Protein AF-A0A9W8MKX0-F1 (afdb_monomer)

Mean predicted aligned error: 16.38 Å

Structure (mmCIF, N/CA/C/O backbone):
data_AF-A0A9W8MKX0-F1
#
_entry.id   AF-A0A9W8MKX0-F1
#
loop_
_atom_site.group_PDB
_atom_site.id
_atom_site.type_symbol
_atom_site.label_atom_id
_atom_site.label_alt_id
_atom_site.label_comp_id
_atom_site.label_asym_id
_atom_site.label_entity_id
_atom_site.label_seq_id
_atom_site.pdbx_PDB_ins_code
_atom_site.Cartn_x
_atom_site.Cartn_y
_atom_site.Cartn_z
_atom_site.occupancy
_atom_site.B_iso_or_equiv
_atom_site.auth_seq_id
_atom_site.auth_comp_id
_atom_site.auth_asym_id
_atom_site.auth_atom_id
_atom_site.pdbx_PDB_model_num
ATOM 1 N N . MET A 1 1 ? -10.232 -8.449 -77.398 1.00 30.05 1 MET A N 1
ATOM 2 C CA . MET A 1 1 ? -10.889 -7.409 -78.221 1.00 30.05 1 MET A CA 1
ATOM 3 C C . MET A 1 1 ? -10.810 -6.115 -77.430 1.00 30.05 1 MET A C 1
ATOM 5 O O . MET A 1 1 ? -11.408 -6.081 -76.369 1.00 30.05 1 MET A O 1
ATOM 9 N N . ALA A 1 2 ? -10.067 -5.070 -77.768 1.00 29.47 2 ALA A N 1
ATOM 10 C CA . ALA A 1 2 ? -9.157 -4.727 -78.863 1.00 29.47 2 ALA A CA 1
ATOM 11 C C . ALA A 1 2 ? -8.077 -3.820 -78.209 1.00 29.47 2 ALA A C 1
ATOM 13 O O . ALA A 1 2 ? -8.402 -3.107 -77.264 1.00 29.47 2 ALA A O 1
ATOM 14 N N . GLU A 1 3 ? -6.776 -4.016 -78.418 1.00 25.78 3 GLU A N 1
ATOM 15 C CA . GLU A 1 3 ? -5.965 -3.643 -79.594 1.00 25.78 3 GLU A CA 1
ATOM 16 C C . GLU A 1 3 ? -5.865 -2.130 -79.876 1.00 25.78 3 GLU A C 1
ATOM 18 O O . GLU A 1 3 ? -6.877 -1.443 -80.005 1.00 25.78 3 GLU A O 1
ATOM 23 N N . ASN A 1 4 ? -4.600 -1.714 -80.043 1.00 28.17 4 ASN A N 1
ATOM 24 C CA . ASN A 1 4 ? -4.025 -0.537 -80.711 1.00 28.17 4 ASN A CA 1
ATOM 25 C C . ASN A 1 4 ? -3.432 0.548 -79.800 1.00 28.17 4 ASN A C 1
ATOM 27 O O . ASN A 1 4 ? -4.140 1.257 -79.093 1.00 28.17 4 ASN A O 1
ATOM 31 N N . ASP A 1 5 ? -2.105 0.649 -79.682 1.00 27.23 5 ASP A N 1
ATOM 32 C CA . ASP A 1 5 ? -1.037 0.871 -80.692 1.00 27.23 5 ASP A CA 1
ATOM 33 C C . ASP A 1 5 ? -0.616 2.340 -80.714 1.00 27.23 5 ASP A C 1
ATOM 35 O O . ASP A 1 5 ? -1.303 3.189 -81.283 1.00 27.23 5 ASP A O 1
ATOM 39 N N . ARG A 1 6 ? 0.559 2.613 -80.135 1.00 27.25 6 ARG A N 1
ATOM 40 C CA . ARG A 1 6 ? 1.451 3.752 -80.417 1.00 27.25 6 ARG A CA 1
ATOM 41 C C . ARG A 1 6 ? 2.868 3.397 -79.927 1.00 27.25 6 ARG A C 1
ATOM 43 O O . ARG A 1 6 ? 2.992 2.724 -78.912 1.00 27.25 6 ARG A O 1
ATOM 50 N N . PRO A 1 7 ? 3.931 3.940 -80.532 1.00 28.28 7 PRO A N 1
ATOM 51 C CA . PRO A 1 7 ? 4.446 3.584 -81.842 1.00 28.28 7 PRO A CA 1
ATOM 52 C C . PRO A 1 7 ? 5.839 2.942 -81.718 1.00 28.28 7 PRO A C 1
ATOM 54 O O . PRO A 1 7 ? 6.628 3.254 -80.830 1.00 28.28 7 PRO A O 1
ATOM 57 N N . THR A 1 8 ? 6.152 2.095 -82.690 1.00 26.14 8 THR A N 1
ATOM 58 C CA . THR A 1 8 ? 7.481 1.573 -83.022 1.00 26.14 8 THR A CA 1
ATOM 59 C C . THR A 1 8 ? 8.560 2.664 -83.034 1.00 26.14 8 THR A C 1
ATOM 61 O O . THR A 1 8 ? 8.691 3.406 -84.010 1.00 26.14 8 THR A O 1
ATOM 64 N N . GLN A 1 9 ? 9.383 2.719 -81.984 1.00 26.66 9 GLN A N 1
ATOM 65 C CA . GLN A 1 9 ? 10.778 3.126 -82.128 1.00 26.66 9 GLN A CA 1
ATOM 66 C C . GLN A 1 9 ? 11.536 1.917 -82.664 1.00 26.66 9 GLN A C 1
ATOM 68 O O . GLN A 1 9 ? 11.677 0.901 -81.988 1.00 26.66 9 GLN A O 1
ATOM 73 N N . ALA A 1 10 ? 11.994 2.029 -83.907 1.00 26.70 10 ALA A N 1
ATOM 74 C CA . ALA A 1 10 ? 13.001 1.148 -84.458 1.00 26.70 10 ALA A CA 1
ATOM 75 C C . ALA A 1 10 ? 14.296 1.327 -83.650 1.00 26.70 10 ALA A C 1
ATOM 77 O O . ALA A 1 10 ? 15.134 2.162 -83.987 1.00 26.70 10 ALA A O 1
ATOM 78 N N . SER A 1 11 ? 14.471 0.557 -82.575 1.00 24.22 11 SER A N 1
ATOM 79 C CA . SER A 1 11 ? 15.813 0.176 -82.167 1.00 24.22 11 SER A CA 1
ATOM 80 C C . SER A 1 11 ? 16.277 -0.824 -83.213 1.00 24.22 11 SER A C 1
ATOM 82 O O . SER A 1 11 ? 15.816 -1.960 -83.294 1.00 24.22 11 SER A O 1
ATOM 84 N N . VAL A 1 12 ? 17.133 -0.347 -84.112 1.00 25.56 12 VAL A N 1
ATOM 85 C CA . VAL A 1 12 ? 17.907 -1.219 -84.980 1.00 25.56 12 VAL A CA 1
ATOM 86 C C . VAL A 1 12 ? 18.641 -2.173 -84.042 1.00 25.56 12 VAL A C 1
ATOM 88 O O . VAL A 1 12 ? 19.595 -1.782 -83.374 1.00 25.56 12 VAL A O 1
ATOM 91 N N . SER A 1 13 ? 18.163 -3.412 -83.949 1.00 27.17 13 SER A N 1
ATOM 92 C CA . SER A 1 13 ? 18.900 -4.522 -83.371 1.00 27.17 13 SER A CA 1
ATOM 93 C C . SER A 1 13 ? 20.065 -4.808 -84.310 1.00 27.17 13 SER A C 1
ATOM 95 O O . SER A 1 13 ? 20.036 -5.739 -85.114 1.00 27.17 13 SER A O 1
ATOM 97 N N . ILE A 1 14 ? 21.085 -3.957 -84.250 1.00 27.52 14 ILE A N 1
ATOM 98 C CA . ILE A 1 14 ? 22.414 -4.342 -84.678 1.00 27.52 14 ILE A CA 1
ATOM 99 C C . ILE A 1 14 ? 22.886 -5.300 -83.588 1.00 27.52 14 ILE A C 1
ATOM 101 O O . ILE A 1 14 ? 23.507 -4.892 -82.613 1.00 27.52 14 ILE A O 1
ATOM 105 N N . SER A 1 15 ? 22.549 -6.585 -83.729 1.00 31.94 15 SER A N 1
ATOM 106 C CA . SER A 1 15 ? 23.285 -7.642 -83.048 1.00 31.94 15 SER A CA 1
ATOM 107 C C . SER A 1 15 ? 24.679 -7.682 -83.673 1.00 31.94 15 SER A C 1
ATOM 109 O O . SER A 1 15 ? 24.989 -8.524 -84.517 1.00 31.94 15 SER A O 1
ATOM 111 N N . LEU A 1 16 ? 25.532 -6.734 -83.296 1.00 33.16 16 LEU A N 1
ATOM 112 C CA . LEU A 1 16 ? 26.968 -6.923 -83.397 1.00 33.16 16 LEU A CA 1
ATOM 113 C C . LEU A 1 16 ? 27.319 -7.921 -82.293 1.00 33.16 16 LEU A C 1
ATOM 115 O O . LEU A 1 16 ? 27.830 -7.551 -81.243 1.00 33.16 16 LEU A O 1
ATOM 119 N N . GLN A 1 17 ? 27.004 -9.201 -82.536 1.00 35.47 17 GLN A N 1
ATOM 120 C CA . GLN A 1 17 ? 27.632 -10.322 -81.845 1.00 35.47 17 GLN A CA 1
ATOM 121 C C . GLN A 1 17 ? 29.109 -10.302 -82.232 1.00 35.47 17 GLN A C 1
ATOM 123 O O . GLN A 1 17 ? 29.578 -11.073 -83.072 1.00 35.47 17 GLN A O 1
ATOM 128 N N . THR A 1 18 ? 29.848 -9.365 -81.653 1.00 39.28 18 THR A N 1
ATOM 129 C CA . THR A 1 18 ? 31.291 -9.284 -81.807 1.00 39.28 18 THR A CA 1
ATOM 130 C C . THR A 1 18 ? 31.847 -10.337 -80.869 1.00 39.28 18 THR A C 1
ATOM 132 O O . THR A 1 18 ? 32.199 -10.080 -79.727 1.00 39.28 18 THR A O 1
ATOM 135 N N . THR A 1 19 ? 31.802 -11.586 -81.326 1.00 38.31 19 THR A N 1
ATOM 136 C CA . THR A 1 19 ? 32.391 -12.691 -80.582 1.00 38.31 19 THR A CA 1
ATOM 137 C C . THR A 1 19 ? 33.895 -12.558 -80.756 1.00 38.31 19 THR A C 1
ATOM 139 O O . THR A 1 19 ? 34.432 -12.890 -81.814 1.00 38.31 19 THR A O 1
ATOM 142 N N . PHE A 1 20 ? 34.566 -11.988 -79.760 1.00 47.84 20 PHE A N 1
ATOM 143 C CA . PHE A 1 20 ? 36.020 -11.982 -79.720 1.00 47.84 20 PHE A CA 1
ATOM 144 C C . PHE A 1 20 ? 36.483 -13.408 -79.444 1.00 47.84 20 PHE A C 1
ATOM 146 O O . PHE A 1 20 ? 36.015 -14.039 -78.497 1.00 47.84 20 PHE A O 1
ATOM 153 N N . TYR A 1 21 ? 37.367 -13.909 -80.302 1.00 50.16 21 TYR A N 1
ATOM 154 C CA . TYR A 1 21 ? 38.047 -15.179 -80.112 1.00 50.16 21 TYR A CA 1
ATOM 155 C C . TYR A 1 21 ? 39.524 -14.871 -79.895 1.00 50.16 21 TYR A C 1
ATOM 157 O O . TYR A 1 21 ? 40.217 -14.476 -80.833 1.00 50.16 21 TYR A O 1
ATOM 165 N N . LEU A 1 22 ? 40.017 -15.042 -78.667 1.00 53.97 22 LEU A N 1
ATOM 166 C CA . LEU A 1 22 ? 41.457 -15.203 -78.473 1.00 53.97 22 LEU A CA 1
ATOM 167 C C . LEU A 1 22 ? 41.821 -16.582 -79.006 1.00 53.97 22 LEU A C 1
ATOM 169 O O . LEU A 1 22 ? 41.230 -17.556 -78.556 1.00 53.97 22 LEU A O 1
ATOM 173 N N . THR A 1 23 ? 42.740 -16.656 -79.969 1.00 50.34 23 THR A N 1
ATOM 174 C CA . THR A 1 23 ? 43.202 -17.932 -80.545 1.00 50.34 23 THR A CA 1
ATOM 175 C C . THR A 1 23 ? 44.666 -18.241 -80.244 1.00 50.34 23 THR A C 1
ATOM 177 O O . THR A 1 23 ? 45.062 -19.384 -80.425 1.00 50.34 23 THR A O 1
ATOM 180 N N . ASP A 1 24 ? 45.438 -17.258 -79.760 1.00 54.00 24 ASP A N 1
ATOM 181 C CA . ASP A 1 24 ? 46.867 -17.381 -79.443 1.00 54.00 24 ASP A CA 1
ATOM 182 C C . ASP A 1 24 ? 47.191 -16.576 -78.164 1.00 54.00 24 ASP A C 1
ATOM 184 O O . ASP A 1 24 ? 47.441 -15.367 -78.231 1.00 54.00 24 ASP A O 1
ATOM 188 N N . ILE A 1 25 ? 47.212 -17.229 -76.996 1.00 56.59 25 ILE A N 1
ATOM 189 C CA . ILE A 1 25 ? 47.794 -16.644 -75.773 1.00 56.59 25 ILE A CA 1
ATOM 190 C C . ILE A 1 25 ? 49.209 -17.178 -75.637 1.00 56.59 25 ILE A C 1
ATOM 192 O O . ILE A 1 25 ? 49.392 -18.361 -75.362 1.00 56.59 25 ILE A O 1
ATOM 196 N N . ALA A 1 26 ? 50.203 -16.308 -75.814 1.00 56.03 26 ALA A N 1
ATOM 197 C CA . ALA A 1 26 ? 51.594 -16.653 -75.556 1.00 56.03 26 ALA A CA 1
ATOM 198 C C . ALA A 1 26 ? 51.962 -16.258 -74.122 1.00 56.03 26 ALA A C 1
ATOM 200 O O . ALA A 1 26 ? 52.037 -15.067 -73.812 1.00 56.03 26 ALA A O 1
ATOM 201 N N . VAL A 1 27 ? 52.215 -17.254 -73.276 1.00 57.28 27 VAL A N 1
ATOM 202 C CA . VAL A 1 27 ? 52.768 -17.085 -71.929 1.00 57.28 27 VAL A CA 1
ATOM 203 C C . VAL A 1 27 ? 54.286 -17.022 -72.037 1.00 57.28 27 VAL A C 1
ATOM 205 O O . VAL A 1 27 ? 54.896 -17.977 -72.514 1.00 57.28 27 VAL A O 1
ATOM 208 N N . LEU A 1 28 ? 54.900 -15.913 -71.620 1.00 55.44 28 LEU A N 1
ATOM 209 C CA . LEU A 1 28 ? 56.353 -15.717 -71.644 1.00 55.44 28 LEU A CA 1
ATOM 210 C C . LEU A 1 28 ? 56.909 -15.509 -70.236 1.00 55.44 28 LEU A C 1
ATOM 212 O O . LEU A 1 28 ? 56.380 -14.685 -69.495 1.00 55.44 28 LEU A O 1
ATOM 216 N N . ARG A 1 29 ? 58.005 -16.198 -69.896 1.00 55.09 29 ARG A N 1
ATOM 217 C CA . ARG A 1 29 ? 58.757 -15.973 -68.647 1.00 55.09 29 ARG A CA 1
ATOM 218 C C . ARG A 1 29 ? 59.648 -14.731 -68.778 1.00 55.09 29 ARG A C 1
ATOM 220 O O . ARG A 1 29 ? 60.381 -14.623 -69.761 1.00 55.09 29 ARG A O 1
ATOM 227 N N . GLU A 1 30 ? 59.586 -13.809 -67.814 1.00 47.69 30 GLU A N 1
ATOM 228 C CA . GLU A 1 30 ? 60.308 -12.519 -67.880 1.00 47.69 30 GLU A CA 1
ATOM 229 C C . GLU A 1 30 ? 61.800 -12.624 -67.483 1.00 47.69 30 GLU A C 1
ATOM 231 O O . GLU A 1 30 ? 62.631 -11.929 -68.065 1.00 47.69 30 GLU A O 1
ATOM 236 N N . ASP A 1 31 ? 62.171 -13.551 -66.589 1.00 50.75 31 ASP A N 1
ATOM 237 C CA . ASP A 1 31 ? 63.552 -13.678 -66.094 1.00 50.75 31 ASP A CA 1
ATOM 238 C C . ASP A 1 31 ? 64.368 -14.739 -66.848 1.00 50.75 31 ASP A C 1
ATOM 240 O O . ASP A 1 31 ? 64.088 -15.939 -66.786 1.00 50.75 31 ASP A O 1
ATOM 244 N N . SER A 1 32 ? 65.426 -14.300 -67.537 1.00 48.31 32 SER A N 1
ATOM 245 C CA . SER A 1 32 ? 66.355 -15.155 -68.291 1.00 48.31 32 SER A CA 1
ATOM 246 C C . SER A 1 32 ? 67.636 -15.546 -67.536 1.00 48.31 32 SER A C 1
ATOM 248 O O . SER A 1 32 ? 68.538 -16.116 -68.151 1.00 48.31 32 SER A O 1
ATOM 250 N N . GLU A 1 33 ? 67.768 -15.229 -66.241 1.00 44.06 33 GLU A N 1
ATOM 251 C CA . GLU A 1 33 ? 69.054 -15.360 -65.529 1.00 44.06 33 GLU A CA 1
ATOM 252 C C . GLU A 1 33 ? 69.213 -16.585 -64.603 1.00 44.06 33 GLU A C 1
ATOM 254 O O . GLU A 1 33 ? 70.350 -16.903 -64.255 1.00 44.06 33 GLU A O 1
ATOM 259 N N . SER A 1 34 ? 68.171 -17.374 -64.295 1.00 43.09 34 SER A N 1
ATOM 260 C CA . SER A 1 34 ? 68.367 -18.693 -63.653 1.00 43.09 34 SER A CA 1
ATOM 261 C C . SER A 1 34 ? 68.371 -19.812 -64.703 1.00 43.09 34 SER A C 1
ATOM 263 O O . SER A 1 34 ? 67.352 -20.240 -65.239 1.00 43.09 34 SER A O 1
ATOM 265 N N . LYS A 1 35 ? 69.567 -20.273 -65.075 1.00 46.81 35 LYS A N 1
ATOM 266 C CA . LYS A 1 35 ? 69.760 -21.177 -66.220 1.00 46.81 35 LYS A CA 1
ATOM 267 C C . LYS A 1 35 ? 69.433 -22.656 -65.972 1.00 46.81 35 LYS A C 1
ATOM 269 O O . LYS A 1 35 ? 69.832 -23.460 -66.805 1.00 46.81 35 LYS A O 1
ATOM 274 N N . ASN A 1 36 ? 68.751 -23.041 -64.888 1.00 47.91 36 ASN A N 1
ATOM 275 C CA . ASN A 1 36 ? 68.583 -24.471 -64.582 1.00 47.91 36 ASN A CA 1
ATOM 276 C C . ASN A 1 36 ? 67.259 -24.942 -63.953 1.00 47.91 36 ASN A C 1
ATOM 278 O O . ASN A 1 36 ? 67.178 -26.125 -63.642 1.00 47.91 36 ASN A O 1
ATOM 282 N N . ASP A 1 37 ? 66.211 -24.117 -63.869 1.00 50.50 37 ASP A N 1
ATOM 283 C CA . ASP A 1 37 ? 64.876 -24.619 -63.501 1.00 50.50 37 ASP A CA 1
ATOM 284 C C . ASP A 1 37 ? 63.967 -24.657 -64.739 1.00 50.50 37 ASP A C 1
ATOM 286 O O . ASP A 1 37 ? 63.481 -23.616 -65.199 1.00 50.50 37 ASP A O 1
ATOM 290 N N . GLN A 1 38 ? 63.754 -25.857 -65.298 1.00 56.41 38 GLN A N 1
ATOM 291 C CA . GLN A 1 38 ? 62.684 -26.114 -66.268 1.00 56.41 38 GLN A CA 1
ATOM 292 C C . GLN A 1 38 ? 61.340 -25.946 -65.548 1.00 56.41 38 GLN A C 1
ATOM 294 O O . GLN A 1 38 ? 60.887 -26.840 -64.839 1.00 56.41 38 GLN A O 1
ATOM 299 N N . LEU A 1 39 ? 60.714 -24.779 -65.700 1.00 57.22 39 LEU A N 1
ATOM 300 C CA . LEU A 1 39 ? 59.329 -24.575 -65.289 1.00 57.22 39 LEU A CA 1
ATOM 301 C C . LEU A 1 39 ? 58.439 -25.333 -66.281 1.00 57.22 39 LEU A C 1
ATOM 303 O O . LEU A 1 39 ? 58.386 -24.951 -67.446 1.00 57.22 39 LEU A O 1
ATOM 307 N N . ASN A 1 40 ? 57.742 -26.382 -65.854 1.00 64.31 40 ASN A N 1
ATOM 308 C CA . ASN A 1 40 ? 56.721 -27.015 -66.687 1.00 64.31 40 ASN A CA 1
ATOM 309 C C . ASN A 1 40 ? 55.357 -26.414 -66.357 1.00 64.31 40 ASN A C 1
ATOM 311 O O . ASN A 1 40 ? 54.886 -26.589 -65.237 1.00 64.31 40 ASN A O 1
ATOM 315 N N . ILE A 1 41 ? 54.750 -25.704 -67.311 1.00 65.88 41 ILE A N 1
ATOM 316 C CA . ILE A 1 41 ? 53.397 -25.150 -67.207 1.00 65.88 41 ILE A CA 1
ATOM 317 C C . ILE A 1 41 ? 52.451 -26.007 -68.062 1.00 65.88 41 ILE A C 1
ATOM 319 O O . ILE A 1 41 ? 52.637 -26.078 -69.279 1.00 65.88 41 ILE A O 1
ATOM 323 N N . ALA A 1 42 ? 51.433 -26.610 -67.445 1.00 67.69 42 ALA A N 1
ATOM 324 C CA . ALA A 1 42 ? 50.454 -27.470 -68.116 1.00 67.69 42 ALA A CA 1
ATOM 325 C C . ALA A 1 42 ? 49.140 -26.762 -68.443 1.00 67.69 42 ALA A C 1
ATOM 327 O O . ALA A 1 42 ? 48.504 -27.076 -69.449 1.00 67.69 42 ALA A O 1
ATOM 328 N N . GLU A 1 43 ? 48.706 -25.823 -67.602 1.00 70.06 43 GLU A N 1
ATOM 329 C CA . GLU A 1 43 ? 47.363 -25.253 -67.709 1.00 70.06 43 GLU A CA 1
ATOM 330 C C . GLU A 1 43 ? 47.371 -23.737 -67.522 1.00 70.06 43 GLU A C 1
ATOM 332 O O . GLU A 1 43 ? 48.029 -23.199 -66.633 1.00 70.06 43 GLU A O 1
ATOM 337 N N . LEU A 1 44 ? 46.608 -23.043 -68.363 1.00 68.94 44 LEU A N 1
ATOM 338 C CA . LEU A 1 44 ? 46.212 -21.653 -68.203 1.00 68.94 44 LEU A CA 1
ATOM 339 C C . LEU A 1 44 ? 44.764 -21.634 -67.725 1.00 68.94 44 LEU A C 1
ATOM 341 O O . LEU A 1 44 ? 43.857 -21.989 -68.467 1.00 68.94 44 LEU A O 1
ATOM 345 N N . VAL A 1 45 ? 44.528 -21.196 -66.503 1.00 66.81 45 VAL A N 1
ATOM 346 C CA . VAL A 1 45 ? 43.189 -20.981 -65.972 1.00 66.81 45 VAL A CA 1
ATOM 347 C C . VAL A 1 45 ? 42.820 -19.517 -66.173 1.00 66.81 45 VAL A C 1
ATOM 349 O O . VAL A 1 45 ? 43.467 -18.630 -65.615 1.00 66.81 45 VAL A O 1
ATOM 352 N N . ILE A 1 46 ? 41.790 -19.258 -66.979 1.00 66.12 46 ILE A N 1
ATOM 353 C CA . ILE A 1 46 ? 41.282 -17.902 -67.217 1.00 66.12 46 ILE A CA 1
ATOM 354 C C . ILE A 1 46 ? 40.026 -17.689 -66.391 1.00 66.12 46 ILE A C 1
ATOM 356 O O . ILE A 1 46 ? 39.060 -18.445 -66.490 1.00 66.12 46 ILE A O 1
ATOM 360 N N . PHE A 1 47 ? 40.030 -16.631 -65.594 1.00 61.41 47 PHE A N 1
ATOM 361 C CA . PHE A 1 47 ? 38.903 -16.269 -64.750 1.00 61.41 47 PHE A CA 1
ATOM 362 C C . PHE A 1 47 ? 38.063 -15.180 -65.423 1.00 61.41 47 PHE A C 1
ATOM 364 O O . PHE A 1 47 ? 38.599 -14.286 -66.075 1.00 61.41 47 PHE A O 1
ATOM 371 N N . GLY A 1 48 ? 36.737 -15.263 -65.261 1.00 57.31 48 GLY A N 1
ATOM 372 C CA . GLY A 1 48 ? 35.786 -14.284 -65.805 1.00 57.31 48 GLY A CA 1
ATOM 373 C C . GLY A 1 48 ? 35.146 -14.649 -67.150 1.00 57.31 48 GLY A C 1
ATOM 374 O O . GLY A 1 48 ? 34.405 -13.840 -67.693 1.00 57.31 48 GLY A O 1
ATOM 375 N N . LEU A 1 49 ? 35.386 -15.853 -67.684 1.00 58.00 49 LEU A N 1
ATOM 376 C CA . LEU A 1 49 ? 34.762 -16.319 -68.935 1.00 58.00 49 LEU A CA 1
ATOM 377 C C . LEU A 1 49 ? 33.323 -16.819 -68.754 1.00 58.00 49 LEU A C 1
ATOM 379 O O . LEU A 1 49 ? 32.509 -16.720 -69.669 1.00 58.00 49 LEU A O 1
ATOM 383 N N . GLU A 1 50 ? 33.002 -17.333 -67.569 1.00 54.34 50 GLU A N 1
ATOM 384 C CA . GLU A 1 50 ? 31.668 -17.799 -67.206 1.00 54.34 50 GLU A CA 1
ATOM 385 C C . GLU A 1 50 ? 31.098 -16.955 -66.060 1.00 54.34 50 GLU A C 1
ATOM 387 O O . GLU A 1 50 ? 31.817 -16.567 -65.134 1.00 54.34 50 GLU A O 1
ATOM 392 N N . GLN A 1 51 ? 29.777 -16.734 -66.064 1.00 48.03 51 GLN A N 1
ATOM 393 C CA . GLN A 1 51 ? 29.073 -16.053 -64.966 1.00 48.03 51 GLN A CA 1
ATOM 394 C C . GLN A 1 51 ? 29.213 -16.784 -63.616 1.00 48.03 51 GLN A C 1
ATOM 396 O O . GLN A 1 51 ? 28.926 -16.184 -62.586 1.00 48.03 51 GLN A O 1
ATOM 401 N N . SER A 1 52 ? 29.695 -18.035 -63.617 1.00 47.59 52 SER A N 1
ATOM 402 C CA . SER A 1 52 ? 29.947 -18.904 -62.459 1.00 47.59 52 SER A CA 1
ATOM 403 C C . SER A 1 52 ? 31.234 -18.569 -61.688 1.00 47.59 52 SER A C 1
ATOM 405 O O . SER A 1 52 ? 31.394 -18.997 -60.551 1.00 47.59 52 SER A O 1
ATOM 407 N N . GLY A 1 53 ? 32.164 -17.770 -62.238 1.00 50.38 53 GLY A N 1
ATOM 408 C CA . GLY A 1 53 ? 33.403 -17.334 -61.554 1.00 50.38 53 GLY A CA 1
ATOM 409 C C . GLY A 1 53 ? 34.432 -18.433 -61.263 1.00 50.38 53 GLY A C 1
ATOM 410 O O . GLY A 1 53 ? 35.501 -18.142 -60.730 1.00 50.38 53 GLY A O 1
ATOM 411 N N . ILE A 1 54 ? 34.152 -19.677 -61.649 1.00 54.62 54 ILE A N 1
ATOM 412 C CA . ILE A 1 54 ? 35.141 -20.750 -61.676 1.00 54.62 54 ILE A CA 1
ATOM 413 C C . ILE A 1 54 ? 36.019 -20.504 -62.904 1.00 54.62 54 ILE A C 1
ATOM 415 O O . ILE A 1 54 ? 35.514 -20.317 -64.010 1.00 54.62 54 ILE A O 1
ATOM 419 N N . GLY A 1 55 ? 37.335 -20.442 -62.709 1.00 60.94 55 GLY A N 1
ATOM 420 C CA . GLY A 1 55 ? 38.264 -20.238 -63.814 1.00 60.94 55 GLY A CA 1
ATOM 421 C C . GLY A 1 55 ? 38.202 -21.402 -64.800 1.00 60.94 55 GLY A C 1
ATOM 422 O O . GLY A 1 55 ? 38.239 -22.562 -64.390 1.00 60.94 55 GLY A O 1
ATOM 423 N N . THR A 1 56 ? 38.112 -21.102 -66.092 1.00 67.44 56 THR A N 1
ATOM 424 C CA . THR A 1 56 ? 38.084 -22.113 -67.150 1.00 67.44 56 THR A CA 1
ATOM 425 C C . THR A 1 56 ? 39.524 -22.532 -67.456 1.00 67.44 56 THR A C 1
ATOM 427 O O . THR A 1 56 ? 40.322 -21.680 -67.864 1.00 67.44 56 THR A O 1
ATOM 430 N N . PRO A 1 57 ? 39.902 -23.804 -67.232 1.00 68.88 57 PRO A N 1
ATOM 431 C CA . PRO A 1 57 ? 41.240 -24.283 -67.533 1.00 68.88 57 PRO A CA 1
ATOM 432 C C . PRO A 1 57 ? 41.393 -24.534 -69.034 1.00 68.88 57 PRO A C 1
ATOM 434 O O . PRO A 1 57 ? 40.532 -25.127 -69.683 1.00 68.88 57 PRO A O 1
ATOM 437 N N . PHE A 1 58 ? 42.529 -24.122 -69.574 1.00 73.12 58 PHE A N 1
ATOM 438 C CA . PHE A 1 58 ? 42.950 -24.385 -70.938 1.00 73.12 58 PHE A CA 1
ATOM 439 C C . PHE A 1 58 ? 44.326 -25.026 -70.908 1.00 73.12 58 PHE A C 1
ATOM 441 O O . PHE A 1 58 ? 45.254 -24.493 -70.303 1.00 73.12 58 PHE A O 1
ATOM 448 N N . SER A 1 59 ? 44.480 -26.164 -71.576 1.00 72.06 59 SER A N 1
ATOM 449 C CA . SER A 1 59 ? 45.781 -26.816 -71.670 1.00 72.06 59 SER A CA 1
ATOM 450 C C . SER A 1 59 ? 46.748 -25.961 -72.486 1.00 72.06 59 SER A C 1
ATOM 452 O O . SER A 1 59 ? 46.418 -25.461 -73.565 1.00 72.06 59 SER A O 1
ATOM 454 N N . LEU A 1 60 ? 47.953 -25.801 -71.958 1.00 71.31 60 LEU A N 1
ATOM 455 C CA . LEU A 1 60 ? 49.044 -25.089 -72.599 1.00 71.31 60 LEU A CA 1
ATOM 456 C C . LEU A 1 60 ? 49.927 -26.074 -73.362 1.00 71.31 60 LEU A C 1
ATOM 458 O O . LEU A 1 60 ? 50.256 -27.151 -72.871 1.00 71.31 60 LEU A O 1
ATOM 462 N N . THR A 1 61 ? 50.357 -25.682 -74.559 1.00 69.44 61 THR A N 1
ATOM 463 C CA . THR A 1 61 ? 51.355 -26.427 -75.333 1.00 69.44 61 THR A CA 1
ATOM 464 C C . THR A 1 61 ? 52.687 -25.670 -75.330 1.00 69.44 61 THR A C 1
ATOM 466 O O . THR A 1 61 ? 52.726 -24.503 -75.733 1.00 69.44 61 THR A O 1
ATOM 469 N N . PRO A 1 62 ? 53.794 -26.270 -74.851 1.00 65.50 62 PRO A N 1
ATOM 470 C CA . PRO A 1 62 ? 55.102 -25.624 -74.878 1.00 65.50 62 PRO A CA 1
ATOM 471 C C . PRO A 1 62 ? 55.591 -25.494 -76.324 1.00 65.50 62 PRO A C 1
ATOM 473 O O . PRO A 1 62 ? 55.707 -26.485 -77.043 1.00 65.50 62 PRO A O 1
ATOM 476 N N . THR A 1 63 ? 55.902 -24.271 -76.754 1.00 68.88 63 THR A N 1
ATOM 477 C CA . THR A 1 63 ? 56.425 -23.989 -78.104 1.00 68.88 63 THR A CA 1
ATOM 478 C C . THR A 1 63 ? 57.912 -23.629 -78.092 1.00 68.88 63 THR A C 1
ATOM 480 O O . THR A 1 63 ? 58.599 -23.818 -79.096 1.00 68.88 63 THR A O 1
ATOM 483 N N . SER A 1 64 ? 58.448 -23.148 -76.963 1.00 65.00 64 SER A N 1
ATOM 484 C CA . SER A 1 64 ? 59.889 -22.981 -76.715 1.00 65.00 64 SER A CA 1
ATOM 485 C C . SER A 1 64 ? 60.187 -22.992 -75.200 1.00 65.00 64 SER A C 1
ATOM 487 O O . SER A 1 64 ? 59.243 -22.916 -74.417 1.00 65.00 64 SER A O 1
ATOM 489 N N . PRO A 1 65 ? 61.460 -23.065 -74.745 1.00 60.69 65 PRO A N 1
ATOM 490 C CA . PRO A 1 65 ? 61.799 -23.216 -73.319 1.00 60.69 65 PRO A CA 1
ATOM 491 C C . PRO A 1 65 ? 61.196 -22.164 -72.375 1.00 60.69 65 PRO A C 1
ATOM 493 O O . PRO A 1 65 ? 61.051 -22.431 -71.190 1.00 60.69 65 PRO A O 1
ATOM 496 N N . ASN A 1 66 ? 60.841 -20.984 -72.897 1.00 59.28 66 ASN A N 1
ATOM 497 C CA . ASN A 1 66 ? 60.261 -19.875 -72.135 1.00 59.28 66 ASN A CA 1
ATOM 498 C C . ASN A 1 66 ? 58.906 -19.416 -72.705 1.00 59.28 66 ASN A C 1
ATOM 500 O O . ASN A 1 66 ? 58.499 -18.283 -72.441 1.00 59.28 66 ASN A O 1
ATOM 504 N N . ARG A 1 67 ? 58.248 -20.235 -73.543 1.00 63.47 67 ARG A N 1
ATOM 505 C CA . ARG A 1 67 ? 56.988 -19.880 -74.206 1.00 63.47 67 ARG A CA 1
ATOM 506 C C . ARG A 1 67 ? 56.011 -21.048 -74.265 1.00 63.47 67 ARG A C 1
ATOM 508 O O . ARG A 1 67 ? 56.323 -22.099 -74.825 1.00 63.47 67 ARG A O 1
ATOM 515 N N . TRP A 1 68 ? 54.792 -20.790 -73.812 1.00 71.69 68 TRP A N 1
ATOM 516 C CA . TRP A 1 68 ? 53.659 -21.706 -73.927 1.00 71.69 68 TRP A CA 1
ATOM 517 C C . TRP A 1 68 ? 52.523 -21.031 -74.683 1.00 71.69 68 TRP A C 1
ATOM 519 O O . TRP A 1 68 ? 52.330 -19.823 -74.547 1.00 71.69 68 TRP A O 1
ATOM 529 N N . GLU A 1 69 ? 51.795 -21.797 -75.493 1.00 65.56 69 GLU A N 1
ATOM 530 C CA . GLU A 1 69 ? 50.647 -21.308 -76.254 1.00 65.56 69 GLU A CA 1
ATOM 531 C C . GLU A 1 69 ? 49.378 -22.096 -75.930 1.00 65.56 69 GLU A C 1
ATOM 533 O O . GLU A 1 69 ? 49.390 -23.330 -75.875 1.00 65.56 69 GLU A O 1
ATOM 538 N N . VAL A 1 70 ? 48.274 -21.371 -75.731 1.00 67.50 70 VAL A N 1
ATOM 539 C CA . VAL A 1 70 ? 46.923 -21.944 -75.730 1.00 67.50 70 VAL A CA 1
ATOM 540 C C . VAL A 1 70 ? 46.376 -21.876 -77.149 1.00 67.50 70 VAL A C 1
ATOM 542 O O . VAL A 1 70 ? 46.147 -20.781 -77.657 1.00 67.50 70 VAL A O 1
ATOM 545 N N . GLN A 1 71 ? 46.116 -23.035 -77.757 1.00 60.94 71 GLN A N 1
ATOM 546 C CA . GLN A 1 71 ? 45.345 -23.142 -78.998 1.00 60.94 71 GLN A CA 1
ATOM 547 C C . GLN A 1 71 ? 43.888 -23.473 -78.669 1.00 60.94 71 GLN A C 1
ATOM 549 O O . GLN A 1 71 ? 43.424 -24.599 -78.836 1.00 60.94 71 GLN A O 1
ATOM 554 N N . ALA A 1 72 ? 43.162 -22.485 -78.161 1.00 59.41 72 ALA A N 1
ATOM 555 C CA . ALA A 1 72 ? 41.731 -22.588 -77.907 1.00 59.41 72 ALA A CA 1
ATOM 556 C C . ALA A 1 72 ? 41.062 -21.299 -78.367 1.00 59.41 72 ALA A C 1
ATOM 558 O O . ALA A 1 72 ? 41.641 -20.232 -78.223 1.00 59.41 72 ALA A O 1
ATOM 559 N N . SER A 1 73 ? 39.858 -21.399 -78.933 1.00 58.75 73 SER A N 1
ATOM 560 C CA . SER A 1 73 ? 39.044 -20.232 -79.284 1.00 58.75 73 SER A CA 1
ATOM 561 C C . SER A 1 73 ? 38.205 -19.838 -78.074 1.00 58.75 73 SER A C 1
ATOM 563 O O . SER A 1 73 ? 37.245 -20.528 -77.736 1.00 58.75 73 SER A O 1
ATOM 565 N N . ILE A 1 74 ? 38.587 -18.751 -77.408 1.00 62.88 74 ILE A N 1
ATOM 566 C CA . ILE A 1 74 ? 37.968 -18.330 -76.145 1.00 62.88 74 ILE A CA 1
ATOM 567 C C . ILE A 1 74 ? 36.932 -17.247 -76.417 1.00 62.88 74 ILE A C 1
ATOM 569 O O . ILE A 1 74 ? 37.285 -16.188 -76.928 1.00 62.88 74 ILE A O 1
ATOM 573 N N . LYS A 1 75 ? 35.668 -17.511 -76.071 1.00 60.88 75 LYS A N 1
ATOM 574 C CA . LYS A 1 75 ? 34.573 -16.543 -76.198 1.00 60.88 75 LYS A CA 1
ATOM 575 C C . LYS A 1 75 ? 34.551 -15.611 -74.987 1.00 60.88 75 LYS A C 1
ATOM 577 O O . LYS A 1 75 ? 34.445 -16.088 -73.861 1.00 60.88 75 LYS A O 1
ATOM 582 N N . LEU A 1 76 ? 34.617 -14.304 -75.226 1.00 58.78 76 LEU A N 1
ATOM 583 C CA . LEU A 1 76 ? 34.579 -13.293 -74.165 1.00 58.78 76 LEU A CA 1
ATOM 584 C C . LEU A 1 76 ? 33.142 -12.841 -73.832 1.00 58.78 76 LEU A C 1
ATOM 586 O O . LEU A 1 76 ? 32.305 -12.795 -74.741 1.00 58.78 76 LEU A O 1
ATOM 590 N N . PRO A 1 77 ? 32.844 -12.496 -72.563 1.00 57.88 77 PRO A N 1
ATOM 591 C CA . PRO A 1 77 ? 31.614 -11.792 -72.187 1.00 57.88 77 PRO A CA 1
ATOM 592 C C . PRO A 1 77 ? 31.551 -10.389 -72.815 1.00 57.88 77 PRO A C 1
ATOM 594 O O . PRO A 1 77 ? 32.588 -9.764 -73.020 1.00 57.88 77 PRO A O 1
ATOM 597 N N . GLU A 1 78 ? 30.344 -9.875 -73.085 1.00 53.16 78 GLU A N 1
ATOM 598 C CA . GLU A 1 78 ? 30.134 -8.602 -73.810 1.00 53.16 78 GLU A CA 1
ATOM 599 C C . GLU A 1 78 ? 30.690 -7.344 -73.101 1.00 53.16 78 GLU A C 1
ATOM 601 O O . GLU A 1 78 ? 30.874 -6.329 -73.765 1.00 53.16 78 GLU A O 1
ATOM 606 N N . GLU A 1 79 ? 31.010 -7.407 -71.802 1.00 55.69 79 GLU A N 1
ATOM 607 C CA . GLU A 1 79 ? 31.489 -6.270 -70.984 1.00 55.69 79 GLU A CA 1
ATOM 608 C C . GLU A 1 79 ? 32.886 -6.496 -70.358 1.00 55.69 79 GLU A C 1
ATOM 610 O O . GLU A 1 79 ? 33.242 -5.861 -69.367 1.00 55.69 79 GLU A O 1
ATOM 615 N N . ALA A 1 80 ? 33.687 -7.436 -70.874 1.00 51.75 80 ALA A N 1
ATOM 616 C CA . ALA A 1 80 ? 35.016 -7.701 -70.316 1.00 51.75 80 ALA A CA 1
ATOM 617 C C . ALA A 1 80 ? 36.064 -6.703 -70.849 1.00 51.75 80 ALA A C 1
ATOM 619 O O . ALA A 1 80 ? 36.455 -6.791 -72.010 1.00 51.75 80 ALA A O 1
ATOM 620 N N . ASP A 1 81 ? 36.551 -5.800 -69.989 1.00 51.00 81 ASP A N 1
ATOM 621 C CA . ASP A 1 81 ? 37.663 -4.875 -70.296 1.00 51.00 81 ASP A CA 1
ATOM 622 C C . ASP A 1 81 ? 39.048 -5.468 -69.958 1.00 51.00 81 ASP A C 1
ATOM 624 O O . ASP A 1 81 ? 40.057 -5.119 -70.570 1.00 51.00 81 ASP A O 1
ATOM 628 N N . GLU A 1 82 ? 39.101 -6.416 -69.019 1.00 57.38 82 GLU A N 1
ATOM 629 C CA . GLU A 1 82 ? 40.324 -7.081 -68.559 1.00 57.38 82 GLU A CA 1
ATOM 630 C C . GLU A 1 82 ? 40.060 -8.573 -68.274 1.00 57.38 82 GLU A C 1
ATOM 632 O O . GLU A 1 82 ? 39.001 -8.941 -67.761 1.00 57.38 82 GLU A O 1
ATOM 637 N N . LEU A 1 83 ? 41.031 -9.447 -68.563 1.00 58.78 83 LEU A N 1
ATOM 638 C CA . LEU A 1 83 ? 40.997 -10.876 -68.218 1.00 58.78 83 LEU A CA 1
ATOM 639 C C . LEU A 1 83 ? 42.169 -11.245 -67.322 1.00 58.78 83 LEU A C 1
ATOM 641 O O . LEU A 1 83 ? 43.326 -11.019 -67.664 1.00 58.78 83 LEU A O 1
ATOM 645 N N . ASN A 1 84 ? 41.889 -11.910 -66.209 1.00 60.16 84 ASN A N 1
ATOM 646 C CA . ASN A 1 84 ? 42.935 -12.392 -65.317 1.00 60.16 84 ASN A CA 1
ATOM 647 C C . ASN A 1 84 ? 43.225 -13.866 -65.595 1.00 60.16 84 ASN A C 1
ATOM 649 O O . ASN A 1 84 ? 42.317 -14.700 -65.628 1.00 60.16 84 ASN A O 1
ATOM 653 N N . VAL A 1 85 ? 44.503 -14.185 -65.784 1.00 66.19 85 VAL A N 1
ATOM 654 C CA . VAL A 1 85 ? 44.965 -15.536 -66.097 1.00 66.19 85 VAL A CA 1
ATOM 655 C C . VAL A 1 85 ? 45.944 -16.030 -65.045 1.00 66.19 85 VAL A C 1
ATOM 657 O O . VAL A 1 85 ? 46.829 -15.299 -64.602 1.00 66.19 85 VAL A O 1
ATOM 660 N N . VAL A 1 86 ? 45.793 -17.292 -64.660 1.00 65.19 86 VAL A N 1
ATOM 661 C CA . VAL A 1 86 ? 46.694 -18.004 -63.755 1.00 65.19 86 VAL A CA 1
ATOM 662 C C . VAL A 1 86 ? 47.255 -19.203 -64.499 1.00 65.19 86 VAL A C 1
ATOM 664 O O . VAL A 1 86 ? 46.540 -19.908 -65.196 1.00 65.19 86 VAL A O 1
ATOM 667 N N . THR A 1 87 ? 48.546 -19.440 -64.359 1.00 66.25 87 THR A N 1
ATOM 668 C CA . THR A 1 87 ? 49.247 -20.570 -64.963 1.00 66.25 87 THR A CA 1
ATOM 669 C C . THR A 1 87 ? 49.584 -21.601 -63.899 1.00 66.25 87 THR A C 1
ATOM 671 O O . THR A 1 87 ? 50.032 -21.243 -62.808 1.00 66.25 87 THR A O 1
ATOM 674 N N . LYS A 1 88 ? 49.363 -22.878 -64.209 1.00 63.53 88 LYS A N 1
ATOM 675 C CA . LYS A 1 88 ? 49.606 -24.029 -63.334 1.00 63.53 88 LYS A CA 1
ATOM 676 C C . LYS A 1 88 ? 50.626 -24.978 -63.940 1.00 63.53 88 LYS A C 1
ATOM 678 O O . LYS A 1 88 ? 50.701 -25.122 -65.159 1.00 63.53 88 LYS A O 1
ATOM 683 N N . SER A 1 89 ? 51.386 -25.635 -63.076 1.00 66.06 89 SER A N 1
ATOM 684 C CA . SER A 1 89 ? 52.338 -26.675 -63.427 1.00 66.06 89 SER A CA 1
ATOM 685 C C . SER A 1 89 ? 51.660 -27.972 -63.824 1.00 66.06 89 SER A C 1
ATOM 687 O O . SER A 1 89 ? 50.467 -28.152 -63.584 1.00 66.06 89 SER A O 1
ATOM 689 N N . ASP A 1 90 ? 52.441 -28.897 -64.377 1.00 66.25 90 ASP A N 1
ATOM 690 C CA . ASP A 1 90 ? 52.015 -30.278 -64.645 1.00 66.25 90 ASP A CA 1
ATOM 691 C C . ASP A 1 90 ? 51.508 -30.999 -63.381 1.00 66.25 90 ASP A C 1
ATOM 693 O O . ASP A 1 90 ? 50.672 -31.895 -63.464 1.00 66.25 90 ASP A O 1
ATOM 697 N N . GLU A 1 91 ? 51.981 -30.590 -62.201 1.00 58.53 91 GLU A N 1
ATOM 698 C CA . GLU A 1 91 ? 51.541 -31.102 -60.895 1.00 58.53 91 GLU A CA 1
ATOM 699 C C . GLU A 1 91 ? 50.334 -30.325 -60.330 1.00 58.53 91 GLU A C 1
ATOM 701 O O . GLU A 1 91 ? 49.889 -30.571 -59.210 1.00 58.53 91 GLU A O 1
ATOM 706 N N . GLY A 1 92 ? 49.797 -29.368 -61.093 1.00 56.16 92 GLY A N 1
ATOM 707 C CA . GLY A 1 92 ? 48.670 -28.516 -60.715 1.00 56.16 92 GLY A CA 1
ATOM 708 C C . GLY A 1 92 ? 49.035 -27.324 -59.823 1.00 56.16 92 GLY A C 1
ATOM 709 O O . GLY A 1 92 ? 48.140 -26.581 -59.412 1.00 56.16 92 GLY A O 1
ATOM 710 N N . ALA A 1 93 ? 50.321 -27.110 -59.525 1.00 54.75 93 ALA A N 1
ATOM 711 C CA . ALA A 1 93 ? 50.787 -26.010 -58.682 1.00 54.75 93 ALA A CA 1
ATOM 712 C C . ALA A 1 93 ? 50.841 -24.695 -59.472 1.00 54.75 93 ALA A C 1
ATOM 714 O O . ALA A 1 93 ? 51.395 -24.638 -60.561 1.00 54.75 93 ALA A O 1
ATOM 715 N N . GLU A 1 94 ? 50.274 -23.618 -58.943 1.00 60.28 94 GLU A N 1
ATOM 716 C CA . GLU A 1 94 ? 50.233 -22.324 -59.635 1.00 60.28 94 GLU A CA 1
ATOM 717 C C . GLU A 1 94 ? 51.626 -21.688 -59.696 1.00 60.28 94 GLU A C 1
ATOM 719 O O . GLU A 1 94 ? 52.251 -21.469 -58.659 1.00 60.28 94 GLU A O 1
ATOM 724 N N . ILE A 1 95 ? 52.112 -21.388 -60.905 1.00 58.81 95 ILE A N 1
ATOM 725 C CA . ILE A 1 95 ? 53.485 -20.901 -61.131 1.00 58.81 95 ILE A CA 1
ATOM 726 C C . ILE A 1 95 ? 53.557 -19.449 -61.606 1.00 58.81 95 ILE A C 1
ATOM 728 O O . ILE A 1 95 ? 54.641 -18.875 -61.681 1.00 58.81 95 ILE A O 1
ATOM 732 N N . GLY A 1 96 ? 52.419 -18.821 -61.896 1.00 58.72 96 GLY A N 1
ATOM 733 C CA . GLY A 1 96 ? 52.385 -17.385 -62.146 1.00 58.72 96 GLY A CA 1
ATOM 734 C C . GLY A 1 96 ? 51.055 -16.895 -62.697 1.00 58.72 96 GLY A C 1
ATOM 735 O O . GLY A 1 96 ? 50.177 -17.686 -63.034 1.00 58.72 96 GLY A O 1
ATOM 736 N N . SER A 1 97 ? 50.882 -15.580 -62.768 1.00 60.97 97 SER A N 1
ATOM 737 C CA . SER A 1 97 ? 49.609 -14.951 -63.140 1.00 60.97 97 SER A CA 1
ATOM 738 C C . SER A 1 97 ? 49.826 -13.636 -63.880 1.00 60.97 97 SER A C 1
ATOM 740 O O . SER A 1 97 ? 50.803 -12.940 -63.604 1.00 60.97 97 SER A O 1
ATOM 742 N N . ALA A 1 98 ? 48.895 -13.262 -64.755 1.00 56.94 98 ALA A N 1
ATOM 743 C CA . ALA A 1 98 ? 48.913 -11.994 -65.479 1.00 56.94 98 ALA A CA 1
ATOM 744 C C . ALA A 1 98 ? 47.496 -11.413 -65.620 1.00 56.94 98 ALA A C 1
ATOM 746 O O . ALA A 1 98 ? 46.526 -12.164 -65.716 1.00 56.94 98 ALA A O 1
ATOM 747 N N . CYS A 1 99 ? 47.388 -10.082 -65.662 1.00 53.97 99 CYS A N 1
ATOM 748 C CA . CYS A 1 99 ? 46.180 -9.394 -66.121 1.00 53.97 99 CYS A CA 1
ATOM 749 C C . CYS A 1 99 ? 46.363 -9.028 -67.598 1.00 53.97 99 CYS A C 1
ATOM 751 O O . CYS A 1 99 ? 47.396 -8.480 -67.988 1.00 53.97 99 CYS A O 1
ATOM 753 N N . LEU A 1 100 ? 45.383 -9.381 -68.417 1.00 59.25 100 LEU A N 1
ATOM 754 C CA . LEU A 1 100 ? 45.314 -9.089 -69.838 1.00 59.25 100 LEU A CA 1
ATOM 755 C C . LEU A 1 100 ? 44.325 -7.945 -70.038 1.00 59.25 100 LEU A C 1
ATOM 757 O O . LEU A 1 100 ? 43.118 -8.158 -69.984 1.00 59.25 100 LEU A O 1
ATOM 761 N N . ASP A 1 101 ? 44.844 -6.747 -70.286 1.00 52.88 101 ASP A N 1
ATOM 762 C CA . ASP A 1 101 ? 44.038 -5.600 -70.701 1.00 52.88 101 ASP A CA 1
ATOM 763 C C . ASP A 1 101 ? 43.643 -5.769 -72.173 1.00 52.88 101 ASP A C 1
ATOM 765 O O . ASP A 1 101 ? 44.501 -5.805 -73.066 1.00 52.88 101 ASP A O 1
ATOM 769 N N . LEU A 1 102 ? 42.340 -5.890 -72.422 1.00 57.88 102 LEU A N 1
ATOM 770 C CA . LEU A 1 102 ? 41.795 -6.133 -73.753 1.00 57.88 102 LEU A CA 1
ATOM 771 C C . LEU A 1 102 ? 41.792 -4.864 -74.626 1.00 57.88 102 LEU A C 1
ATOM 773 O O . LEU A 1 102 ? 41.647 -4.971 -75.846 1.00 57.88 102 LEU A O 1
ATOM 777 N N . ASN A 1 103 ? 42.030 -3.684 -74.038 1.00 48.28 103 ASN A N 1
ATOM 778 C CA . ASN A 1 103 ? 41.965 -2.379 -74.700 1.00 48.28 103 ASN A CA 1
ATOM 779 C C . ASN A 1 103 ? 43.339 -1.807 -75.119 1.00 48.28 103 ASN A C 1
ATOM 781 O O . ASN A 1 103 ? 43.404 -0.826 -75.864 1.00 48.28 103 ASN A O 1
ATOM 785 N N . SER A 1 104 ? 44.460 -2.423 -74.726 1.00 42.12 104 SER A N 1
ATOM 786 C CA . SER A 1 104 ? 45.825 -1.894 -74.942 1.00 42.12 104 SER A CA 1
ATOM 787 C C . SER A 1 104 ? 46.481 -2.246 -76.299 1.00 42.12 104 SER A C 1
ATOM 789 O O . SER A 1 104 ? 47.699 -2.403 -76.415 1.00 42.12 104 SER A O 1
ATOM 791 N N . GLY A 1 105 ? 45.696 -2.322 -77.377 1.00 40.59 105 GLY A N 1
ATOM 792 C CA . GLY A 1 105 ? 46.201 -2.444 -78.751 1.00 40.59 105 GLY A CA 1
ATOM 793 C C . GLY A 1 105 ? 46.575 -1.086 -79.355 1.00 40.59 105 GLY A C 1
ATOM 794 O O . GLY A 1 105 ? 45.745 -0.419 -79.967 1.00 40.59 105 GLY A O 1
ATOM 795 N N . GLY A 1 106 ? 47.830 -0.659 -79.208 1.00 28.44 106 GLY A N 1
ATOM 796 C CA . GLY A 1 106 ? 48.323 0.590 -79.794 1.00 28.44 106 GLY A CA 1
ATOM 797 C C . GLY A 1 106 ? 48.283 0.618 -81.332 1.00 28.44 106 GLY A C 1
ATOM 798 O O . GLY A 1 106 ? 49.114 -0.005 -81.983 1.00 28.44 106 GLY A O 1
ATOM 799 N N . GLY A 1 107 ? 47.379 1.431 -81.890 1.00 28.12 107 GLY A N 1
ATOM 800 C CA . GLY A 1 107 ? 47.568 2.177 -83.144 1.00 28.12 107 GLY A CA 1
ATOM 801 C C . GLY A 1 107 ? 47.290 1.461 -84.473 1.00 28.12 107 GLY A C 1
ATOM 802 O O . GLY A 1 107 ? 48.217 1.076 -85.177 1.00 28.12 107 GLY A O 1
ATOM 803 N N . GLY A 1 108 ? 46.023 1.424 -84.899 1.00 24.80 108 GLY A N 1
ATOM 804 C CA . GLY A 1 108 ? 45.641 1.133 -86.287 1.00 24.80 108 GLY A CA 1
ATOM 805 C C . GLY A 1 108 ? 44.133 0.944 -86.448 1.00 24.80 108 GLY A C 1
ATOM 806 O O . GLY A 1 108 ? 43.560 0.050 -85.847 1.00 24.80 108 GLY A O 1
ATOM 807 N N . SER A 1 109 ? 43.498 1.810 -87.238 1.00 27.20 109 SER A N 1
ATOM 808 C CA . SER A 1 109 ? 42.057 1.881 -87.529 1.00 27.20 109 SER A CA 1
ATOM 809 C C . SER A 1 109 ? 41.322 0.535 -87.604 1.00 27.20 109 SER A C 1
ATOM 811 O O . SER A 1 109 ? 41.668 -0.317 -88.422 1.00 27.20 109 SER A O 1
ATOM 813 N N . ALA A 1 110 ? 40.230 0.415 -86.844 1.00 26.69 110 ALA A N 1
ATOM 814 C CA . ALA A 1 110 ? 39.243 -0.644 -87.001 1.00 26.69 110 ALA A CA 1
ATOM 815 C C . ALA A 1 110 ? 38.606 -0.576 -88.402 1.00 26.69 110 ALA A C 1
ATOM 817 O O . ALA A 1 110 ? 37.868 0.359 -88.716 1.00 26.69 110 ALA A O 1
ATOM 818 N N . GLN A 1 111 ? 38.879 -1.576 -89.242 1.00 28.20 111 GLN A N 1
ATOM 819 C CA . GLN A 1 111 ? 38.005 -1.931 -90.356 1.00 28.20 111 GLN A CA 1
ATOM 820 C C . GLN A 1 111 ? 37.285 -3.236 -90.030 1.00 28.20 111 GLN A C 1
ATOM 822 O O . GLN A 1 111 ? 37.890 -4.239 -89.662 1.00 28.20 111 GLN A O 1
ATOM 827 N N . SER A 1 112 ? 35.967 -3.178 -90.192 1.00 32.84 112 SER A N 1
ATOM 828 C CA . SER A 1 112 ? 35.030 -4.291 -90.194 1.00 32.84 112 SER A CA 1
ATOM 829 C C . SER A 1 112 ? 35.491 -5.410 -91.131 1.00 32.84 112 SER A C 1
ATOM 831 O O . SER A 1 112 ? 35.560 -5.219 -92.345 1.00 32.84 112 SER A O 1
ATOM 833 N N . GLY A 1 113 ? 35.755 -6.586 -90.578 1.00 27.02 113 GLY A N 1
ATOM 834 C CA . GLY A 1 113 ? 36.089 -7.785 -91.336 1.00 27.02 113 GLY A CA 1
ATOM 835 C C . GLY A 1 113 ? 36.334 -8.942 -90.381 1.00 27.02 113 GLY A C 1
ATOM 836 O O . GLY A 1 113 ? 36.984 -8.773 -89.356 1.00 27.02 113 GLY A O 1
ATOM 837 N N . SER A 1 114 ? 35.750 -10.096 -90.685 1.00 33.53 114 SER A N 1
ATOM 838 C CA . SER A 1 114 ? 35.804 -11.323 -89.891 1.00 33.53 114 SER A CA 1
ATOM 839 C C . SER A 1 114 ? 37.198 -11.649 -89.341 1.00 33.53 114 SER A C 1
ATOM 841 O O . SER A 1 114 ? 38.161 -11.694 -90.104 1.00 33.53 114 SER A O 1
ATOM 843 N N . GLY A 1 115 ? 37.264 -11.994 -88.053 1.00 38.97 115 GLY A N 1
ATOM 844 C CA . GLY A 1 115 ? 38.429 -12.642 -87.451 1.00 38.97 115 GLY A CA 1
ATOM 845 C C . GLY A 1 115 ? 39.560 -11.682 -87.093 1.00 38.97 115 GLY A C 1
ATOM 846 O O . GLY A 1 115 ? 40.641 -11.752 -87.670 1.00 38.97 115 GLY A O 1
ATOM 847 N N . CYS A 1 116 ? 39.340 -10.815 -86.103 1.00 36.62 116 CYS A N 1
ATOM 848 C CA . CYS A 1 116 ? 40.438 -10.087 -85.476 1.00 36.62 116 CYS A CA 1
ATOM 849 C C . CYS A 1 116 ? 41.179 -11.045 -84.527 1.00 36.62 116 CYS A C 1
ATOM 851 O O . CYS A 1 116 ? 40.796 -11.210 -83.372 1.00 36.62 116 CYS A O 1
ATOM 853 N N . VAL A 1 117 ? 42.204 -11.731 -85.040 1.00 40.78 117 VAL A N 1
ATOM 854 C CA . VAL A 1 117 ? 43.140 -12.512 -84.221 1.00 40.78 117 VAL A CA 1
ATOM 855 C C . VAL A 1 117 ? 44.114 -11.535 -83.573 1.00 40.78 117 VAL A C 1
ATOM 857 O O . VAL A 1 117 ? 45.129 -11.159 -84.162 1.00 40.78 117 VAL A O 1
ATOM 860 N N . THR A 1 118 ? 43.804 -11.094 -82.359 1.00 42.16 118 THR A N 1
ATOM 861 C CA . THR A 1 118 ? 44.753 -10.325 -81.552 1.00 42.16 118 THR A CA 1
ATOM 862 C C . THR A 1 118 ? 45.656 -11.314 -80.822 1.00 42.16 118 THR A C 1
ATOM 864 O O . THR A 1 118 ? 45.226 -11.980 -79.883 1.00 42.16 118 THR A O 1
ATOM 867 N N . ARG A 1 119 ? 46.919 -11.435 -81.250 1.00 42.88 119 ARG A N 1
ATOM 868 C CA . ARG A 1 119 ? 47.949 -12.124 -80.457 1.00 42.88 119 ARG A CA 1
ATOM 869 C C . ARG A 1 119 ? 48.199 -11.314 -79.193 1.00 42.88 119 ARG A C 1
ATOM 871 O O . ARG A 1 119 ? 48.830 -10.261 -79.261 1.00 42.88 119 ARG A O 1
ATOM 878 N N . MET A 1 120 ? 47.716 -11.804 -78.059 1.00 46.03 120 MET A N 1
ATOM 879 C CA . MET A 1 120 ? 47.952 -11.179 -76.762 1.00 46.03 120 MET A CA 1
ATOM 880 C C . MET A 1 120 ? 49.111 -11.873 -76.057 1.00 46.03 120 MET A C 1
ATOM 882 O O . MET A 1 120 ? 49.225 -13.100 -76.016 1.00 46.03 120 MET A O 1
ATOM 886 N N . ARG A 1 121 ? 50.024 -11.055 -75.541 1.00 45.06 121 ARG A N 1
ATOM 887 C CA . ARG A 1 121 ? 51.238 -11.506 -74.872 1.00 45.06 121 ARG A CA 1
ATOM 888 C C . ARG A 1 121 ? 50.999 -11.434 -73.367 1.00 45.06 121 ARG A C 1
ATOM 890 O O . ARG A 1 121 ? 50.946 -10.339 -72.820 1.00 45.06 121 ARG A O 1
ATOM 897 N N . ALA A 1 122 ? 50.880 -12.586 -72.714 1.00 43.19 122 ALA A N 1
ATOM 898 C CA . ALA A 1 122 ? 50.846 -12.675 -71.260 1.00 43.19 122 ALA A CA 1
ATOM 899 C C . ALA A 1 122 ? 52.287 -12.830 -70.761 1.00 43.19 122 ALA A C 1
ATOM 901 O O . ALA A 1 122 ? 52.945 -13.831 -71.048 1.00 43.19 122 ALA A O 1
ATOM 902 N N . ILE A 1 123 ? 52.810 -11.835 -70.051 1.00 46.69 123 ILE A N 1
ATOM 903 C CA . ILE A 1 123 ? 54.122 -11.955 -69.407 1.00 46.69 123 ILE A CA 1
ATOM 904 C C . ILE A 1 123 ? 53.882 -12.517 -68.010 1.00 46.69 123 ILE A C 1
ATOM 906 O O . ILE A 1 123 ? 53.224 -11.885 -67.187 1.00 46.69 123 ILE A O 1
ATOM 910 N N . VAL A 1 124 ? 54.379 -13.725 -67.765 1.00 46.47 124 VAL A N 1
ATOM 911 C CA . VAL A 1 124 ? 54.274 -14.405 -66.478 1.00 46.47 124 VAL A CA 1
ATOM 912 C C . VAL A 1 124 ? 55.588 -14.218 -65.732 1.00 46.47 124 VAL A C 1
ATOM 914 O O . VAL A 1 124 ? 56.635 -14.749 -66.111 1.00 46.47 124 VAL A O 1
ATOM 917 N N . ARG A 1 125 ? 55.521 -13.441 -64.651 1.00 47.28 125 ARG A N 1
ATOM 918 C CA . ARG A 1 125 ? 56.544 -13.449 -63.603 1.00 47.28 125 ARG A CA 1
ATOM 919 C C . ARG A 1 125 ? 56.361 -14.740 -62.814 1.00 47.28 125 ARG A C 1
ATOM 921 O O . ARG A 1 125 ? 55.233 -15.069 -62.456 1.00 47.28 125 ARG A O 1
ATOM 928 N N . GLY A 1 126 ? 57.441 -15.488 -62.600 1.00 45.41 126 GLY A N 1
ATOM 929 C CA . GLY A 1 126 ? 57.433 -16.829 -61.997 1.00 45.41 126 GLY A CA 1
ATOM 930 C C . GLY A 1 126 ? 57.102 -16.873 -60.500 1.00 45.41 126 GLY A C 1
ATOM 931 O O . GLY A 1 126 ? 57.610 -17.738 -59.797 1.00 45.41 126 GLY A O 1
ATOM 932 N N . GLU A 1 127 ? 56.294 -15.941 -60.003 1.00 51.25 127 GLU A N 1
ATOM 933 C CA . GLU A 1 127 ? 55.864 -15.867 -58.612 1.00 51.25 127 GLU A CA 1
ATOM 934 C C . GLU A 1 127 ? 54.344 -15.674 -58.606 1.00 51.25 127 GLU A C 1
ATOM 936 O O . GLU A 1 127 ? 53.819 -14.747 -59.230 1.00 51.25 127 GLU A O 1
ATOM 941 N N . ALA A 1 128 ? 53.614 -16.582 -57.952 1.00 56.97 128 ALA A N 1
ATOM 942 C CA . ALA A 1 128 ? 52.168 -16.475 -57.789 1.00 56.97 128 ALA A CA 1
ATOM 943 C C . ALA A 1 128 ? 51.832 -15.110 -57.164 1.00 56.97 128 ALA A C 1
ATOM 945 O O . ALA A 1 128 ? 52.256 -14.836 -56.045 1.00 56.97 128 ALA A O 1
ATOM 946 N N . ASN A 1 129 ? 51.112 -14.242 -57.888 1.00 64.56 129 ASN A N 1
ATOM 947 C CA . ASN A 1 129 ? 50.859 -12.873 -57.443 1.00 64.56 129 ASN A CA 1
ATOM 948 C C . ASN A 1 129 ? 49.647 -12.844 -56.497 1.00 64.56 129 ASN A C 1
ATOM 950 O O . ASN A 1 129 ? 48.510 -12.998 -56.960 1.00 64.56 129 ASN A O 1
ATOM 954 N N . PRO A 1 130 ? 49.837 -12.580 -55.195 1.00 66.88 130 PRO A N 1
ATOM 955 C CA . PRO A 1 130 ? 48.732 -12.577 -54.242 1.00 66.88 130 PRO A CA 1
ATOM 956 C C . PRO A 1 130 ? 47.664 -11.511 -54.543 1.00 66.88 130 PRO A C 1
ATOM 958 O O . PRO A 1 130 ? 46.491 -11.696 -54.221 1.00 66.88 130 PRO A O 1
ATOM 961 N N . GLY A 1 131 ? 48.040 -10.414 -55.216 1.00 65.56 131 GLY A N 1
ATOM 962 C CA . GLY A 1 131 ? 47.131 -9.335 -55.619 1.00 65.56 131 GLY A CA 1
ATOM 963 C C . GLY A 1 131 ? 46.023 -9.773 -56.577 1.00 65.56 131 GLY A C 1
ATOM 964 O O . GLY A 1 131 ? 44.897 -9.280 -56.480 1.00 65.56 131 GLY A O 1
ATOM 965 N N . VAL A 1 132 ? 46.307 -10.735 -57.460 1.00 66.19 132 VAL A N 1
ATOM 966 C CA . VAL A 1 132 ? 45.323 -11.258 -58.422 1.00 66.19 132 VAL A CA 1
ATOM 967 C C . VAL A 1 132 ? 44.274 -12.103 -57.699 1.00 66.19 132 VAL A C 1
ATOM 969 O O . VAL A 1 132 ? 43.076 -11.874 -57.866 1.00 66.19 132 VAL A O 1
ATOM 972 N N . PHE A 1 133 ? 44.708 -13.012 -56.820 1.00 69.12 133 PHE A N 1
ATOM 973 C CA . PHE A 1 133 ? 43.811 -13.841 -56.008 1.00 69.12 133 PHE A CA 1
ATOM 974 C C . PHE A 1 133 ? 42.913 -13.005 -55.091 1.00 69.12 133 PHE A C 1
ATOM 976 O O . PHE A 1 133 ? 41.709 -13.250 -55.018 1.00 69.12 133 PHE A O 1
ATOM 983 N N . GLY A 1 134 ? 43.465 -11.968 -54.453 1.00 71.00 134 GLY A N 1
ATOM 984 C CA . GLY A 1 134 ? 42.675 -11.045 -53.639 1.00 71.00 134 GLY A CA 1
ATOM 985 C C . GLY A 1 134 ? 41.626 -10.274 -54.448 1.00 71.00 134 GLY A C 1
ATOM 986 O O . GLY A 1 134 ? 40.492 -10.115 -53.999 1.00 71.00 134 GLY A O 1
ATOM 987 N N . THR A 1 135 ? 41.964 -9.839 -55.666 1.00 71.56 135 THR A N 1
ATOM 988 C CA . THR A 1 135 ? 41.030 -9.113 -56.546 1.00 71.56 135 THR A CA 1
ATOM 989 C C . THR A 1 135 ? 39.889 -10.011 -57.030 1.00 71.56 135 THR A C 1
ATOM 991 O O . THR A 1 135 ? 38.724 -9.615 -56.947 1.00 71.56 135 THR A O 1
ATOM 994 N N . LEU A 1 136 ? 40.203 -11.238 -57.464 1.00 65.69 136 LEU A N 1
ATOM 995 C CA . LEU A 1 136 ? 39.212 -12.240 -57.877 1.00 65.69 136 LEU A CA 1
ATOM 996 C C . LEU A 1 136 ? 38.305 -12.655 -56.714 1.00 65.69 136 LEU A C 1
ATOM 998 O O . LEU A 1 136 ? 37.084 -12.724 -56.861 1.00 65.69 136 LEU A O 1
ATOM 1002 N N . GLY A 1 137 ? 38.890 -12.860 -55.535 1.00 73.06 137 GLY A N 1
ATOM 1003 C CA . GLY A 1 137 ? 38.145 -13.142 -54.315 1.00 73.06 137 GLY A CA 1
ATOM 1004 C C . GLY A 1 137 ? 37.149 -12.033 -53.964 1.00 73.06 137 GLY A C 1
ATOM 1005 O O . GLY A 1 137 ? 35.983 -12.310 -53.685 1.00 73.06 137 GLY A O 1
ATOM 1006 N N . ASN A 1 138 ? 37.561 -10.768 -54.079 1.00 77.00 138 ASN A N 1
ATOM 1007 C CA . ASN A 1 138 ? 36.685 -9.613 -53.859 1.00 77.00 138 ASN A CA 1
ATOM 1008 C C . ASN A 1 138 ? 35.584 -9.468 -54.923 1.00 77.00 138 ASN A C 1
ATOM 1010 O O . ASN A 1 138 ? 34.499 -8.966 -54.625 1.00 77.00 138 ASN A O 1
ATOM 1014 N N . GLN A 1 139 ? 35.829 -9.882 -56.169 1.00 75.56 139 GLN A N 1
ATOM 1015 C CA . GLN A 1 139 ? 34.783 -9.944 -57.196 1.00 75.56 139 GLN A CA 1
ATOM 1016 C C . GLN A 1 139 ? 33.747 -11.027 -56.872 1.00 75.56 139 GLN A C 1
ATOM 1018 O O . GLN A 1 139 ? 32.552 -10.743 -56.921 1.00 75.56 139 GLN A O 1
ATOM 1023 N N . CYS A 1 140 ? 34.187 -12.219 -56.455 1.00 73.25 140 CYS A N 1
ATOM 1024 C CA . CYS A 1 140 ? 33.290 -13.294 -56.021 1.00 73.25 140 CYS A CA 1
ATOM 1025 C C . CYS A 1 140 ? 32.468 -12.882 -54.790 1.00 73.25 140 CYS A C 1
ATOM 1027 O O . CYS A 1 140 ? 31.263 -13.115 -54.749 1.00 73.25 140 CYS A O 1
ATOM 1029 N N . LEU A 1 141 ? 33.085 -12.189 -53.824 1.00 78.00 141 LEU A N 1
ATOM 1030 C CA . LEU A 1 141 ? 32.388 -11.649 -52.653 1.00 78.00 141 LEU A CA 1
ATOM 1031 C C . LEU A 1 141 ? 31.317 -10.618 -53.045 1.00 78.00 141 LEU A C 1
ATOM 1033 O O . LEU A 1 141 ? 30.200 -10.672 -52.537 1.00 78.00 141 LEU A O 1
ATOM 1037 N N . ARG A 1 142 ? 31.625 -9.701 -53.972 1.00 78.75 142 ARG A N 1
ATOM 1038 C CA . ARG A 1 142 ? 30.643 -8.730 -54.489 1.00 78.75 142 ARG A CA 1
ATOM 1039 C C . ARG A 1 142 ? 29.509 -9.407 -55.254 1.00 78.75 142 ARG A C 1
ATOM 1041 O O . ARG A 1 142 ? 28.356 -9.020 -55.085 1.00 78.75 142 ARG A O 1
ATOM 1048 N N . ARG A 1 143 ? 29.811 -10.439 -56.048 1.00 76.44 143 ARG A N 1
ATOM 1049 C CA . ARG A 1 143 ? 28.780 -11.227 -56.733 1.00 76.44 143 ARG A CA 1
ATOM 1050 C C . ARG A 1 143 ? 27.874 -11.918 -55.721 1.00 76.44 143 ARG A C 1
ATOM 1052 O O . ARG A 1 143 ? 26.667 -11.717 -55.799 1.00 76.44 143 ARG A O 1
ATOM 1059 N N . PHE A 1 144 ? 28.437 -12.568 -54.701 1.00 80.12 144 PHE A N 1
ATOM 1060 C CA . PHE A 1 144 ? 27.668 -13.149 -53.600 1.00 80.12 144 PHE A CA 1
ATOM 1061 C C . PHE A 1 144 ? 26.743 -12.134 -52.920 1.00 80.12 144 PHE A C 1
ATOM 1063 O O . PHE A 1 144 ? 25.583 -12.438 -52.671 1.00 80.12 144 PHE A O 1
ATOM 1070 N N . GLN A 1 145 ? 27.214 -10.914 -52.656 1.00 79.00 145 GLN A N 1
ATOM 1071 C CA . GLN A 1 145 ? 26.378 -9.864 -52.059 1.00 79.00 145 GLN A CA 1
ATOM 1072 C C . GLN A 1 145 ? 25.154 -9.506 -52.921 1.00 79.00 145 GLN A C 1
ATOM 1074 O O . GLN A 1 145 ? 24.154 -9.037 -52.383 1.00 79.00 145 GLN A O 1
ATOM 1079 N N . SER A 1 146 ? 25.214 -9.742 -54.236 1.00 76.75 146 SER A N 1
ATOM 1080 C CA . SER A 1 146 ? 24.098 -9.524 -55.165 1.00 76.75 146 SER A CA 1
ATOM 1081 C C . SER A 1 146 ? 23.245 -10.770 -55.437 1.00 76.75 146 SER A C 1
ATOM 1083 O O . SER A 1 146 ? 22.041 -10.641 -55.642 1.00 76.75 146 SER A O 1
ATOM 1085 N N . THR A 1 147 ? 23.841 -11.967 -55.436 1.00 79.38 147 THR A N 1
ATOM 1086 C CA . THR A 1 147 ? 23.189 -13.226 -55.845 1.00 79.38 147 THR A CA 1
ATOM 1087 C C . THR A 1 147 ? 22.771 -14.111 -54.671 1.00 79.38 147 THR A C 1
ATOM 1089 O O . THR A 1 147 ? 21.895 -14.957 -54.835 1.00 79.38 147 THR A O 1
ATOM 1092 N N . ALA A 1 148 ? 23.396 -13.935 -53.503 1.00 78.00 148 ALA A N 1
ATOM 1093 C CA . ALA A 1 148 ? 23.341 -14.825 -52.341 1.00 78.00 148 ALA A CA 1
ATOM 1094 C C . ALA A 1 148 ? 23.714 -16.296 -52.641 1.00 78.00 148 ALA A C 1
ATOM 1096 O O . ALA A 1 148 ? 23.370 -17.193 -51.867 1.00 78.00 148 ALA A O 1
ATOM 1097 N N . ASP A 1 149 ? 24.439 -16.563 -53.736 1.00 77.75 149 ASP A N 1
ATOM 1098 C CA . ASP A 1 149 ? 24.849 -17.920 -54.110 1.00 77.75 149 ASP A CA 1
ATOM 1099 C C . ASP A 1 149 ? 26.007 -18.429 -53.235 1.00 77.75 149 ASP A C 1
ATOM 1101 O O . ASP A 1 149 ? 27.120 -17.899 -53.238 1.00 77.75 149 ASP A O 1
ATOM 1105 N N . LEU A 1 150 ? 25.771 -19.510 -52.492 1.00 79.00 150 LEU A N 1
ATOM 1106 C CA . LEU A 1 150 ? 26.767 -20.081 -51.589 1.00 79.00 150 LEU A CA 1
ATOM 1107 C C . LEU A 1 150 ? 28.028 -20.592 -52.313 1.00 79.00 150 LEU A C 1
ATOM 1109 O O . LEU A 1 150 ? 29.079 -20.701 -51.673 1.00 79.00 150 LEU A O 1
ATOM 1113 N N . THR A 1 151 ? 27.977 -20.869 -53.622 1.00 74.38 151 THR A N 1
ATOM 1114 C CA . THR A 1 151 ? 29.190 -21.215 -54.384 1.00 74.38 151 THR A CA 1
ATOM 1115 C C . THR A 1 151 ? 30.116 -20.016 -54.565 1.00 74.38 151 THR A C 1
ATOM 1117 O O . THR A 1 151 ? 31.338 -20.174 -54.533 1.00 74.38 151 THR A O 1
ATOM 1120 N N . ASP A 1 152 ? 29.557 -18.809 -54.660 1.00 72.69 152 ASP A N 1
ATOM 1121 C CA . ASP A 1 152 ? 30.311 -17.567 -54.849 1.00 72.69 152 ASP A CA 1
ATOM 1122 C C . ASP A 1 152 ? 31.085 -17.189 -53.590 1.00 72.69 152 ASP A C 1
ATOM 1124 O O . ASP A 1 152 ? 32.260 -16.828 -53.665 1.00 72.69 152 ASP A O 1
ATOM 1128 N N . ILE A 1 153 ? 30.463 -17.334 -52.415 1.00 83.69 153 ILE A N 1
ATOM 1129 C CA . ILE A 1 153 ? 31.139 -17.056 -51.144 1.00 83.69 153 ILE A CA 1
ATOM 1130 C C . ILE A 1 153 ? 32.182 -18.124 -50.803 1.00 83.69 153 ILE A C 1
ATOM 1132 O O . ILE A 1 153 ? 33.232 -17.802 -50.250 1.00 83.69 153 ILE A O 1
ATOM 1136 N N . ALA A 1 154 ? 31.944 -19.390 -51.169 1.00 78.25 154 ALA A N 1
ATOM 1137 C CA . ALA A 1 154 ? 32.939 -20.450 -51.026 1.00 78.25 154 ALA A CA 1
ATOM 1138 C C . ALA A 1 154 ? 34.159 -20.201 -51.930 1.00 78.25 154 ALA A C 1
ATOM 1140 O O . ALA A 1 154 ? 35.296 -20.340 -51.477 1.00 78.25 154 ALA A O 1
ATOM 1141 N N . CYS A 1 155 ? 33.923 -19.770 -53.174 1.00 74.88 155 CYS A N 1
ATOM 1142 C CA . CYS A 1 155 ? 34.971 -19.363 -54.106 1.00 74.88 155 CYS A CA 1
ATOM 1143 C C . CYS A 1 155 ? 35.749 -18.141 -53.586 1.00 74.88 155 CYS A C 1
ATOM 1145 O O . CYS A 1 155 ? 36.979 -18.160 -53.562 1.00 74.88 155 CYS A O 1
ATOM 1147 N N . ALA A 1 156 ? 35.046 -17.120 -53.080 1.00 79.44 156 ALA A N 1
ATOM 1148 C CA . ALA A 1 156 ? 35.657 -15.933 -52.486 1.00 79.44 156 ALA A CA 1
ATOM 1149 C C . ALA A 1 156 ? 36.583 -16.286 -51.313 1.00 79.44 156 ALA A C 1
ATOM 1151 O O . ALA A 1 156 ? 37.733 -15.855 -51.291 1.00 79.44 156 ALA A O 1
ATOM 1152 N N . ILE A 1 157 ? 36.114 -17.111 -50.370 1.00 85.62 157 ILE A N 1
ATOM 1153 C CA . ILE A 1 157 ? 36.914 -17.551 -49.217 1.00 85.62 157 ILE A CA 1
ATOM 1154 C C . ILE A 1 157 ? 38.172 -18.293 -49.687 1.00 85.62 157 ILE A C 1
ATOM 1156 O O . ILE A 1 157 ? 39.265 -17.959 -49.238 1.00 85.62 157 ILE A O 1
ATOM 1160 N N . ALA A 1 158 ? 38.045 -19.239 -50.625 1.00 78.00 158 ALA A N 1
ATOM 1161 C CA . ALA A 1 158 ? 39.180 -20.018 -51.124 1.00 78.00 158 ALA A CA 1
ATOM 1162 C C . ALA A 1 158 ? 40.244 -19.144 -51.816 1.00 78.00 158 ALA A C 1
ATOM 1164 O O . ALA A 1 158 ? 41.437 -19.286 -51.546 1.00 78.00 158 ALA A O 1
ATOM 1165 N N . LEU A 1 159 ? 39.822 -18.210 -52.676 1.00 77.00 159 LEU A N 1
ATOM 1166 C CA . LEU A 1 159 ? 40.725 -17.311 -53.401 1.00 77.00 159 LEU A CA 1
ATOM 1167 C C . LEU A 1 159 ? 41.421 -16.313 -52.466 1.00 77.00 159 LEU A C 1
ATOM 1169 O O . LEU A 1 159 ? 42.629 -16.108 -52.574 1.00 77.00 159 LEU A O 1
ATOM 1173 N N . ILE A 1 160 ? 40.697 -15.721 -51.511 1.00 83.56 160 ILE A N 1
ATOM 1174 C CA . ILE A 1 160 ? 41.295 -14.774 -50.560 1.00 83.56 160 ILE A CA 1
ATOM 1175 C C . ILE A 1 160 ? 42.231 -15.508 -49.591 1.00 83.56 160 ILE A C 1
ATOM 1177 O O . ILE A 1 160 ? 43.313 -15.007 -49.293 1.00 83.56 160 ILE A O 1
ATOM 1181 N N . GLN A 1 161 ? 41.876 -16.715 -49.144 1.00 85.81 161 GLN A N 1
ATOM 1182 C CA . GLN A 1 161 ? 42.751 -17.535 -48.306 1.00 85.81 161 GLN A CA 1
ATOM 1183 C C . GLN A 1 161 ? 44.061 -17.874 -49.031 1.00 85.81 161 GLN A C 1
ATOM 1185 O O . GLN A 1 161 ? 45.135 -17.736 -48.446 1.00 85.81 161 GLN A O 1
ATOM 1190 N N . LYS A 1 162 ? 43.997 -18.187 -50.333 1.00 78.81 162 LYS A N 1
ATOM 1191 C CA . LYS A 1 162 ? 45.192 -18.385 -51.162 1.00 78.81 162 LYS A CA 1
ATOM 1192 C C . LYS A 1 162 ? 46.054 -17.121 -51.263 1.00 78.81 162 LYS A C 1
ATOM 1194 O O . LYS A 1 162 ? 47.277 -17.206 -51.183 1.00 78.81 162 LYS A O 1
ATOM 1199 N N . ALA A 1 163 ? 45.434 -15.945 -51.378 1.00 80.12 163 ALA A N 1
ATOM 1200 C CA . ALA A 1 163 ? 46.143 -14.663 -51.354 1.00 80.12 163 ALA A CA 1
ATOM 1201 C C . ALA A 1 163 ? 46.866 -14.416 -50.015 1.00 80.12 163 ALA A C 1
ATOM 1203 O O . ALA A 1 163 ? 48.001 -13.938 -50.005 1.00 80.12 163 ALA A O 1
ATOM 1204 N N . VAL A 1 164 ? 46.238 -14.770 -48.887 1.00 85.88 164 VAL A N 1
ATOM 1205 C CA . VAL A 1 164 ? 46.846 -14.677 -47.548 1.00 85.88 164 VAL A CA 1
ATOM 1206 C C . VAL A 1 164 ? 48.048 -15.620 -47.425 1.00 85.88 164 VAL A C 1
ATOM 1208 O O . VAL A 1 164 ? 49.103 -15.183 -46.976 1.00 85.88 164 VAL A O 1
ATOM 1211 N N . GLU A 1 165 ? 47.928 -16.877 -47.865 1.00 84.06 165 GLU A N 1
ATOM 1212 C CA . GLU A 1 165 ? 49.010 -17.879 -47.803 1.00 84.06 165 GLU A CA 1
ATOM 1213 C C . GLU A 1 165 ? 50.264 -17.466 -48.587 1.00 84.06 165 GLU A C 1
ATOM 1215 O O . GLU A 1 165 ? 51.386 -17.726 -48.154 1.00 84.06 165 GLU A O 1
ATOM 1220 N N . LEU A 1 166 ? 50.078 -16.819 -49.741 1.00 79.38 166 LEU A N 1
ATOM 1221 C CA . LEU A 1 166 ? 51.165 -16.401 -50.630 1.00 79.38 166 LEU A CA 1
ATOM 1222 C C . LEU A 1 166 ? 51.794 -15.053 -50.238 1.00 79.38 166 LEU A C 1
ATOM 1224 O O . LEU A 1 166 ? 52.811 -14.659 -50.808 1.00 79.38 166 LEU A O 1
ATOM 1228 N N . THR A 1 167 ? 51.207 -14.328 -49.282 1.00 81.75 167 THR A N 1
ATOM 1229 C CA . THR A 1 167 ? 51.671 -12.996 -48.880 1.00 81.75 167 THR A CA 1
ATOM 1230 C C . THR A 1 167 ? 52.434 -13.066 -47.550 1.00 81.75 167 THR A C 1
ATOM 1232 O O . THR A 1 167 ? 51.866 -13.476 -46.540 1.00 81.75 167 THR A O 1
ATOM 1235 N N . PRO A 1 168 ? 53.699 -12.611 -47.473 1.00 81.56 168 PRO A N 1
ATOM 1236 C CA . PRO A 1 168 ? 54.433 -12.574 -46.209 1.00 81.56 168 PRO A CA 1
ATOM 1237 C C . PRO A 1 168 ? 53.759 -11.664 -45.160 1.00 81.56 168 PRO A C 1
ATOM 1239 O O . PRO A 1 168 ? 53.347 -10.558 -45.512 1.00 81.56 168 PRO A O 1
ATOM 1242 N N . PRO A 1 169 ? 53.755 -12.014 -43.855 1.00 79.25 169 PRO A N 1
ATOM 1243 C CA . PRO A 1 169 ? 53.055 -11.239 -42.818 1.00 79.25 169 PRO A CA 1
ATOM 1244 C C . PRO A 1 169 ? 53.487 -9.772 -42.648 1.00 79.25 169 PRO A C 1
ATOM 1246 O O . PRO A 1 169 ? 52.752 -8.962 -42.094 1.00 79.25 169 PRO A O 1
ATOM 1249 N N . ARG A 1 170 ? 54.698 -9.417 -43.100 1.00 77.44 170 ARG A N 1
ATOM 1250 C CA . ARG A 1 170 ? 55.230 -8.040 -43.058 1.00 77.44 170 ARG A CA 1
ATOM 1251 C C . ARG A 1 170 ? 54.875 -7.212 -44.296 1.00 77.44 170 ARG A C 1
ATOM 1253 O O . ARG A 1 170 ? 55.255 -6.046 -44.370 1.00 77.44 170 ARG A O 1
ATOM 1260 N N . HIS A 1 171 ? 54.221 -7.813 -45.287 1.00 81.25 171 HIS A N 1
ATOM 1261 C CA . HIS A 1 171 ? 53.864 -7.140 -46.525 1.00 81.25 171 HIS A CA 1
ATOM 1262 C C . HIS A 1 171 ? 52.705 -6.150 -46.287 1.00 81.25 171 HIS A C 1
ATOM 1264 O O . HIS A 1 171 ? 51.738 -6.517 -45.620 1.00 81.25 171 HIS A O 1
ATOM 1270 N N . PRO A 1 172 ? 52.732 -4.929 -46.858 1.00 77.56 172 PRO A N 1
ATOM 1271 C CA . PRO A 1 172 ? 51.720 -3.899 -46.592 1.00 77.56 172 PRO A CA 1
ATOM 1272 C C . PRO A 1 172 ? 50.266 -4.304 -46.882 1.00 77.56 172 PRO A C 1
ATOM 1274 O O . PRO A 1 172 ? 49.368 -3.840 -46.195 1.00 77.56 172 PRO A O 1
ATOM 1277 N N . VAL A 1 173 ? 50.044 -5.181 -47.869 1.00 80.19 173 VAL A N 1
ATOM 1278 C CA . VAL A 1 173 ? 48.703 -5.644 -48.300 1.00 80.19 173 VAL A CA 1
ATOM 1279 C C . VAL A 1 173 ? 48.228 -6.883 -47.518 1.00 80.19 173 VAL A C 1
ATOM 1281 O O . VAL A 1 173 ? 47.063 -7.263 -47.591 1.00 80.19 173 VAL A O 1
ATOM 1284 N N . PHE A 1 174 ? 49.102 -7.520 -46.729 1.00 84.81 174 PHE A N 1
ATOM 1285 C CA . PHE A 1 174 ? 48.751 -8.710 -45.940 1.00 84.81 174 PHE A CA 1
ATOM 1286 C C . PHE A 1 174 ? 47.525 -8.497 -45.026 1.00 84.81 174 PHE A C 1
ATOM 1288 O O . PHE A 1 174 ? 46.620 -9.336 -45.042 1.00 84.81 174 PHE A O 1
ATOM 1295 N N . PRO A 1 175 ? 47.410 -7.370 -44.290 1.00 85.94 175 PRO A N 1
ATOM 1296 C CA . PRO A 1 175 ? 46.230 -7.113 -43.469 1.00 85.94 175 PRO A CA 1
ATOM 1297 C C . PRO A 1 175 ? 44.943 -6.902 -44.278 1.00 85.94 175 PRO A C 1
ATOM 1299 O O . PRO A 1 175 ? 43.858 -7.203 -43.780 1.00 85.94 175 PRO A O 1
ATOM 1302 N N . ASP A 1 176 ? 45.040 -6.416 -45.517 1.00 84.38 176 ASP A N 1
ATOM 1303 C CA . ASP A 1 176 ? 43.877 -6.169 -46.375 1.00 84.38 176 ASP A CA 1
ATOM 1304 C C . ASP A 1 176 ? 43.248 -7.487 -46.834 1.00 84.38 176 ASP A C 1
ATOM 1306 O O . ASP A 1 176 ? 42.028 -7.648 -46.782 1.00 84.38 176 ASP A O 1
ATOM 1310 N N . PHE A 1 177 ? 44.071 -8.473 -47.211 1.00 87.19 177 PHE A N 1
ATOM 1311 C CA . PHE A 1 177 ? 43.574 -9.810 -47.549 1.00 87.19 177 PHE A CA 1
ATOM 1312 C C . PHE A 1 177 ? 42.935 -10.501 -46.346 1.00 87.19 177 PHE A C 1
ATOM 1314 O O . PHE A 1 177 ? 41.857 -11.072 -46.481 1.00 87.19 177 PHE A O 1
ATOM 1321 N N . LEU A 1 178 ? 43.535 -10.388 -45.159 1.00 89.56 178 LEU A N 1
ATOM 1322 C CA . LEU A 1 178 ? 42.942 -10.914 -43.929 1.00 89.56 178 LEU A CA 1
ATOM 1323 C C . LEU A 1 178 ? 41.611 -10.227 -43.574 1.00 89.56 178 LEU A C 1
ATOM 1325 O O . LEU A 1 178 ? 40.669 -10.892 -43.144 1.00 89.56 178 LEU A O 1
ATOM 1329 N N . THR A 1 179 ? 41.502 -8.915 -43.807 1.00 89.56 179 THR A N 1
ATOM 1330 C CA . THR A 1 179 ? 40.255 -8.156 -43.605 1.00 89.56 179 THR A CA 1
ATOM 1331 C C . THR A 1 179 ? 39.148 -8.639 -44.540 1.00 89.56 179 THR A C 1
ATOM 1333 O O . THR A 1 179 ? 38.023 -8.881 -44.096 1.00 89.56 179 THR A O 1
ATOM 1336 N N . ASN A 1 180 ? 39.472 -8.843 -45.819 1.00 88.88 180 ASN A N 1
ATOM 1337 C CA . ASN A 1 180 ? 38.529 -9.351 -46.816 1.00 88.88 180 ASN A CA 1
ATOM 1338 C C . ASN A 1 180 ? 38.138 -10.811 -46.540 1.00 88.88 180 ASN A C 1
ATOM 1340 O O . ASN A 1 180 ? 36.975 -11.177 -46.708 1.00 88.88 180 ASN A O 1
ATOM 1344 N N . LEU A 1 181 ? 39.078 -11.632 -46.058 1.00 91.31 181 LEU A N 1
ATOM 1345 C CA . LEU A 1 181 ? 38.817 -13.018 -45.668 1.00 91.31 181 LEU A CA 1
ATOM 1346 C C . LEU A 1 181 ? 37.826 -13.076 -44.502 1.00 91.31 181 LEU A C 1
ATOM 1348 O O . LEU A 1 181 ? 36.840 -13.811 -44.557 1.00 91.31 181 LEU A O 1
ATOM 1352 N N . GLY A 1 182 ? 38.050 -12.251 -43.477 1.00 91.88 182 GLY A N 1
ATOM 1353 C CA . GLY A 1 182 ? 37.134 -12.114 -42.350 1.00 91.88 182 GLY A CA 1
ATOM 1354 C C . GLY A 1 182 ? 35.738 -11.653 -42.765 1.00 91.88 182 GLY A C 1
ATOM 1355 O O . GLY A 1 182 ? 34.743 -12.232 -42.333 1.00 91.88 182 GLY A O 1
ATOM 1356 N N . ALA A 1 183 ? 35.652 -10.666 -43.662 1.00 90.12 183 ALA A N 1
ATOM 1357 C CA . ALA A 1 183 ? 34.381 -10.200 -44.213 1.00 90.12 183 ALA A CA 1
ATOM 1358 C C . ALA A 1 183 ? 33.638 -11.298 -45.000 1.00 90.12 183 ALA A C 1
ATOM 1360 O O . ALA A 1 183 ? 32.412 -11.405 -44.906 1.00 90.12 183 ALA A O 1
ATOM 1361 N N . ALA A 1 184 ? 34.361 -12.138 -45.748 1.00 89.44 184 ALA A N 1
ATOM 1362 C CA . ALA A 1 184 ? 33.781 -13.250 -46.497 1.00 89.44 184 ALA A CA 1
ATOM 1363 C C . ALA A 1 184 ? 33.223 -14.343 -45.567 1.00 89.44 184 ALA A C 1
ATOM 1365 O O . ALA A 1 184 ? 32.086 -14.785 -45.749 1.00 89.44 184 ALA A O 1
ATOM 1366 N N . PHE A 1 185 ? 33.966 -14.721 -44.521 1.00 93.12 185 PHE A N 1
ATOM 1367 C CA . PHE A 1 185 ? 33.471 -15.644 -43.496 1.00 93.12 185 PHE A CA 1
ATOM 1368 C C . PHE A 1 185 ? 32.244 -15.093 -42.760 1.00 93.12 185 PHE A C 1
ATOM 1370 O O . PHE A 1 185 ? 31.250 -15.803 -42.617 1.00 93.12 185 PHE A O 1
ATOM 1377 N N . LEU A 1 186 ? 32.258 -13.816 -42.366 1.00 91.00 186 LEU A N 1
ATOM 1378 C CA . LEU A 1 186 ? 31.112 -13.172 -41.718 1.00 91.00 186 LEU A CA 1
ATOM 1379 C C . LEU A 1 186 ? 29.878 -13.123 -42.642 1.00 91.00 186 LEU A C 1
ATOM 1381 O O . LEU A 1 186 ? 28.752 -13.380 -42.213 1.00 91.00 186 LEU A O 1
ATOM 1385 N N . SER A 1 187 ? 30.079 -12.869 -43.937 1.00 88.06 187 SER A N 1
ATOM 1386 C CA . SER A 1 187 ? 29.003 -12.872 -44.938 1.00 88.06 187 SER A CA 1
ATOM 1387 C C . SER A 1 187 ? 28.391 -14.268 -45.124 1.00 88.06 187 SER A C 1
ATOM 1389 O O . SER A 1 187 ? 27.165 -14.400 -45.207 1.00 88.06 187 SER A O 1
ATOM 1391 N N . ARG A 1 188 ? 29.220 -15.324 -45.124 1.00 89.88 188 ARG A N 1
ATOM 1392 C CA . ARG A 1 188 ? 28.746 -16.718 -45.138 1.00 89.88 188 ARG A CA 1
ATOM 1393 C C . ARG A 1 188 ? 28.018 -17.080 -43.847 1.00 89.88 188 ARG A C 1
ATOM 1395 O O . ARG A 1 188 ? 26.976 -17.736 -43.902 1.00 89.88 188 ARG A O 1
ATOM 1402 N N . PHE A 1 189 ? 28.509 -16.611 -42.701 1.00 90.38 189 PHE A N 1
ATOM 1403 C CA . PHE A 1 189 ? 27.854 -16.799 -41.412 1.00 90.38 189 PHE A CA 1
ATOM 1404 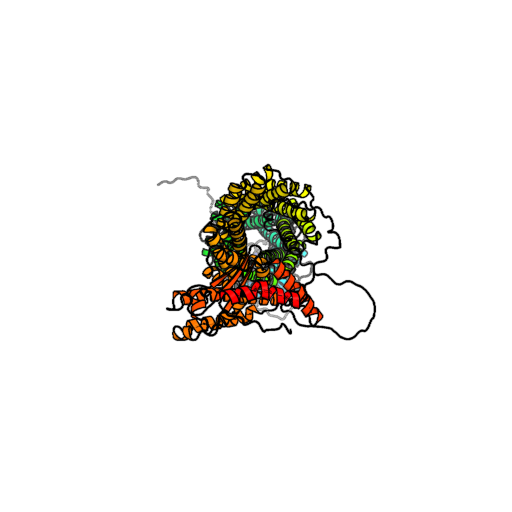C C . PHE A 1 189 ? 26.433 -16.229 -41.399 1.00 90.38 189 PHE A C 1
ATOM 1406 O O . PHE A 1 189 ? 25.509 -16.912 -40.960 1.00 90.38 189 PHE A O 1
ATOM 1413 N N . HIS A 1 190 ? 26.224 -15.010 -41.904 1.00 85.88 190 HIS A N 1
ATOM 1414 C CA . HIS A 1 190 ? 24.892 -14.399 -41.911 1.00 85.88 190 HIS A CA 1
ATOM 1415 C C . HIS A 1 190 ? 23.837 -15.243 -42.651 1.00 85.88 190 HIS A C 1
ATOM 1417 O O . HIS A 1 190 ? 22.660 -15.169 -42.302 1.00 85.88 190 HIS A O 1
ATOM 1423 N N . HIS A 1 191 ? 24.260 -16.091 -43.595 1.00 84.06 191 HIS A N 1
ATOM 1424 C CA . HIS A 1 191 ? 23.388 -16.991 -44.353 1.00 84.06 191 HIS A CA 1
ATOM 1425 C C . HIS A 1 191 ? 23.296 -18.400 -43.754 1.00 84.06 191 HIS A C 1
ATOM 1427 O O . HIS A 1 191 ? 22.224 -18.996 -43.741 1.00 84.06 191 HIS A O 1
ATOM 1433 N N . THR A 1 192 ? 24.406 -18.948 -43.257 1.00 86.62 192 THR A N 1
ATOM 1434 C CA . THR A 1 192 ? 24.476 -20.346 -42.793 1.00 86.62 192 THR A CA 1
ATOM 1435 C C . THR A 1 192 ? 24.273 -20.510 -41.287 1.00 86.62 192 THR A C 1
ATOM 1437 O O . THR A 1 192 ? 23.994 -21.614 -40.828 1.00 86.62 192 THR A O 1
ATOM 1440 N N . ARG A 1 193 ? 24.446 -19.430 -40.511 1.00 86.44 193 ARG A N 1
ATOM 1441 C CA . ARG A 1 193 ? 24.510 -19.408 -39.037 1.00 86.44 193 ARG A CA 1
ATOM 1442 C C . ARG A 1 193 ? 25.534 -20.387 -38.440 1.00 86.44 193 ARG A C 1
ATOM 1444 O O . ARG A 1 193 ? 25.429 -20.759 -37.274 1.00 86.44 193 ARG A O 1
ATOM 1451 N N . ASN A 1 194 ? 26.549 -20.786 -39.210 1.00 87.31 194 ASN A N 1
ATOM 1452 C CA . ASN A 1 194 ? 27.588 -21.707 -38.757 1.00 87.31 194 ASN A CA 1
ATOM 1453 C C . ASN A 1 194 ? 28.606 -20.998 -37.847 1.00 87.31 194 ASN A C 1
ATOM 1455 O O . ASN A 1 194 ? 29.336 -20.115 -38.288 1.00 87.31 194 ASN A O 1
ATOM 1459 N N . ILE A 1 195 ? 28.705 -21.429 -36.588 1.00 88.44 195 ILE A N 1
ATOM 1460 C CA . ILE A 1 195 ? 29.611 -20.833 -35.595 1.00 88.44 195 ILE A CA 1
ATOM 1461 C C . ILE A 1 195 ? 31.090 -20.883 -36.004 1.00 88.44 195 ILE A C 1
ATOM 1463 O O . ILE A 1 195 ? 31.848 -19.972 -35.675 1.00 88.44 195 ILE A O 1
ATOM 1467 N N . SER A 1 196 ? 31.505 -21.914 -36.751 1.00 89.56 196 SER A N 1
ATOM 1468 C CA . SER A 1 196 ? 32.894 -22.029 -37.205 1.00 89.56 196 SER A CA 1
ATOM 1469 C C . SER A 1 196 ? 33.283 -20.875 -38.125 1.00 89.56 196 SER A C 1
ATOM 1471 O O . SER A 1 196 ? 34.407 -20.395 -38.035 1.00 89.56 196 SER A O 1
ATOM 1473 N N . ASP A 1 197 ? 32.360 -20.361 -38.941 1.00 90.56 197 ASP A N 1
ATOM 1474 C CA . ASP A 1 197 ? 32.623 -19.219 -39.820 1.00 90.56 197 ASP A CA 1
ATOM 1475 C C . ASP A 1 197 ? 32.931 -17.956 -39.014 1.00 90.56 197 ASP A C 1
ATOM 1477 O O . ASP A 1 197 ? 33.855 -17.222 -39.350 1.00 90.56 197 ASP A O 1
ATOM 1481 N N . VAL A 1 198 ? 32.227 -17.736 -37.902 1.00 91.62 198 VAL A N 1
ATOM 1482 C CA . VAL A 1 198 ? 32.496 -16.592 -37.021 1.00 91.62 198 VAL A CA 1
ATOM 1483 C C . VAL A 1 198 ? 33.858 -16.722 -36.348 1.00 91.62 198 VAL A C 1
ATOM 1485 O O . VAL A 1 198 ? 34.593 -15.742 -36.275 1.00 91.62 198 VAL A O 1
ATOM 1488 N N . SER A 1 199 ? 34.233 -17.922 -35.900 1.00 92.56 199 SER A N 1
ATOM 1489 C CA . SER A 1 199 ? 35.561 -18.157 -35.321 1.00 92.56 199 SER A CA 1
ATOM 1490 C C . SER A 1 199 ? 36.681 -17.902 -36.336 1.00 92.56 199 SER A C 1
ATOM 1492 O O . SER A 1 199 ? 37.608 -17.158 -36.028 1.00 92.56 199 SER A O 1
ATOM 1494 N N . HIS A 1 200 ? 36.559 -18.414 -37.568 1.00 93.06 200 HIS A N 1
ATOM 1495 C CA . HIS A 1 200 ? 37.532 -18.137 -38.633 1.00 93.06 200 HIS A CA 1
ATOM 1496 C C . HIS A 1 200 ? 37.569 -16.648 -39.016 1.00 93.06 200 HIS A C 1
ATOM 1498 O O . HIS A 1 200 ? 38.643 -16.114 -39.298 1.00 93.06 200 HIS A O 1
ATOM 1504 N N . ALA A 1 201 ? 36.422 -15.956 -38.991 1.00 94.06 201 ALA A N 1
ATOM 1505 C CA . ALA A 1 201 ? 36.369 -14.512 -39.198 1.00 94.06 201 ALA A CA 1
ATOM 1506 C C . ALA A 1 201 ? 37.148 -13.760 -38.108 1.00 94.06 201 ALA A C 1
ATOM 1508 O O . ALA A 1 201 ? 37.990 -12.924 -38.433 1.00 94.06 201 ALA A O 1
ATOM 1509 N N . ILE A 1 202 ? 36.916 -14.086 -36.831 1.00 94.25 202 ILE A N 1
ATOM 1510 C CA . ILE A 1 202 ? 37.616 -13.483 -35.686 1.00 94.25 202 ILE A CA 1
ATOM 1511 C C . ILE A 1 202 ? 39.126 -13.709 -35.798 1.00 94.25 202 ILE A C 1
ATOM 1513 O O . ILE A 1 202 ? 39.886 -12.752 -35.660 1.00 94.25 202 ILE A O 1
ATOM 1517 N N . ASP A 1 203 ? 39.565 -14.930 -36.108 1.00 93.88 203 ASP A N 1
ATOM 1518 C CA . ASP A 1 203 ? 40.989 -15.261 -36.223 1.00 93.88 203 ASP A CA 1
ATOM 1519 C C . ASP A 1 203 ? 41.673 -14.470 -37.347 1.00 93.88 203 ASP A C 1
ATOM 1521 O O . ASP A 1 203 ? 42.751 -13.899 -37.143 1.00 93.88 203 ASP A O 1
ATOM 1525 N N . ALA A 1 204 ? 41.043 -14.390 -38.524 1.00 91.50 204 ALA A N 1
ATOM 1526 C CA . ALA A 1 204 ? 41.564 -13.621 -39.653 1.00 91.50 204 ALA A CA 1
ATOM 1527 C C . ALA A 1 204 ? 41.619 -12.116 -39.334 1.00 91.50 204 ALA A C 1
ATOM 1529 O O . ALA A 1 204 ? 42.632 -11.457 -39.573 1.00 91.50 204 ALA A O 1
ATOM 1530 N N . LEU A 1 205 ? 40.562 -11.568 -38.732 1.00 92.75 205 LEU A N 1
ATOM 1531 C CA . LEU A 1 205 ? 40.453 -10.140 -38.421 1.00 92.75 205 LEU A CA 1
ATOM 1532 C C . LEU A 1 205 ? 41.378 -9.719 -37.276 1.00 92.75 205 LEU A C 1
ATOM 1534 O O . LEU A 1 205 ? 41.976 -8.645 -37.334 1.00 92.75 205 LEU A O 1
ATOM 1538 N N . GLN A 1 206 ? 41.578 -10.566 -36.267 1.00 92.69 206 GLN A N 1
ATOM 1539 C CA . GLN A 1 206 ? 42.543 -10.304 -35.202 1.00 92.69 206 GLN A CA 1
ATOM 1540 C C . GLN A 1 206 ? 43.977 -10.292 -35.750 1.00 92.69 206 GLN A C 1
ATOM 1542 O O . GLN A 1 206 ? 44.772 -9.423 -35.380 1.00 92.69 206 GLN A O 1
ATOM 1547 N N . GLN A 1 207 ? 44.304 -11.201 -36.677 1.00 90.19 207 GLN A N 1
ATOM 1548 C CA . GLN A 1 207 ? 45.587 -11.184 -37.387 1.00 90.19 207 GLN A CA 1
ATOM 1549 C C . GLN A 1 207 ? 45.745 -9.931 -38.258 1.00 90.19 207 GLN A C 1
ATOM 1551 O O . GLN A 1 207 ? 46.827 -9.335 -38.259 1.00 90.19 207 GLN A O 1
ATOM 1556 N N . ALA A 1 208 ? 44.681 -9.480 -38.933 1.00 88.56 208 ALA A N 1
ATOM 1557 C CA . ALA A 1 208 ? 44.689 -8.238 -39.708 1.00 88.56 208 ALA A CA 1
ATOM 1558 C C . ALA A 1 208 ? 44.997 -7.025 -38.817 1.00 88.56 208 ALA A C 1
ATOM 1560 O O . ALA A 1 208 ? 45.875 -6.215 -39.121 1.00 88.56 208 ALA A O 1
ATOM 1561 N N . VAL A 1 209 ? 44.312 -6.924 -37.676 1.00 88.56 209 VAL A N 1
ATOM 1562 C CA . VAL A 1 209 ? 44.475 -5.839 -36.701 1.00 88.56 209 VAL A CA 1
ATOM 1563 C C . VAL A 1 209 ? 45.874 -5.828 -36.076 1.00 88.56 209 VAL A C 1
ATOM 1565 O O . VAL A 1 209 ? 46.435 -4.752 -35.870 1.00 88.56 209 VAL A O 1
ATOM 1568 N N . ASN A 1 210 ? 46.447 -6.999 -35.787 1.00 86.75 210 ASN A N 1
ATOM 1569 C CA . ASN A 1 210 ? 47.785 -7.123 -35.200 1.00 86.75 210 ASN A CA 1
ATOM 1570 C C . ASN A 1 210 ? 48.906 -6.825 -36.210 1.00 86.75 210 ASN A C 1
ATOM 1572 O O . ASN A 1 210 ? 49.967 -6.342 -35.821 1.00 86.75 210 ASN A O 1
ATOM 1576 N N . SER A 1 211 ? 48.668 -7.100 -37.496 1.00 82.88 211 SER A N 1
ATOM 1577 C CA . SER A 1 211 ? 49.652 -6.919 -38.574 1.00 82.88 211 SER A CA 1
ATOM 1578 C C . SER A 1 211 ? 49.578 -5.534 -39.235 1.00 82.88 211 SER A C 1
ATOM 1580 O O . SER A 1 211 ? 50.415 -5.205 -40.073 1.00 82.88 211 SER A O 1
ATOM 1582 N N . SER A 1 212 ? 48.589 -4.707 -38.873 1.00 79.56 212 SER A N 1
ATOM 1583 C CA . SER A 1 212 ? 48.378 -3.380 -39.463 1.00 79.56 212 SER A CA 1
ATOM 1584 C C . SER A 1 212 ? 49.146 -2.279 -38.716 1.00 79.56 212 SER A C 1
ATOM 1586 O O . SER A 1 212 ? 48.913 -2.087 -37.519 1.00 79.56 212 SER A O 1
ATOM 1588 N N . PRO A 1 213 ? 49.991 -1.477 -39.391 1.00 68.81 213 PRO A N 1
ATOM 1589 C CA . PRO A 1 213 ? 50.508 -0.235 -38.818 1.00 68.81 213 PRO A CA 1
ATOM 1590 C C . PRO A 1 213 ? 49.374 0.787 -38.611 1.00 68.81 213 PRO A C 1
ATOM 1592 O O . PRO A 1 213 ? 48.370 0.769 -39.322 1.00 68.81 213 PRO A O 1
ATOM 1595 N N . SER A 1 214 ? 49.530 1.711 -37.656 1.00 60.31 214 SER A N 1
ATOM 1596 C CA . SER A 1 214 ? 48.504 2.709 -37.285 1.00 60.31 214 SER A CA 1
ATOM 1597 C C . SER A 1 214 ? 48.078 3.651 -38.421 1.00 60.31 214 SER A C 1
ATOM 1599 O O . SER A 1 214 ? 47.047 4.305 -38.306 1.00 60.31 214 SER A O 1
ATOM 1601 N N . SER A 1 215 ? 48.846 3.710 -39.511 1.00 57.31 215 SER A N 1
ATOM 1602 C CA . SER A 1 215 ? 48.564 4.480 -40.726 1.00 57.31 215 SER A CA 1
ATOM 1603 C C . SER A 1 215 ? 47.848 3.682 -41.828 1.00 57.31 215 SER A C 1
ATOM 1605 O O . SER A 1 215 ? 47.692 4.207 -42.928 1.00 57.31 215 SER A O 1
ATOM 1607 N N . ASN A 1 216 ? 47.472 2.417 -41.594 1.00 66.56 216 ASN A N 1
ATOM 1608 C CA . ASN A 1 216 ? 46.767 1.607 -42.591 1.00 66.56 216 ASN A CA 1
ATOM 1609 C C . ASN A 1 216 ? 45.314 2.095 -42.759 1.00 66.56 216 ASN A C 1
ATOM 1611 O O . ASN A 1 216 ? 44.549 2.110 -41.793 1.00 66.56 216 ASN A O 1
ATOM 1615 N N . SER A 1 217 ? 44.922 2.441 -43.990 1.00 64.75 217 SER A N 1
ATOM 1616 C CA . SER A 1 217 ? 43.579 2.929 -44.328 1.00 64.75 217 SER A CA 1
ATOM 1617 C C . SER A 1 217 ? 42.466 1.909 -44.061 1.00 64.75 217 SER A C 1
ATOM 1619 O O . SER A 1 217 ? 41.337 2.314 -43.806 1.00 64.75 217 SER A O 1
ATOM 1621 N N . ASN A 1 218 ? 42.772 0.606 -44.056 1.00 72.62 218 ASN A N 1
ATOM 1622 C CA . ASN A 1 218 ? 41.778 -0.462 -43.874 1.00 72.62 218 ASN A CA 1
ATOM 1623 C C . ASN A 1 218 ? 41.682 -1.005 -42.439 1.00 72.62 218 ASN A C 1
ATOM 1625 O O . ASN A 1 218 ? 40.841 -1.862 -42.158 1.00 72.62 218 ASN A O 1
ATOM 1629 N N . LEU A 1 219 ? 42.496 -0.496 -41.504 1.00 82.62 219 LEU A N 1
ATOM 1630 C CA . LEU A 1 219 ? 42.439 -0.911 -40.096 1.00 82.62 219 LEU A CA 1
ATOM 1631 C C . LEU A 1 219 ? 41.060 -0.636 -39.473 1.00 82.62 219 LEU A C 1
ATOM 1633 O O . LEU A 1 219 ? 40.606 -1.396 -38.620 1.00 82.62 219 LEU A O 1
ATOM 1637 N N . HIS A 1 220 ? 40.386 0.428 -39.914 1.00 82.19 220 HIS A N 1
ATOM 1638 C CA . HIS A 1 220 ? 39.019 0.736 -39.506 1.00 82.19 220 HIS A CA 1
ATOM 1639 C C . HIS A 1 220 ? 38.056 -0.403 -39.863 1.00 82.19 220 HIS A C 1
ATOM 1641 O O . HIS A 1 220 ? 37.470 -0.993 -38.959 1.00 82.19 220 HIS A O 1
ATOM 1647 N N . SER A 1 221 ? 37.989 -0.795 -41.138 1.00 83.31 221 SER A N 1
ATOM 1648 C CA . SER A 1 221 ? 37.122 -1.877 -41.621 1.00 83.31 221 SER A CA 1
ATOM 1649 C C . SER A 1 221 ? 37.429 -3.227 -40.960 1.00 83.31 221 SER A C 1
ATOM 1651 O O . SER A 1 221 ? 36.517 -3.997 -40.657 1.00 83.31 221 SER A O 1
ATOM 1653 N N . ALA A 1 222 ? 38.707 -3.511 -40.678 1.00 86.44 222 ALA A N 1
ATOM 1654 C CA . ALA A 1 222 ? 39.111 -4.707 -39.939 1.00 86.44 222 ALA A CA 1
ATOM 1655 C C . ALA A 1 222 ? 38.539 -4.724 -38.512 1.00 86.44 222 ALA A C 1
ATOM 1657 O O . ALA A 1 222 ? 38.010 -5.740 -38.066 1.00 86.44 222 ALA A O 1
ATOM 1658 N N . LEU A 1 223 ? 38.612 -3.595 -37.802 1.00 88.81 223 LEU A N 1
ATOM 1659 C CA . LEU A 1 223 ? 38.076 -3.458 -36.446 1.00 88.81 223 LEU A CA 1
ATOM 1660 C C . LEU A 1 223 ? 36.542 -3.478 -36.415 1.00 88.81 223 LEU A C 1
ATOM 1662 O O . LEU A 1 223 ? 35.972 -4.053 -35.490 1.00 88.81 223 LEU A O 1
ATOM 1666 N N . GLU A 1 224 ? 35.870 -2.895 -37.412 1.00 88.12 224 GLU A N 1
ATOM 1667 C CA . GLU A 1 224 ? 34.408 -2.968 -37.533 1.00 88.12 224 GLU A CA 1
ATOM 1668 C C . GLU A 1 224 ? 33.934 -4.414 -37.709 1.00 88.12 224 GLU A C 1
ATOM 1670 O O . GLU A 1 224 ? 33.115 -4.906 -36.931 1.00 88.12 224 GLU A O 1
ATOM 1675 N N . ASN A 1 225 ? 34.498 -5.126 -38.689 1.00 89.56 225 ASN A N 1
ATOM 1676 C CA . ASN A 1 225 ? 34.161 -6.524 -38.953 1.00 89.56 225 ASN A CA 1
ATOM 1677 C C . ASN A 1 225 ? 34.507 -7.425 -37.763 1.00 89.56 225 ASN A C 1
ATOM 1679 O O . ASN A 1 225 ? 33.781 -8.383 -37.484 1.00 89.56 225 ASN A O 1
ATOM 1683 N N . LEU A 1 226 ? 35.583 -7.113 -37.032 1.00 92.12 226 LEU A N 1
ATOM 1684 C CA . LEU A 1 226 ? 35.956 -7.837 -35.818 1.00 92.12 226 LEU A CA 1
ATOM 1685 C C . LEU A 1 226 ? 34.893 -7.647 -34.730 1.00 92.12 226 LEU A C 1
ATOM 1687 O O . LEU A 1 226 ? 34.451 -8.623 -34.126 1.00 92.12 226 LEU A O 1
ATOM 1691 N N . GLY A 1 227 ? 34.427 -6.410 -34.535 1.00 89.62 227 GLY A N 1
ATOM 1692 C CA . GLY A 1 227 ? 33.326 -6.104 -33.625 1.00 89.62 227 GLY A CA 1
ATOM 1693 C C . GLY A 1 227 ? 32.031 -6.835 -33.993 1.00 89.62 227 GLY A C 1
ATOM 1694 O O . GLY A 1 227 ? 31.377 -7.404 -33.117 1.00 89.62 227 GLY A O 1
ATOM 1695 N N . PHE A 1 228 ? 31.679 -6.886 -35.284 1.00 89.31 228 PHE A N 1
ATOM 1696 C CA . PHE A 1 228 ? 30.513 -7.642 -35.755 1.00 89.31 228 PHE A CA 1
ATOM 1697 C C . PHE A 1 228 ? 30.658 -9.147 -35.533 1.00 89.31 228 PHE A C 1
ATOM 1699 O O . PHE A 1 228 ? 29.692 -9.793 -35.133 1.00 89.31 228 PHE A O 1
ATOM 1706 N N . SER A 1 229 ? 31.855 -9.694 -35.741 1.00 91.44 229 SER A N 1
ATOM 1707 C CA . SER A 1 229 ? 32.116 -11.123 -35.562 1.00 91.44 229 SER A CA 1
ATOM 1708 C C . SER A 1 229 ? 32.027 -11.528 -34.088 1.00 91.44 229 SER A C 1
ATOM 1710 O O . SER A 1 229 ? 31.352 -12.501 -33.763 1.00 91.44 229 SER A O 1
ATOM 1712 N N . PHE A 1 230 ? 32.606 -10.746 -33.171 1.00 91.62 230 PHE A N 1
ATOM 1713 C CA . PHE A 1 230 ? 32.455 -10.995 -31.734 1.00 91.62 230 PHE A CA 1
ATOM 1714 C C . PHE A 1 230 ? 30.993 -10.917 -31.280 1.00 91.62 230 PHE A C 1
ATOM 1716 O O . PHE A 1 230 ? 30.511 -11.821 -30.603 1.00 91.62 230 PHE A O 1
ATOM 1723 N N . ARG A 1 231 ? 30.241 -9.899 -31.720 1.00 87.75 231 ARG A N 1
ATOM 1724 C CA . ARG A 1 231 ? 28.801 -9.807 -31.428 1.00 87.75 231 ARG A CA 1
ATOM 1725 C C . ARG A 1 231 ? 28.028 -11.019 -31.956 1.00 87.75 231 ARG A C 1
ATOM 1727 O O . ARG A 1 231 ? 27.203 -11.575 -31.243 1.00 87.75 231 ARG A O 1
ATOM 1734 N N . ALA A 1 232 ? 28.290 -11.424 -33.196 1.00 88.12 232 ALA A N 1
ATOM 1735 C CA . ALA A 1 232 ? 27.649 -12.580 -33.813 1.00 88.12 232 ALA A CA 1
ATOM 1736 C C . ALA A 1 232 ? 27.934 -13.883 -33.051 1.00 88.12 232 ALA A C 1
ATOM 1738 O O . ALA A 1 232 ? 27.048 -14.731 -32.933 1.00 88.12 232 ALA A O 1
ATOM 1739 N N . ARG A 1 233 ? 29.154 -14.042 -32.518 1.00 89.69 233 ARG A N 1
ATOM 1740 C CA . ARG A 1 233 ? 29.507 -15.190 -31.678 1.00 89.69 233 ARG A CA 1
ATOM 1741 C C . ARG A 1 233 ? 28.779 -15.133 -30.342 1.00 89.69 233 ARG A C 1
ATOM 1743 O O . ARG A 1 233 ? 28.157 -16.126 -29.984 1.00 89.69 233 ARG A O 1
ATOM 1750 N N . PHE A 1 234 ? 28.760 -13.972 -29.688 1.00 86.44 234 PHE A N 1
ATOM 1751 C CA . PHE A 1 234 ? 27.992 -13.754 -28.463 1.00 86.44 234 PHE A CA 1
ATOM 1752 C C . PHE A 1 234 ? 26.507 -14.113 -28.637 1.00 86.44 234 PHE A C 1
ATOM 1754 O O . PHE A 1 234 ? 25.957 -14.833 -27.811 1.00 86.44 234 PHE A O 1
ATOM 1761 N N . GLU A 1 235 ? 25.866 -13.686 -29.731 1.00 83.62 235 GLU A N 1
ATOM 1762 C CA . GLU A 1 235 ? 24.455 -14.000 -30.016 1.00 83.62 235 GLU A CA 1
ATOM 1763 C C . GLU A 1 235 ? 24.181 -15.517 -30.115 1.00 83.62 235 GLU A C 1
ATOM 1765 O O . GLU A 1 235 ? 23.052 -15.949 -29.888 1.00 83.62 235 GLU A O 1
ATOM 1770 N N . LEU A 1 236 ? 25.194 -16.333 -30.435 1.00 84.12 236 LEU A N 1
ATOM 1771 C CA . LEU A 1 236 ? 25.082 -17.793 -30.502 1.00 84.12 236 LEU A CA 1
ATOM 1772 C C . LEU A 1 236 ? 25.518 -18.516 -29.224 1.00 84.12 236 LEU A C 1
ATOM 1774 O O . LEU A 1 236 ? 24.952 -19.557 -28.898 1.00 84.12 236 LEU A O 1
ATOM 1778 N N . THR A 1 237 ? 26.558 -18.027 -28.549 1.00 85.44 237 THR A N 1
ATOM 1779 C CA . THR A 1 237 ? 27.204 -18.728 -27.427 1.00 85.44 237 THR A CA 1
ATOM 1780 C C . THR A 1 237 ? 26.781 -18.204 -26.063 1.00 85.44 237 THR A C 1
ATOM 1782 O O . THR A 1 237 ? 26.874 -18.938 -25.082 1.00 85.44 237 THR A O 1
ATOM 1785 N N . GLY A 1 238 ? 26.359 -16.941 -25.984 1.00 80.00 238 GLY A N 1
ATOM 1786 C CA . GLY A 1 238 ? 26.194 -16.215 -24.729 1.00 80.00 238 GLY A CA 1
ATOM 1787 C C . GLY A 1 238 ? 27.514 -15.901 -24.009 1.00 80.00 238 GLY A C 1
ATOM 1788 O O . GLY A 1 238 ? 27.477 -15.522 -22.843 1.00 80.00 238 GLY A O 1
ATOM 1789 N N . ASP A 1 239 ? 28.679 -16.060 -24.653 1.00 81.88 239 ASP A N 1
ATOM 1790 C CA . ASP A 1 239 ? 29.980 -15.812 -24.016 1.00 81.88 239 ASP A CA 1
ATOM 1791 C C . ASP A 1 239 ? 30.221 -14.310 -23.803 1.00 81.88 239 ASP A C 1
ATOM 1793 O O . ASP A 1 239 ? 30.491 -13.549 -24.731 1.00 81.88 239 ASP A O 1
ATOM 1797 N N . HIS A 1 240 ? 30.153 -13.876 -22.548 1.00 77.62 240 HIS A N 1
ATOM 1798 C CA . HIS A 1 240 ? 30.286 -12.472 -22.164 1.00 77.62 240 HIS A CA 1
ATOM 1799 C C . HIS A 1 240 ? 31.654 -11.852 -22.497 1.00 77.62 240 HIS A C 1
ATOM 1801 O O . HIS A 1 240 ? 31.753 -10.628 -22.622 1.00 77.62 240 HIS A O 1
ATOM 1807 N N . SER A 1 241 ? 32.707 -12.660 -22.681 1.00 84.50 241 SER A N 1
ATOM 1808 C CA . SER A 1 241 ? 34.017 -12.147 -23.105 1.00 84.50 241 SER A CA 1
ATOM 1809 C C . SER A 1 241 ? 33.974 -11.542 -24.515 1.00 84.50 241 SER A C 1
ATOM 1811 O O . SER A 1 241 ? 34.684 -10.570 -24.796 1.00 84.50 241 SER A O 1
ATOM 1813 N N . ASP A 1 242 ? 33.067 -12.032 -25.364 1.00 87.19 242 ASP A N 1
ATOM 1814 C CA . ASP A 1 242 ? 32.887 -11.551 -26.730 1.00 87.19 242 ASP A CA 1
ATOM 1815 C C . ASP A 1 242 ? 32.253 -10.159 -26.780 1.00 87.19 242 ASP A C 1
ATOM 1817 O O . ASP A 1 242 ? 32.629 -9.348 -27.625 1.00 87.19 242 ASP A O 1
ATOM 1821 N N . ILE A 1 243 ? 31.353 -9.809 -25.854 1.00 83.62 243 ILE A N 1
ATOM 1822 C CA . ILE A 1 243 ? 30.788 -8.451 -25.817 1.00 83.62 243 ILE A CA 1
ATOM 1823 C C . ILE A 1 243 ? 31.873 -7.426 -25.479 1.00 83.62 243 ILE A C 1
ATOM 1825 O O . ILE A 1 243 ? 31.985 -6.396 -26.150 1.00 83.62 243 ILE A O 1
ATOM 1829 N N . ALA A 1 244 ? 32.704 -7.708 -24.472 1.00 84.25 244 ALA A N 1
ATOM 1830 C CA . ALA A 1 244 ? 33.801 -6.821 -24.096 1.00 84.25 244 ALA A CA 1
ATOM 1831 C C . ALA A 1 244 ? 34.792 -6.637 -25.260 1.00 84.25 244 ALA A C 1
ATOM 1833 O O . ALA A 1 244 ? 35.226 -5.514 -25.542 1.00 84.25 244 ALA A O 1
ATOM 1834 N N . ALA A 1 245 ? 35.096 -7.721 -25.983 1.00 89.12 245 ALA A N 1
ATOM 1835 C CA . ALA A 1 245 ? 35.933 -7.686 -27.177 1.00 89.12 245 ALA A CA 1
ATOM 1836 C C . ALA A 1 245 ? 35.283 -6.895 -28.329 1.00 89.12 245 ALA A C 1
ATOM 1838 O O . ALA A 1 245 ? 35.955 -6.081 -28.969 1.00 89.12 245 ALA A O 1
ATOM 1839 N N . ALA A 1 246 ? 33.972 -7.050 -28.549 1.00 89.56 246 ALA A N 1
ATOM 1840 C CA . ALA A 1 246 ? 33.219 -6.291 -29.546 1.00 89.56 246 ALA A CA 1
ATOM 1841 C C . ALA A 1 246 ? 33.223 -4.785 -29.241 1.00 89.56 246 ALA A C 1
ATOM 1843 O O . ALA A 1 246 ? 33.516 -3.970 -30.119 1.00 89.56 246 ALA A O 1
ATOM 1844 N N . VAL A 1 247 ? 32.962 -4.404 -27.985 1.00 87.62 247 VAL A N 1
ATOM 1845 C CA . VAL A 1 247 ? 33.018 -3.009 -27.525 1.00 87.62 247 VAL A CA 1
ATOM 1846 C C . VAL A 1 247 ? 34.420 -2.431 -27.725 1.00 87.62 247 VAL A C 1
ATOM 1848 O O . VAL A 1 247 ? 34.555 -1.322 -28.245 1.00 87.62 247 VAL A O 1
ATOM 1851 N N . ALA A 1 248 ? 35.474 -3.170 -27.368 1.00 88.88 248 ALA A N 1
ATOM 1852 C CA . ALA A 1 248 ? 36.855 -2.730 -27.564 1.00 88.88 248 ALA A CA 1
ATOM 1853 C C . ALA A 1 248 ? 37.189 -2.511 -29.051 1.00 88.88 248 ALA A C 1
ATOM 1855 O O . ALA A 1 248 ? 37.776 -1.481 -29.403 1.00 88.88 248 ALA A O 1
ATOM 1856 N N . ALA A 1 249 ? 36.773 -3.435 -29.923 1.00 89.25 249 ALA A N 1
ATOM 1857 C CA . ALA A 1 249 ? 36.974 -3.339 -31.365 1.00 89.25 249 ALA A CA 1
ATOM 1858 C C . ALA A 1 249 ? 36.257 -2.113 -31.957 1.00 89.25 249 ALA A C 1
ATOM 1860 O O . ALA A 1 249 ? 36.897 -1.285 -32.608 1.00 89.25 249 ALA A O 1
ATOM 1861 N N . PHE A 1 250 ? 34.972 -1.917 -31.643 1.00 88.50 250 PHE A N 1
ATOM 1862 C CA . PHE A 1 250 ? 34.195 -0.776 -32.134 1.00 88.50 250 PHE A CA 1
ATOM 1863 C C . PHE A 1 250 ? 34.680 0.573 -31.590 1.00 88.50 250 PHE A C 1
ATOM 1865 O O . PHE A 1 250 ? 34.773 1.540 -32.346 1.00 88.50 250 PHE A O 1
ATOM 1872 N N . ARG A 1 251 ? 35.061 0.663 -30.307 1.00 88.25 251 ARG A N 1
ATOM 1873 C CA . ARG A 1 251 ? 35.658 1.892 -29.750 1.00 88.25 251 ARG A CA 1
ATOM 1874 C C . ARG A 1 251 ? 36.953 2.258 -30.465 1.00 88.25 251 ARG A C 1
ATOM 1876 O O . ARG A 1 251 ? 37.171 3.432 -30.763 1.00 88.25 251 ARG A O 1
ATOM 1883 N N . ARG A 1 252 ? 37.804 1.265 -30.745 1.00 87.75 252 ARG A N 1
ATOM 1884 C CA . ARG A 1 252 ? 39.058 1.479 -31.473 1.00 87.75 252 ARG A CA 1
ATOM 1885 C C . ARG A 1 252 ? 38.790 1.876 -32.925 1.00 87.75 252 ARG A C 1
ATOM 1887 O O . ARG A 1 252 ? 39.448 2.796 -33.396 1.00 87.75 252 ARG A O 1
ATOM 1894 N N . ALA A 1 253 ? 37.807 1.260 -33.589 1.00 85.88 253 ALA A N 1
ATOM 1895 C CA . ALA A 1 253 ? 37.384 1.623 -34.944 1.00 85.88 253 ALA A CA 1
ATOM 1896 C C . ALA A 1 253 ? 36.936 3.091 -35.020 1.00 85.88 253 ALA A C 1
ATOM 1898 O O . ALA A 1 253 ? 37.412 3.832 -35.879 1.00 85.88 253 ALA A O 1
ATOM 1899 N N . ILE A 1 254 ? 36.094 3.539 -34.082 1.00 83.19 254 ILE A N 1
ATOM 1900 C CA . ILE A 1 254 ? 35.648 4.939 -33.983 1.00 83.19 254 ILE A CA 1
ATOM 1901 C C . ILE A 1 254 ? 36.831 5.876 -33.713 1.00 83.19 254 ILE A C 1
ATOM 1903 O O . ILE A 1 254 ? 36.944 6.915 -34.353 1.00 83.19 254 ILE A O 1
ATOM 1907 N N . GLY A 1 255 ? 37.731 5.508 -32.796 1.00 82.25 255 GLY A N 1
ATOM 1908 C CA . GLY A 1 255 ? 38.856 6.356 -32.389 1.00 82.25 255 GLY A CA 1
ATOM 1909 C C . GLY A 1 255 ? 39.880 6.645 -33.492 1.00 82.25 255 GLY A C 1
ATOM 1910 O O . GLY A 1 255 ? 40.529 7.686 -33.445 1.00 82.25 255 GLY A O 1
ATOM 1911 N N . ILE A 1 256 ? 40.020 5.755 -34.480 1.00 82.50 256 ILE A N 1
ATOM 1912 C CA . ILE A 1 256 ? 40.923 5.951 -35.628 1.00 82.50 256 ILE A CA 1
ATOM 1913 C C . ILE A 1 256 ? 40.233 6.578 -36.848 1.00 82.50 256 ILE A C 1
ATOM 1915 O O . ILE A 1 256 ? 40.907 6.906 -37.822 1.00 82.50 256 ILE A O 1
ATOM 1919 N N . THR A 1 257 ? 38.908 6.749 -36.811 1.00 77.50 257 THR A N 1
ATOM 1920 C CA . THR A 1 257 ? 38.144 7.342 -37.918 1.00 77.50 257 THR A CA 1
ATOM 1921 C C . THR A 1 257 ? 38.157 8.865 -37.799 1.00 77.50 257 THR A C 1
ATOM 1923 O O . THR A 1 257 ? 37.770 9.391 -36.752 1.00 77.50 257 THR A O 1
ATOM 1926 N N . PRO A 1 258 ? 38.560 9.616 -38.841 1.00 72.88 258 PRO A N 1
ATOM 1927 C CA . PRO A 1 258 ? 38.475 11.072 -38.819 1.00 72.88 258 PRO A CA 1
ATOM 1928 C C . PRO A 1 258 ? 37.023 11.550 -38.612 1.00 72.88 258 PRO A C 1
ATOM 1930 O O . PRO A 1 258 ? 36.112 10.954 -39.189 1.00 72.88 258 PRO A O 1
ATOM 1933 N N . PRO A 1 259 ? 36.774 12.657 -37.881 1.00 65.81 259 PRO A N 1
ATOM 1934 C CA . PRO A 1 259 ? 35.417 13.103 -37.535 1.00 65.81 259 PRO A CA 1
ATOM 1935 C C . PRO A 1 259 ? 34.463 13.298 -38.725 1.00 65.81 259 PRO A C 1
ATOM 1937 O O . PRO A 1 259 ? 33.272 13.049 -38.591 1.00 65.81 259 PRO A O 1
ATOM 1940 N N . GLY A 1 260 ? 34.974 13.706 -39.894 1.00 64.56 260 GLY A N 1
ATOM 1941 C CA . GLY A 1 260 ? 34.173 13.892 -41.114 1.00 64.56 260 GLY A CA 1
ATOM 1942 C C . GLY A 1 260 ? 33.784 12.598 -41.843 1.00 64.56 260 GLY A C 1
ATOM 1943 O O . GLY A 1 260 ? 32.964 12.645 -42.751 1.00 64.56 260 GLY A O 1
ATOM 1944 N N . HIS A 1 261 ? 34.355 11.456 -41.451 1.00 67.31 261 HIS A N 1
ATOM 1945 C CA . HIS A 1 261 ? 34.065 10.128 -42.006 1.00 67.31 261 HIS A CA 1
ATOM 1946 C C . HIS A 1 261 ? 33.389 9.203 -40.985 1.00 67.31 261 HIS A C 1
ATOM 1948 O O . HIS A 1 261 ? 33.241 8.008 -41.234 1.00 67.31 261 HIS A O 1
ATOM 1954 N N . LEU A 1 262 ? 33.000 9.730 -39.820 1.00 69.19 262 LEU A N 1
ATOM 1955 C CA . LEU A 1 262 ? 32.395 8.930 -38.767 1.00 69.19 262 LEU A CA 1
ATOM 1956 C C . LEU A 1 262 ? 30.980 8.501 -39.171 1.00 69.19 262 LEU A C 1
ATOM 1958 O O . LEU A 1 262 ? 30.094 9.332 -39.350 1.00 69.19 262 LEU A O 1
ATOM 1962 N N . ASN A 1 263 ? 30.768 7.192 -39.281 1.00 71.88 263 ASN A N 1
ATOM 1963 C CA . ASN A 1 263 ? 29.490 6.617 -39.676 1.00 71.88 263 ASN A CA 1
ATOM 1964 C C . ASN A 1 263 ? 28.510 6.551 -38.477 1.00 71.88 263 ASN A C 1
ATOM 1966 O O . ASN A 1 263 ? 28.811 5.869 -37.484 1.00 71.88 263 ASN A O 1
ATOM 1970 N N . PRO A 1 264 ? 27.322 7.190 -38.542 1.00 79.81 264 PRO A N 1
ATOM 1971 C CA . PRO A 1 264 ? 26.302 7.079 -37.497 1.00 79.81 264 PRO A CA 1
ATOM 1972 C C . PRO A 1 264 ? 25.854 5.636 -37.226 1.00 79.81 264 PRO A C 1
ATOM 1974 O O . PRO A 1 264 ? 25.562 5.285 -36.080 1.00 79.81 264 PRO A O 1
ATOM 1977 N N . PHE A 1 265 ? 25.885 4.768 -38.243 1.00 79.12 265 PHE A N 1
ATOM 1978 C CA . PHE A 1 265 ? 25.556 3.347 -38.119 1.00 79.12 265 PHE A CA 1
ATOM 1979 C C . PHE A 1 265 ? 26.473 2.622 -37.126 1.00 79.12 265 PHE A C 1
ATOM 1981 O O . PHE A 1 265 ? 25.997 1.859 -36.284 1.00 79.12 265 PHE A O 1
ATOM 1988 N N . LEU A 1 266 ? 27.781 2.891 -37.165 1.00 79.00 266 LEU A N 1
ATOM 1989 C CA . LEU A 1 266 ? 28.738 2.275 -36.245 1.00 79.00 266 LEU A CA 1
ATOM 1990 C C . LEU A 1 266 ? 28.466 2.701 -34.796 1.00 79.00 266 LEU A C 1
ATOM 1992 O O . LEU A 1 266 ? 28.478 1.884 -33.874 1.00 79.00 266 LEU A O 1
ATOM 1996 N N . SER A 1 267 ? 28.144 3.982 -34.611 1.00 84.19 267 SER A N 1
ATOM 1997 C CA . SER A 1 267 ? 27.787 4.543 -33.307 1.00 84.19 267 SER A CA 1
ATOM 1998 C C . SER A 1 267 ? 26.469 3.958 -32.776 1.00 84.19 267 SER A C 1
ATOM 2000 O O . SER A 1 267 ? 26.399 3.608 -31.598 1.00 84.19 267 SER A O 1
ATOM 2002 N N . LYS A 1 268 ? 25.457 3.740 -33.634 1.00 85.56 268 LYS A N 1
ATOM 2003 C CA . LYS A 1 268 ? 24.223 3.000 -33.289 1.00 85.56 268 LYS A CA 1
ATOM 2004 C C . LYS A 1 268 ? 24.540 1.610 -32.748 1.00 85.56 268 LYS A C 1
ATOM 2006 O O . LYS A 1 268 ? 24.051 1.217 -31.691 1.00 85.56 268 LYS A O 1
ATOM 2011 N N . LYS A 1 269 ? 25.371 0.855 -33.475 1.00 85.62 269 LYS A N 1
ATOM 2012 C CA . LYS A 1 269 ? 25.722 -0.528 -33.126 1.00 85.62 269 LYS A CA 1
ATOM 2013 C C . LYS A 1 269 ? 26.486 -0.608 -31.809 1.00 85.62 269 LYS A C 1
ATOM 2015 O O . LYS A 1 269 ? 26.146 -1.453 -30.984 1.00 85.62 269 LYS A O 1
ATOM 2020 N N . LEU A 1 270 ? 27.446 0.292 -31.586 1.00 88.38 270 LEU A N 1
ATOM 2021 C CA . LEU A 1 270 ? 28.153 0.395 -30.310 1.00 88.38 270 LEU A CA 1
ATOM 2022 C C . LEU A 1 270 ? 27.209 0.802 -29.167 1.00 88.38 270 LEU A C 1
ATOM 2024 O O . LEU A 1 270 ? 27.283 0.233 -28.083 1.00 88.38 270 LEU A O 1
ATOM 2028 N N . GLY A 1 271 ? 26.290 1.739 -29.410 1.00 88.31 271 GLY A N 1
ATOM 2029 C CA . GLY A 1 271 ? 25.262 2.131 -28.445 1.00 88.31 271 GLY A CA 1
ATOM 2030 C C . GLY A 1 271 ? 24.381 0.961 -28.002 1.00 88.31 271 GLY A C 1
ATOM 2031 O O . GLY A 1 271 ? 24.199 0.752 -26.805 1.00 88.31 271 GLY A O 1
ATOM 2032 N N . ARG A 1 272 ? 23.901 0.150 -28.956 1.00 87.38 272 ARG A N 1
ATOM 2033 C CA . ARG A 1 272 ? 23.143 -1.078 -28.659 1.00 87.38 272 ARG A CA 1
ATOM 2034 C C . ARG A 1 272 ? 23.974 -2.111 -27.903 1.00 87.38 272 ARG A C 1
ATOM 2036 O O . ARG A 1 272 ? 23.461 -2.705 -26.972 1.00 87.38 272 ARG A O 1
ATOM 2043 N N . LEU A 1 273 ? 25.253 -2.279 -28.240 1.00 87.19 273 LEU A N 1
ATOM 2044 C CA . LEU A 1 273 ? 26.129 -3.191 -27.496 1.00 87.19 273 LEU A CA 1
ATOM 2045 C C . LEU A 1 273 ? 26.312 -2.772 -26.039 1.00 87.19 273 LEU A C 1
ATOM 2047 O O . LEU A 1 273 ? 26.283 -3.624 -25.165 1.00 87.19 273 LEU A O 1
ATOM 2051 N N . TYR A 1 274 ? 26.450 -1.474 -25.760 1.00 89.75 274 TYR A N 1
ATOM 2052 C CA . TYR A 1 274 ? 26.465 -0.998 -24.378 1.00 89.75 274 TYR A CA 1
ATOM 2053 C C . TYR A 1 274 ? 25.132 -1.238 -23.655 1.00 89.75 274 TYR A C 1
ATOM 2055 O O . TYR A 1 274 ? 25.137 -1.512 -22.460 1.00 89.75 274 TYR A O 1
ATOM 2063 N N . MET A 1 275 ? 23.995 -1.162 -24.353 1.00 87.12 275 MET A N 1
ATOM 2064 C CA . MET A 1 275 ? 22.704 -1.569 -23.786 1.00 87.12 275 MET A CA 1
ATOM 2065 C C . MET A 1 275 ? 22.669 -3.080 -23.499 1.00 87.12 275 MET A C 1
ATOM 2067 O O . MET A 1 275 ? 22.207 -3.476 -22.433 1.00 87.12 275 MET A O 1
ATOM 2071 N N . ASP A 1 276 ? 23.193 -3.913 -24.399 1.00 83.75 276 ASP A N 1
ATOM 2072 C CA . ASP A 1 276 ? 23.286 -5.365 -24.203 1.00 83.75 276 ASP A CA 1
ATOM 2073 C C . ASP A 1 276 ? 24.200 -5.702 -23.003 1.00 83.75 276 ASP A C 1
ATOM 2075 O O . ASP A 1 276 ? 23.835 -6.538 -22.176 1.00 83.75 276 ASP A O 1
ATOM 2079 N N . CYS A 1 277 ? 25.336 -4.998 -22.840 1.00 84.69 277 CYS A N 1
ATOM 2080 C CA . CYS A 1 277 ? 26.163 -5.066 -21.626 1.00 84.69 277 CYS A CA 1
ATOM 2081 C C . CYS A 1 277 ? 25.337 -4.711 -20.391 1.00 84.69 277 CYS A C 1
ATOM 2083 O O . CYS A 1 277 ? 25.291 -5.474 -19.430 1.00 84.69 277 CYS A O 1
ATOM 2085 N N . PHE A 1 278 ? 24.655 -3.564 -20.435 1.00 86.12 278 PHE A N 1
ATOM 2086 C CA . PHE A 1 278 ? 23.874 -3.054 -19.318 1.00 86.12 278 PHE A CA 1
ATOM 2087 C C . PHE A 1 278 ? 22.784 -4.038 -18.877 1.00 86.12 278 PHE A C 1
ATOM 2089 O O . PHE A 1 278 ? 22.580 -4.224 -17.683 1.00 86.12 278 PHE A O 1
ATOM 2096 N N . GLN A 1 279 ? 22.106 -4.714 -19.806 1.00 82.00 279 GLN A N 1
ATOM 2097 C CA . GLN A 1 279 ? 21.095 -5.719 -19.458 1.00 82.00 279 GLN A CA 1
ATOM 2098 C C . GLN A 1 279 ? 21.668 -6.898 -18.655 1.00 82.00 279 GLN A C 1
ATOM 2100 O O . GLN A 1 279 ? 20.926 -7.556 -17.930 1.00 82.00 279 GLN A O 1
ATOM 2105 N N . GLN A 1 280 ? 22.973 -7.153 -18.762 1.00 75.31 280 GLN A N 1
ATOM 2106 C CA . GLN A 1 280 ? 23.664 -8.235 -18.059 1.00 75.31 280 GLN A CA 1
ATOM 2107 C C . GLN A 1 280 ? 24.310 -7.759 -16.759 1.00 75.31 280 GLN A C 1
ATOM 2109 O O . GLN A 1 280 ? 24.227 -8.438 -15.738 1.00 75.31 280 GLN A O 1
ATOM 2114 N N . THR A 1 281 ? 24.977 -6.606 -16.801 1.00 79.19 281 THR A N 1
ATOM 2115 C CA . THR A 1 281 ? 25.778 -6.074 -15.691 1.00 79.19 281 THR A CA 1
ATOM 2116 C C . THR A 1 281 ? 24.959 -5.199 -14.749 1.00 79.19 281 THR A C 1
ATOM 2118 O O . THR A 1 281 ? 25.316 -5.051 -13.582 1.00 79.19 281 THR A O 1
ATOM 2121 N N . ASN A 1 282 ? 23.874 -4.605 -15.255 1.00 78.06 282 ASN A N 1
ATOM 2122 C CA . ASN A 1 282 ? 23.148 -3.495 -14.644 1.00 78.06 282 ASN A CA 1
ATOM 2123 C C . ASN A 1 282 ? 24.078 -2.325 -14.244 1.00 78.06 282 ASN A C 1
ATOM 2125 O O . ASN A 1 282 ? 23.786 -1.590 -13.300 1.00 78.06 282 ASN A O 1
ATOM 2129 N N . ASP A 1 283 ? 25.210 -2.154 -14.946 1.00 84.06 283 ASP A N 1
ATOM 2130 C CA . ASP A 1 283 ? 26.213 -1.128 -14.649 1.00 84.06 283 ASP A CA 1
ATOM 2131 C C . ASP A 1 283 ? 25.818 0.235 -15.238 1.00 84.06 283 ASP A C 1
ATOM 2133 O O . ASP A 1 283 ? 25.554 0.403 -16.434 1.00 84.06 283 ASP A O 1
ATOM 2137 N N . LEU A 1 284 ? 25.840 1.256 -14.387 1.00 87.88 284 LEU A N 1
ATOM 2138 C CA . LEU A 1 284 ? 25.594 2.636 -14.769 1.00 87.88 284 LEU A CA 1
ATOM 2139 C C . LEU A 1 284 ? 26.578 3.145 -15.841 1.00 87.88 284 LEU A C 1
ATOM 2141 O O . LEU A 1 284 ? 26.211 3.988 -16.670 1.00 87.88 284 LEU A O 1
ATOM 2145 N N . ALA A 1 285 ? 27.823 2.663 -15.842 1.00 89.25 285 ALA A N 1
ATOM 2146 C CA . ALA A 1 285 ? 28.817 3.057 -16.835 1.00 89.25 285 ALA A CA 1
ATOM 2147 C C . ALA A 1 285 ? 28.402 2.625 -18.250 1.00 89.25 285 ALA A C 1
ATOM 2149 O O . ALA A 1 285 ? 28.522 3.414 -19.193 1.00 89.25 285 ALA A O 1
ATOM 2150 N N . ASP A 1 286 ? 27.854 1.418 -18.393 1.00 89.62 286 ASP A N 1
ATOM 2151 C CA . ASP A 1 286 ? 27.410 0.868 -19.673 1.00 89.62 286 ASP A CA 1
ATOM 2152 C C . ASP A 1 286 ? 26.258 1.693 -20.251 1.00 89.62 286 ASP A C 1
ATOM 2154 O O . ASP A 1 286 ? 26.365 2.213 -21.365 1.00 89.62 286 ASP A O 1
ATOM 2158 N N . ILE A 1 287 ? 25.203 1.946 -19.470 1.00 92.38 287 ILE A N 1
ATOM 2159 C CA . ILE A 1 287 ? 24.070 2.745 -19.957 1.00 92.38 287 ILE A CA 1
ATOM 2160 C C . ILE A 1 287 ? 24.463 4.205 -20.238 1.00 92.38 287 ILE A C 1
ATOM 2162 O O . ILE A 1 287 ? 23.975 4.821 -21.189 1.00 92.38 287 ILE A O 1
ATOM 2166 N N . THR A 1 288 ? 25.405 4.766 -19.474 1.00 93.50 288 THR A N 1
ATOM 2167 C CA . THR A 1 288 ? 25.936 6.118 -19.715 1.00 93.50 288 THR A CA 1
ATOM 2168 C C . THR A 1 288 ? 26.724 6.188 -21.023 1.00 93.50 288 THR A C 1
ATOM 2170 O O . THR A 1 288 ? 26.569 7.144 -21.795 1.00 93.50 288 THR A O 1
ATOM 2173 N N . ASN A 1 289 ? 27.529 5.164 -21.313 1.00 91.75 289 ASN A N 1
ATOM 2174 C CA . ASN A 1 289 ? 28.243 5.043 -22.579 1.00 91.75 289 ASN A CA 1
ATOM 2175 C C . ASN A 1 289 ? 27.276 4.833 -23.755 1.00 91.75 289 ASN A C 1
ATOM 2177 O O . ASN A 1 289 ? 27.476 5.447 -24.809 1.00 91.75 289 ASN A O 1
ATOM 2181 N N . ALA A 1 290 ? 26.202 4.054 -23.571 1.00 93.38 290 ALA A N 1
ATOM 2182 C CA . ALA A 1 290 ? 25.142 3.877 -24.564 1.00 93.38 290 ALA A CA 1
ATOM 2183 C C . ALA A 1 290 ? 24.491 5.219 -24.927 1.00 93.38 290 ALA A C 1
ATOM 2185 O O . ALA A 1 290 ? 24.509 5.619 -26.092 1.00 93.38 290 ALA A O 1
ATOM 2186 N N . VAL A 1 291 ? 24.014 5.971 -23.924 1.00 94.44 291 VAL A N 1
ATOM 2187 C CA . VAL A 1 291 ? 23.398 7.296 -24.117 1.00 94.44 291 VAL A CA 1
ATOM 2188 C C . VAL A 1 291 ? 24.359 8.259 -24.815 1.00 94.44 291 VAL A C 1
ATOM 2190 O O . VAL A 1 291 ? 23.963 8.962 -25.744 1.00 94.44 291 VAL A O 1
ATOM 2193 N N . THR A 1 292 ? 25.625 8.296 -24.393 1.00 92.88 292 THR A N 1
ATOM 2194 C CA . THR A 1 292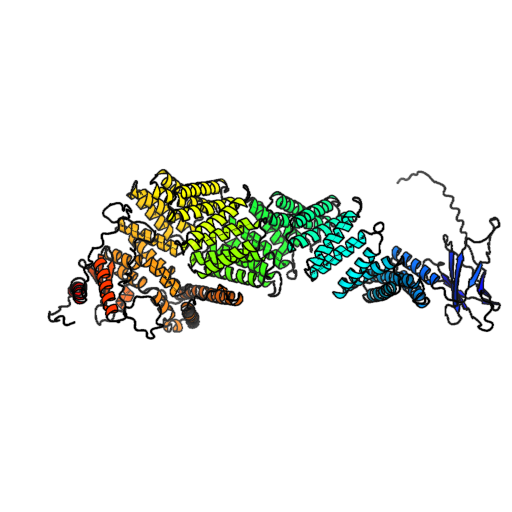 ? 26.629 9.203 -24.974 1.00 92.88 292 THR A CA 1
ATOM 2195 C C . THR A 1 292 ? 26.907 8.871 -26.440 1.00 92.88 292 THR A C 1
ATOM 2197 O O . THR A 1 292 ? 27.032 9.772 -27.269 1.00 92.88 292 THR A O 1
ATOM 2200 N N . THR A 1 293 ? 26.993 7.582 -26.771 1.00 91.38 293 THR A N 1
ATOM 2201 C CA . THR A 1 293 ? 27.282 7.114 -28.133 1.00 91.38 293 THR A CA 1
ATOM 2202 C C . THR A 1 293 ? 26.082 7.321 -29.059 1.00 91.38 293 THR A C 1
ATOM 2204 O O . THR A 1 293 ? 26.245 7.845 -30.159 1.00 91.38 293 THR A O 1
ATOM 2207 N N . LEU A 1 294 ? 24.870 6.992 -28.602 1.00 92.06 294 LEU A N 1
ATOM 2208 C CA . LEU A 1 294 ? 23.640 7.176 -29.378 1.00 92.06 294 LEU A CA 1
ATOM 2209 C C . LEU A 1 294 ? 23.312 8.650 -29.604 1.00 92.06 294 LEU A C 1
ATOM 2211 O O . LEU A 1 294 ? 22.882 9.011 -30.693 1.00 92.06 294 LEU A O 1
ATOM 2215 N N . ARG A 1 295 ? 23.575 9.524 -28.625 1.00 93.25 295 ARG A N 1
ATOM 2216 C CA . ARG A 1 295 ? 23.387 10.970 -28.800 1.00 93.25 295 ARG A CA 1
ATOM 2217 C C . ARG A 1 295 ? 24.281 11.527 -29.905 1.00 93.25 295 ARG A C 1
ATOM 2219 O O . ARG A 1 295 ? 23.784 12.200 -30.795 1.00 93.25 295 ARG A O 1
ATOM 2226 N N . LYS A 1 296 ? 25.564 11.147 -29.915 1.00 88.69 296 LYS A N 1
ATOM 2227 C CA . LYS A 1 296 ? 26.481 11.499 -31.011 1.00 88.69 296 LYS A CA 1
ATOM 2228 C C . LYS A 1 296 ? 25.997 10.963 -32.359 1.00 88.69 296 LYS A C 1
ATOM 2230 O O . LYS A 1 296 ? 26.101 11.666 -33.354 1.00 88.69 296 LYS A O 1
ATOM 2235 N N . ALA A 1 297 ? 25.468 9.738 -32.399 1.00 89.31 297 ALA A N 1
ATOM 2236 C CA . ALA A 1 297 ? 24.915 9.168 -33.625 1.00 89.31 297 ALA A CA 1
ATOM 2237 C C . ALA A 1 297 ? 23.721 9.986 -34.144 1.00 89.31 297 ALA A C 1
ATOM 2239 O O . ALA A 1 297 ? 23.671 10.302 -35.329 1.00 89.31 297 ALA A O 1
ATOM 2240 N N . VAL A 1 298 ? 22.801 10.379 -33.256 1.00 91.38 298 VAL A N 1
ATOM 2241 C CA . VAL A 1 298 ? 21.660 11.248 -33.585 1.00 91.38 298 VAL A CA 1
ATOM 2242 C C . VAL A 1 298 ? 22.133 12.605 -34.113 1.00 91.38 298 VAL A C 1
ATOM 2244 O O . VAL A 1 298 ? 21.614 13.059 -35.127 1.00 91.38 298 VAL A O 1
ATOM 2247 N N . ASP A 1 299 ? 23.137 13.220 -33.483 1.00 88.12 299 ASP A N 1
ATOM 2248 C CA . ASP A 1 299 ? 23.659 14.536 -33.884 1.00 88.12 299 ASP A CA 1
ATOM 2249 C C . ASP A 1 299 ? 24.348 14.520 -35.265 1.00 88.12 299 ASP A C 1
ATOM 2251 O O . ASP A 1 299 ? 24.387 15.540 -35.951 1.00 88.12 299 ASP A O 1
ATOM 2255 N N . LEU A 1 300 ? 24.890 13.369 -35.678 1.00 85.44 300 LEU A N 1
ATOM 2256 C CA . LEU A 1 300 ? 25.566 13.176 -36.970 1.00 85.44 300 LEU A CA 1
ATOM 2257 C C . LEU A 1 300 ? 24.625 12.725 -38.097 1.00 85.44 300 LEU A C 1
ATOM 2259 O O . LEU A 1 300 ? 25.033 12.704 -39.257 1.00 85.44 300 LEU A O 1
ATOM 2263 N N . THR A 1 301 ? 23.392 12.336 -37.771 1.00 87.06 301 THR A N 1
ATOM 2264 C CA . THR A 1 301 ? 22.430 11.793 -38.737 1.00 87.06 301 THR A CA 1
ATOM 2265 C C . THR A 1 301 ? 21.532 12.905 -39.276 1.00 87.06 301 THR A C 1
ATOM 2267 O O . THR A 1 301 ? 21.003 13.717 -38.516 1.00 87.06 301 THR A O 1
ATOM 2270 N N . SER A 1 302 ? 21.336 12.946 -40.597 1.00 85.25 302 SER A N 1
ATOM 2271 C CA . SER A 1 302 ? 20.440 13.924 -41.228 1.00 85.25 302 SER A CA 1
ATOM 2272 C C . SER A 1 302 ? 18.982 13.722 -40.775 1.00 85.25 302 SER A C 1
ATOM 2274 O O . SER A 1 302 ? 18.560 12.577 -40.614 1.00 85.25 302 SER A O 1
ATOM 2276 N N . PRO A 1 303 ? 18.171 14.788 -40.618 1.00 82.88 303 PRO A N 1
ATOM 2277 C CA . PRO A 1 303 ? 16.739 14.676 -40.325 1.00 82.88 303 PRO A CA 1
ATOM 2278 C C . PRO A 1 303 ? 15.938 13.807 -41.305 1.00 82.88 303 PRO A C 1
ATOM 2280 O O . PRO A 1 303 ? 14.955 13.200 -40.891 1.00 82.88 303 PRO A O 1
ATOM 2283 N N . ASP A 1 304 ? 16.366 13.749 -42.569 1.00 82.44 304 ASP A N 1
ATOM 2284 C CA . ASP A 1 304 ? 15.708 12.986 -43.641 1.00 82.44 304 ASP A CA 1
ATOM 2285 C C . ASP A 1 304 ? 16.223 11.538 -43.753 1.00 82.44 304 ASP A C 1
ATOM 2287 O O . ASP A 1 304 ? 15.815 10.790 -44.643 1.00 82.44 304 ASP A O 1
ATOM 2291 N N . ASP A 1 305 ? 17.155 11.136 -42.884 1.00 84.94 305 ASP A N 1
ATOM 2292 C CA . ASP A 1 305 ? 17.690 9.780 -42.880 1.00 84.94 305 ASP A CA 1
ATOM 2293 C C . ASP A 1 305 ? 16.651 8.787 -42.338 1.00 84.94 305 ASP A C 1
ATOM 2295 O O . ASP A 1 305 ? 16.086 8.966 -41.255 1.00 84.94 305 ASP A O 1
ATOM 2299 N N . LYS A 1 306 ? 16.438 7.697 -43.077 1.00 85.00 306 LYS A N 1
ATOM 2300 C CA . LYS A 1 306 ? 15.514 6.615 -42.714 1.00 85.00 306 LYS A CA 1
ATOM 2301 C C . LYS A 1 306 ? 15.881 5.912 -41.401 1.00 85.00 306 LYS A C 1
ATOM 2303 O O . LYS A 1 306 ? 15.005 5.319 -40.782 1.00 85.00 306 LYS A O 1
ATOM 2308 N N . ASP A 1 307 ? 17.144 5.974 -40.975 1.00 84.19 307 ASP A N 1
ATOM 2309 C CA . ASP A 1 307 ? 17.625 5.315 -39.756 1.00 84.19 307 ASP A CA 1
ATOM 2310 C C . ASP A 1 307 ? 17.480 6.204 -38.503 1.00 84.19 307 ASP A C 1
ATOM 2312 O O . ASP A 1 307 ? 17.647 5.723 -37.374 1.00 84.19 307 ASP A O 1
ATOM 2316 N N . LEU A 1 308 ? 17.157 7.496 -38.668 1.00 89.62 308 LEU A N 1
ATOM 2317 C CA . LEU A 1 308 ? 17.009 8.442 -37.559 1.00 89.62 308 LEU A CA 1
ATOM 2318 C C . LEU A 1 308 ? 15.909 8.046 -36.553 1.00 89.62 308 LEU A C 1
ATOM 2320 O O . LEU A 1 308 ? 16.166 8.155 -35.349 1.00 89.62 308 LEU A O 1
ATOM 2324 N N . PRO A 1 309 ? 14.711 7.575 -36.964 1.00 92.50 309 PRO A N 1
ATOM 2325 C CA . PRO A 1 309 ? 13.699 7.124 -36.016 1.00 92.50 309 PRO A CA 1
ATOM 2326 C C . PRO A 1 309 ? 14.230 6.032 -35.083 1.00 92.50 309 PRO A C 1
ATOM 2328 O O . PRO A 1 309 ? 14.029 6.111 -33.874 1.00 92.50 309 PRO A O 1
ATOM 2331 N N . ASP A 1 310 ? 14.921 5.012 -35.602 1.00 89.88 310 ASP A N 1
ATOM 2332 C CA . ASP A 1 310 ? 15.506 3.934 -34.787 1.00 89.88 310 ASP A CA 1
ATOM 2333 C C . ASP A 1 310 ? 16.511 4.451 -33.762 1.00 89.88 310 ASP A C 1
ATOM 2335 O O . ASP A 1 310 ? 16.503 4.025 -32.611 1.00 89.88 310 ASP A O 1
ATOM 2339 N N . LEU A 1 311 ? 17.394 5.359 -34.187 1.00 90.88 311 LEU A N 1
ATOM 2340 C CA . LEU A 1 311 ? 18.399 5.964 -33.317 1.00 90.88 311 LEU A CA 1
ATOM 2341 C C . LEU A 1 311 ? 17.755 6.714 -32.149 1.00 90.88 311 LEU A C 1
ATOM 2343 O O . LEU A 1 311 ? 18.233 6.640 -31.017 1.00 90.88 311 LEU A O 1
ATOM 2347 N N . LEU A 1 312 ? 16.672 7.436 -32.432 1.00 94.62 312 LEU A N 1
ATOM 2348 C CA . LEU A 1 312 ? 15.903 8.165 -31.431 1.00 94.62 312 LEU A CA 1
ATOM 2349 C C . LEU A 1 312 ? 15.150 7.225 -30.478 1.00 94.62 312 LEU A C 1
ATOM 2351 O O . LEU A 1 312 ? 15.079 7.525 -29.286 1.00 94.62 312 LEU A O 1
ATOM 2355 N N . ASP A 1 313 ? 14.631 6.097 -30.974 1.00 94.19 313 ASP A N 1
ATOM 2356 C CA . ASP A 1 313 ? 13.993 5.071 -30.140 1.00 94.19 313 ASP A CA 1
ATOM 2357 C C . ASP A 1 313 ? 15.006 4.402 -29.199 1.00 94.19 313 ASP A C 1
ATOM 2359 O O . ASP A 1 313 ? 14.819 4.431 -27.979 1.00 94.19 313 ASP A O 1
ATOM 2363 N N . ASP A 1 314 ? 16.144 3.944 -29.734 1.00 93.06 314 ASP A N 1
ATOM 2364 C CA . ASP A 1 314 ? 17.243 3.370 -28.948 1.00 93.06 314 ASP A CA 1
ATOM 2365 C C . ASP A 1 314 ? 17.730 4.363 -27.878 1.00 93.06 314 ASP A C 1
ATOM 2367 O O . ASP A 1 314 ? 17.909 4.001 -26.710 1.00 93.06 314 ASP A O 1
ATOM 2371 N N . LEU A 1 315 ? 17.918 5.638 -28.249 1.00 95.88 315 LEU A N 1
ATOM 2372 C CA . LEU A 1 315 ? 18.337 6.692 -27.323 1.00 95.88 315 LEU A CA 1
ATOM 2373 C C . LEU A 1 315 ? 17.298 6.906 -26.217 1.00 95.88 315 LEU A C 1
ATOM 2375 O O . LEU A 1 315 ? 17.667 7.028 -25.047 1.00 95.88 315 LEU A O 1
ATOM 2379 N N . GLY A 1 316 ? 16.011 6.939 -26.568 1.00 96.06 316 GLY A N 1
ATOM 2380 C CA . GLY A 1 316 ? 14.920 7.099 -25.614 1.00 96.06 316 GLY A CA 1
ATOM 2381 C C . GLY A 1 316 ? 14.843 5.959 -24.601 1.00 96.06 316 GLY A C 1
ATOM 2382 O O . GLY A 1 316 ? 14.722 6.208 -23.400 1.00 96.06 316 GLY A O 1
ATOM 2383 N N . VAL A 1 317 ? 14.993 4.714 -25.058 1.00 94.31 317 VAL A N 1
ATOM 2384 C CA . VAL A 1 317 ? 15.050 3.538 -24.178 1.00 94.31 317 VAL A CA 1
ATOM 2385 C C . VAL A 1 317 ? 16.269 3.610 -23.252 1.00 94.31 317 VAL A C 1
ATOM 2387 O O . VAL A 1 317 ? 16.117 3.427 -22.041 1.00 94.31 317 VAL A O 1
ATOM 2390 N N . CYS A 1 318 ? 17.453 3.953 -23.773 1.00 94.69 318 CYS A N 1
ATOM 2391 C CA . CYS A 1 318 ? 18.667 4.120 -22.963 1.00 94.69 318 CYS A CA 1
ATOM 2392 C C . CYS A 1 318 ? 18.507 5.182 -21.871 1.00 94.69 318 CYS A C 1
ATOM 2394 O O . CYS A 1 318 ? 18.850 4.945 -20.712 1.00 94.69 318 CYS A O 1
ATOM 2396 N N . LEU A 1 319 ? 17.946 6.338 -22.228 1.00 96.19 319 LEU A N 1
ATOM 2397 C CA . LEU A 1 319 ? 17.694 7.429 -21.293 1.00 96.19 319 LEU A CA 1
ATOM 2398 C C . LEU A 1 319 ? 16.703 7.030 -20.199 1.00 96.19 319 LEU A C 1
ATOM 2400 O O . LEU A 1 319 ? 16.933 7.333 -19.033 1.00 96.19 319 LEU A O 1
ATOM 2404 N N . ARG A 1 320 ? 15.644 6.284 -20.539 1.00 94.69 320 ARG A N 1
ATOM 2405 C CA . ARG A 1 320 ? 14.705 5.746 -19.545 1.00 94.69 320 ARG A CA 1
ATOM 2406 C C . ARG A 1 320 ? 15.396 4.809 -18.552 1.00 94.69 320 ARG A C 1
ATOM 2408 O O . ARG A 1 320 ? 15.109 4.877 -17.361 1.00 94.69 320 ARG A O 1
ATOM 2415 N N . HIS A 1 321 ? 16.279 3.925 -19.017 1.00 91.75 321 HIS A N 1
ATOM 2416 C CA . HIS A 1 321 ? 17.020 3.022 -18.128 1.00 91.75 321 HIS A CA 1
ATOM 2417 C C . HIS A 1 321 ? 18.000 3.777 -17.228 1.00 91.75 321 HIS A C 1
ATOM 2419 O O . HIS A 1 321 ? 18.036 3.517 -16.028 1.00 91.75 321 HIS A O 1
ATOM 2425 N N . ARG A 1 322 ? 18.730 4.758 -17.770 1.00 92.69 322 ARG A N 1
ATOM 2426 C CA . ARG A 1 322 ? 19.629 5.597 -16.969 1.00 92.69 322 ARG A CA 1
ATOM 2427 C C . ARG A 1 322 ? 18.872 6.419 -15.923 1.00 92.69 322 ARG A C 1
ATOM 2429 O O . ARG A 1 322 ? 19.292 6.453 -14.769 1.00 92.69 322 ARG A O 1
ATOM 2436 N N . PHE A 1 323 ? 17.710 6.968 -16.289 1.00 91.81 323 PHE A N 1
ATOM 2437 C CA . PHE A 1 323 ? 16.802 7.636 -15.356 1.00 91.81 323 PHE A CA 1
ATOM 2438 C C . PHE A 1 323 ? 16.413 6.730 -14.182 1.00 91.81 323 PHE A C 1
ATOM 2440 O O . PHE A 1 323 ? 16.471 7.172 -13.041 1.00 91.81 323 PHE A O 1
ATOM 2447 N N . LYS A 1 324 ? 16.082 5.455 -14.426 1.00 86.75 324 LYS A N 1
ATOM 2448 C CA . LYS A 1 324 ? 15.733 4.517 -13.345 1.00 86.75 324 LYS A CA 1
ATOM 2449 C C . LYS A 1 324 ? 16.867 4.282 -12.347 1.00 86.75 324 LYS A C 1
ATOM 2451 O O . LYS A 1 324 ? 16.580 4.020 -11.190 1.00 86.75 324 LYS A O 1
ATOM 2456 N N . LEU A 1 325 ? 18.128 4.365 -12.774 1.00 83.94 325 LEU A N 1
ATOM 2457 C CA . LEU A 1 325 ? 19.284 4.163 -11.891 1.00 83.94 325 LEU A CA 1
ATOM 2458 C C . LEU A 1 325 ? 19.714 5.441 -11.166 1.00 83.94 325 LEU A C 1
ATOM 2460 O O . LEU A 1 325 ? 20.108 5.376 -10.008 1.00 83.94 325 LEU A O 1
ATOM 2464 N N . GLN A 1 326 ? 19.700 6.589 -11.853 1.00 85.88 326 GLN A N 1
ATOM 2465 C CA . GLN A 1 326 ? 20.253 7.845 -11.323 1.00 85.88 326 GLN A CA 1
ATOM 2466 C C . GLN A 1 326 ? 19.198 8.819 -10.794 1.00 85.88 326 GLN A C 1
ATOM 2468 O O . GLN A 1 326 ? 19.531 9.707 -10.016 1.00 85.88 326 GLN A O 1
ATOM 2473 N N . GLY A 1 327 ? 17.950 8.708 -11.251 1.00 82.50 327 GLY A N 1
ATOM 2474 C CA . GLY A 1 327 ? 16.882 9.653 -10.933 1.00 82.50 327 GLY A CA 1
ATOM 2475 C C . GLY A 1 327 ? 17.022 11.034 -11.587 1.00 82.50 327 GLY A C 1
ATOM 2476 O O . GLY A 1 327 ? 16.312 11.952 -11.185 1.00 82.50 327 GLY A O 1
ATOM 2477 N N . ASP A 1 328 ? 17.907 11.216 -12.580 1.00 88.06 328 ASP A N 1
ATOM 2478 C CA . ASP A 1 328 ? 18.075 12.503 -13.276 1.00 88.06 328 ASP A CA 1
ATOM 2479 C C . ASP A 1 328 ? 16.859 12.806 -14.164 1.00 88.06 328 ASP A C 1
ATOM 2481 O O . ASP A 1 328 ? 16.684 12.244 -15.246 1.00 88.06 328 ASP A O 1
ATOM 2485 N N . PHE A 1 329 ? 16.014 13.738 -13.727 1.00 89.69 329 PHE A N 1
ATOM 2486 C CA . PHE A 1 329 ? 14.791 14.111 -14.438 1.00 89.69 329 PHE A CA 1
ATOM 2487 C C . PHE A 1 329 ? 15.027 14.630 -15.872 1.00 89.69 329 PHE A C 1
ATOM 2489 O O . PHE A 1 329 ? 14.140 14.545 -16.734 1.00 89.69 329 PHE A O 1
ATOM 2496 N N . SER A 1 330 ? 16.225 15.144 -16.172 1.00 92.75 330 SER A N 1
ATOM 2497 C CA . SER A 1 330 ? 16.570 15.552 -17.533 1.00 92.75 330 SER A CA 1
ATOM 2498 C C . SER A 1 330 ? 16.605 14.357 -18.492 1.00 92.75 330 SER A C 1
ATOM 2500 O O . SER A 1 330 ? 16.242 14.502 -19.662 1.00 92.75 330 SER A O 1
ATOM 2502 N N . ASP A 1 331 ? 16.934 13.157 -18.005 1.00 94.38 331 ASP A N 1
ATOM 2503 C CA . ASP A 1 331 ? 16.968 11.947 -18.820 1.00 94.38 331 ASP A CA 1
ATOM 2504 C C . ASP A 1 331 ? 15.586 11.523 -19.280 1.00 94.38 331 ASP A C 1
ATOM 2506 O O . ASP A 1 331 ? 15.395 11.299 -20.475 1.00 94.38 331 ASP A O 1
ATOM 2510 N N . ILE A 1 332 ? 14.600 11.472 -18.382 1.00 95.00 332 ILE A N 1
ATOM 2511 C CA . ILE A 1 332 ? 13.245 11.079 -18.780 1.00 95.00 332 ILE A CA 1
ATOM 2512 C C . ILE A 1 332 ? 12.599 12.131 -19.692 1.00 95.00 332 ILE A C 1
ATOM 2514 O O . ILE A 1 332 ? 11.892 11.791 -20.641 1.00 95.00 332 ILE A O 1
ATOM 2518 N N . THR A 1 333 ? 12.910 13.414 -19.485 1.00 95.50 333 THR A N 1
ATOM 2519 C CA . THR A 1 333 ? 12.451 14.505 -20.360 1.00 95.50 333 THR A CA 1
ATOM 2520 C C . THR A 1 333 ? 13.056 14.396 -21.762 1.00 95.50 333 THR A C 1
ATOM 2522 O O . THR A 1 333 ? 12.344 14.503 -22.768 1.00 95.50 333 THR A O 1
ATOM 2525 N N . ASN A 1 334 ? 14.358 14.117 -21.844 1.00 96.19 334 ASN A N 1
ATOM 2526 C CA . ASN A 1 334 ? 15.047 13.868 -23.106 1.00 96.19 334 ASN A CA 1
ATOM 2527 C C . ASN A 1 334 ? 14.557 12.576 -23.778 1.00 96.19 334 ASN A C 1
ATOM 2529 O O . ASN A 1 334 ? 14.427 12.551 -25.000 1.00 96.19 334 ASN A O 1
ATOM 2533 N N . ALA A 1 335 ? 14.231 11.533 -23.006 1.00 97.12 335 ALA A N 1
ATOM 2534 C CA . ALA A 1 335 ? 13.689 10.277 -23.518 1.00 97.12 335 ALA A CA 1
ATOM 2535 C C . ALA A 1 335 ? 12.336 10.488 -24.204 1.00 97.12 335 ALA A C 1
ATOM 2537 O O . ALA A 1 335 ? 12.150 10.055 -25.339 1.00 97.12 335 ALA A O 1
ATOM 2538 N N . VAL A 1 336 ? 11.413 11.203 -23.545 1.00 97.12 336 VAL A N 1
ATOM 2539 C CA . VAL A 1 336 ? 10.107 11.556 -24.127 1.00 97.12 336 VAL A CA 1
ATOM 2540 C C . VAL A 1 336 ? 10.294 12.386 -25.397 1.00 97.12 336 VAL A C 1
ATOM 2542 O O . VAL A 1 336 ? 9.645 12.113 -26.401 1.00 97.12 336 VAL A O 1
ATOM 2545 N N . THR A 1 337 ? 11.215 13.354 -25.393 1.00 97.00 337 THR A N 1
ATOM 2546 C CA . THR A 1 337 ? 11.491 14.195 -26.571 1.00 97.00 337 THR A CA 1
ATOM 2547 C C . THR A 1 337 ? 12.024 13.374 -27.749 1.00 97.00 337 THR A C 1
ATOM 2549 O O . THR A 1 337 ? 11.554 13.534 -28.877 1.00 97.00 337 THR A O 1
ATOM 2552 N N . ALA A 1 338 ? 12.978 12.473 -27.496 1.00 96.44 338 ALA A N 1
ATOM 2553 C CA . ALA A 1 338 ? 13.547 11.601 -28.519 1.00 96.44 338 ALA A CA 1
ATOM 2554 C C . ALA A 1 338 ? 12.487 10.654 -29.105 1.00 96.44 338 ALA A C 1
ATOM 2556 O O . ALA A 1 338 ? 12.318 10.607 -30.321 1.00 96.44 338 ALA A O 1
ATOM 2557 N N . LEU A 1 339 ? 11.709 9.979 -28.254 1.00 96.50 339 LEU A N 1
ATOM 2558 C CA . LEU A 1 339 ? 10.672 9.035 -28.683 1.00 96.50 339 LEU A CA 1
ATOM 2559 C C . LEU A 1 339 ? 9.505 9.721 -29.391 1.00 96.50 339 LEU A C 1
ATOM 2561 O O . LEU A 1 339 ? 9.004 9.203 -30.385 1.00 96.50 339 LEU A O 1
ATOM 2565 N N . GLN A 1 340 ? 9.104 10.914 -28.947 1.00 96.88 340 GLN A N 1
ATOM 2566 C CA . GLN A 1 340 ? 8.088 11.697 -29.647 1.00 96.88 340 GLN A CA 1
ATOM 2567 C C . GLN A 1 340 ? 8.559 12.071 -31.057 1.00 96.88 340 GLN A C 1
ATOM 2569 O O . GLN A 1 340 ? 7.786 11.981 -32.010 1.00 96.88 340 GLN A O 1
ATOM 2574 N N . LYS A 1 341 ? 9.834 12.456 -31.208 1.00 95.44 341 LYS A N 1
ATOM 2575 C CA . LYS A 1 341 ? 10.427 12.723 -32.522 1.00 95.44 341 LYS A CA 1
ATOM 2576 C C . LYS A 1 341 ? 10.500 11.449 -33.371 1.00 95.44 341 LYS A C 1
ATOM 2578 O O . LYS A 1 341 ? 10.165 11.516 -34.547 1.00 95.44 341 LYS A O 1
ATOM 2583 N N . ALA A 1 342 ? 10.861 10.303 -32.787 1.00 95.12 342 ALA A N 1
ATOM 2584 C CA . ALA A 1 342 ? 10.867 9.014 -33.481 1.00 95.12 342 ALA A CA 1
ATOM 2585 C C . ALA A 1 342 ? 9.476 8.656 -34.029 1.00 95.12 342 ALA A C 1
ATOM 2587 O O . ALA A 1 342 ? 9.342 8.361 -35.213 1.00 95.12 342 ALA A O 1
ATOM 2588 N N . VAL A 1 343 ? 8.435 8.752 -33.194 1.00 95.44 343 VAL A N 1
ATOM 2589 C CA . VAL A 1 343 ? 7.040 8.492 -33.584 1.00 95.44 343 VAL A CA 1
ATOM 2590 C C . VAL A 1 343 ? 6.593 9.430 -34.706 1.00 95.44 343 VAL A C 1
ATOM 2592 O O . VAL A 1 343 ? 6.019 8.968 -35.684 1.00 95.44 343 VAL A O 1
ATOM 2595 N N . ASN A 1 344 ? 6.902 10.728 -34.617 1.00 93.81 344 ASN A N 1
ATOM 2596 C CA . ASN A 1 344 ? 6.496 11.709 -35.630 1.00 93.81 344 ASN A CA 1
ATOM 2597 C C . ASN A 1 344 ? 7.168 11.499 -36.999 1.00 93.81 344 ASN A C 1
ATOM 2599 O O . ASN A 1 344 ? 6.614 11.916 -38.012 1.00 93.81 344 ASN A O 1
ATOM 2603 N N . LEU A 1 345 ? 8.364 10.903 -37.025 1.00 92.31 345 LEU A N 1
ATOM 2604 C CA . LEU A 1 345 ? 9.108 10.596 -38.252 1.00 92.31 345 LEU A CA 1
ATOM 2605 C C . LEU A 1 345 ? 8.751 9.222 -38.846 1.00 92.31 345 LEU A C 1
ATOM 2607 O O . LEU A 1 345 ? 9.173 8.913 -39.957 1.00 92.31 345 LEU A O 1
ATOM 2611 N N . THR A 1 346 ? 8.001 8.393 -38.119 1.00 91.38 346 THR A N 1
ATOM 2612 C CA . THR A 1 346 ? 7.645 7.034 -38.539 1.00 91.38 346 THR A CA 1
ATOM 2613 C C . THR A 1 346 ? 6.322 7.046 -39.311 1.00 91.38 346 THR A C 1
ATOM 2615 O O . THR A 1 346 ? 5.360 7.693 -38.897 1.00 91.38 346 THR A O 1
ATOM 2618 N N . SER A 1 347 ? 6.252 6.326 -40.434 1.00 88.06 347 SER A N 1
ATOM 2619 C CA . SER A 1 347 ? 5.015 6.202 -41.219 1.00 88.06 347 SER A CA 1
ATOM 2620 C C . SER A 1 347 ? 3.924 5.444 -40.438 1.00 88.06 347 SER A C 1
ATOM 2622 O O . SER A 1 347 ? 4.254 4.492 -39.733 1.00 88.06 347 SER A O 1
ATOM 2624 N N . PRO A 1 348 ? 2.625 5.778 -40.589 1.00 85.12 348 PRO A N 1
ATOM 2625 C CA . PRO A 1 348 ? 1.523 5.018 -39.985 1.00 85.12 348 PRO A CA 1
ATOM 2626 C C . PRO A 1 348 ? 1.491 3.526 -40.351 1.00 85.12 348 PRO A C 1
ATOM 2628 O O . PRO A 1 348 ? 1.024 2.720 -39.553 1.00 85.12 348 PRO A O 1
ATOM 2631 N N . ASP A 1 349 ? 1.994 3.170 -41.537 1.00 84.50 349 ASP A N 1
ATOM 2632 C CA . ASP A 1 349 ? 2.036 1.789 -42.042 1.00 84.50 349 ASP A CA 1
ATOM 2633 C C . ASP A 1 349 ? 3.318 1.032 -41.635 1.00 84.50 349 ASP A C 1
ATOM 2635 O O . ASP A 1 349 ? 3.526 -0.118 -42.031 1.00 84.50 349 ASP A O 1
ATOM 2639 N N . ASP A 1 350 ? 4.211 1.678 -40.881 1.00 85.69 350 ASP A N 1
ATOM 2640 C CA . ASP A 1 350 ? 5.457 1.076 -40.417 1.00 85.69 350 ASP A CA 1
ATOM 2641 C C . ASP A 1 350 ? 5.188 0.027 -39.325 1.00 85.69 350 ASP A C 1
ATOM 2643 O O . ASP A 1 350 ? 4.441 0.260 -38.371 1.00 85.69 350 ASP A O 1
ATOM 2647 N N . ARG A 1 351 ? 5.833 -1.138 -39.443 1.00 86.44 351 ARG A N 1
ATOM 2648 C CA . ARG A 1 351 ? 5.671 -2.258 -38.505 1.00 86.44 351 ARG A CA 1
ATOM 2649 C C . ARG A 1 351 ? 6.219 -1.955 -37.113 1.00 86.44 351 ARG A C 1
ATOM 2651 O O . ARG A 1 351 ? 5.741 -2.561 -36.157 1.00 86.44 351 ARG A O 1
ATOM 2658 N N . ASP A 1 352 ? 7.170 -1.030 -37.000 1.00 86.56 352 ASP A N 1
ATOM 2659 C CA . ASP A 1 352 ? 7.819 -0.688 -35.731 1.00 86.56 352 ASP A CA 1
ATOM 2660 C C . ASP A 1 352 ? 7.077 0.429 -34.975 1.00 86.56 352 ASP A C 1
ATOM 2662 O O . ASP A 1 352 ? 7.357 0.689 -33.800 1.00 86.56 352 ASP A O 1
ATOM 2666 N N . LEU A 1 353 ? 6.098 1.091 -35.609 1.00 91.00 353 LEU A N 1
ATOM 2667 C CA . LEU A 1 353 ? 5.329 2.172 -34.987 1.00 91.00 353 LEU A CA 1
ATOM 2668 C C . LEU A 1 353 ? 4.663 1.759 -33.655 1.00 91.00 353 LEU A C 1
ATOM 2670 O O . LEU A 1 353 ? 4.788 2.518 -32.687 1.00 91.00 353 LEU A O 1
ATOM 2674 N N . PRO A 1 354 ? 4.012 0.582 -33.524 1.00 92.12 354 PRO A N 1
ATOM 2675 C CA . PRO A 1 354 ? 3.428 0.151 -32.253 1.00 92.12 354 PRO A CA 1
ATOM 2676 C C . PRO A 1 354 ? 4.445 0.024 -31.108 1.00 92.12 354 PRO A C 1
ATOM 2678 O O . PRO A 1 354 ? 4.123 0.340 -29.961 1.00 92.12 354 PRO A O 1
ATOM 2681 N N . ASP A 1 355 ? 5.678 -0.402 -31.393 1.00 90.19 355 ASP A N 1
ATOM 2682 C CA . ASP A 1 355 ? 6.720 -0.550 -30.369 1.00 90.19 355 ASP A CA 1
ATOM 2683 C C . ASP A 1 355 ? 7.285 0.805 -29.931 1.00 90.19 355 ASP A C 1
ATOM 2685 O O . ASP A 1 355 ? 7.428 1.045 -28.728 1.00 90.19 355 ASP A O 1
ATOM 2689 N N . ARG A 1 356 ? 7.475 1.740 -30.871 1.00 93.06 356 ARG A N 1
ATOM 2690 C CA . ARG A 1 356 ? 7.858 3.132 -30.566 1.00 93.06 356 ARG A CA 1
ATOM 2691 C C . ARG A 1 356 ? 6.805 3.837 -29.714 1.00 93.06 356 ARG A C 1
ATOM 2693 O O . ARG A 1 356 ? 7.137 4.506 -28.735 1.00 93.06 356 ARG A O 1
ATOM 2700 N N . LEU A 1 357 ? 5.523 3.658 -30.049 1.00 95.19 357 LEU A N 1
ATOM 2701 C CA . LEU A 1 357 ? 4.401 4.178 -29.260 1.00 95.19 357 LEU A CA 1
ATOM 2702 C C . LEU A 1 357 ? 4.392 3.574 -27.848 1.00 95.19 357 LEU A C 1
ATOM 2704 O O . LEU A 1 357 ? 4.219 4.295 -26.865 1.00 95.19 357 LEU A O 1
ATOM 2708 N N . ASN A 1 358 ? 4.646 2.269 -27.717 1.00 94.31 358 ASN A N 1
ATOM 2709 C CA . ASN A 1 358 ? 4.759 1.620 -26.414 1.00 94.31 358 ASN A CA 1
ATOM 2710 C C . ASN A 1 358 ? 5.945 2.150 -25.587 1.00 94.31 358 ASN A C 1
ATOM 2712 O O . ASN A 1 358 ? 5.804 2.386 -24.384 1.00 94.31 358 ASN A O 1
ATOM 2716 N N . ASN A 1 359 ? 7.098 2.387 -26.218 1.00 94.75 359 ASN A N 1
ATOM 2717 C CA . ASN A 1 359 ? 8.263 2.977 -25.563 1.00 94.75 359 ASN A CA 1
ATOM 2718 C C . ASN A 1 359 ? 7.983 4.408 -25.087 1.00 94.75 359 ASN A C 1
ATOM 2720 O O . ASN A 1 359 ? 8.272 4.725 -23.928 1.00 94.75 359 ASN A O 1
ATOM 2724 N N . LEU A 1 360 ? 7.365 5.239 -25.936 1.00 97.25 360 LEU A N 1
ATOM 2725 C CA . LEU A 1 360 ? 6.933 6.597 -25.593 1.00 97.25 360 LEU A CA 1
ATOM 2726 C C . LEU A 1 360 ? 5.952 6.590 -24.414 1.00 97.25 360 LEU A C 1
ATOM 2728 O O . LEU A 1 360 ? 6.167 7.306 -23.436 1.00 97.25 360 LEU A O 1
ATOM 2732 N N . GLY A 1 361 ? 4.923 5.740 -24.472 1.00 96.38 361 GLY A N 1
ATOM 2733 C CA . GLY A 1 361 ? 3.953 5.566 -23.392 1.00 96.38 361 GLY A CA 1
ATOM 2734 C C . GLY A 1 361 ? 4.611 5.179 -22.067 1.00 96.38 361 GLY A C 1
ATOM 2735 O O . GLY A 1 361 ? 4.322 5.781 -21.037 1.00 96.38 361 GLY A O 1
ATOM 2736 N N . GLY A 1 362 ? 5.567 4.244 -22.092 1.00 94.81 362 GLY A N 1
ATOM 2737 C CA . GLY A 1 362 ? 6.341 3.867 -20.906 1.00 94.81 362 GLY A CA 1
ATOM 2738 C C . GLY A 1 362 ? 7.187 5.012 -20.332 1.00 94.81 362 GLY A C 1
ATOM 2739 O O . GLY A 1 362 ? 7.281 5.153 -19.115 1.00 94.81 362 GLY A O 1
ATOM 2740 N N . CYS A 1 363 ? 7.786 5.859 -21.176 1.00 95.88 363 CYS A N 1
ATOM 2741 C CA . CYS A 1 363 ? 8.517 7.044 -20.711 1.00 95.88 363 CYS A CA 1
ATOM 2742 C C . CYS A 1 363 ? 7.592 8.096 -20.085 1.00 95.88 363 CYS A C 1
ATOM 2744 O O . CYS A 1 363 ? 7.948 8.688 -19.067 1.00 95.88 363 CYS A O 1
ATOM 2746 N N . LEU A 1 364 ? 6.402 8.302 -20.657 1.00 97.00 364 LEU A N 1
ATOM 2747 C CA . LEU A 1 364 ? 5.391 9.208 -20.109 1.00 97.00 364 LEU A CA 1
ATOM 2748 C C . LEU A 1 364 ? 4.865 8.725 -18.748 1.00 97.00 364 LEU A C 1
ATOM 2750 O O . LEU A 1 364 ? 4.706 9.543 -17.847 1.00 97.00 364 LEU A O 1
ATOM 2754 N N . ILE A 1 365 ? 4.676 7.410 -18.563 1.00 95.12 365 ILE A N 1
ATOM 2755 C CA . ILE A 1 365 ? 4.325 6.822 -17.257 1.00 95.12 365 ILE A CA 1
ATOM 2756 C C . ILE A 1 365 ? 5.402 7.146 -16.215 1.00 95.12 365 ILE A C 1
ATOM 2758 O O . ILE A 1 365 ? 5.078 7.691 -15.167 1.00 95.12 365 ILE A O 1
ATOM 2762 N N . HIS A 1 366 ? 6.682 6.894 -16.504 1.00 92.19 366 HIS A N 1
ATOM 2763 C CA . HIS A 1 366 ? 7.757 7.174 -15.541 1.00 92.19 366 HIS A CA 1
ATOM 2764 C C . HIS A 1 366 ? 7.941 8.669 -15.249 1.00 92.19 366 HIS A C 1
ATOM 2766 O O . HIS A 1 366 ? 8.244 9.048 -14.117 1.00 92.19 366 HIS A O 1
ATOM 2772 N N . ARG A 1 367 ? 7.731 9.540 -16.245 1.00 94.44 367 ARG A N 1
ATOM 2773 C CA . ARG A 1 367 ? 7.748 10.992 -16.022 1.00 94.44 367 ARG A CA 1
ATOM 2774 C C . ARG A 1 367 ? 6.600 11.423 -15.105 1.00 94.44 367 ARG A C 1
ATOM 2776 O O . ARG A 1 367 ? 6.826 12.192 -14.168 1.00 94.44 367 ARG A O 1
ATOM 2783 N N . PHE A 1 368 ? 5.411 10.854 -15.312 1.00 92.44 368 PHE A N 1
ATOM 2784 C CA . PHE A 1 368 ? 4.264 11.031 -14.427 1.00 92.44 368 PHE A CA 1
ATOM 2785 C C . PHE A 1 368 ? 4.523 10.489 -13.013 1.00 92.44 368 PHE A C 1
ATOM 2787 O O . PHE A 1 368 ? 4.199 11.170 -12.051 1.00 92.44 368 PHE A O 1
ATOM 2794 N N . GLU A 1 369 ? 5.135 9.317 -12.847 1.00 88.50 369 GLU A N 1
ATOM 2795 C CA . GLU A 1 369 ? 5.466 8.767 -11.520 1.00 88.50 369 GLU A CA 1
ATOM 2796 C C . GLU A 1 369 ? 6.412 9.693 -10.732 1.00 88.50 369 GLU A C 1
ATOM 2798 O O . GLU A 1 369 ? 6.278 9.834 -9.515 1.00 88.50 369 GLU A O 1
ATOM 2803 N N . TYR A 1 370 ? 7.333 10.376 -11.421 1.00 89.00 370 TYR A N 1
ATOM 2804 C CA . TYR A 1 370 ? 8.293 11.277 -10.783 1.00 89.00 370 TYR A CA 1
ATOM 2805 C C . TYR A 1 370 ? 7.734 12.674 -10.474 1.00 89.00 370 TYR A C 1
ATOM 2807 O O . TYR A 1 370 ? 7.997 13.187 -9.386 1.00 89.00 370 TYR A O 1
ATOM 2815 N N . LYS A 1 371 ? 6.986 13.310 -11.395 1.00 89.31 371 LYS A N 1
ATOM 2816 C CA . LYS A 1 371 ? 6.447 14.682 -11.210 1.00 89.31 371 LYS A CA 1
ATOM 2817 C C . LYS A 1 371 ? 4.953 14.761 -10.905 1.00 89.31 371 LYS A C 1
ATOM 2819 O O . LYS A 1 371 ? 4.522 15.700 -10.245 1.00 89.31 371 LYS A O 1
ATOM 2824 N N . GLY A 1 372 ? 4.166 13.774 -11.315 1.00 84.81 372 GLY A N 1
ATOM 2825 C CA . GLY A 1 372 ? 2.720 13.735 -11.093 1.00 84.81 372 GLY A CA 1
ATOM 2826 C C . GLY A 1 372 ? 1.903 14.580 -12.076 1.00 84.81 372 GLY A C 1
ATOM 2827 O O . GLY A 1 372 ? 0.790 14.982 -11.733 1.00 84.81 372 GLY A O 1
ATOM 2828 N N . ASP A 1 373 ? 2.409 14.857 -13.278 1.00 87.75 373 ASP A N 1
ATOM 2829 C CA . ASP A 1 373 ? 1.743 15.734 -14.248 1.00 87.75 373 ASP A CA 1
ATOM 2830 C C . ASP A 1 373 ? 0.605 15.022 -15.005 1.00 87.75 373 ASP A C 1
ATOM 2832 O O . ASP A 1 373 ? 0.828 14.126 -15.817 1.00 87.75 373 ASP A O 1
ATOM 2836 N N . LEU A 1 374 ? -0.649 15.438 -14.783 1.00 89.31 374 LEU A N 1
ATOM 2837 C CA . LEU A 1 374 ? -1.829 14.822 -15.417 1.00 89.31 374 LEU A CA 1
ATOM 2838 C C . LEU A 1 374 ? -1.781 14.769 -16.967 1.00 89.31 374 LEU A C 1
ATOM 2840 O O . LEU A 1 374 ? -2.249 13.774 -17.532 1.00 89.31 374 LEU A O 1
ATOM 2844 N N . PRO A 1 375 ? -1.234 15.773 -17.687 1.00 93.06 375 PRO A N 1
ATOM 2845 C CA . PRO A 1 375 ? -1.081 15.689 -19.141 1.00 93.06 375 PRO A CA 1
ATOM 2846 C C . PRO A 1 375 ? -0.211 14.516 -19.609 1.00 93.06 375 PRO A C 1
ATOM 2848 O O . PRO A 1 375 ? -0.485 13.952 -20.670 1.00 93.06 375 PRO A O 1
ATOM 2851 N N . ASP A 1 376 ? 0.789 14.112 -18.821 1.00 94.12 376 ASP A N 1
ATOM 2852 C CA . ASP A 1 376 ? 1.686 13.012 -19.181 1.00 94.12 376 ASP A CA 1
ATOM 2853 C C . ASP A 1 376 ? 0.952 11.683 -19.188 1.00 94.12 376 ASP A C 1
ATOM 2855 O O . ASP A 1 376 ? 1.038 10.935 -20.160 1.00 94.12 376 ASP A O 1
ATOM 2859 N N . ILE A 1 377 ? 0.174 11.405 -18.141 1.00 94.62 377 ILE A N 1
ATOM 2860 C CA . ILE A 1 377 ? -0.531 10.129 -18.035 1.00 94.62 377 ILE A CA 1
ATOM 2861 C C . ILE A 1 377 ? -1.701 10.027 -19.022 1.00 94.62 377 ILE A C 1
ATOM 2863 O O . ILE A 1 377 ? -1.974 8.945 -19.540 1.00 94.62 377 ILE A O 1
ATOM 2867 N N . ARG A 1 378 ? -2.342 11.157 -19.367 1.00 95.88 378 ARG A N 1
ATOM 2868 C CA . ARG A 1 378 ? -3.330 11.203 -20.457 1.00 95.88 378 ARG A CA 1
ATOM 2869 C C . ARG A 1 378 ? -2.673 10.897 -21.803 1.00 95.88 378 ARG A C 1
ATOM 2871 O O . ARG A 1 378 ? -3.149 10.030 -22.529 1.00 95.88 378 ARG A O 1
ATOM 2878 N N . SER A 1 379 ? -1.547 11.551 -22.089 1.00 96.38 379 SER A N 1
ATOM 2879 C CA . SER A 1 379 ? -0.778 11.310 -23.314 1.00 96.38 379 SER A CA 1
ATOM 2880 C C . SER A 1 379 ? -0.270 9.867 -23.382 1.00 96.38 379 SER A C 1
ATOM 2882 O O . SER A 1 379 ? -0.277 9.267 -24.456 1.00 96.38 379 SER A O 1
ATOM 2884 N N . ALA A 1 380 ? 0.123 9.278 -22.246 1.00 97.25 380 ALA A N 1
ATOM 2885 C CA . ALA A 1 380 ? 0.527 7.879 -22.162 1.00 97.25 380 ALA A CA 1
ATOM 2886 C C . ALA A 1 380 ? -0.619 6.946 -22.565 1.00 97.25 380 ALA A C 1
ATOM 2888 O O . ALA A 1 380 ? -0.425 6.109 -23.443 1.00 97.25 380 ALA A O 1
ATOM 2889 N N . ALA A 1 381 ? -1.810 7.121 -21.982 1.00 96.75 381 ALA A N 1
ATOM 2890 C CA . ALA A 1 381 ? -2.977 6.295 -22.289 1.00 96.75 381 ALA A CA 1
ATOM 2891 C C . ALA A 1 381 ? -3.393 6.401 -23.763 1.00 96.75 381 ALA A C 1
ATOM 2893 O O . ALA A 1 381 ? -3.609 5.380 -24.410 1.00 96.75 381 ALA A O 1
ATOM 2894 N N . GLU A 1 382 ? -3.427 7.612 -24.327 1.00 96.56 382 GLU A N 1
ATOM 2895 C CA . GLU A 1 382 ? -3.735 7.825 -25.749 1.00 96.56 382 GLU A CA 1
ATOM 2896 C C . GLU A 1 382 ? -2.695 7.170 -26.672 1.00 96.56 382 GLU A C 1
ATOM 2898 O O . GLU A 1 382 ? -3.044 6.546 -27.675 1.00 96.56 382 GLU A O 1
ATOM 2903 N N . THR A 1 383 ? -1.410 7.289 -26.332 1.00 96.56 383 THR A N 1
ATOM 2904 C CA . THR A 1 383 ? -0.303 6.705 -27.106 1.00 96.56 383 THR A CA 1
ATOM 2905 C C . THR A 1 383 ? -0.328 5.176 -27.042 1.00 96.56 383 THR A C 1
ATOM 2907 O O . THR A 1 383 ? -0.163 4.507 -28.061 1.00 96.56 383 THR A O 1
ATOM 2910 N N . LEU A 1 384 ? -0.579 4.610 -25.860 1.00 96.31 384 LEU A N 1
ATOM 2911 C CA . LEU A 1 384 ? -0.633 3.165 -25.635 1.00 96.31 384 LEU A CA 1
ATOM 2912 C C . LEU A 1 384 ? -1.887 2.532 -26.236 1.00 96.31 384 LEU A C 1
ATOM 2914 O O . LEU A 1 384 ? -1.803 1.425 -26.761 1.00 96.31 384 LEU A O 1
ATOM 2918 N N . GLN A 1 385 ? -3.020 3.239 -26.234 1.00 96.06 385 GLN A N 1
ATOM 2919 C CA . GLN A 1 385 ? -4.223 2.788 -26.930 1.00 96.06 385 GLN A CA 1
ATOM 2920 C C . GLN A 1 385 ? -3.957 2.670 -28.435 1.00 96.06 385 GLN A C 1
ATOM 2922 O O . GLN A 1 385 ? -4.195 1.613 -29.010 1.00 96.06 385 GLN A O 1
ATOM 2927 N N . LYS A 1 386 ? -3.339 3.690 -29.051 1.00 94.50 386 LYS A N 1
ATOM 2928 C CA . LYS A 1 386 ? -2.918 3.625 -30.463 1.00 94.50 386 LYS A CA 1
ATOM 2929 C C . LYS A 1 386 ? -1.964 2.456 -30.730 1.00 94.50 386 LYS A C 1
ATOM 2931 O O . LYS A 1 386 ? -2.092 1.793 -31.752 1.00 94.50 386 LYS A O 1
ATOM 2936 N N . ALA A 1 387 ? -1.031 2.176 -29.816 1.00 93.00 387 ALA A N 1
ATOM 2937 C CA . ALA A 1 387 ? -0.110 1.043 -29.940 1.00 93.00 387 ALA A CA 1
ATOM 2938 C C . ALA A 1 387 ? -0.821 -0.324 -29.910 1.00 93.00 387 ALA A C 1
ATOM 2940 O O . ALA A 1 387 ? -0.364 -1.272 -30.548 1.00 93.00 387 ALA A O 1
ATOM 2941 N N . VAL A 1 388 ? -1.911 -0.440 -29.145 1.00 92.75 388 VAL A N 1
ATOM 2942 C CA . VAL A 1 388 ? -2.747 -1.649 -29.078 1.00 92.75 388 VAL A CA 1
ATOM 2943 C C . VAL A 1 388 ? -3.622 -1.776 -30.326 1.00 92.75 388 VAL A C 1
ATOM 2945 O O . VAL A 1 388 ? -3.741 -2.873 -30.864 1.00 92.75 388 VAL A O 1
ATOM 2948 N N . ASP A 1 389 ? -4.192 -0.672 -30.810 1.00 91.06 389 ASP A N 1
ATOM 2949 C CA . ASP A 1 389 ? -5.074 -0.662 -31.985 1.00 91.06 389 ASP A CA 1
ATOM 2950 C C . ASP A 1 389 ? -4.324 -0.981 -33.290 1.00 91.06 389 ASP A C 1
ATOM 2952 O O . ASP A 1 389 ? -4.896 -1.570 -34.207 1.00 91.06 389 ASP A O 1
ATOM 2956 N N . LEU A 1 390 ? -3.039 -0.614 -33.366 1.00 88.94 390 LEU A N 1
ATOM 2957 C CA . LEU A 1 390 ? -2.152 -0.867 -34.508 1.00 88.94 390 LEU A CA 1
ATOM 2958 C C . LEU A 1 390 ? -1.414 -2.216 -34.437 1.00 88.94 390 LEU A C 1
ATOM 2960 O O . LEU A 1 390 ? -0.572 -2.493 -35.292 1.00 88.94 390 LEU A O 1
ATOM 2964 N N . ASP A 1 391 ? -1.671 -3.052 -33.426 1.00 81.38 391 ASP A N 1
ATOM 2965 C CA . ASP A 1 391 ? -0.954 -4.320 -33.279 1.00 81.38 391 ASP A CA 1
ATOM 2966 C C . ASP A 1 391 ? -1.256 -5.284 -34.450 1.00 81.38 391 ASP A C 1
ATOM 2968 O O . ASP A 1 391 ? -2.428 -5.568 -34.726 1.00 81.38 391 ASP A O 1
ATOM 2972 N N . PRO A 1 392 ? -0.236 -5.819 -35.154 1.00 71.12 392 PRO A N 1
ATOM 2973 C CA . PRO A 1 392 ? -0.467 -6.704 -36.287 1.00 71.12 392 PRO A CA 1
ATOM 2974 C C . PRO A 1 392 ? -1.195 -7.994 -35.871 1.00 71.12 392 PRO A C 1
ATOM 2976 O O . PRO A 1 392 ? -0.780 -8.652 -34.908 1.00 71.12 392 PRO A O 1
ATOM 2979 N N . PRO A 1 393 ? -2.227 -8.442 -36.613 1.00 61.44 393 PRO A N 1
ATOM 2980 C CA . PRO A 1 393 ? -2.900 -9.703 -36.323 1.00 61.44 393 PRO A CA 1
ATOM 2981 C C . PRO A 1 393 ? -1.901 -10.870 -36.401 1.00 61.44 393 PRO A C 1
ATOM 2983 O O . PRO A 1 393 ? -1.360 -11.170 -37.463 1.00 61.44 393 PRO A O 1
ATOM 2986 N N . GLY A 1 394 ? -1.646 -11.517 -35.257 1.00 58.16 394 GLY A N 1
ATOM 2987 C CA . GLY A 1 394 ? -0.663 -12.600 -35.108 1.00 58.16 394 GLY A CA 1
ATOM 2988 C C . GLY A 1 394 ? 0.586 -12.247 -34.284 1.00 58.16 394 GLY A C 1
ATOM 2989 O O . GLY A 1 394 ? 1.339 -13.156 -33.940 1.00 58.16 394 GLY A O 1
ATOM 2990 N N . SER A 1 395 ? 0.785 -10.980 -33.890 1.00 62.03 395 SER A N 1
ATOM 2991 C CA . SER A 1 395 ? 1.886 -10.529 -33.015 1.00 62.03 395 SER A CA 1
ATOM 2992 C C . SER A 1 395 ? 1.634 -10.845 -31.526 1.00 62.03 395 SER A C 1
ATOM 2994 O O . SER A 1 395 ? 1.668 -9.983 -30.648 1.00 62.03 395 SER A O 1
ATOM 2996 N N . ALA A 1 396 ? 1.369 -12.118 -31.210 1.00 61.06 396 ALA A N 1
ATOM 2997 C CA . ALA A 1 396 ? 0.952 -12.545 -29.870 1.00 61.06 396 ALA A CA 1
ATOM 2998 C C . ALA A 1 396 ? 1.990 -12.269 -28.759 1.00 61.06 396 ALA A C 1
ATOM 3000 O O . ALA A 1 396 ? 1.623 -12.208 -27.588 1.00 61.06 396 ALA A O 1
ATOM 3001 N N . ALA A 1 397 ? 3.270 -12.088 -29.103 1.00 71.19 397 ALA A N 1
ATOM 3002 C CA . ALA A 1 397 ? 4.352 -11.955 -28.127 1.00 71.19 397 ALA A CA 1
ATOM 3003 C C . ALA A 1 397 ? 4.462 -10.554 -27.486 1.00 71.19 397 ALA A C 1
ATOM 3005 O O . ALA A 1 397 ? 4.875 -10.440 -26.331 1.00 71.19 397 ALA A O 1
ATOM 3006 N N . SER A 1 398 ? 4.107 -9.478 -28.202 1.00 79.69 398 SER A N 1
ATOM 3007 C CA . SER A 1 398 ? 4.270 -8.094 -27.717 1.00 79.69 398 SER A CA 1
ATOM 3008 C C . SER A 1 398 ? 2.978 -7.489 -27.158 1.00 79.69 398 SER A C 1
ATOM 3010 O O . SER A 1 398 ? 3.038 -6.650 -26.251 1.00 79.69 398 SER A O 1
ATOM 3012 N N . LEU A 1 399 ? 1.812 -7.963 -27.615 1.00 88.06 399 LEU A N 1
ATOM 3013 C CA . LEU A 1 399 ? 0.498 -7.482 -27.184 1.00 88.06 399 LEU A CA 1
ATOM 3014 C C . LEU A 1 399 ? 0.288 -7.488 -25.655 1.00 88.06 399 LEU A C 1
ATOM 3016 O O . LEU A 1 399 ? -0.190 -6.474 -25.138 1.00 88.06 399 LEU A O 1
ATOM 3020 N N . PRO A 1 400 ? 0.676 -8.534 -24.886 1.00 91.19 400 PRO A N 1
ATOM 3021 C CA . PRO A 1 400 ? 0.519 -8.518 -23.429 1.00 91.19 400 PRO A CA 1
ATOM 3022 C C . PRO A 1 400 ? 1.260 -7.356 -22.756 1.00 91.19 400 PRO A C 1
ATOM 3024 O O . PRO A 1 400 ? 0.740 -6.746 -21.825 1.00 91.19 400 PRO A O 1
ATOM 3027 N N . SER A 1 401 ? 2.453 -7.001 -23.251 1.00 89.06 401 SER A N 1
ATOM 3028 C CA . SER A 1 401 ? 3.249 -5.898 -22.692 1.00 89.06 401 SER A CA 1
ATOM 3029 C C . SER A 1 401 ? 2.601 -4.534 -22.969 1.00 89.06 401 SER A C 1
ATOM 3031 O O . SER A 1 401 ? 2.571 -3.679 -22.084 1.00 89.06 401 SER A O 1
ATOM 3033 N N . ARG A 1 402 ? 2.028 -4.345 -24.166 1.00 91.69 402 ARG A N 1
ATOM 3034 C CA . ARG A 1 402 ? 1.327 -3.104 -24.540 1.00 91.69 402 ARG A CA 1
ATOM 3035 C C . ARG A 1 402 ? 0.025 -2.932 -23.754 1.00 91.69 402 ARG A C 1
ATOM 3037 O O . ARG A 1 402 ? -0.211 -1.864 -23.197 1.00 91.69 402 ARG A O 1
ATOM 3044 N N . LEU A 1 403 ? -0.768 -4.001 -23.627 1.00 94.62 403 LEU A N 1
ATOM 3045 C CA . LEU A 1 403 ? -1.986 -4.022 -22.803 1.00 94.62 403 LEU A CA 1
ATOM 3046 C C . LEU A 1 403 ? -1.689 -3.733 -21.326 1.00 94.62 403 LEU A C 1
ATOM 3048 O O . LEU A 1 403 ? -2.434 -3.001 -20.678 1.00 94.62 403 LEU A O 1
ATOM 3052 N N . ASN A 1 404 ? -0.586 -4.272 -20.803 1.00 94.75 404 ASN A N 1
ATOM 3053 C CA . ASN A 1 404 ? -0.145 -4.000 -19.440 1.00 94.75 404 ASN A CA 1
ATOM 3054 C C . ASN A 1 404 ? 0.195 -2.522 -19.226 1.00 94.75 404 ASN A C 1
ATOM 3056 O O . ASN A 1 404 ? -0.266 -1.914 -18.267 1.00 94.75 404 ASN A O 1
ATOM 3060 N N . ASN A 1 405 ? 0.976 -1.921 -20.125 1.00 95.31 405 ASN A N 1
ATOM 3061 C CA . ASN A 1 405 ? 1.312 -0.502 -20.014 1.00 95.31 405 ASN A CA 1
ATOM 3062 C C . ASN A 1 405 ? 0.065 0.381 -20.152 1.00 95.31 405 ASN A C 1
ATOM 3064 O O . ASN A 1 405 ? -0.096 1.336 -19.389 1.00 95.31 405 ASN A O 1
ATOM 3068 N N . LEU A 1 406 ? -0.844 0.040 -21.075 1.00 97.38 406 LEU A N 1
ATOM 3069 C CA . LEU A 1 406 ? -2.128 0.723 -21.215 1.00 97.38 406 LEU A CA 1
ATOM 3070 C C . LEU A 1 406 ? -2.915 0.673 -19.901 1.00 97.38 406 LEU A C 1
ATOM 3072 O O . LEU A 1 406 ? -3.328 1.716 -19.398 1.00 97.38 406 LEU A O 1
ATOM 3076 N N . GLY A 1 407 ? -3.070 -0.500 -19.290 1.00 97.31 407 GLY A N 1
ATOM 3077 C CA . GLY A 1 407 ? -3.810 -0.602 -18.035 1.00 97.31 407 GLY A CA 1
ATOM 3078 C C . GLY A 1 407 ? -3.132 0.098 -16.850 1.00 97.31 407 GLY A C 1
ATOM 3079 O O . GLY A 1 407 ? -3.843 0.672 -16.026 1.00 97.31 407 GLY A O 1
ATOM 3080 N N . ILE A 1 408 ? -1.792 0.178 -16.794 1.00 96.38 408 ILE A N 1
ATOM 3081 C CA . ILE A 1 408 ? -1.084 1.033 -15.820 1.00 96.38 408 ILE A CA 1
ATOM 3082 C C . ILE A 1 408 ? -1.500 2.496 -16.011 1.00 96.38 408 ILE A C 1
ATOM 3084 O O . ILE A 1 408 ? -1.896 3.147 -15.044 1.00 96.38 408 ILE A O 1
ATOM 3088 N N . SER A 1 409 ? -1.471 3.000 -17.250 1.00 97.00 409 SER A N 1
ATOM 3089 C CA . SER A 1 409 ? -1.840 4.393 -17.533 1.00 97.00 409 SER A CA 1
ATOM 3090 C C . SER A 1 409 ? -3.306 4.702 -17.209 1.00 97.00 409 SER A C 1
ATOM 3092 O O . SER A 1 409 ? -3.601 5.737 -16.610 1.00 97.00 409 SER A O 1
ATOM 3094 N N . LEU A 1 410 ? -4.221 3.774 -17.508 1.00 97.62 410 LEU A N 1
ATOM 3095 C CA . LEU A 1 410 ? -5.644 3.889 -17.184 1.00 97.62 410 LEU A CA 1
ATOM 3096 C C . LEU A 1 410 ? -5.887 3.840 -15.667 1.00 97.62 410 LEU A C 1
ATOM 3098 O O . LEU A 1 410 ? -6.658 4.643 -15.143 1.00 97.62 410 LEU A O 1
ATOM 3102 N N . ARG A 1 411 ? -5.194 2.960 -14.930 1.00 96.25 411 ARG A N 1
ATOM 3103 C CA . ARG A 1 411 ? -5.260 2.929 -13.460 1.00 96.25 411 ARG A CA 1
ATOM 3104 C C . ARG A 1 411 ? -4.798 4.258 -12.866 1.00 96.25 411 ARG A C 1
ATOM 3106 O O . ARG A 1 411 ? -5.502 4.815 -12.030 1.00 96.25 411 ARG A O 1
ATOM 3113 N N . SER A 1 412 ? -3.664 4.792 -13.316 1.00 92.44 412 SER A N 1
ATOM 3114 C CA . SER A 1 412 ? -3.152 6.078 -12.834 1.00 92.44 412 SER A CA 1
ATOM 3115 C C . SER A 1 412 ? -4.059 7.256 -13.210 1.00 92.44 412 SER A C 1
ATOM 3117 O O . SER A 1 412 ? -4.248 8.167 -12.403 1.00 92.44 412 SER A O 1
ATOM 3119 N N . LEU A 1 413 ? -4.700 7.228 -14.385 1.00 92.88 413 LEU A N 1
ATOM 3120 C CA . LEU A 1 413 ? -5.751 8.188 -14.738 1.00 92.88 413 LEU A CA 1
ATOM 3121 C C . LEU A 1 413 ? -6.941 8.102 -13.786 1.00 92.88 413 LEU A C 1
ATOM 3123 O O . LEU A 1 413 ? -7.414 9.136 -13.321 1.00 92.88 413 LEU A O 1
ATOM 3127 N N . TYR A 1 414 ? -7.409 6.900 -13.457 1.00 91.81 414 TYR A N 1
ATOM 3128 C CA . TYR A 1 414 ? -8.453 6.714 -12.454 1.00 91.81 414 TYR A CA 1
ATOM 3129 C C . TYR A 1 414 ? -8.026 7.234 -11.076 1.00 91.81 414 TYR A C 1
ATOM 3131 O O . TYR A 1 414 ? -8.788 7.952 -10.436 1.00 91.81 414 TYR A O 1
ATOM 3139 N N . GLU A 1 415 ? -6.805 6.943 -10.626 1.00 87.38 415 GLU A N 1
ATOM 3140 C CA . GLU A 1 415 ? -6.294 7.429 -9.338 1.00 87.38 415 GLU A CA 1
ATOM 3141 C C . GLU A 1 415 ? -6.285 8.964 -9.279 1.00 87.38 415 GLU A C 1
ATOM 3143 O O . GLU A 1 415 ? -6.604 9.543 -8.238 1.00 87.38 415 GLU A O 1
ATOM 3148 N N . ARG A 1 416 ? -5.998 9.629 -10.409 1.00 84.38 416 ARG A N 1
ATOM 3149 C CA . ARG A 1 416 ? -5.984 11.095 -10.521 1.00 84.38 416 ARG A CA 1
ATOM 3150 C C . ARG A 1 416 ? -7.343 11.744 -10.748 1.00 84.38 416 ARG A C 1
ATOM 3152 O O . ARG A 1 416 ? -7.557 12.842 -10.250 1.00 84.38 416 ARG A O 1
ATOM 3159 N N . THR A 1 417 ? -8.232 11.114 -11.508 1.00 85.38 417 THR A N 1
ATOM 3160 C CA . THR A 1 417 ? -9.505 11.718 -11.948 1.00 85.38 417 THR A CA 1
ATOM 3161 C C . THR A 1 417 ? -10.717 11.201 -11.178 1.00 85.38 417 THR A C 1
ATOM 3163 O O . THR A 1 417 ? -11.736 11.882 -11.108 1.00 85.38 417 THR A O 1
ATOM 3166 N N . GLY A 1 418 ? -10.624 10.006 -10.594 1.00 80.88 418 GLY A N 1
ATOM 3167 C CA . GLY A 1 418 ? -11.742 9.290 -9.985 1.00 80.88 418 GLY A CA 1
ATOM 3168 C C . GLY A 1 418 ? -12.747 8.710 -10.986 1.00 80.88 418 GLY A C 1
ATOM 3169 O O . GLY A 1 418 ? -13.780 8.205 -10.554 1.00 80.88 418 GLY A O 1
ATOM 3170 N N . ASP A 1 419 ? -12.481 8.774 -12.295 1.00 87.12 419 ASP A N 1
ATOM 3171 C CA . ASP A 1 419 ? -13.399 8.261 -13.314 1.00 87.12 419 ASP A CA 1
ATOM 3172 C C . ASP A 1 419 ? -13.347 6.725 -13.387 1.00 87.12 419 ASP A C 1
ATOM 3174 O O . ASP A 1 419 ? -12.362 6.115 -13.818 1.00 87.12 419 ASP A O 1
ATOM 3178 N N . PHE A 1 420 ? -14.442 6.100 -12.952 1.00 88.44 420 PHE A N 1
ATOM 3179 C CA . PHE A 1 420 ? -14.609 4.651 -12.870 1.00 88.44 420 PHE A CA 1
ATOM 3180 C C . PHE A 1 420 ? -14.513 3.923 -14.218 1.00 88.44 420 PHE A C 1
ATOM 3182 O O . PHE A 1 420 ? -14.213 2.722 -14.237 1.00 88.44 420 PHE A O 1
ATOM 3189 N N . ALA A 1 421 ? -14.732 4.609 -15.344 1.00 92.62 421 ALA A N 1
ATOM 3190 C CA . ALA A 1 421 ? -14.574 4.001 -16.662 1.00 92.62 421 ALA A CA 1
ATOM 3191 C C . ALA A 1 421 ? -13.121 3.552 -16.893 1.00 92.62 421 ALA A C 1
ATOM 3193 O O . ALA A 1 421 ? -12.880 2.457 -17.413 1.00 92.62 421 ALA A O 1
ATOM 3194 N N . TYR A 1 422 ? -12.148 4.344 -16.427 1.00 95.19 422 TYR A N 1
ATOM 3195 C CA . TYR A 1 422 ? -10.735 4.017 -16.588 1.00 95.19 422 TYR A CA 1
ATOM 3196 C C . TYR A 1 422 ? -10.324 2.782 -15.788 1.00 95.19 422 TYR A C 1
ATOM 3198 O O . TYR A 1 422 ? -9.643 1.925 -16.342 1.00 95.19 422 TYR A O 1
ATOM 3206 N N . ILE A 1 423 ? -10.751 2.630 -14.526 1.00 95.38 423 ILE A N 1
ATOM 3207 C CA . ILE A 1 423 ? -10.353 1.453 -13.729 1.00 95.38 423 ILE A CA 1
ATOM 3208 C C . ILE A 1 423 ? -11.009 0.165 -14.219 1.00 95.38 423 ILE A C 1
ATOM 3210 O O . ILE A 1 423 ? -10.387 -0.894 -14.185 1.00 95.38 423 ILE A O 1
ATOM 3214 N N . THR A 1 424 ? -12.245 0.255 -14.713 1.00 95.38 424 THR A N 1
ATOM 3215 C CA . THR A 1 424 ? -12.943 -0.891 -15.309 1.00 95.38 424 THR A CA 1
ATOM 3216 C C . THR A 1 424 ? -12.189 -1.367 -16.546 1.00 95.38 424 THR A C 1
ATOM 3218 O O . THR A 1 424 ? -11.784 -2.526 -16.609 1.00 95.38 424 THR A O 1
ATOM 3221 N N . THR A 1 425 ? -11.865 -0.438 -17.450 1.00 96.81 425 THR A N 1
ATOM 3222 C CA . THR A 1 425 ? -11.069 -0.730 -18.650 1.00 96.81 425 THR A CA 1
ATOM 3223 C C . THR A 1 425 ? -9.661 -1.224 -18.291 1.00 96.81 425 THR A C 1
ATOM 3225 O O . THR A 1 425 ? -9.168 -2.165 -18.902 1.00 96.81 425 THR A O 1
ATOM 3228 N N . ALA A 1 426 ? -9.014 -0.646 -17.270 1.00 97.69 426 ALA A N 1
ATOM 3229 C CA . ALA A 1 426 ? -7.689 -1.064 -16.801 1.00 97.69 426 ALA A CA 1
ATOM 3230 C C . ALA A 1 426 ? -7.668 -2.530 -16.340 1.00 97.69 426 ALA A C 1
ATOM 3232 O O . ALA A 1 426 ? -6.730 -3.262 -16.655 1.00 97.69 426 ALA A O 1
ATOM 3233 N N . ILE A 1 427 ? -8.697 -2.962 -15.602 1.00 97.44 427 ILE A N 1
ATOM 3234 C CA . ILE A 1 427 ? -8.844 -4.356 -15.166 1.00 97.44 427 ILE A CA 1
ATOM 3235 C C . ILE A 1 427 ? -9.062 -5.261 -16.382 1.00 97.44 427 ILE A C 1
ATOM 3237 O O . ILE A 1 427 ? -8.353 -6.253 -16.511 1.00 97.44 427 ILE A O 1
ATOM 3241 N N . GLU A 1 428 ? -9.948 -4.892 -17.311 1.00 97.00 428 GLU A N 1
ATOM 3242 C CA . GLU A 1 428 ? -10.213 -5.677 -18.527 1.00 97.00 428 GLU A CA 1
ATOM 3243 C C . GLU A 1 428 ? -8.952 -5.883 -19.384 1.00 97.00 428 GLU A C 1
ATOM 3245 O O . GLU A 1 428 ? -8.663 -7.004 -19.818 1.00 97.00 428 GLU A O 1
ATOM 3250 N N . VAL A 1 429 ? -8.158 -4.829 -19.612 1.00 96.81 429 VAL A N 1
ATOM 3251 C CA . VAL A 1 429 ? -6.921 -4.945 -20.404 1.00 96.81 429 VAL A CA 1
ATOM 3252 C C . VAL A 1 429 ? -5.824 -5.712 -19.661 1.00 96.81 429 VAL A C 1
ATOM 3254 O O . VAL A 1 429 ? -5.095 -6.472 -20.299 1.00 96.81 429 VAL A O 1
ATOM 3257 N N . HIS A 1 430 ? -5.727 -5.595 -18.330 1.00 96.94 430 HIS A N 1
ATOM 3258 C CA . HIS A 1 430 ? -4.800 -6.400 -17.523 1.00 96.94 430 HIS A CA 1
ATOM 3259 C C . HIS A 1 430 ? -5.193 -7.884 -17.506 1.00 96.94 430 HIS A C 1
ATOM 3261 O O . HIS A 1 430 ? -4.333 -8.743 -17.692 1.00 96.94 430 HIS A O 1
ATOM 3267 N N . GLU A 1 431 ? -6.479 -8.205 -17.343 1.00 96.31 431 GLU A N 1
ATOM 3268 C CA . GLU A 1 431 ? -6.982 -9.581 -17.429 1.00 96.31 431 GLU A CA 1
ATOM 3269 C C . GLU A 1 431 ? -6.706 -10.178 -18.815 1.00 96.31 431 GLU A C 1
ATOM 3271 O O . GLU A 1 431 ? -6.239 -11.315 -18.925 1.00 96.31 431 GLU A O 1
ATOM 3276 N N . LYS A 1 432 ? -6.918 -9.395 -19.883 1.00 94.62 432 LYS A N 1
ATOM 3277 C CA . LYS A 1 432 ? -6.576 -9.799 -21.251 1.00 94.62 432 LYS A CA 1
ATOM 3278 C C . LYS A 1 432 ? -5.072 -10.043 -21.413 1.00 94.62 432 LYS A C 1
ATOM 3280 O O . LYS A 1 432 ? -4.702 -11.043 -22.023 1.00 94.62 432 LYS A O 1
ATOM 3285 N N . ALA A 1 433 ? -4.215 -9.186 -20.854 1.00 93.56 433 ALA A N 1
ATOM 3286 C CA . ALA A 1 433 ? -2.763 -9.364 -20.890 1.00 93.56 433 ALA A CA 1
ATOM 3287 C C . ALA A 1 433 ? -2.331 -10.666 -20.196 1.00 93.56 433 ALA A C 1
ATOM 3289 O O . ALA A 1 433 ? -1.600 -11.459 -20.787 1.00 93.56 433 ALA A O 1
ATOM 3290 N N . VAL A 1 434 ? -2.838 -10.925 -18.985 1.00 93.62 434 VAL A N 1
ATOM 3291 C CA . VAL A 1 434 ? -2.559 -12.156 -18.223 1.00 93.62 434 VAL A CA 1
ATOM 3292 C C . VAL A 1 434 ? -3.042 -13.398 -18.976 1.00 93.62 434 VAL A C 1
ATOM 3294 O O . VAL A 1 434 ? -2.333 -14.396 -19.020 1.00 93.62 434 VAL A O 1
ATOM 3297 N N . LYS A 1 435 ? -4.223 -13.346 -19.604 1.00 92.19 435 LYS A N 1
ATOM 3298 C CA . LYS A 1 435 ? -4.787 -14.479 -20.357 1.00 92.19 435 LYS A CA 1
ATOM 3299 C C . LYS A 1 435 ? -3.991 -14.825 -21.621 1.00 92.19 435 LYS A C 1
ATOM 3301 O O . LYS A 1 435 ? -4.008 -15.977 -22.046 1.00 92.19 435 LYS A O 1
ATOM 3306 N N . LEU A 1 436 ? -3.357 -13.834 -22.246 1.00 89.88 436 LEU A N 1
ATOM 3307 C CA . LEU A 1 436 ? -2.560 -14.016 -23.462 1.00 89.88 436 LEU A CA 1
ATOM 3308 C C . LEU A 1 436 ? -1.127 -14.489 -23.174 1.00 89.88 436 LEU A C 1
ATOM 3310 O O . LEU A 1 436 ? -0.508 -15.082 -24.056 1.00 89.88 436 LEU A O 1
ATOM 3314 N N . ALA A 1 437 ? -0.606 -14.248 -21.969 1.00 87.69 437 ALA A N 1
ATOM 3315 C CA . ALA A 1 437 ? 0.725 -14.690 -21.574 1.00 87.69 437 ALA A CA 1
ATOM 3316 C C . ALA A 1 437 ? 0.732 -16.190 -21.200 1.00 87.69 437 ALA A C 1
ATOM 3318 O O . ALA A 1 437 ? -0.080 -16.621 -20.375 1.00 87.69 437 ALA A O 1
ATOM 3319 N N . PRO A 1 438 ? 1.629 -17.017 -21.771 1.00 84.00 438 PRO A N 1
ATOM 3320 C CA . PRO A 1 438 ? 1.757 -18.413 -21.368 1.00 84.00 438 PRO A CA 1
ATOM 3321 C C . PRO A 1 438 ? 2.317 -18.536 -19.934 1.00 84.00 438 PRO A C 1
ATOM 3323 O O . PRO A 1 438 ? 3.067 -17.667 -19.495 1.00 84.00 438 PRO A O 1
ATOM 3326 N N . PRO A 1 439 ? 2.044 -19.636 -19.201 1.00 78.00 439 PRO A N 1
ATOM 3327 C CA . PRO A 1 439 ? 2.549 -19.834 -17.833 1.00 78.00 439 PRO A CA 1
ATOM 3328 C C . PRO A 1 439 ? 4.078 -19.810 -17.689 1.00 78.00 439 PRO A C 1
ATOM 3330 O O . PRO A 1 439 ? 4.587 -19.596 -16.595 1.00 78.00 439 PRO A O 1
ATOM 3333 N N . THR A 1 440 ? 4.807 -20.056 -18.781 1.00 78.62 440 THR A N 1
ATOM 3334 C CA . THR A 1 440 ? 6.276 -20.025 -18.838 1.00 78.62 440 THR A CA 1
ATOM 3335 C C . THR A 1 440 ? 6.840 -18.638 -19.164 1.00 78.62 440 THR A C 1
ATOM 3337 O O . THR A 1 440 ? 8.050 -18.507 -19.309 1.00 78.62 440 THR A O 1
ATOM 3340 N N . ASP A 1 441 ? 5.994 -17.619 -19.341 1.00 79.81 441 ASP A N 1
ATOM 3341 C CA . ASP A 1 441 ? 6.425 -16.253 -19.644 1.00 79.81 441 ASP A CA 1
ATOM 3342 C C . ASP A 1 441 ? 7.041 -15.583 -18.404 1.00 79.81 441 ASP A C 1
ATOM 3344 O O . ASP A 1 441 ? 6.379 -15.400 -17.380 1.00 79.81 441 ASP A O 1
ATOM 3348 N N . GLU A 1 442 ? 8.297 -15.145 -18.512 1.00 82.75 442 GLU A N 1
ATOM 3349 C CA . GLU A 1 442 ? 9.032 -14.420 -17.463 1.00 82.75 442 GLU A CA 1
ATOM 3350 C C . GLU A 1 442 ? 8.378 -13.083 -17.057 1.00 82.75 442 GLU A C 1
ATOM 3352 O O . GLU A 1 442 ? 8.701 -12.487 -16.019 1.00 82.75 442 GLU A O 1
ATOM 3357 N N . LYS A 1 443 ? 7.460 -12.566 -17.883 1.00 84.31 443 LYS A N 1
ATOM 3358 C CA . LYS A 1 443 ? 6.695 -11.345 -17.610 1.00 84.31 443 LYS A CA 1
ATOM 3359 C C . LYS A 1 443 ? 5.404 -11.612 -16.842 1.00 84.31 443 LYS A C 1
ATOM 3361 O O . LYS A 1 443 ? 4.853 -10.665 -16.282 1.00 84.31 443 LYS A O 1
ATOM 3366 N N . LEU A 1 444 ? 4.927 -12.857 -16.770 1.00 88.12 444 LEU A N 1
ATOM 3367 C CA . LEU A 1 444 ? 3.650 -13.190 -16.133 1.00 88.12 444 LEU A CA 1
ATOM 3368 C C . LEU A 1 444 ? 3.534 -12.675 -14.680 1.00 88.12 444 LEU A C 1
ATOM 3370 O O . LEU A 1 444 ? 2.487 -12.105 -14.358 1.00 88.12 444 LEU A O 1
ATOM 3374 N N . PRO A 1 445 ? 4.570 -12.758 -13.815 1.00 90.06 445 PRO A N 1
ATOM 3375 C CA . PRO A 1 445 ? 4.502 -12.172 -12.476 1.00 90.06 445 PRO A CA 1
ATOM 3376 C C . PRO A 1 445 ? 4.241 -10.656 -12.466 1.00 90.06 445 PRO A C 1
ATOM 3378 O O . PRO A 1 445 ? 3.467 -10.183 -11.637 1.00 90.06 445 PRO A O 1
ATOM 3381 N N . ASP A 1 446 ? 4.816 -9.889 -13.402 1.00 88.00 446 ASP A N 1
ATOM 3382 C CA . ASP A 1 446 ? 4.562 -8.442 -13.507 1.00 88.00 446 ASP A CA 1
ATOM 3383 C C . ASP A 1 446 ? 3.123 -8.149 -13.944 1.00 88.00 446 ASP A C 1
ATOM 3385 O O . ASP A 1 446 ? 2.494 -7.233 -13.410 1.00 88.00 446 ASP A O 1
ATOM 3389 N N . LEU A 1 447 ? 2.594 -8.934 -14.889 1.00 92.44 447 LEU A N 1
ATOM 3390 C CA . LEU A 1 447 ? 1.213 -8.799 -15.361 1.00 92.44 447 LEU A CA 1
ATOM 3391 C C . LEU A 1 447 ? 0.219 -9.057 -14.221 1.00 92.44 447 LEU A C 1
ATOM 3393 O O . LEU A 1 447 ? -0.697 -8.263 -13.999 1.00 92.44 447 LEU A O 1
ATOM 3397 N N . LEU A 1 448 ? 0.435 -10.133 -13.455 1.00 93.25 448 LEU A N 1
ATOM 3398 C CA . LEU A 1 448 ? -0.368 -10.459 -12.275 1.00 93.25 448 LEU A CA 1
ATOM 3399 C C . LEU A 1 448 ? -0.258 -9.353 -11.218 1.00 93.25 448 LEU A C 1
ATOM 3401 O O . LEU A 1 448 ? -1.273 -8.870 -10.722 1.00 93.25 448 LEU A O 1
ATOM 3405 N N . ASN A 1 449 ? 0.953 -8.884 -10.918 1.00 92.00 449 ASN A N 1
ATOM 3406 C CA . ASN A 1 449 ? 1.163 -7.801 -9.960 1.00 92.00 449 ASN A CA 1
ATOM 3407 C C . ASN A 1 449 ? 0.368 -6.539 -10.336 1.00 92.00 449 ASN A C 1
ATOM 3409 O O . ASN A 1 449 ? -0.331 -5.960 -9.505 1.00 92.00 449 ASN A O 1
ATOM 3413 N N . ASN A 1 450 ? 0.428 -6.132 -11.605 1.00 94.56 450 ASN A N 1
ATOM 3414 C CA . ASN A 1 450 ? -0.280 -4.951 -12.086 1.00 94.56 450 ASN A CA 1
ATOM 3415 C C . ASN A 1 450 ? -1.802 -5.139 -12.091 1.00 94.56 450 ASN A C 1
ATOM 3417 O O . ASN A 1 450 ? -2.526 -4.183 -11.801 1.00 94.56 450 ASN A O 1
ATOM 3421 N N . LEU A 1 451 ? -2.304 -6.344 -12.377 1.00 96.38 451 LEU A N 1
ATOM 3422 C CA . LEU A 1 451 ? -3.720 -6.686 -12.221 1.00 96.38 451 LEU A CA 1
ATOM 3423 C C . LEU A 1 451 ? -4.167 -6.569 -10.754 1.00 96.38 451 LEU A C 1
ATOM 3425 O O . LEU A 1 451 ? -5.189 -5.941 -10.477 1.00 96.38 451 LEU A O 1
ATOM 3429 N N . GLY A 1 452 ? -3.367 -7.086 -9.816 1.00 95.50 452 GLY A N 1
ATOM 3430 C CA . GLY A 1 452 ? -3.599 -6.939 -8.377 1.00 95.50 452 GLY A CA 1
ATOM 3431 C C . GLY A 1 452 ? -3.696 -5.473 -7.946 1.00 95.50 452 GLY A C 1
ATOM 3432 O O . GLY A 1 452 ? -4.644 -5.095 -7.259 1.00 95.50 452 GLY A O 1
ATOM 3433 N N . CYS A 1 453 ? -2.791 -4.614 -8.430 1.00 94.25 453 CYS A N 1
ATOM 3434 C CA . CYS A 1 453 ? -2.858 -3.168 -8.188 1.00 94.25 453 CYS A CA 1
ATOM 3435 C C . CYS A 1 453 ? -4.157 -2.528 -8.701 1.00 94.25 453 CYS A C 1
ATOM 3437 O O . CYS A 1 453 ? -4.690 -1.635 -8.048 1.00 94.25 453 CYS A O 1
ATOM 3439 N N . SER A 1 454 ? -4.667 -2.947 -9.864 1.00 96.12 454 SER A N 1
ATOM 3440 C CA . SER A 1 454 ? -5.915 -2.403 -10.416 1.00 96.12 454 SER A CA 1
ATOM 3441 C C . SER A 1 454 ? -7.130 -2.800 -9.569 1.00 96.12 454 SER A C 1
ATOM 3443 O O . SER A 1 454 ? -7.959 -1.944 -9.257 1.00 96.12 454 SER A O 1
ATOM 3445 N N . PHE A 1 455 ? -7.207 -4.054 -9.104 1.00 96.06 455 PHE A N 1
ATOM 3446 C CA . PHE A 1 455 ? -8.235 -4.459 -8.136 1.00 96.06 455 PHE A CA 1
ATOM 3447 C C . PHE A 1 455 ? -8.117 -3.685 -6.821 1.00 96.06 455 PHE A C 1
ATOM 3449 O O . PHE A 1 455 ? -9.119 -3.190 -6.308 1.00 96.06 455 PHE A O 1
ATOM 3456 N N . LEU A 1 456 ? -6.896 -3.498 -6.311 1.00 93.38 456 LEU A N 1
ATOM 3457 C CA . LEU A 1 456 ? -6.648 -2.726 -5.095 1.00 93.38 456 LEU A CA 1
ATOM 3458 C C . LEU A 1 456 ? -7.083 -1.258 -5.237 1.00 93.38 456 LEU A C 1
ATOM 3460 O O . LEU A 1 456 ? -7.696 -0.699 -4.329 1.00 93.38 456 LEU A O 1
ATOM 3464 N N . ALA A 1 457 ? -6.797 -0.624 -6.377 1.00 90.94 457 ALA A N 1
ATOM 3465 C CA . ALA A 1 457 ? -7.209 0.750 -6.656 1.00 90.94 457 ALA A CA 1
ATOM 3466 C C . ALA A 1 457 ? -8.743 0.882 -6.735 1.00 90.94 457 ALA A C 1
ATOM 3468 O O . ALA A 1 457 ? -9.312 1.855 -6.227 1.00 90.94 457 ALA A O 1
ATOM 3469 N N . ARG A 1 458 ? -9.439 -0.107 -7.314 1.00 91.25 458 ARG A N 1
ATOM 3470 C CA . ARG A 1 458 ? -10.909 -0.137 -7.316 1.00 91.25 458 ARG A CA 1
ATOM 3471 C C . ARG A 1 458 ? -11.478 -0.365 -5.915 1.00 91.25 458 ARG A C 1
ATOM 3473 O O . ARG A 1 458 ? -12.382 0.367 -5.509 1.00 91.25 458 ARG A O 1
ATOM 3480 N N . PHE A 1 459 ? -10.896 -1.285 -5.145 1.00 89.19 459 PHE A N 1
ATOM 3481 C CA . PHE A 1 459 ? -11.258 -1.523 -3.747 1.00 89.19 459 PHE A CA 1
ATOM 3482 C C . PHE A 1 459 ? -11.144 -0.248 -2.905 1.00 89.19 459 PHE A C 1
ATOM 3484 O O . PHE A 1 459 ? -12.088 0.109 -2.211 1.00 89.19 459 PHE A O 1
ATOM 3491 N N . LYS A 1 460 ? -10.047 0.510 -3.037 1.00 83.62 460 LYS A N 1
ATOM 3492 C CA . LYS A 1 460 ? -9.831 1.769 -2.298 1.00 83.62 460 LYS A CA 1
ATOM 3493 C C . LYS A 1 460 ? -10.947 2.807 -2.467 1.00 83.62 460 LYS A C 1
ATOM 3495 O O . LYS A 1 460 ? -11.139 3.627 -1.574 1.00 83.62 460 LYS A O 1
ATOM 3500 N N . ARG A 1 461 ? -11.669 2.817 -3.596 1.00 78.88 461 ARG A N 1
ATOM 3501 C CA . ARG A 1 461 ? -12.817 3.726 -3.794 1.00 78.88 461 ARG A CA 1
ATOM 3502 C C . ARG A 1 461 ? -14.171 3.088 -3.505 1.00 78.88 461 ARG A C 1
ATOM 3504 O O . ARG A 1 461 ? -15.087 3.827 -3.168 1.00 78.88 461 ARG A O 1
ATOM 3511 N N . THR A 1 462 ? -14.320 1.776 -3.673 1.00 81.12 462 THR A N 1
ATOM 3512 C CA . THR A 1 462 ? -15.624 1.090 -3.572 1.00 81.12 462 THR A CA 1
ATOM 3513 C C . THR A 1 462 ? -15.855 0.398 -2.231 1.00 81.12 462 THR A C 1
ATOM 3515 O O . THR A 1 462 ? -16.995 0.303 -1.790 1.00 81.12 462 THR A O 1
ATOM 3518 N N . GLY A 1 463 ? -14.792 -0.091 -1.588 1.00 76.19 463 GLY A N 1
ATOM 3519 C CA . GLY A 1 463 ? -14.863 -0.968 -0.421 1.00 76.19 463 GLY A CA 1
ATOM 3520 C C . GLY A 1 463 ? -15.343 -2.394 -0.724 1.00 76.19 463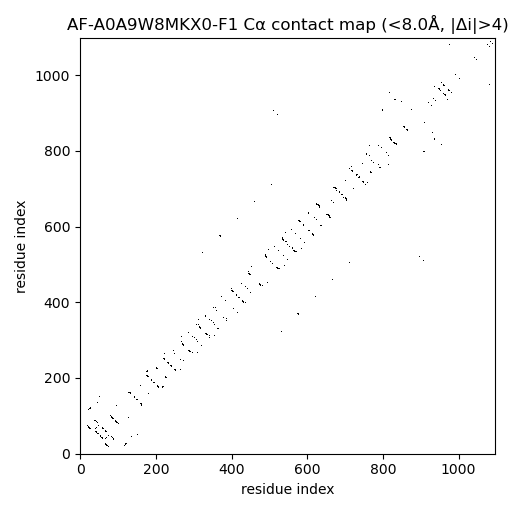 GLY A C 1
ATOM 3521 O O . GLY A 1 463 ? -15.661 -3.120 0.212 1.00 76.19 463 GLY A O 1
ATOM 3522 N N . ASP A 1 464 ? -15.417 -2.818 -1.993 1.00 82.88 464 ASP A N 1
ATOM 3523 C CA . ASP A 1 464 ? -15.929 -4.149 -2.350 1.00 82.88 464 ASP A CA 1
ATOM 3524 C C . ASP A 1 464 ? -14.958 -5.277 -1.947 1.00 82.88 464 ASP A C 1
ATOM 3526 O O . ASP A 1 464 ? -13.898 -5.470 -2.548 1.00 82.88 464 ASP A O 1
ATOM 3530 N N . LEU A 1 465 ? -15.345 -6.081 -0.952 1.00 85.69 465 LEU A N 1
ATOM 3531 C CA . LEU A 1 465 ? -14.546 -7.205 -0.457 1.00 85.69 465 LEU A CA 1
ATOM 3532 C C . LEU A 1 465 ? -14.237 -8.274 -1.525 1.00 85.69 465 LEU A C 1
ATOM 3534 O O . LEU A 1 465 ? -13.261 -9.019 -1.383 1.00 85.69 465 LEU A O 1
ATOM 3538 N N . SER A 1 466 ? -15.016 -8.355 -2.608 1.00 90.50 466 SER A N 1
ATOM 3539 C CA . SER A 1 466 ? -14.692 -9.215 -3.752 1.00 90.50 466 SER A CA 1
ATOM 3540 C C . SER A 1 466 ? -13.411 -8.749 -4.454 1.00 90.50 466 SER A C 1
ATOM 3542 O O . SER A 1 466 ? -12.567 -9.574 -4.810 1.00 90.50 466 SER A O 1
ATOM 3544 N N . ASP A 1 467 ? -13.216 -7.438 -4.614 1.00 92.69 467 ASP A N 1
ATOM 3545 C CA . ASP A 1 467 ? -12.036 -6.886 -5.286 1.00 92.69 467 ASP A CA 1
ATOM 3546 C C . ASP A 1 467 ? -10.761 -7.121 -4.486 1.00 92.69 467 ASP A C 1
ATOM 3548 O O . ASP A 1 467 ? -9.758 -7.558 -5.051 1.00 92.69 467 ASP A O 1
ATOM 3552 N N . ILE A 1 468 ? -10.792 -6.903 -3.167 1.00 93.00 468 ILE A N 1
ATOM 3553 C CA . ILE A 1 468 ? -9.609 -7.160 -2.337 1.00 93.00 468 ILE A CA 1
ATOM 3554 C C . ILE A 1 468 ? -9.279 -8.654 -2.271 1.00 93.00 468 ILE A C 1
ATOM 3556 O O . ILE A 1 468 ? -8.108 -9.029 -2.270 1.00 93.00 468 ILE A O 1
ATOM 3560 N N . SER A 1 469 ? -10.295 -9.521 -2.305 1.00 93.81 469 SER A N 1
ATOM 3561 C CA . SER A 1 469 ? -10.094 -10.972 -2.374 1.00 93.81 469 SER A CA 1
ATOM 3562 C C . SER A 1 469 ? -9.423 -11.383 -3.689 1.00 93.81 469 SER A C 1
ATOM 3564 O O . SER A 1 469 ? -8.461 -12.149 -3.664 1.00 93.81 469 SER A O 1
ATOM 3566 N N . LYS A 1 470 ? -9.850 -10.812 -4.825 1.00 95.56 470 LYS A N 1
ATOM 3567 C CA . LYS A 1 470 ? -9.194 -11.016 -6.128 1.00 95.56 470 LYS A CA 1
ATOM 3568 C C . LYS A 1 470 ? -7.772 -10.455 -6.159 1.00 95.56 470 LYS A C 1
ATOM 3570 O O . LYS A 1 470 ? -6.883 -11.105 -6.703 1.00 95.56 470 LYS A O 1
ATOM 3575 N N . ALA A 1 471 ? -7.533 -9.286 -5.561 1.00 95.75 471 ALA A N 1
ATOM 3576 C CA . ALA A 1 471 ? -6.193 -8.709 -5.456 1.00 95.75 471 ALA A CA 1
ATOM 3577 C C . ALA A 1 471 ? -5.236 -9.646 -4.696 1.00 95.75 471 ALA A C 1
ATOM 3579 O O . ALA A 1 471 ? -4.135 -9.911 -5.177 1.00 95.75 471 ALA A O 1
ATOM 3580 N N . ILE A 1 472 ? -5.684 -10.207 -3.564 1.00 94.69 472 ILE A N 1
ATOM 3581 C CA . ILE A 1 472 ? -4.919 -11.186 -2.776 1.00 94.69 472 ILE A CA 1
ATOM 3582 C C . ILE A 1 472 ? -4.677 -12.468 -3.582 1.00 94.69 472 ILE A C 1
ATOM 3584 O O . ILE A 1 472 ? -3.543 -12.939 -3.621 1.00 94.69 472 ILE A O 1
ATOM 3588 N N . GLU A 1 473 ? -5.692 -13.012 -4.262 1.00 94.69 473 GLU A N 1
ATOM 3589 C CA . GLU A 1 473 ? -5.555 -14.228 -5.080 1.00 94.69 473 GLU A CA 1
ATOM 3590 C C . GLU A 1 473 ? -4.519 -14.048 -6.202 1.00 94.69 473 GLU A C 1
ATOM 3592 O O . GLU A 1 473 ? -3.641 -14.890 -6.404 1.00 94.69 473 GLU A O 1
ATOM 3597 N N . VAL A 1 474 ? -4.598 -12.934 -6.932 1.00 94.38 474 VAL A N 1
ATOM 3598 C CA . VAL A 1 474 ? -3.686 -12.629 -8.039 1.00 94.38 474 VAL A CA 1
ATOM 3599 C C . VAL A 1 474 ? -2.265 -12.366 -7.528 1.00 94.38 474 VAL A C 1
ATOM 3601 O O . VAL A 1 474 ? -1.306 -12.883 -8.106 1.00 94.38 474 VAL A O 1
ATOM 3604 N N . ALA A 1 475 ? -2.110 -11.626 -6.427 1.00 91.75 475 ALA A N 1
ATOM 3605 C CA . ALA A 1 475 ? -0.808 -11.385 -5.806 1.00 91.75 475 ALA A CA 1
ATOM 3606 C C . ALA A 1 475 ? -0.181 -12.682 -5.266 1.00 91.75 475 ALA A C 1
ATOM 3608 O O . ALA A 1 475 ? 1.013 -12.916 -5.451 1.00 91.75 475 ALA A O 1
ATOM 3609 N N . GLN A 1 476 ? -0.986 -13.571 -4.678 1.00 92.50 476 GLN A N 1
ATOM 3610 C CA . GLN A 1 476 ? -0.534 -14.886 -4.228 1.00 92.50 476 GLN A CA 1
ATOM 3611 C C . GLN A 1 476 ? -0.025 -15.734 -5.398 1.00 92.50 476 GLN A C 1
ATOM 3613 O O . GLN A 1 476 ? 1.045 -16.333 -5.294 1.00 92.50 476 GLN A O 1
ATOM 3618 N N . LYS A 1 477 ? -0.744 -15.749 -6.530 1.00 91.50 477 LYS A N 1
ATOM 3619 C CA . LYS A 1 477 ? -0.278 -16.416 -7.756 1.00 91.50 477 LYS A CA 1
ATOM 3620 C C . LYS A 1 477 ? 1.051 -15.828 -8.233 1.00 91.50 477 LYS A C 1
ATOM 3622 O O . LYS A 1 477 ? 1.968 -16.590 -8.522 1.00 91.50 477 LYS A O 1
ATOM 3627 N N . ALA A 1 478 ? 1.195 -14.500 -8.259 1.00 90.88 478 ALA A N 1
ATOM 3628 C CA . ALA A 1 478 ? 2.447 -13.849 -8.656 1.00 90.88 478 ALA A CA 1
ATOM 3629 C C . ALA A 1 478 ? 3.633 -14.296 -7.781 1.00 90.88 478 ALA A C 1
ATOM 3631 O O . ALA A 1 478 ? 4.691 -14.641 -8.307 1.00 90.88 478 ALA A O 1
ATOM 3632 N N . VAL A 1 479 ? 3.440 -14.370 -6.459 1.00 90.44 479 VAL A N 1
ATOM 3633 C CA . VAL A 1 479 ? 4.456 -14.877 -5.520 1.00 90.44 479 VAL A CA 1
ATOM 3634 C C . VAL A 1 479 ? 4.772 -16.357 -5.774 1.00 90.44 479 VAL A C 1
ATOM 3636 O O . VAL A 1 479 ? 5.939 -16.727 -5.759 1.00 90.44 479 VAL A O 1
ATOM 3639 N N . GLN A 1 480 ? 3.774 -17.201 -6.054 1.00 88.81 480 GLN A N 1
ATOM 3640 C CA . GLN A 1 480 ? 3.975 -18.634 -6.326 1.00 88.81 480 GLN A CA 1
ATOM 3641 C C . GLN A 1 480 ? 4.745 -18.912 -7.625 1.00 88.81 480 GLN A C 1
ATOM 3643 O O . GLN A 1 480 ? 5.541 -19.848 -7.669 1.00 88.81 480 GLN A O 1
ATOM 3648 N N . PHE A 1 481 ? 4.534 -18.106 -8.669 1.00 84.88 481 PHE A N 1
ATOM 3649 C CA . PHE A 1 481 ? 5.263 -18.224 -9.939 1.00 84.88 481 PHE A CA 1
ATOM 3650 C C . PHE A 1 481 ? 6.684 -17.645 -9.887 1.00 84.88 481 PHE A C 1
ATOM 3652 O O . PHE A 1 481 ? 7.445 -17.796 -10.840 1.00 84.88 481 PHE A O 1
ATOM 3659 N N . THR A 1 482 ? 7.062 -16.998 -8.784 1.00 85.06 482 THR A N 1
ATOM 3660 C CA . THR A 1 482 ? 8.346 -16.313 -8.643 1.00 85.06 482 THR A CA 1
ATOM 3661 C C . THR A 1 482 ? 9.254 -17.091 -7.689 1.00 85.06 482 THR A C 1
ATOM 3663 O O . THR A 1 482 ? 8.925 -17.284 -6.520 1.00 85.06 482 THR A O 1
ATOM 3666 N N . THR A 1 483 ? 10.419 -17.550 -8.159 1.00 82.50 483 THR A N 1
ATOM 3667 C CA . THR A 1 483 ? 11.366 -18.282 -7.299 1.00 82.50 483 THR A CA 1
ATOM 3668 C C . THR A 1 483 ? 11.957 -17.373 -6.206 1.00 82.50 483 THR A C 1
ATOM 3670 O O . THR A 1 483 ? 12.056 -16.160 -6.403 1.00 82.50 483 THR A O 1
ATOM 3673 N N . PRO A 1 484 ? 12.406 -17.921 -5.056 1.00 79.00 484 PRO A N 1
ATOM 3674 C CA . PRO A 1 484 ? 12.986 -17.130 -3.964 1.00 79.00 484 PRO A CA 1
ATOM 3675 C C . PRO A 1 484 ? 14.174 -16.237 -4.353 1.00 79.00 484 PRO A C 1
ATOM 3677 O O . PRO A 1 484 ? 14.382 -15.202 -3.729 1.00 79.00 484 PRO A O 1
ATOM 3680 N N . SER A 1 485 ? 14.946 -16.628 -5.371 1.00 77.00 485 SER A N 1
ATOM 3681 C CA . SER A 1 485 ? 16.099 -15.880 -5.887 1.00 77.00 485 SER A CA 1
ATOM 3682 C C . SER A 1 485 ? 15.748 -14.893 -7.004 1.00 77.00 485 SER A C 1
ATOM 3684 O O . SER A 1 485 ? 16.630 -14.198 -7.506 1.00 77.00 485 SER A O 1
ATOM 3686 N N . HIS A 1 486 ? 14.485 -14.825 -7.430 1.00 79.19 486 HIS A N 1
ATOM 3687 C CA . HIS A 1 486 ? 14.094 -13.983 -8.550 1.00 79.19 486 HIS A CA 1
ATOM 3688 C C . HIS A 1 486 ? 14.078 -12.497 -8.138 1.00 79.19 486 HIS A C 1
ATOM 3690 O O . HIS A 1 486 ? 13.400 -12.135 -7.172 1.00 79.19 486 HIS A O 1
ATOM 3696 N N . PRO A 1 487 ? 14.684 -11.587 -8.928 1.00 78.81 487 PRO A N 1
ATOM 3697 C CA . PRO A 1 487 ? 14.751 -10.154 -8.607 1.00 78.81 487 PRO A CA 1
ATOM 3698 C C . PRO A 1 487 ? 13.393 -9.433 -8.496 1.00 78.81 487 PRO A C 1
ATOM 3700 O O . PRO A 1 487 ? 13.327 -8.321 -7.984 1.00 78.81 487 PRO A O 1
ATOM 3703 N N . LYS A 1 488 ? 12.290 -10.040 -8.961 1.00 82.00 488 LYS A N 1
ATOM 3704 C CA . LYS A 1 488 ? 10.940 -9.449 -8.951 1.00 82.00 488 LYS A CA 1
ATOM 3705 C C . LYS A 1 488 ? 10.107 -9.874 -7.741 1.00 82.00 488 LYS A C 1
ATOM 3707 O O . LYS A 1 488 ? 9.020 -9.334 -7.530 1.00 82.00 488 LYS A O 1
ATOM 3712 N N . LEU A 1 489 ? 10.605 -10.812 -6.930 1.00 88.00 489 LEU A N 1
ATOM 3713 C CA . LEU A 1 489 ? 9.904 -11.284 -5.738 1.00 88.00 489 LEU A CA 1
ATOM 3714 C C . LEU A 1 489 ? 9.546 -10.150 -4.758 1.00 88.00 489 LEU A C 1
ATOM 3716 O O . LEU A 1 489 ? 8.399 -10.129 -4.308 1.00 88.00 489 LEU A O 1
ATOM 3720 N N . PRO A 1 490 ? 10.432 -9.171 -4.466 1.00 91.12 490 PRO A N 1
ATOM 3721 C CA . PRO A 1 490 ? 10.095 -8.072 -3.558 1.00 91.12 490 PRO A CA 1
ATOM 3722 C C . PRO A 1 490 ? 8.870 -7.263 -4.004 1.00 91.12 490 PRO A C 1
ATOM 3724 O O . PRO A 1 490 ? 8.030 -6.912 -3.182 1.00 91.12 490 PRO A O 1
ATOM 3727 N N . LYS A 1 491 ? 8.730 -7.025 -5.314 1.00 87.75 491 LYS A N 1
ATOM 3728 C CA . LYS A 1 491 ? 7.592 -6.300 -5.896 1.00 87.75 491 LYS A CA 1
ATOM 3729 C C . LYS A 1 491 ? 6.281 -7.078 -5.737 1.00 87.75 491 LYS A C 1
ATOM 3731 O O . LYS A 1 491 ? 5.274 -6.502 -5.341 1.00 87.75 491 LYS A O 1
ATOM 3736 N N . CYS A 1 492 ? 6.308 -8.393 -5.967 1.00 89.12 492 CYS A N 1
ATOM 3737 C CA . CYS A 1 492 ? 5.131 -9.250 -5.781 1.00 89.12 492 CYS A CA 1
ATOM 3738 C C . CYS A 1 492 ? 4.692 -9.304 -4.305 1.00 89.12 492 CYS A C 1
ATOM 3740 O O . CYS A 1 492 ? 3.500 -9.246 -4.002 1.00 89.12 492 CYS A O 1
ATOM 3742 N N . LEU A 1 493 ? 5.657 -9.376 -3.381 1.00 92.50 493 LEU A N 1
ATOM 3743 C CA . LEU A 1 493 ? 5.407 -9.358 -1.935 1.00 92.50 493 LEU A CA 1
ATOM 3744 C C . LEU A 1 493 ? 4.803 -8.031 -1.460 1.00 92.50 493 LEU A C 1
ATOM 3746 O O . LEU A 1 493 ? 4.000 -8.023 -0.531 1.00 92.50 493 LEU A O 1
ATOM 3750 N N . GLU A 1 494 ? 5.152 -6.916 -2.100 1.00 92.31 494 GLU A N 1
ATOM 3751 C CA . GLU A 1 494 ? 4.605 -5.605 -1.762 1.00 92.31 494 GLU A CA 1
ATOM 3752 C C . GLU A 1 494 ? 3.098 -5.526 -2.023 1.00 92.31 494 GLU A C 1
ATOM 3754 O O . GLU A 1 494 ? 2.344 -5.113 -1.144 1.00 92.31 494 GLU A O 1
ATOM 3759 N N . ILE A 1 495 ? 2.636 -5.956 -3.200 1.00 90.38 495 ILE A N 1
ATOM 3760 C CA . ILE A 1 495 ? 1.201 -5.951 -3.518 1.00 90.38 495 ILE A CA 1
ATOM 3761 C C . ILE A 1 495 ? 0.441 -6.958 -2.670 1.00 90.38 495 ILE A C 1
ATOM 3763 O O . ILE A 1 495 ? -0.679 -6.673 -2.238 1.00 90.38 495 ILE A O 1
ATOM 3767 N N . PHE A 1 496 ? 1.062 -8.095 -2.367 1.00 93.88 496 PHE A N 1
ATOM 3768 C CA . PHE A 1 496 ? 0.499 -9.062 -1.436 1.00 93.88 496 PHE A CA 1
ATOM 3769 C C . PHE A 1 496 ? 0.294 -8.441 -0.047 1.00 93.88 496 PHE A C 1
ATOM 3771 O O . PHE A 1 496 ? -0.814 -8.489 0.489 1.00 93.88 496 PHE A O 1
ATOM 3778 N N . GLY A 1 497 ? 1.315 -7.763 0.487 1.00 94.88 497 GLY A N 1
ATOM 3779 C CA . GLY A 1 497 ? 1.230 -7.086 1.779 1.00 94.88 497 GLY A CA 1
ATOM 3780 C C . GLY A 1 497 ? 0.228 -5.929 1.793 1.00 94.88 497 GLY A C 1
ATOM 3781 O O . GLY A 1 497 ? -0.634 -5.868 2.669 1.00 94.88 497 GLY A O 1
ATOM 3782 N N . ASN A 1 498 ? 0.246 -5.080 0.762 1.00 93.50 498 ASN A N 1
ATOM 3783 C CA . ASN A 1 498 ? -0.681 -3.956 0.626 1.00 93.50 498 ASN A CA 1
ATOM 3784 C C . ASN A 1 498 ? -2.141 -4.420 0.542 1.00 93.50 498 ASN A C 1
ATOM 3786 O O . ASN A 1 498 ? -3.024 -3.765 1.094 1.00 93.50 498 ASN A O 1
ATOM 3790 N N . SER A 1 499 ? -2.404 -5.547 -0.124 1.00 94.00 499 SER A N 1
ATOM 3791 C CA . SER A 1 499 ? -3.756 -6.099 -0.236 1.00 94.00 499 SER A CA 1
ATOM 3792 C C . SER A 1 499 ? -4.267 -6.615 1.112 1.00 94.00 499 SER A C 1
ATOM 3794 O O . SER A 1 499 ? -5.399 -6.317 1.491 1.00 94.00 499 SER A O 1
ATOM 3796 N N . TYR A 1 500 ? -3.427 -7.307 1.890 1.00 94.50 500 TYR A N 1
ATOM 3797 C CA . TYR A 1 500 ? -3.789 -7.690 3.256 1.00 94.50 500 TYR A CA 1
ATOM 3798 C C . TYR A 1 500 ? -3.988 -6.485 4.170 1.00 94.50 500 TYR A C 1
ATOM 3800 O O . TYR A 1 500 ? -4.986 -6.441 4.879 1.00 94.50 500 TYR A O 1
ATOM 3808 N N . ARG A 1 501 ? -3.106 -5.478 4.123 1.00 94.06 501 ARG A N 1
ATOM 3809 C CA . ARG A 1 501 ? -3.262 -4.254 4.922 1.00 94.06 501 ARG A CA 1
ATOM 3810 C C . ARG A 1 501 ? -4.594 -3.568 4.630 1.00 94.06 501 ARG A C 1
ATOM 3812 O O . ARG A 1 501 ? -5.307 -3.180 5.540 1.00 94.06 501 ARG A O 1
ATOM 3819 N N . GLN A 1 502 ? -4.964 -3.448 3.360 1.00 90.19 502 GLN A N 1
ATOM 3820 C CA . GLN A 1 502 ? -6.218 -2.804 2.973 1.00 90.19 502 GLN A CA 1
ATOM 3821 C C . GLN A 1 502 ? -7.450 -3.629 3.369 1.00 90.19 502 GLN A C 1
ATOM 3823 O O . GLN A 1 502 ? -8.467 -3.055 3.754 1.00 90.19 502 GLN A O 1
ATOM 3828 N N . ARG A 1 503 ? -7.364 -4.966 3.344 1.00 89.19 503 ARG A N 1
ATOM 3829 C CA . ARG A 1 503 ? -8.417 -5.819 3.909 1.00 89.19 503 ARG A CA 1
ATOM 3830 C C . ARG A 1 503 ? -8.486 -5.695 5.430 1.00 89.19 503 ARG A C 1
ATOM 3832 O O . ARG A 1 503 ? -9.589 -5.637 5.968 1.00 89.19 503 ARG A O 1
ATOM 3839 N N . PHE A 1 504 ? -7.347 -5.585 6.112 1.00 86.88 504 PHE A N 1
ATOM 3840 C CA . PHE A 1 504 ? -7.281 -5.302 7.543 1.00 86.88 504 PHE A CA 1
ATOM 3841 C C . PHE A 1 504 ? -7.954 -3.970 7.880 1.00 86.88 504 PHE A C 1
ATOM 3843 O O . PHE A 1 504 ? -8.840 -3.963 8.725 1.00 86.88 504 PHE A O 1
ATOM 3850 N N . ASP A 1 505 ? -7.634 -2.887 7.167 1.00 81.38 505 ASP A N 1
ATOM 3851 C CA . ASP A 1 505 ? -8.244 -1.566 7.382 1.00 81.38 505 ASP A CA 1
ATOM 3852 C C . ASP A 1 505 ? -9.790 -1.629 7.302 1.00 81.38 505 ASP A C 1
ATOM 3854 O O . ASP A 1 505 ? -10.491 -0.849 7.946 1.00 81.38 505 ASP A O 1
ATOM 3858 N N . HIS A 1 506 ? -10.344 -2.581 6.537 1.00 76.00 506 HIS A N 1
ATOM 3859 C CA . HIS A 1 506 ? -11.789 -2.783 6.394 1.00 76.00 506 HIS A CA 1
ATOM 3860 C C . HIS A 1 506 ? -12.396 -3.837 7.340 1.00 76.00 506 HIS A C 1
ATOM 3862 O O . HIS A 1 506 ? -13.590 -3.789 7.625 1.00 76.00 506 HIS A O 1
ATOM 3868 N N . THR A 1 507 ? -11.622 -4.811 7.817 1.00 76.12 507 THR A N 1
ATOM 3869 C CA . THR A 1 507 ? -12.144 -5.963 8.584 1.00 76.12 507 THR A CA 1
ATOM 3870 C C . THR A 1 507 ? -11.693 -5.990 10.043 1.00 76.12 507 THR A C 1
ATOM 3872 O O . THR A 1 507 ? -12.368 -6.598 10.871 1.00 76.12 507 THR A O 1
ATOM 3875 N N . GLY A 1 508 ? -10.574 -5.342 10.371 1.00 73.62 508 GLY A N 1
ATOM 3876 C CA . GLY A 1 508 ? -9.898 -5.430 11.666 1.00 73.62 508 GLY A CA 1
ATOM 3877 C C . GLY A 1 508 ? -9.235 -6.786 11.938 1.00 73.62 508 GLY A C 1
ATOM 3878 O O . GLY A 1 508 ? -8.874 -7.066 13.080 1.00 73.62 508 GLY A O 1
ATOM 3879 N N . ASP A 1 509 ? -9.092 -7.655 10.931 1.00 77.44 509 ASP A N 1
ATOM 3880 C CA . ASP A 1 509 ? -8.558 -9.005 11.116 1.00 77.44 509 ASP A CA 1
ATOM 3881 C C . ASP A 1 509 ? -7.041 -9.005 11.390 1.00 77.44 509 ASP A C 1
ATOM 3883 O O . ASP A 1 509 ? -6.224 -8.841 10.483 1.00 77.44 509 ASP A O 1
ATOM 3887 N N . LEU A 1 510 ? -6.644 -9.270 12.637 1.00 78.19 510 LEU A N 1
ATOM 3888 C CA . LEU A 1 510 ? -5.235 -9.317 13.054 1.00 78.19 510 LEU A CA 1
ATOM 3889 C C . LEU A 1 510 ? -4.354 -10.263 12.210 1.00 78.19 510 LEU A C 1
ATOM 3891 O O . LEU A 1 510 ? -3.147 -10.028 12.069 1.00 78.19 510 LEU A O 1
ATOM 3895 N N . ALA A 1 511 ? -4.929 -11.321 11.625 1.00 82.94 511 ALA A N 1
ATOM 3896 C CA . ALA A 1 511 ? -4.184 -12.223 10.750 1.00 82.94 511 ALA A CA 1
ATOM 3897 C C . ALA A 1 511 ? -3.720 -11.511 9.470 1.00 82.94 511 ALA A C 1
ATOM 3899 O O . ALA A 1 511 ? -2.600 -11.746 9.011 1.00 82.94 511 ALA A O 1
ATOM 3900 N N . ASP A 1 512 ? -4.548 -10.613 8.931 1.00 89.69 512 ASP A N 1
ATOM 3901 C CA . ASP A 1 512 ? -4.246 -9.854 7.722 1.00 89.69 512 ASP A CA 1
ATOM 3902 C C . ASP A 1 512 ? -3.110 -8.866 7.965 1.00 89.69 512 ASP A C 1
ATOM 3904 O O . ASP A 1 512 ? -2.139 -8.861 7.208 1.00 89.69 512 ASP A O 1
ATOM 3908 N N . ILE A 1 513 ? -3.150 -8.085 9.051 1.00 89.06 513 ILE A N 1
ATOM 3909 C CA . ILE A 1 513 ? -2.068 -7.124 9.306 1.00 89.06 513 ILE A CA 1
ATOM 3910 C C . ILE A 1 513 ? -0.737 -7.816 9.591 1.00 89.06 513 ILE A C 1
ATOM 3912 O O . ILE A 1 513 ? 0.324 -7.348 9.178 1.00 89.06 513 ILE A O 1
ATOM 3916 N N . THR A 1 514 ? -0.780 -8.993 10.213 1.00 87.06 514 THR A N 1
ATOM 3917 C CA . THR A 1 514 ? 0.435 -9.770 10.454 1.00 87.06 514 THR A CA 1
ATOM 3918 C C . THR A 1 514 ? 1.017 -10.314 9.147 1.00 87.06 514 THR A C 1
ATOM 3920 O O . THR A 1 514 ? 2.228 -10.199 8.941 1.00 87.06 514 THR A O 1
ATOM 3923 N N . ASN A 1 515 ? 0.169 -10.806 8.233 1.00 89.62 515 ASN A N 1
ATOM 3924 C CA . ASN A 1 515 ? 0.571 -11.201 6.878 1.00 89.62 515 ASN A CA 1
ATOM 3925 C C . ASN A 1 515 ? 1.135 -10.029 6.063 1.00 89.62 515 ASN A C 1
ATOM 3927 O O . ASN A 1 515 ? 2.115 -10.199 5.330 1.00 89.62 515 ASN A O 1
ATOM 3931 N N . ALA A 1 516 ? 0.540 -8.842 6.200 1.00 94.00 516 ALA A N 1
ATOM 3932 C CA . ALA A 1 516 ? 1.012 -7.632 5.543 1.00 94.00 516 ALA A CA 1
ATOM 3933 C C . ALA A 1 516 ? 2.436 -7.278 5.982 1.00 94.00 516 ALA A C 1
ATOM 3935 O O . ALA A 1 516 ? 3.335 -7.174 5.146 1.00 94.00 516 ALA A O 1
ATOM 3936 N N . ILE A 1 517 ? 2.664 -7.183 7.294 1.00 90.88 517 ILE A N 1
ATOM 3937 C CA . ILE A 1 517 ? 3.977 -6.865 7.868 1.00 90.88 517 ILE A CA 1
ATOM 3938 C C . ILE A 1 517 ? 5.016 -7.923 7.476 1.00 90.88 517 ILE A C 1
ATOM 3940 O O . ILE A 1 517 ? 6.096 -7.548 7.029 1.00 90.88 517 ILE A O 1
ATOM 3944 N N . ALA A 1 518 ? 4.701 -9.222 7.560 1.00 89.06 518 ALA A N 1
ATOM 3945 C CA . ALA A 1 518 ? 5.635 -10.287 7.173 1.00 89.06 518 ALA A CA 1
ATOM 3946 C C . ALA A 1 518 ? 6.047 -10.181 5.691 1.00 89.06 518 ALA A C 1
ATOM 3948 O O . ALA A 1 518 ? 7.228 -10.286 5.348 1.00 89.06 518 ALA A O 1
ATOM 3949 N N . SER A 1 519 ? 5.081 -9.906 4.808 1.00 91.81 519 SER A N 1
ATOM 3950 C CA . SER A 1 519 ? 5.332 -9.724 3.374 1.00 91.81 519 SER A CA 1
ATOM 3951 C C . SER A 1 519 ? 6.197 -8.490 3.103 1.00 91.81 519 SER A C 1
ATOM 3953 O O . SER A 1 519 ? 7.160 -8.570 2.337 1.00 91.81 519 SER A O 1
ATOM 3955 N N . HIS A 1 520 ? 5.914 -7.366 3.769 1.00 93.31 520 HIS A N 1
ATOM 3956 C CA . HIS A 1 520 ? 6.696 -6.138 3.631 1.00 93.31 520 HIS A CA 1
ATOM 3957 C C . HIS A 1 520 ? 8.108 -6.264 4.216 1.00 93.31 520 HIS A C 1
ATOM 3959 O O . HIS A 1 520 ? 9.060 -5.834 3.571 1.00 93.31 520 HIS A O 1
ATOM 3965 N N . GLN A 1 521 ? 8.279 -6.907 5.374 1.00 91.06 521 GLN A N 1
ATOM 3966 C CA . GLN A 1 521 ? 9.599 -7.190 5.951 1.00 91.06 521 GLN A CA 1
ATOM 3967 C C . GLN A 1 521 ? 10.442 -8.052 5.012 1.00 91.06 521 GLN A C 1
ATOM 3969 O O . GLN A 1 521 ? 11.604 -7.737 4.763 1.00 91.06 521 GLN A O 1
ATOM 3974 N N . LYS A 1 522 ? 9.851 -9.101 4.425 1.00 90.00 522 LYS A N 1
ATOM 3975 C CA . LYS A 1 522 ? 10.534 -9.942 3.437 1.00 90.00 522 LYS A CA 1
ATOM 3976 C C . LYS A 1 522 ? 10.899 -9.158 2.175 1.00 90.00 522 LYS A C 1
ATOM 3978 O O . LYS A 1 522 ? 12.006 -9.316 1.672 1.00 90.00 522 LYS A O 1
ATOM 3983 N N . ALA A 1 523 ? 10.011 -8.290 1.685 1.00 92.12 523 ALA A N 1
ATOM 3984 C CA . ALA A 1 523 ? 10.311 -7.418 0.552 1.00 92.12 523 ALA A CA 1
ATOM 3985 C C . ALA A 1 523 ? 11.493 -6.486 0.862 1.00 92.12 523 ALA A C 1
ATOM 3987 O O . ALA A 1 523 ? 12.448 -6.451 0.091 1.00 92.12 523 ALA A O 1
ATOM 3988 N N . VAL A 1 524 ? 11.478 -5.795 2.008 1.00 91.81 524 VAL A N 1
ATOM 3989 C CA . VAL A 1 524 ? 12.574 -4.913 2.448 1.00 91.81 524 VAL A CA 1
ATOM 3990 C C . VAL A 1 524 ? 13.878 -5.699 2.619 1.00 91.81 524 VAL A C 1
ATOM 3992 O O . VAL A 1 524 ? 14.905 -5.275 2.104 1.00 91.81 524 VAL A O 1
ATOM 3995 N N . GLY A 1 525 ? 13.846 -6.871 3.262 1.00 88.38 525 GLY A N 1
ATOM 3996 C CA . GLY A 1 525 ? 15.033 -7.705 3.488 1.00 88.38 525 GLY A CA 1
ATOM 3997 C C . GLY A 1 525 ? 15.689 -8.241 2.209 1.00 88.38 525 GLY A C 1
ATOM 3998 O O . GLY A 1 525 ? 16.889 -8.496 2.200 1.00 88.38 525 GLY A O 1
ATOM 3999 N N . LEU A 1 526 ? 14.924 -8.379 1.123 1.00 89.12 526 LEU A N 1
ATOM 4000 C CA . LEU A 1 526 ? 15.422 -8.770 -0.200 1.00 89.12 526 LEU A CA 1
ATOM 4001 C C . LEU A 1 526 ? 15.879 -7.574 -1.059 1.00 89.12 526 LEU A C 1
ATOM 4003 O O . LEU A 1 526 ? 16.313 -7.771 -2.192 1.00 89.12 526 LEU A O 1
ATOM 4007 N N . THR A 1 527 ? 15.765 -6.342 -0.555 1.00 88.25 527 THR A N 1
ATOM 4008 C CA . THR A 1 527 ? 16.049 -5.111 -1.306 1.00 88.25 527 THR A CA 1
ATOM 4009 C C . THR A 1 527 ? 17.392 -4.500 -0.881 1.00 88.25 527 THR A C 1
ATOM 4011 O O . THR A 1 527 ? 17.549 -4.153 0.290 1.00 88.25 527 THR A O 1
ATOM 4014 N N . PRO A 1 528 ? 18.365 -4.314 -1.793 1.00 86.50 528 PRO A N 1
ATOM 4015 C CA . PRO A 1 528 ? 19.642 -3.671 -1.470 1.00 86.50 528 PRO A CA 1
ATOM 4016 C C . PRO A 1 528 ? 19.509 -2.197 -1.036 1.00 86.50 528 PRO A C 1
ATOM 4018 O O . PRO A 1 528 ? 18.622 -1.484 -1.498 1.00 86.50 528 PRO A O 1
ATOM 4021 N N . LEU A 1 529 ? 20.458 -1.704 -0.224 1.00 78.75 529 LEU A N 1
ATOM 4022 C CA . LEU A 1 529 ? 20.462 -0.357 0.395 1.00 78.75 529 LEU A CA 1
ATOM 4023 C C . LEU A 1 529 ? 20.513 0.840 -0.597 1.00 78.75 529 LEU A C 1
ATOM 4025 O O . LEU A 1 529 ? 20.451 1.986 -0.171 1.00 78.75 529 LEU A O 1
ATOM 4029 N N . GLY A 1 530 ? 20.624 0.612 -1.905 1.00 76.31 530 GLY A N 1
ATOM 4030 C CA . GLY A 1 530 ? 20.631 1.662 -2.939 1.00 76.31 530 GLY A CA 1
ATOM 4031 C C . GLY A 1 530 ? 19.539 1.502 -3.997 1.00 76.31 530 GLY A C 1
ATOM 4032 O O . GLY A 1 530 ? 19.570 2.201 -5.004 1.00 76.31 530 GLY A O 1
ATOM 4033 N N . ASP A 1 531 ? 18.615 0.558 -3.807 1.00 82.81 531 ASP A N 1
ATOM 4034 C CA . ASP A 1 531 ? 17.518 0.322 -4.744 1.00 82.81 531 ASP A CA 1
ATOM 4035 C C . ASP A 1 531 ? 16.505 1.492 -4.687 1.00 82.81 531 ASP A C 1
ATOM 4037 O O . ASP A 1 531 ? 16.020 1.809 -3.593 1.00 82.81 531 ASP A O 1
ATOM 4041 N N . PRO A 1 532 ? 16.152 2.121 -5.827 1.00 83.06 532 PRO A N 1
ATOM 4042 C CA . PRO A 1 532 ? 15.166 3.206 -5.889 1.00 83.06 532 PRO A CA 1
ATOM 4043 C C . PRO A 1 532 ? 13.784 2.855 -5.318 1.00 83.06 532 PRO A C 1
ATOM 4045 O O . PRO A 1 532 ? 13.045 3.754 -4.922 1.00 83.06 532 PRO A O 1
ATOM 4048 N N . GLU A 1 533 ? 13.426 1.570 -5.253 1.00 86.19 533 GLU A N 1
ATOM 4049 C CA . GLU A 1 533 ? 12.140 1.087 -4.732 1.00 86.19 533 GLU A CA 1
ATOM 4050 C C . GLU A 1 533 ? 12.159 0.851 -3.209 1.00 86.19 533 GLU A C 1
ATOM 4052 O O . GLU A 1 533 ? 11.106 0.683 -2.583 1.00 86.19 533 GLU A O 1
ATOM 4057 N N . LEU A 1 534 ? 13.340 0.847 -2.572 1.00 90.31 534 LEU A N 1
ATOM 4058 C CA . LEU A 1 534 ? 13.477 0.642 -1.125 1.00 90.31 534 LEU A CA 1
ATOM 4059 C C . LEU A 1 534 ? 12.662 1.646 -0.283 1.00 90.31 534 LEU A C 1
ATOM 4061 O O . LEU A 1 534 ? 11.996 1.201 0.657 1.00 90.31 534 LEU A O 1
ATOM 4065 N N . PRO A 1 535 ? 12.637 2.962 -0.587 1.00 92.19 535 PRO A N 1
ATOM 4066 C CA . PRO A 1 535 ? 11.850 3.927 0.183 1.00 92.19 535 PRO A CA 1
ATOM 4067 C C . PRO A 1 535 ? 10.350 3.613 0.187 1.00 92.19 535 PRO A C 1
ATOM 4069 O O . PRO A 1 535 ? 9.704 3.676 1.234 1.00 92.19 535 PRO A O 1
ATOM 4072 N N . GLY A 1 536 ? 9.795 3.217 -0.965 1.00 90.75 536 GLY A N 1
ATOM 4073 C CA . GLY A 1 536 ? 8.390 2.815 -1.078 1.00 90.75 536 GLY A CA 1
ATOM 4074 C C . GLY A 1 536 ? 8.080 1.582 -0.227 1.00 90.75 536 GLY A C 1
ATOM 4075 O O . GLY A 1 536 ? 7.109 1.574 0.534 1.00 90.75 536 GLY A O 1
ATOM 4076 N N . ARG A 1 537 ? 8.961 0.573 -0.265 1.00 92.94 537 ARG A N 1
ATOM 4077 C CA . ARG A 1 537 ? 8.835 -0.658 0.540 1.00 92.94 537 ARG A CA 1
ATOM 4078 C C . ARG A 1 537 ? 8.910 -0.383 2.042 1.00 92.94 537 ARG A C 1
ATOM 4080 O O . ARG A 1 537 ? 8.100 -0.924 2.795 1.00 92.94 537 ARG A O 1
ATOM 4087 N N . LEU A 1 538 ? 9.828 0.485 2.472 1.00 93.81 538 LEU A N 1
ATOM 4088 C CA . LEU A 1 538 ? 9.937 0.930 3.864 1.00 93.81 538 LEU A CA 1
ATOM 4089 C C . LEU A 1 538 ? 8.684 1.682 4.314 1.00 93.81 538 LEU A C 1
ATOM 4091 O O . LEU A 1 538 ? 8.167 1.415 5.396 1.00 93.81 538 LEU A O 1
ATOM 4095 N N . SER A 1 539 ? 8.144 2.570 3.475 1.00 94.88 539 SER A N 1
ATOM 4096 C CA . SER A 1 539 ? 6.897 3.262 3.798 1.00 94.88 539 SER A CA 1
ATOM 4097 C C . SER A 1 539 ? 5.727 2.291 3.953 1.00 94.88 539 SER A C 1
ATOM 4099 O O . SER A 1 539 ? 4.957 2.429 4.897 1.00 94.88 539 SER A O 1
ATOM 4101 N N . ASN A 1 540 ? 5.586 1.294 3.078 1.00 94.88 540 ASN A N 1
ATOM 4102 C CA . ASN A 1 540 ? 4.503 0.310 3.193 1.00 94.88 540 ASN A CA 1
ATOM 4103 C C . ASN A 1 540 ? 4.631 -0.549 4.465 1.00 94.88 540 ASN A C 1
ATOM 4105 O O . ASN A 1 540 ? 3.627 -0.837 5.128 1.00 94.88 540 ASN A O 1
ATOM 4109 N N . LEU A 1 541 ? 5.865 -0.909 4.842 1.00 94.88 541 LEU A N 1
ATOM 4110 C CA . LEU A 1 541 ? 6.145 -1.563 6.120 1.00 94.88 541 LEU A CA 1
ATOM 4111 C C . LEU A 1 541 ? 5.733 -0.671 7.298 1.00 94.88 541 LEU A C 1
ATOM 4113 O O . LEU A 1 541 ? 4.980 -1.124 8.158 1.00 94.88 541 LEU A O 1
ATOM 4117 N N . GLY A 1 542 ? 6.162 0.595 7.302 1.00 94.62 542 GLY A N 1
ATOM 4118 C CA . GLY A 1 542 ? 5.832 1.556 8.355 1.00 94.62 542 GLY A CA 1
ATOM 4119 C C . GLY A 1 542 ? 4.327 1.762 8.518 1.00 94.62 542 GLY A C 1
ATOM 4120 O O . GLY A 1 542 ? 3.816 1.700 9.632 1.00 94.62 542 GLY A O 1
ATOM 4121 N N . THR A 1 543 ? 3.579 1.877 7.416 1.00 94.50 543 THR A N 1
ATOM 4122 C CA . THR A 1 543 ? 2.114 2.008 7.472 1.00 94.50 543 THR A CA 1
ATOM 4123 C C . THR A 1 543 ? 1.441 0.749 8.024 1.00 94.50 543 THR A C 1
ATOM 4125 O O . THR A 1 543 ? 0.443 0.851 8.731 1.00 94.50 543 THR A O 1
ATOM 4128 N N . SER A 1 544 ? 1.970 -0.441 7.729 1.00 93.88 544 SER A N 1
ATOM 4129 C CA . SER A 1 544 ? 1.420 -1.695 8.265 1.00 93.88 544 SER A CA 1
ATOM 4130 C C . SER A 1 544 ? 1.704 -1.858 9.761 1.00 93.88 544 SER A C 1
ATOM 4132 O O . SER A 1 544 ? 0.832 -2.295 10.508 1.00 93.88 544 SER A O 1
ATOM 4134 N N . LEU A 1 545 ? 2.900 -1.470 10.209 1.00 91.19 545 LEU A N 1
ATOM 4135 C CA . LEU A 1 545 ? 3.264 -1.442 11.627 1.00 91.19 545 LEU A CA 1
ATOM 4136 C C . LEU A 1 545 ? 2.407 -0.433 12.399 1.00 91.19 545 LEU A C 1
ATOM 4138 O O . LEU A 1 545 ? 1.842 -0.782 13.429 1.00 91.19 545 LEU A O 1
ATOM 4142 N N . LEU A 1 546 ? 2.215 0.770 11.849 1.00 91.31 546 LEU A N 1
ATOM 4143 C CA . LEU A 1 546 ? 1.337 1.793 12.415 1.00 91.31 546 LEU A CA 1
ATOM 4144 C C . LEU A 1 546 ? -0.107 1.292 12.575 1.00 91.31 546 LEU A C 1
ATOM 4146 O O . LEU A 1 546 ? -0.725 1.509 13.613 1.00 91.31 546 LEU A O 1
ATOM 4150 N N . ALA A 1 547 ? -0.639 0.604 11.563 1.00 88.62 547 ALA A N 1
ATOM 4151 C CA . ALA A 1 547 ? -1.995 0.063 11.601 1.00 88.62 547 ALA A CA 1
ATOM 4152 C C . ALA A 1 547 ? -2.147 -1.064 12.639 1.00 88.62 547 ALA A C 1
ATOM 4154 O O . ALA A 1 547 ? -3.187 -1.160 13.290 1.00 88.62 547 ALA A O 1
ATOM 4155 N N . ARG A 1 548 ? -1.113 -1.899 12.840 1.00 85.62 548 ARG A N 1
ATOM 4156 C CA . ARG A 1 548 ? -1.116 -2.885 13.931 1.00 85.62 548 ARG A CA 1
ATOM 4157 C C . ARG A 1 548 ? -1.051 -2.197 15.290 1.00 85.62 548 ARG A C 1
ATOM 4159 O O . ARG A 1 548 ? -1.888 -2.503 16.131 1.00 85.62 548 ARG A O 1
ATOM 4166 N N . PHE A 1 549 ? -0.144 -1.236 15.459 1.00 84.69 549 PHE A N 1
ATOM 4167 C CA . PHE A 1 549 ? -0.012 -0.441 16.678 1.00 84.69 549 PHE A CA 1
ATOM 4168 C C . PHE A 1 549 ? -1.337 0.193 17.106 1.00 84.69 549 PHE A C 1
ATOM 4170 O O . PHE A 1 549 ? -1.747 0.007 18.240 1.00 84.69 549 PHE A O 1
ATOM 4177 N N . GLN A 1 550 ? -2.061 0.843 16.190 1.00 80.06 550 GLN A N 1
ATOM 4178 C CA . GLN A 1 550 ? -3.368 1.452 16.483 1.00 80.06 550 GLN A CA 1
ATOM 4179 C C . GLN A 1 550 ? -4.412 0.465 17.028 1.00 80.06 550 GLN A C 1
ATOM 4181 O O . GLN A 1 550 ? -5.399 0.883 17.630 1.00 80.06 550 GLN A O 1
ATOM 4186 N N . LEU A 1 551 ? -4.236 -0.835 16.775 1.00 73.50 551 LEU A N 1
ATOM 4187 C CA . LEU A 1 551 ? -5.109 -1.876 17.295 1.00 73.50 551 LEU A CA 1
ATOM 4188 C C . LEU A 1 551 ? -4.531 -2.582 18.517 1.00 73.50 551 LEU A C 1
ATOM 4190 O O . LEU A 1 551 ? -5.334 -3.124 19.271 1.00 73.50 551 LEU A O 1
ATOM 4194 N N . THR A 1 552 ? -3.206 -2.666 18.681 1.00 71.88 552 THR A N 1
ATOM 4195 C CA . THR A 1 552 ? -2.529 -3.477 19.711 1.00 71.88 552 THR A CA 1
ATOM 4196 C C . THR A 1 552 ? -1.912 -2.672 20.856 1.00 71.88 552 THR A C 1
ATOM 4198 O O . THR A 1 552 ? -1.760 -3.238 21.934 1.00 71.88 552 THR A O 1
ATOM 4201 N N . ASP A 1 553 ? -1.604 -1.393 20.629 1.00 70.25 553 ASP A N 1
ATOM 4202 C CA . ASP A 1 553 ? -0.828 -0.483 21.489 1.00 70.25 553 ASP A CA 1
ATOM 4203 C C . ASP A 1 553 ? 0.615 -0.955 21.766 1.00 70.25 553 ASP A C 1
ATOM 4205 O O . ASP A 1 553 ? 1.262 -0.557 22.733 1.00 70.25 553 ASP A O 1
ATOM 4209 N N . GLU A 1 554 ? 1.159 -1.799 20.883 1.00 74.44 554 GLU A N 1
ATOM 4210 C CA . GLU A 1 554 ? 2.519 -2.336 21.012 1.00 74.44 554 GLU A CA 1
ATOM 4211 C C . GLU A 1 554 ? 3.571 -1.280 20.640 1.00 74.44 554 GLU A C 1
ATOM 4213 O O . GLU A 1 554 ? 3.827 -1.023 19.463 1.00 74.44 554 GLU A O 1
ATOM 4218 N N . VAL A 1 555 ? 4.220 -0.683 21.642 1.00 77.25 555 VAL A N 1
ATOM 4219 C CA . VAL A 1 555 ? 5.154 0.449 21.469 1.00 77.25 555 VAL A CA 1
ATOM 4220 C C . VAL A 1 555 ? 6.282 0.160 20.465 1.00 77.25 555 VAL A C 1
ATOM 4222 O O . VAL A 1 555 ? 6.665 1.038 19.694 1.00 77.25 555 VAL A O 1
ATOM 4225 N N . SER A 1 556 ? 6.770 -1.081 20.384 1.00 77.44 556 SER A N 1
ATOM 4226 C CA . SER A 1 556 ? 7.813 -1.436 19.412 1.00 77.44 556 SER A CA 1
ATOM 4227 C C . SER A 1 556 ? 7.381 -1.242 17.954 1.00 77.44 556 SER A C 1
ATOM 4229 O O . SER A 1 556 ? 8.214 -0.955 17.097 1.00 77.44 556 SER A O 1
ATOM 4231 N N . ASP A 1 557 ? 6.088 -1.398 17.651 1.00 85.00 557 ASP A N 1
ATOM 4232 C CA . ASP A 1 557 ? 5.579 -1.226 16.290 1.00 85.00 557 ASP A CA 1
ATOM 4233 C C . ASP A 1 557 ? 5.619 0.233 15.851 1.00 85.00 557 ASP A C 1
ATOM 4235 O O . ASP A 1 557 ? 5.953 0.513 14.699 1.00 85.00 557 ASP A O 1
ATOM 4239 N N . ILE A 1 558 ? 5.306 1.168 16.751 1.00 87.56 558 ILE A N 1
ATOM 4240 C CA . ILE A 1 558 ? 5.344 2.589 16.410 1.00 87.56 558 ILE A CA 1
ATOM 4241 C C . ILE A 1 558 ? 6.784 3.100 16.284 1.00 87.56 558 ILE A C 1
ATOM 4243 O O . ILE A 1 558 ? 7.065 3.903 15.392 1.00 87.56 558 ILE A O 1
ATOM 4247 N N . GLU A 1 559 ? 7.714 2.587 17.094 1.00 87.75 559 GLU A N 1
ATOM 4248 C CA . GLU A 1 559 ? 9.149 2.868 16.958 1.00 87.75 559 GLU A CA 1
ATOM 4249 C C . GLU A 1 559 ? 9.692 2.366 15.610 1.00 87.75 559 GLU A C 1
ATOM 4251 O O . GLU A 1 559 ? 10.307 3.133 14.860 1.00 87.75 559 GLU A O 1
ATOM 4256 N N . ASP A 1 560 ? 9.404 1.108 15.250 1.00 87.38 560 ASP A N 1
ATOM 4257 C CA . ASP A 1 560 ? 9.812 0.535 13.963 1.00 87.38 560 ASP A CA 1
ATOM 4258 C C . ASP A 1 560 ? 9.126 1.256 12.780 1.00 87.38 560 ASP A C 1
ATOM 4260 O O . ASP A 1 560 ? 9.751 1.466 11.734 1.00 87.38 560 ASP A O 1
ATOM 4264 N N . ALA A 1 561 ? 7.868 1.694 12.929 1.00 92.88 561 ALA A N 1
ATOM 4265 C CA . ALA A 1 561 ? 7.162 2.475 11.913 1.00 92.88 561 ALA A CA 1
ATOM 4266 C C . ALA A 1 561 ? 7.808 3.848 11.682 1.00 92.88 561 ALA A C 1
ATOM 4268 O O . ALA A 1 561 ? 8.022 4.247 10.532 1.00 92.88 561 ALA A O 1
ATOM 4269 N N . LEU A 1 562 ? 8.154 4.560 12.759 1.00 92.00 562 LEU A N 1
ATOM 4270 C CA . LEU A 1 562 ? 8.861 5.839 12.692 1.00 92.00 562 LEU A CA 1
ATOM 4271 C C . LEU A 1 562 ? 10.234 5.685 12.039 1.00 92.00 562 LEU A C 1
ATOM 4273 O O . LEU A 1 562 ? 10.579 6.481 11.161 1.00 92.00 562 LEU A O 1
ATOM 4277 N N . ALA A 1 563 ? 10.993 4.652 12.411 1.00 91.19 563 ALA A N 1
ATOM 4278 C CA . ALA A 1 563 ? 12.289 4.362 11.807 1.00 91.19 563 ALA A CA 1
ATOM 4279 C C . ALA A 1 563 ? 12.160 4.099 10.296 1.00 91.19 563 ALA A C 1
ATOM 4281 O O . ALA A 1 563 ? 12.903 4.675 9.496 1.00 91.19 563 ALA A O 1
ATOM 4282 N N . ALA A 1 564 ? 11.177 3.290 9.886 1.00 92.38 564 ALA A N 1
ATOM 4283 C CA . ALA A 1 564 ? 10.933 2.976 8.482 1.00 92.38 564 ALA A CA 1
ATOM 4284 C C . ALA A 1 564 ? 10.512 4.213 7.665 1.00 92.38 564 ALA A C 1
ATOM 4286 O O . ALA A 1 564 ? 11.062 4.457 6.589 1.00 92.38 564 ALA A O 1
ATOM 4287 N N . HIS A 1 565 ? 9.583 5.029 8.176 1.00 95.25 565 HIS A N 1
ATOM 4288 C CA . HIS A 1 565 ? 9.137 6.249 7.496 1.00 95.25 565 HIS A CA 1
ATOM 4289 C C . HIS A 1 565 ? 10.228 7.317 7.415 1.00 95.25 565 HIS A C 1
ATOM 4291 O O . HIS A 1 565 ? 10.409 7.915 6.353 1.00 95.25 565 HIS A O 1
ATOM 4297 N N . THR A 1 566 ? 10.990 7.520 8.492 1.00 94.69 566 THR A N 1
ATOM 4298 C CA . THR A 1 566 ? 12.132 8.447 8.497 1.00 94.69 566 THR A CA 1
ATOM 4299 C C . THR A 1 566 ? 13.146 8.027 7.442 1.00 94.69 566 THR A C 1
ATOM 4301 O O . THR A 1 566 ? 13.549 8.838 6.607 1.00 94.69 566 THR A O 1
ATOM 4304 N N . LYS A 1 567 ? 13.481 6.730 7.392 1.00 93.81 567 LYS A N 1
ATOM 4305 C CA . LYS A 1 567 ? 14.438 6.225 6.412 1.00 93.81 567 LYS A CA 1
ATOM 4306 C C . LYS A 1 567 ? 13.944 6.355 4.971 1.00 93.81 567 LYS A C 1
ATOM 4308 O O . LYS A 1 567 ? 14.732 6.669 4.083 1.00 93.81 567 LYS A O 1
ATOM 4313 N N . ALA A 1 568 ? 12.649 6.154 4.732 1.00 94.69 568 ALA A N 1
ATOM 4314 C CA . ALA A 1 568 ? 12.051 6.355 3.416 1.00 94.69 568 ALA A CA 1
ATOM 4315 C C . ALA A 1 568 ? 12.156 7.818 2.943 1.00 94.69 568 ALA A C 1
ATOM 4317 O O . ALA A 1 568 ? 12.499 8.063 1.785 1.00 94.69 568 ALA A O 1
ATOM 4318 N N . VAL A 1 569 ? 11.906 8.789 3.830 1.00 95.38 569 VAL A N 1
ATOM 4319 C CA . VAL A 1 569 ? 12.052 10.223 3.518 1.00 95.38 569 VAL A CA 1
ATOM 4320 C C . VAL A 1 569 ? 13.511 10.571 3.204 1.00 95.38 569 VAL A C 1
ATOM 4322 O O . VAL A 1 569 ? 13.764 11.225 2.195 1.00 95.38 569 VAL A O 1
ATOM 4325 N N . GLU A 1 570 ? 14.466 10.094 4.011 1.00 93.19 570 GLU A N 1
ATOM 4326 C CA . GLU A 1 570 ? 15.908 10.334 3.810 1.00 93.19 570 GLU A CA 1
ATOM 4327 C C . GLU A 1 570 ? 16.436 9.814 2.467 1.00 93.19 570 GLU A C 1
ATOM 4329 O O . GLU A 1 570 ? 17.299 10.439 1.855 1.00 93.19 570 GLU A O 1
ATOM 4334 N N . LEU A 1 571 ? 15.953 8.647 2.030 1.00 91.00 571 LEU A N 1
ATOM 4335 C CA . LEU A 1 571 ? 16.418 7.987 0.809 1.00 91.00 571 LEU A CA 1
ATOM 4336 C C . LEU A 1 571 ? 15.744 8.520 -0.466 1.00 91.00 571 LEU A C 1
ATOM 4338 O O . LEU A 1 571 ? 16.201 8.219 -1.567 1.00 91.00 571 LEU A O 1
ATOM 4342 N N . THR A 1 572 ? 14.664 9.294 -0.343 1.00 90.88 572 THR A N 1
ATOM 4343 C CA . THR A 1 572 ? 13.925 9.822 -1.496 1.00 90.88 572 THR A CA 1
ATOM 4344 C C . THR A 1 572 ? 14.447 11.217 -1.874 1.00 90.88 572 THR A C 1
ATOM 4346 O O . THR A 1 572 ? 14.646 12.052 -0.992 1.00 90.88 572 THR A O 1
ATOM 4349 N N . PRO A 1 573 ? 14.635 11.548 -3.168 1.00 89.31 573 PRO A N 1
ATOM 4350 C CA . PRO A 1 573 ? 15.016 12.900 -3.585 1.00 89.31 573 PRO A CA 1
ATOM 4351 C C . PRO A 1 573 ? 13.979 13.970 -3.178 1.00 89.31 573 PRO A C 1
ATOM 4353 O O . PRO A 1 573 ? 12.778 13.685 -3.227 1.00 89.31 573 PRO A O 1
ATOM 4356 N N . PRO A 1 574 ? 14.380 15.203 -2.801 1.00 87.88 574 PRO A N 1
ATOM 4357 C CA . PRO A 1 574 ? 13.455 16.232 -2.301 1.00 87.88 574 PRO A CA 1
ATOM 4358 C C . PRO A 1 574 ? 12.379 16.708 -3.289 1.00 87.88 574 PRO A C 1
ATOM 4360 O O . PRO A 1 574 ? 11.358 17.244 -2.860 1.00 87.88 574 PRO A O 1
ATOM 4363 N N . ASP A 1 575 ? 12.604 16.560 -4.595 1.00 85.56 575 ASP A N 1
ATOM 4364 C CA . ASP A 1 575 ? 11.716 17.022 -5.667 1.00 85.56 575 ASP A CA 1
ATOM 4365 C C . ASP A 1 575 ? 10.899 15.894 -6.327 1.00 85.56 575 ASP A C 1
ATOM 4367 O O . ASP A 1 575 ? 10.209 16.132 -7.327 1.00 85.56 575 ASP A O 1
ATOM 4371 N N . HIS A 1 576 ? 10.969 14.680 -5.770 1.00 87.44 576 HIS A N 1
ATOM 4372 C CA . HIS A 1 576 ? 10.184 13.533 -6.210 1.00 87.44 576 HIS A CA 1
ATOM 4373 C C . HIS A 1 576 ? 8.742 13.631 -5.694 1.00 87.44 576 HIS A C 1
ATOM 4375 O O . HIS A 1 576 ? 8.499 13.874 -4.511 1.00 87.44 576 HIS A O 1
ATOM 4381 N N . ALA A 1 577 ? 7.768 13.317 -6.552 1.00 86.12 577 ALA A N 1
ATOM 4382 C CA . ALA A 1 577 ? 6.344 13.316 -6.216 1.00 86.12 577 ALA A CA 1
ATOM 4383 C C . ALA A 1 577 ? 5.947 12.450 -5.004 1.00 86.12 577 ALA A C 1
ATOM 4385 O O . ALA A 1 577 ? 4.903 12.713 -4.413 1.00 86.12 577 ALA A O 1
ATOM 4386 N N . ASN A 1 578 ? 6.740 11.447 -4.602 1.00 88.75 578 ASN A N 1
ATOM 4387 C CA . ASN A 1 578 ? 6.424 10.580 -3.463 1.00 88.75 578 ASN A CA 1
ATOM 4388 C C . ASN A 1 578 ? 6.703 11.244 -2.110 1.00 88.75 578 ASN A C 1
ATOM 4390 O O . ASN A 1 578 ? 6.108 10.834 -1.114 1.00 88.75 578 ASN A O 1
ATOM 4394 N N . GLN A 1 579 ? 7.514 12.308 -2.066 1.00 92.19 579 GLN A N 1
ATOM 4395 C CA . GLN A 1 579 ? 7.823 13.033 -0.828 1.00 92.19 579 GLN A CA 1
ATOM 4396 C C . GLN A 1 579 ? 6.563 13.463 -0.066 1.00 92.19 579 GLN A C 1
ATOM 4398 O O . GLN A 1 579 ? 6.501 13.345 1.155 1.00 92.19 579 GLN A O 1
ATOM 4403 N N . ARG A 1 580 ? 5.509 13.884 -0.776 1.00 92.94 580 ARG A N 1
ATOM 4404 C CA . ARG A 1 580 ? 4.230 14.275 -0.160 1.00 92.94 580 ARG A CA 1
ATOM 4405 C C . ARG A 1 580 ? 3.558 13.134 0.621 1.00 92.94 580 ARG A C 1
ATOM 4407 O O . ARG A 1 580 ? 3.064 13.352 1.723 1.00 92.94 580 ARG A O 1
ATOM 4414 N N . VAL A 1 581 ? 3.576 11.910 0.085 1.00 92.12 581 VAL A N 1
ATOM 4415 C CA . VAL A 1 581 ? 2.972 10.731 0.731 1.00 92.12 581 VAL A CA 1
ATOM 4416 C C . VAL A 1 581 ? 3.845 10.264 1.894 1.00 92.12 581 VAL A C 1
ATOM 4418 O O . VAL A 1 581 ? 3.327 9.976 2.970 1.00 92.12 581 VAL A O 1
ATOM 4421 N N . LEU A 1 582 ? 5.168 10.253 1.713 1.00 94.50 582 LEU A N 1
ATOM 4422 C CA . LEU A 1 582 ? 6.112 9.857 2.760 1.00 94.50 582 LEU A CA 1
ATOM 4423 C C . LEU A 1 582 ? 6.032 10.784 3.978 1.00 94.50 582 LEU A C 1
ATOM 4425 O O . LEU A 1 582 ? 5.935 10.306 5.107 1.00 94.50 582 LEU A O 1
ATOM 4429 N N . HIS A 1 583 ? 5.979 12.100 3.759 1.00 96.38 583 HIS A N 1
ATOM 4430 C CA . HIS A 1 583 ? 5.796 13.075 4.831 1.00 96.38 583 HIS A CA 1
ATOM 4431 C C . HIS A 1 583 ? 4.433 12.956 5.526 1.00 96.38 583 HIS A C 1
ATOM 4433 O O . HIS A 1 583 ? 4.360 13.111 6.743 1.00 96.38 583 HIS A O 1
ATOM 4439 N N . HIS A 1 584 ? 3.359 12.647 4.792 1.00 96.38 584 HIS A N 1
ATOM 4440 C CA . HIS A 1 584 ? 2.053 12.377 5.396 1.00 96.38 584 HIS A CA 1
ATOM 4441 C C . HIS A 1 584 ? 2.095 11.152 6.317 1.00 96.38 584 HIS A C 1
ATOM 4443 O O . HIS A 1 584 ? 1.610 11.215 7.445 1.00 96.38 584 HIS A O 1
ATOM 4449 N N . ASN A 1 585 ? 2.706 10.058 5.861 1.00 95.69 585 ASN A N 1
ATOM 4450 C CA . ASN A 1 585 ? 2.818 8.836 6.652 1.00 95.69 585 ASN A CA 1
ATOM 4451 C C . ASN A 1 585 ? 3.710 9.039 7.886 1.00 95.69 585 ASN A C 1
ATOM 4453 O O . ASN A 1 585 ? 3.357 8.604 8.979 1.00 95.69 585 ASN A O 1
ATOM 4457 N N . LEU A 1 586 ? 4.818 9.772 7.737 1.00 96.25 586 LEU A N 1
ATOM 4458 C CA . LEU A 1 586 ? 5.676 10.156 8.857 1.00 96.25 586 LEU A CA 1
ATOM 4459 C C . LEU A 1 586 ? 4.918 11.018 9.880 1.00 96.25 586 LEU A C 1
ATOM 4461 O O . LEU A 1 586 ? 5.035 10.793 11.081 1.00 96.25 586 LEU A O 1
ATOM 4465 N N . ALA A 1 587 ? 4.096 11.965 9.417 1.00 96.56 587 ALA A N 1
ATOM 4466 C CA . ALA A 1 587 ? 3.251 12.772 10.293 1.00 96.56 587 ALA A CA 1
ATOM 4467 C C . ALA A 1 587 ? 2.219 11.929 11.055 1.00 96.56 587 ALA A C 1
ATOM 4469 O O . ALA A 1 587 ? 2.001 12.155 12.244 1.00 96.56 587 ALA A O 1
ATOM 4470 N N . ALA A 1 588 ? 1.603 10.949 10.389 1.00 93.75 588 ALA A N 1
ATOM 4471 C CA . ALA A 1 588 ? 0.669 10.026 11.025 1.00 93.75 588 ALA A CA 1
ATOM 4472 C C . ALA A 1 588 ? 1.356 9.188 12.116 1.00 93.75 588 ALA A C 1
ATOM 4474 O O . ALA A 1 588 ? 0.802 9.045 13.205 1.00 93.75 588 ALA A O 1
ATOM 4475 N N . ALA A 1 589 ? 2.573 8.700 11.857 1.00 93.44 589 ALA A N 1
ATOM 4476 C CA . ALA A 1 589 ? 3.360 7.957 12.835 1.00 93.44 589 ALA A CA 1
ATOM 4477 C C . ALA A 1 589 ? 3.761 8.826 14.041 1.00 93.44 589 ALA A C 1
ATOM 4479 O O . ALA A 1 589 ? 3.529 8.425 15.177 1.00 93.44 589 ALA A O 1
ATOM 4480 N N . TYR A 1 590 ? 4.265 10.048 13.826 1.00 94.38 590 TYR A N 1
ATOM 4481 C CA . TYR A 1 590 ? 4.565 10.965 14.935 1.00 94.38 590 TYR A CA 1
ATOM 4482 C C . TYR A 1 590 ? 3.323 11.325 15.754 1.00 94.38 590 TYR A C 1
ATOM 4484 O O . TYR A 1 590 ? 3.395 11.383 16.980 1.00 94.38 590 TYR A O 1
ATOM 4492 N N . GLY A 1 591 ? 2.182 11.531 15.091 1.00 91.00 591 GLY A N 1
ATOM 4493 C CA . GLY A 1 591 ? 0.906 11.743 15.765 1.00 91.00 591 GLY A CA 1
ATOM 4494 C C . GLY A 1 591 ? 0.545 10.561 16.662 1.00 91.00 591 GLY A C 1
ATOM 4495 O O . GLY A 1 591 ? 0.321 10.744 17.851 1.00 91.00 591 GLY A O 1
ATOM 4496 N N . CYS A 1 592 ? 0.541 9.337 16.137 1.00 88.06 592 CYS A N 1
ATOM 4497 C CA . CYS A 1 592 ? 0.193 8.161 16.940 1.00 88.06 592 CYS A CA 1
ATOM 4498 C C . CYS A 1 592 ? 1.196 7.922 18.083 1.00 88.06 592 CYS A C 1
ATOM 4500 O O . CYS A 1 592 ? 0.789 7.582 19.185 1.00 88.06 592 CYS A O 1
ATOM 4502 N N . TYR A 1 593 ? 2.490 8.187 17.877 1.00 88.56 593 TYR A N 1
ATOM 4503 C CA . TYR A 1 593 ? 3.483 8.104 18.954 1.00 88.56 593 TYR A CA 1
ATOM 4504 C C . TYR A 1 593 ? 3.207 9.115 20.079 1.00 88.56 593 TYR A C 1
ATOM 4506 O O . TYR A 1 593 ? 3.307 8.782 21.258 1.00 88.56 593 TYR A O 1
ATOM 4514 N N . PHE A 1 594 ? 2.785 10.333 19.725 1.00 88.00 594 PHE A N 1
ATOM 4515 C CA . PHE A 1 594 ? 2.359 11.342 20.695 1.00 88.00 594 PHE A CA 1
ATOM 4516 C C . PHE A 1 594 ? 1.129 10.906 21.513 1.00 88.00 594 PHE A C 1
ATOM 4518 O O . PHE A 1 594 ? 1.016 11.322 22.657 1.00 88.00 594 PHE A O 1
ATOM 4525 N N . ASP A 1 595 ? 0.237 10.042 20.993 1.00 82.12 595 ASP A N 1
ATOM 4526 C CA . ASP A 1 595 ? -0.890 9.523 21.801 1.00 82.12 595 ASP A CA 1
ATOM 4527 C C . ASP A 1 595 ? -0.394 8.678 22.979 1.00 82.12 595 ASP A C 1
ATOM 4529 O O . ASP A 1 595 ? -0.987 8.714 24.053 1.00 82.12 595 ASP A O 1
ATOM 4533 N N . CYS A 1 596 ? 0.709 7.946 22.800 1.00 78.38 596 CYS A N 1
ATOM 4534 C CA . CYS A 1 596 ? 1.297 7.131 23.862 1.00 78.38 596 CYS A CA 1
ATOM 4535 C C . CYS A 1 596 ? 2.246 7.906 24.779 1.00 78.38 596 CYS A C 1
ATOM 4537 O O . CYS A 1 596 ? 2.487 7.472 25.903 1.00 78.38 596 CYS A O 1
ATOM 4539 N N . GLN A 1 597 ? 2.803 9.026 24.312 1.00 79.38 597 GLN A N 1
ATOM 4540 C CA . GLN A 1 597 ? 3.703 9.887 25.086 1.00 79.38 597 GLN A CA 1
ATOM 4541 C C . GLN A 1 597 ? 3.288 11.365 24.973 1.00 79.38 597 GLN A C 1
ATOM 4543 O O . GLN A 1 597 ? 4.009 12.160 24.356 1.00 79.38 597 GLN A O 1
ATOM 4548 N N . PRO A 1 598 ? 2.142 11.751 25.568 1.00 76.25 598 PRO A N 1
ATOM 4549 C CA . PRO A 1 598 ? 1.592 13.103 25.439 1.00 76.25 598 PRO A CA 1
ATOM 4550 C C . PRO A 1 598 ? 2.478 14.184 26.080 1.00 76.25 598 PRO A C 1
ATOM 4552 O O . PRO A 1 598 ? 2.450 15.337 25.659 1.00 76.25 598 PRO A O 1
ATOM 4555 N N . ASP A 1 599 ? 3.345 13.815 27.028 1.00 77.81 599 ASP A N 1
ATOM 4556 C CA . ASP A 1 599 ? 4.225 14.761 27.728 1.00 77.81 599 ASP A CA 1
ATOM 4557 C C . ASP A 1 599 ? 5.324 15.363 26.831 1.00 77.81 599 ASP A C 1
ATOM 4559 O O . ASP A 1 599 ? 5.961 16.357 27.189 1.00 77.81 599 ASP A O 1
ATOM 4563 N N . ASN A 1 600 ? 5.570 14.785 25.648 1.00 83.94 600 ASN A N 1
ATOM 4564 C CA . ASN A 1 600 ? 6.610 15.247 24.735 1.00 83.94 600 ASN A CA 1
ATOM 4565 C C . ASN A 1 600 ? 6.031 15.952 23.498 1.00 83.94 600 ASN A C 1
ATOM 4567 O O . ASN A 1 600 ? 5.868 15.365 22.424 1.00 83.94 600 ASN A O 1
ATOM 4571 N N . LEU A 1 601 ? 5.823 17.266 23.627 1.00 87.12 601 LEU A N 1
ATOM 4572 C CA . LEU A 1 601 ? 5.313 18.134 22.557 1.00 87.12 601 LEU A CA 1
ATOM 4573 C C . LEU A 1 601 ? 6.174 18.147 21.278 1.00 87.12 601 LEU A C 1
ATOM 4575 O O . LEU A 1 601 ? 5.680 18.515 20.211 1.00 87.12 601 LEU A O 1
ATOM 4579 N N . SER A 1 602 ? 7.438 17.709 21.330 1.00 90.12 602 SER A N 1
ATOM 4580 C CA . SER A 1 602 ? 8.274 17.654 20.124 1.00 90.12 602 SER A CA 1
ATOM 4581 C C . SER A 1 602 ? 7.724 16.687 19.069 1.00 90.12 602 SER A C 1
ATOM 4583 O O . SER A 1 602 ? 7.870 16.941 17.874 1.00 90.12 602 SER A O 1
ATOM 4585 N N . PHE A 1 603 ? 7.036 15.611 19.474 1.00 90.81 603 PHE A N 1
ATOM 4586 C CA . PHE A 1 603 ? 6.449 14.661 18.528 1.00 90.81 603 PHE A CA 1
ATOM 4587 C C . PHE A 1 603 ? 5.286 15.271 17.750 1.00 90.81 603 PHE A C 1
ATOM 4589 O O . PHE A 1 603 ? 5.245 15.142 16.525 1.00 90.81 603 PHE A O 1
ATOM 4596 N N . ILE A 1 604 ? 4.377 15.990 18.417 1.00 92.94 604 ILE A N 1
ATOM 4597 C CA . ILE A 1 604 ? 3.270 16.656 17.722 1.00 92.94 604 ILE A CA 1
ATOM 4598 C C . ILE A 1 604 ? 3.769 17.816 16.846 1.00 92.94 604 ILE A C 1
ATOM 4600 O O . ILE A 1 604 ? 3.261 18.011 15.740 1.00 92.94 604 ILE A O 1
ATOM 4604 N N . ASP A 1 605 ? 4.820 18.524 17.269 1.00 93.88 605 ASP A N 1
ATOM 4605 C CA . ASP A 1 605 ? 5.473 19.558 16.458 1.00 93.88 605 ASP A CA 1
ATOM 4606 C C . ASP A 1 605 ? 6.116 18.964 15.193 1.00 93.88 605 ASP A C 1
ATOM 4608 O O . ASP A 1 605 ? 5.919 19.483 14.087 1.00 93.88 605 ASP A O 1
ATOM 4612 N N . ASN A 1 606 ? 6.813 17.830 15.322 1.00 95.12 606 ASN A N 1
ATOM 4613 C CA . ASN A 1 606 ? 7.377 17.091 14.191 1.00 95.12 606 ASN A CA 1
ATOM 4614 C C . ASN A 1 606 ? 6.281 16.562 13.252 1.00 95.12 606 ASN A C 1
ATOM 4616 O O . ASN A 1 606 ? 6.421 16.668 12.031 1.00 95.12 606 ASN A O 1
ATOM 4620 N N . ALA A 1 607 ? 5.162 16.070 13.795 1.00 95.69 607 ALA A N 1
ATOM 4621 C CA . ALA A 1 607 ? 4.010 15.642 13.006 1.00 95.69 607 ALA A CA 1
ATOM 4622 C C . ALA A 1 607 ? 3.426 16.799 12.179 1.00 95.69 607 ALA A C 1
ATOM 4624 O O . ALA A 1 607 ? 3.199 16.660 10.974 1.00 95.69 607 ALA A O 1
ATOM 4625 N N . ILE A 1 608 ? 3.221 17.964 12.804 1.00 96.19 608 ILE A N 1
ATOM 4626 C CA . ILE A 1 608 ? 2.698 19.162 12.136 1.00 96.19 608 ILE A CA 1
ATOM 4627 C C . ILE A 1 608 ? 3.683 19.676 11.078 1.00 96.19 608 ILE A C 1
ATOM 4629 O O . ILE A 1 608 ? 3.262 20.085 9.995 1.00 96.19 608 ILE A O 1
ATOM 4633 N N . SER A 1 609 ? 4.987 19.647 11.354 1.00 96.75 609 SER A N 1
ATOM 4634 C CA . SER A 1 609 ? 6.020 20.022 10.382 1.00 96.75 609 SER A CA 1
ATOM 4635 C C . SER A 1 609 ? 5.987 19.109 9.149 1.00 96.75 609 SER A C 1
ATOM 4637 O O . SER A 1 609 ? 5.894 19.587 8.015 1.00 96.75 609 SER A O 1
ATOM 4639 N N . ALA A 1 610 ? 5.952 17.790 9.363 1.00 96.75 610 ALA A N 1
ATOM 4640 C CA . ALA A 1 610 ? 5.891 16.809 8.287 1.00 96.75 610 ALA A CA 1
ATOM 4641 C C . ALA A 1 610 ? 4.602 16.943 7.453 1.00 96.75 610 ALA A C 1
ATOM 4643 O O . ALA A 1 610 ? 4.669 17.006 6.225 1.00 96.75 610 ALA A O 1
ATOM 4644 N N . ILE A 1 611 ? 3.425 17.078 8.074 1.00 97.31 611 ILE A N 1
ATOM 4645 C CA . ILE A 1 611 ? 2.177 17.210 7.306 1.00 97.31 611 ILE A CA 1
ATOM 4646 C C . ILE A 1 611 ? 2.087 18.550 6.561 1.00 97.31 611 ILE A C 1
ATOM 4648 O O . ILE A 1 611 ? 1.563 18.589 5.449 1.00 97.31 611 ILE A O 1
ATOM 4652 N N . LYS A 1 612 ? 2.631 19.645 7.118 1.00 96.56 612 LYS A N 1
ATOM 4653 C CA . LYS A 1 612 ? 2.742 20.925 6.399 1.00 96.56 612 LYS A CA 1
ATOM 4654 C C . LYS A 1 612 ? 3.597 20.762 5.153 1.00 96.56 612 LYS A C 1
ATOM 4656 O O . LYS A 1 612 ? 3.185 21.199 4.081 1.00 96.56 612 LYS A O 1
ATOM 4661 N N . ARG A 1 613 ? 4.719 20.047 5.265 1.00 96.06 613 ARG A N 1
ATOM 4662 C CA . ARG A 1 613 ? 5.566 19.742 4.114 1.00 96.06 613 ARG A CA 1
ATOM 4663 C C . ARG A 1 613 ? 4.826 18.927 3.050 1.00 96.06 613 ARG A C 1
ATOM 4665 O O . ARG A 1 613 ? 4.942 19.231 1.867 1.00 96.06 613 ARG A O 1
ATOM 4672 N N . ALA A 1 614 ? 4.015 17.948 3.455 1.00 96.06 614 ALA A N 1
ATOM 4673 C CA . ALA A 1 614 ? 3.157 17.203 2.531 1.00 96.06 614 ALA A CA 1
ATOM 4674 C C . ALA A 1 614 ? 2.144 18.110 1.807 1.00 96.06 614 ALA A C 1
ATOM 4676 O O . ALA A 1 614 ? 1.970 17.984 0.596 1.00 96.06 614 ALA A O 1
ATOM 4677 N N . VAL A 1 615 ? 1.511 19.052 2.518 1.00 96.25 615 VAL A N 1
ATOM 4678 C CA . VAL A 1 615 ? 0.583 20.035 1.929 1.00 96.25 615 VAL A CA 1
ATOM 4679 C C . VAL A 1 615 ? 1.299 20.963 0.941 1.00 96.25 615 VAL A C 1
ATOM 4681 O O . VAL A 1 615 ? 0.788 21.170 -0.153 1.00 96.25 615 VAL A O 1
ATOM 4684 N N . GLU A 1 616 ? 2.482 21.481 1.282 1.00 94.50 616 GLU A N 1
ATOM 4685 C CA . GLU A 1 616 ? 3.284 22.358 0.409 1.00 94.50 616 GLU A CA 1
ATOM 4686 C C . GLU A 1 616 ? 3.712 21.681 -0.897 1.00 94.50 616 GLU A C 1
ATOM 4688 O O . GLU A 1 616 ? 3.736 22.314 -1.949 1.00 94.50 616 GLU A O 1
ATOM 4693 N N . LEU A 1 617 ? 4.064 20.395 -0.826 1.00 91.75 617 LEU A N 1
ATOM 4694 C CA . LEU A 1 617 ? 4.508 19.603 -1.973 1.00 91.75 617 LEU A CA 1
ATOM 4695 C C . LEU A 1 617 ? 3.354 19.109 -2.856 1.00 91.75 617 LEU A C 1
ATOM 4697 O O . LEU A 1 617 ? 3.601 18.553 -3.926 1.00 91.75 617 LEU A O 1
ATOM 4701 N N . THR A 1 618 ? 2.105 19.263 -2.415 1.00 91.56 618 THR A N 1
ATOM 4702 C CA . THR A 1 618 ? 0.939 18.718 -3.112 1.00 91.56 618 THR A CA 1
ATOM 4703 C C . THR A 1 618 ? 0.256 19.797 -3.959 1.00 91.56 618 THR A C 1
ATOM 4705 O O . THR A 1 618 ? -0.218 20.791 -3.405 1.00 91.56 618 THR A O 1
ATOM 4708 N N . PRO A 1 619 ? 0.136 19.608 -5.289 1.00 88.44 619 PRO A N 1
ATOM 4709 C CA . PRO A 1 619 ? -0.601 20.528 -6.154 1.00 88.44 619 PRO A CA 1
ATOM 4710 C C . PRO A 1 619 ? -2.059 20.730 -5.715 1.00 88.44 619 PRO A C 1
ATOM 4712 O O . PRO A 1 619 ? -2.694 19.821 -5.179 1.00 88.44 619 PRO A O 1
ATOM 4715 N N . SER A 1 620 ? -2.616 21.917 -5.978 1.00 85.81 620 SER A N 1
ATOM 4716 C CA . SER A 1 620 ? -3.974 22.294 -5.547 1.00 85.81 620 SER A CA 1
ATOM 4717 C C . SER A 1 620 ? -5.089 21.415 -6.117 1.00 85.81 620 SER A C 1
ATOM 4719 O O . SER A 1 620 ? -6.152 21.306 -5.514 1.00 85.81 620 SER A O 1
ATOM 4721 N N . ASP A 1 621 ? -4.855 20.820 -7.283 1.00 81.38 621 ASP A N 1
ATOM 4722 C CA . ASP A 1 621 ? -5.772 19.937 -8.004 1.00 81.38 621 ASP A CA 1
ATOM 4723 C C . ASP A 1 621 ? -5.527 18.445 -7.707 1.00 81.38 621 ASP A C 1
ATOM 4725 O O . ASP A 1 621 ? -6.201 17.577 -8.263 1.00 81.38 621 ASP A O 1
ATOM 4729 N N . HIS A 1 622 ? -4.561 18.119 -6.842 1.00 85.31 622 HIS A N 1
ATOM 4730 C CA . HIS A 1 622 ? -4.192 16.741 -6.551 1.00 85.31 622 HIS A CA 1
ATOM 4731 C C . HIS A 1 622 ? -5.218 16.057 -5.619 1.00 85.31 622 HIS A C 1
ATOM 4733 O O . HIS A 1 622 ? -5.565 16.621 -4.577 1.00 85.31 622 HIS A O 1
ATOM 4739 N N . PRO A 1 623 ? -5.644 14.807 -5.902 1.00 83.31 623 PRO A N 1
ATOM 4740 C CA . PRO A 1 623 ? -6.671 14.101 -5.119 1.00 83.31 623 PRO A CA 1
ATOM 4741 C C . PRO A 1 623 ? -6.292 13.822 -3.655 1.00 83.31 623 PRO A C 1
ATOM 4743 O O . PRO A 1 623 ? -7.175 13.647 -2.820 1.00 83.31 623 PRO A O 1
ATOM 4746 N N . ASP A 1 624 ? -4.998 13.793 -3.332 1.00 86.25 624 ASP A N 1
ATOM 4747 C CA . ASP A 1 624 ? -4.513 13.548 -1.962 1.00 86.25 624 ASP A CA 1
ATOM 4748 C C . ASP A 1 624 ? -4.501 14.805 -1.073 1.00 86.25 624 ASP A C 1
ATOM 4750 O O . ASP A 1 624 ? -4.454 14.683 0.154 1.00 86.25 624 ASP A O 1
ATOM 4754 N N . LEU A 1 625 ? -4.599 16.014 -1.650 1.00 92.75 625 LEU A N 1
ATOM 4755 C CA . LEU A 1 625 ? -4.564 17.269 -0.885 1.00 92.75 625 LEU A CA 1
ATOM 4756 C C . LEU A 1 625 ? -5.636 17.340 0.223 1.00 92.75 625 LEU A C 1
ATOM 4758 O O . LEU A 1 625 ? -5.284 17.712 1.346 1.00 92.75 625 LEU A O 1
ATOM 4762 N N . PRO A 1 626 ? -6.909 16.949 -0.011 1.00 94.19 626 PRO A N 1
ATOM 4763 C CA . PRO A 1 626 ? -7.907 16.847 1.054 1.00 94.19 626 PRO A CA 1
ATOM 4764 C C . PRO A 1 626 ? -7.460 15.985 2.239 1.00 94.19 626 PRO A C 1
ATOM 4766 O O . PRO A 1 626 ? -7.661 16.364 3.392 1.00 94.19 626 PRO A O 1
ATOM 4769 N N . SER A 1 627 ? -6.804 14.853 1.975 1.00 93.00 627 SER A N 1
ATOM 4770 C CA . SER A 1 627 ? -6.330 13.949 3.028 1.00 93.00 627 SER A CA 1
ATOM 4771 C C . SER A 1 627 ? -5.211 14.581 3.850 1.00 93.00 627 SER A C 1
ATOM 4773 O O . SER A 1 627 ? -5.234 14.496 5.079 1.00 93.00 627 SER A O 1
ATOM 4775 N N . HIS A 1 628 ? -4.283 15.294 3.206 1.00 95.25 628 HIS A N 1
ATOM 4776 C CA . HIS A 1 628 ? -3.225 16.019 3.910 1.00 95.25 628 HIS A CA 1
ATOM 4777 C C . HIS A 1 628 ? -3.777 17.168 4.771 1.00 95.25 628 HIS A C 1
ATOM 4779 O O . HIS A 1 628 ? -3.389 17.305 5.929 1.00 95.25 628 HIS A O 1
ATOM 4785 N N . LEU A 1 629 ? -4.736 17.943 4.253 1.00 96.62 629 LEU A N 1
ATOM 4786 C CA . LEU A 1 629 ? -5.396 19.025 4.997 1.00 96.62 629 LEU A CA 1
ATOM 4787 C C . LEU A 1 629 ? -6.222 18.505 6.184 1.00 96.62 629 LEU A C 1
ATOM 4789 O O . LEU A 1 629 ? -6.181 19.073 7.274 1.00 96.62 629 LEU A O 1
ATOM 4793 N N . SER A 1 630 ? -6.943 17.400 5.994 1.00 96.12 630 SER A N 1
ATOM 4794 C CA . SER A 1 630 ? -7.718 16.758 7.058 1.00 96.12 630 SER A CA 1
ATOM 4795 C C . SER A 1 630 ? -6.819 16.244 8.185 1.00 96.12 630 SER A C 1
ATOM 4797 O O . SER A 1 630 ? -7.156 16.417 9.358 1.00 96.12 630 SER A O 1
ATOM 4799 N N . ALA A 1 631 ? -5.676 15.641 7.840 1.00 95.38 631 ALA A N 1
ATOM 4800 C CA . ALA A 1 631 ? -4.679 15.190 8.809 1.00 95.38 631 ALA A CA 1
ATOM 4801 C C . ALA A 1 631 ? -4.010 16.367 9.534 1.00 95.38 631 ALA A C 1
ATOM 4803 O O . ALA A 1 631 ? -3.849 16.318 10.750 1.00 95.38 631 ALA A O 1
ATOM 4804 N N . LEU A 1 632 ? -3.704 17.458 8.824 1.00 97.00 632 LEU A N 1
ATOM 4805 C CA . LEU A 1 632 ? -3.183 18.683 9.432 1.00 97.00 632 LEU A CA 1
ATOM 4806 C C . LEU A 1 632 ? -4.157 19.252 10.473 1.00 97.00 632 LEU A C 1
ATOM 4808 O O . LEU A 1 632 ? -3.751 19.546 11.596 1.00 97.00 632 LEU A O 1
ATOM 4812 N N . GLY A 1 633 ? -5.452 19.325 10.149 1.00 95.94 633 GLY A N 1
ATOM 4813 C CA . GLY A 1 633 ? -6.454 19.766 11.119 1.00 95.94 633 GLY A CA 1
ATOM 4814 C C . GLY A 1 633 ? -6.614 18.813 12.306 1.00 95.94 633 GLY A C 1
ATOM 4815 O O . GLY A 1 633 ? -6.788 19.259 13.439 1.00 95.94 633 GLY A O 1
ATOM 4816 N N . HIS A 1 634 ? -6.480 17.502 12.085 1.00 93.50 634 HIS A N 1
ATOM 4817 C CA . HIS A 1 634 ? -6.466 16.529 13.177 1.00 93.50 634 HIS A CA 1
ATOM 4818 C C . HIS A 1 634 ? -5.286 16.753 14.138 1.00 93.50 634 HIS A C 1
ATOM 4820 O O . HIS A 1 634 ? -5.495 16.755 15.351 1.00 93.50 634 HIS A O 1
ATOM 4826 N N . LEU A 1 635 ? -4.076 16.975 13.615 1.00 94.81 635 LEU A N 1
ATOM 4827 C CA . LEU A 1 635 ? -2.872 17.198 14.423 1.00 94.81 635 LEU A CA 1
ATOM 4828 C C . LEU A 1 635 ? -2.929 18.526 15.193 1.00 94.81 635 LEU A C 1
ATOM 4830 O O . LEU A 1 635 ? -2.585 18.553 16.371 1.00 94.81 635 LEU A O 1
ATOM 4834 N N . TRP A 1 636 ? -3.451 19.601 14.592 1.00 95.62 636 TRP A N 1
ATOM 4835 C CA . TRP A 1 636 ? -3.692 20.856 15.318 1.00 95.62 636 TRP A CA 1
ATOM 4836 C C . TRP A 1 636 ? -4.700 20.707 16.455 1.00 95.62 636 TRP A C 1
ATOM 4838 O O . TRP A 1 636 ? -4.454 21.194 17.554 1.00 95.62 636 TRP A O 1
ATOM 4848 N N . ARG A 1 637 ? -5.806 19.984 16.235 1.00 93.69 637 ARG A N 1
ATOM 4849 C CA . ARG A 1 637 ? -6.778 19.699 17.302 1.00 93.69 637 ARG A CA 1
ATOM 4850 C C . ARG A 1 637 ? -6.148 18.916 18.460 1.00 93.69 637 ARG A C 1
ATOM 4852 O O . ARG A 1 637 ? -6.549 19.110 19.601 1.00 93.69 637 ARG A O 1
ATOM 4859 N N . ARG A 1 638 ? -5.196 18.023 18.174 1.00 89.25 638 ARG A N 1
ATOM 4860 C CA . ARG A 1 638 ? -4.474 17.265 19.205 1.00 89.25 638 ARG A CA 1
ATOM 4861 C C . ARG A 1 638 ? -3.483 18.127 19.971 1.00 89.25 638 ARG A C 1
ATOM 4863 O O . ARG A 1 638 ? -3.484 18.075 21.189 1.00 89.25 638 ARG A O 1
ATOM 4870 N N . ARG A 1 639 ? -2.716 18.976 19.284 1.00 90.94 639 ARG A N 1
ATOM 4871 C CA . ARG A 1 639 ? -1.824 19.941 19.943 1.00 90.94 639 ARG A CA 1
ATOM 4872 C C . ARG A 1 639 ? -2.587 20.895 20.864 1.00 90.94 639 ARG A C 1
ATOM 4874 O O . ARG A 1 639 ? -2.155 21.110 21.990 1.00 90.94 639 ARG A O 1
ATOM 4881 N N . PHE A 1 640 ? -3.770 21.343 20.438 1.00 91.06 640 PHE A N 1
ATOM 4882 C CA . PHE A 1 640 ? -4.660 22.164 21.260 1.00 91.06 640 PHE A CA 1
ATOM 4883 C C . PHE A 1 640 ? -5.032 21.509 22.601 1.00 91.06 640 PHE A C 1
ATOM 4885 O O . PHE A 1 640 ? -5.240 22.216 23.590 1.00 91.06 640 PHE A O 1
ATOM 4892 N N . ALA A 1 641 ? -5.150 20.177 22.646 1.00 86.56 641 ALA A N 1
ATOM 4893 C CA . ALA A 1 641 ? -5.496 19.472 23.878 1.00 86.56 641 ALA A CA 1
ATOM 4894 C C . ALA A 1 641 ? -4.462 19.724 24.989 1.00 86.56 641 ALA A C 1
ATOM 4896 O O . ALA A 1 641 ? -4.865 19.840 26.141 1.00 86.56 641 ALA A O 1
ATOM 4897 N N . GLU A 1 642 ? -3.191 19.927 24.623 1.00 86.88 642 GLU A N 1
ATOM 4898 C CA . GLU A 1 642 ? -2.102 20.211 25.563 1.00 86.88 642 GLU A CA 1
ATOM 4899 C C . GLU A 1 642 ? -1.777 21.707 25.696 1.00 86.88 642 GLU A C 1
ATOM 4901 O O . GLU A 1 642 ? -1.496 22.199 26.787 1.00 86.88 642 GLU A O 1
ATOM 4906 N N . THR A 1 643 ? -1.790 22.464 24.593 1.00 88.44 643 THR A N 1
ATOM 4907 C CA . THR A 1 643 ? -1.390 23.888 24.592 1.00 88.44 643 THR A CA 1
ATOM 4908 C C . THR A 1 643 ? -2.512 24.822 25.037 1.00 88.44 643 THR A C 1
ATOM 4910 O O . THR A 1 643 ? -2.249 25.925 25.521 1.00 88.44 643 THR A O 1
ATOM 4913 N N . HIS A 1 644 ? -3.762 24.406 24.817 1.00 87.94 644 HIS A N 1
ATOM 4914 C CA . HIS A 1 644 ? -4.969 25.214 24.949 1.00 87.94 644 HIS A CA 1
ATOM 4915 C C . HIS A 1 644 ? -4.961 26.531 24.142 1.00 87.94 644 HIS A C 1
ATOM 4917 O O . HIS A 1 644 ? -5.690 27.460 24.495 1.00 87.94 644 HIS A O 1
ATOM 4923 N N . ASP A 1 645 ? -4.196 26.628 23.043 1.00 90.56 645 ASP A N 1
ATOM 4924 C CA . ASP A 1 645 ? -4.183 27.805 22.157 1.00 90.56 645 ASP A CA 1
ATOM 4925 C C . ASP A 1 645 ? -5.392 27.811 21.191 1.00 90.56 645 ASP A C 1
ATOM 4927 O O . ASP A 1 645 ? -5.435 27.026 20.237 1.00 90.56 645 ASP A O 1
ATOM 4931 N N . PRO A 1 646 ? -6.372 28.725 21.347 1.00 89.88 646 PRO A N 1
ATOM 4932 C CA . PRO A 1 646 ? -7.578 28.734 20.518 1.00 89.88 646 PRO A CA 1
ATOM 4933 C C . PRO A 1 646 ? -7.316 28.914 19.014 1.00 89.88 646 PRO A C 1
ATOM 4935 O O . PRO A 1 646 ? -8.149 28.508 18.199 1.00 89.88 646 PRO A O 1
ATOM 4938 N N . SER A 1 647 ? -6.182 29.511 18.626 1.00 92.56 647 SER A N 1
ATOM 4939 C CA . SER A 1 647 ? -5.829 29.719 17.216 1.00 92.56 647 SER A CA 1
ATOM 4940 C C . SER A 1 647 ? -5.592 28.401 16.463 1.00 92.56 647 SER A C 1
ATOM 4942 O O . SER A 1 647 ? -5.859 28.305 15.258 1.00 92.56 647 SER A O 1
ATOM 4944 N N . GLU A 1 648 ? -5.184 27.348 17.175 1.00 92.94 648 GLU A N 1
ATOM 4945 C CA . GLU A 1 648 ? -4.970 26.011 16.619 1.00 92.94 648 GLU A CA 1
ATOM 4946 C C . GLU A 1 648 ? -6.292 25.337 16.249 1.00 92.94 648 GLU A C 1
ATOM 4948 O O . GLU A 1 648 ? -6.394 24.722 15.188 1.00 92.94 648 GLU A O 1
ATOM 4953 N N . LEU A 1 649 ? -7.342 25.510 17.063 1.00 92.62 649 LEU A N 1
ATOM 4954 C CA . LEU A 1 649 ? -8.682 25.005 16.741 1.00 92.62 649 LEU A CA 1
ATOM 4955 C C . LEU A 1 649 ? -9.304 25.720 15.543 1.00 92.62 649 LEU A C 1
ATOM 4957 O O . LEU A 1 649 ? -9.987 25.082 14.740 1.00 92.62 649 LEU A O 1
ATOM 4961 N N . VAL A 1 650 ? -9.076 27.030 15.408 1.00 94.31 650 VAL A N 1
ATOM 4962 C CA . VAL A 1 650 ? -9.513 27.784 14.222 1.00 94.31 650 VAL A CA 1
ATOM 4963 C C . VAL A 1 650 ? -8.830 27.219 12.978 1.00 94.31 650 VAL A C 1
ATOM 4965 O O . VAL A 1 650 ? -9.512 26.819 12.034 1.00 94.31 650 VAL A O 1
ATOM 4968 N N . SER A 1 651 ? -7.505 27.069 13.030 1.00 95.00 651 SER A N 1
ATOM 4969 C CA . SER A 1 651 ? -6.710 26.495 11.938 1.00 95.00 651 SER A CA 1
ATOM 4970 C C . SER A 1 651 ? -7.142 25.059 11.597 1.00 95.00 651 SER A C 1
ATOM 4972 O O . SER A 1 651 ? -7.220 24.687 10.423 1.00 95.00 651 SER A O 1
ATOM 4974 N N . ALA A 1 652 ? -7.480 24.250 12.609 1.00 95.69 652 ALA A N 1
ATOM 4975 C CA . ALA A 1 652 ? -7.971 22.885 12.432 1.00 95.69 652 ALA A CA 1
ATOM 4976 C C . ALA A 1 652 ? -9.286 22.824 11.649 1.00 95.69 652 ALA A C 1
ATOM 4978 O O . ALA A 1 652 ? -9.395 22.067 10.678 1.00 95.69 652 ALA A O 1
ATOM 4979 N N . VAL A 1 653 ? -10.263 23.644 12.046 1.00 95.75 653 VAL A N 1
ATOM 4980 C CA . VAL A 1 653 ? -11.569 23.730 11.382 1.00 95.75 653 VAL A CA 1
ATOM 4981 C C . VAL A 1 653 ? -11.417 24.246 9.950 1.00 95.75 653 VAL A C 1
ATOM 4983 O O . VAL A 1 653 ? -11.981 23.645 9.037 1.00 95.75 653 VAL A O 1
ATOM 4986 N N . GLU A 1 654 ? -10.620 25.293 9.724 1.00 96.44 654 GLU A N 1
ATOM 4987 C CA . GLU A 1 654 ? -10.382 25.851 8.385 1.00 96.44 654 GLU A CA 1
ATOM 4988 C C . GLU A 1 654 ? -9.758 24.822 7.429 1.00 96.44 654 GLU A C 1
ATOM 4990 O O . GLU A 1 654 ? -10.232 24.642 6.302 1.00 96.44 654 GLU A O 1
ATOM 4995 N N . ALA A 1 655 ? -8.731 24.090 7.877 1.00 96.38 655 ALA A N 1
ATOM 4996 C CA . ALA A 1 655 ? -8.094 23.056 7.064 1.00 96.38 655 ALA A CA 1
ATOM 4997 C C . ALA A 1 655 ? -9.056 21.908 6.722 1.00 96.38 655 ALA A C 1
ATOM 4999 O O . ALA A 1 655 ? -9.106 21.465 5.572 1.00 96.38 655 ALA A O 1
ATOM 5000 N N . GLN A 1 656 ? -9.861 21.450 7.683 1.00 96.88 656 GLN A N 1
ATOM 5001 C CA . GLN A 1 656 ? -10.832 20.372 7.467 1.00 96.88 656 GLN A CA 1
ATOM 5002 C C . GLN A 1 656 ? -12.014 20.809 6.590 1.00 96.88 656 GLN A C 1
ATOM 5004 O O . GLN A 1 656 ? -12.461 20.042 5.737 1.00 96.88 656 GLN A O 1
ATOM 5009 N N . GLN A 1 657 ? -12.489 22.050 6.724 1.00 96.62 657 GLN A N 1
ATOM 5010 C CA . GLN A 1 657 ? -13.489 22.617 5.817 1.00 96.62 657 GLN A CA 1
ATOM 5011 C C . GLN A 1 657 ? -12.956 22.687 4.385 1.00 96.62 657 GLN A C 1
ATOM 5013 O O . GLN A 1 657 ? -13.644 22.263 3.454 1.00 96.62 657 GLN A O 1
ATOM 5018 N N . LYS A 1 658 ? -11.712 23.147 4.202 1.00 95.62 658 LYS A N 1
ATOM 5019 C CA . LYS A 1 658 ? -11.054 23.159 2.890 1.00 95.62 658 LYS A CA 1
ATOM 5020 C C . LYS A 1 658 ? -10.890 21.746 2.323 1.00 95.62 658 LYS A C 1
ATOM 5022 O O . LYS A 1 658 ? -11.145 21.543 1.139 1.00 95.62 658 LYS A O 1
ATOM 5027 N N . ALA A 1 659 ? -10.538 20.760 3.152 1.00 95.56 659 ALA A N 1
ATOM 5028 C CA . ALA A 1 659 ? -10.480 19.358 2.737 1.00 95.56 659 ALA A CA 1
ATOM 5029 C C . ALA A 1 659 ? -11.831 18.873 2.188 1.00 95.56 659 ALA A C 1
ATOM 5031 O O . ALA A 1 659 ? -11.891 18.306 1.098 1.00 95.56 659 ALA A O 1
ATOM 5032 N N . ILE A 1 660 ? -12.929 19.151 2.894 1.00 95.19 660 ILE A N 1
ATOM 5033 C CA . ILE A 1 660 ? -14.281 18.767 2.462 1.00 95.19 660 ILE A CA 1
ATOM 5034 C C . ILE A 1 660 ? -14.678 19.479 1.163 1.00 95.19 660 ILE A C 1
ATOM 5036 O O . ILE A 1 660 ? -15.235 18.835 0.280 1.00 95.19 660 ILE A O 1
ATOM 5040 N N . GLN A 1 661 ? -14.371 20.773 1.017 1.00 93.81 661 GLN A N 1
ATOM 5041 C CA . GLN A 1 661 ? -14.662 21.540 -0.204 1.00 93.81 661 GLN A CA 1
ATOM 5042 C C . GLN A 1 661 ? -13.947 20.979 -1.440 1.00 93.81 661 GLN A C 1
ATOM 5044 O O . GLN A 1 661 ? -14.510 20.986 -2.531 1.00 93.81 661 GLN A O 1
ATOM 5049 N N . LEU A 1 662 ? -12.718 20.489 -1.265 1.00 91.06 662 LEU A N 1
ATOM 5050 C CA . LEU A 1 662 ? -11.911 19.895 -2.332 1.00 91.06 662 LEU A CA 1
ATOM 5051 C C . LEU A 1 662 ? -12.237 18.413 -2.586 1.00 91.06 662 LEU A C 1
ATOM 5053 O O . LEU A 1 662 ? -11.776 17.848 -3.575 1.00 91.06 662 LEU A O 1
ATOM 5057 N N . THR A 1 663 ? -13.014 17.767 -1.714 1.00 88.19 663 THR A N 1
ATOM 5058 C CA . THR A 1 663 ? -13.361 16.349 -1.854 1.00 88.19 663 THR A CA 1
ATOM 5059 C C . THR A 1 663 ? -14.581 16.181 -2.768 1.00 88.19 663 THR A C 1
ATOM 5061 O O . THR A 1 663 ? -15.650 16.712 -2.454 1.00 88.19 663 THR A O 1
ATOM 5064 N N . PRO A 1 664 ? -14.491 15.398 -3.862 1.00 83.56 664 PRO A N 1
ATOM 5065 C CA . PRO A 1 664 ? -15.635 15.145 -4.732 1.00 83.56 664 PRO A CA 1
ATOM 5066 C C . PRO A 1 664 ? -16.822 14.494 -3.994 1.00 83.56 664 PRO A C 1
ATOM 5068 O O . PRO A 1 664 ? -16.613 13.626 -3.134 1.00 83.56 664 PRO A O 1
ATOM 5071 N N . PRO A 1 665 ? -18.076 14.836 -4.349 1.00 78.69 665 PRO A N 1
ATOM 5072 C CA . PRO A 1 665 ? -19.251 14.133 -3.842 1.00 78.69 665 PRO A CA 1
ATOM 5073 C C . PRO A 1 665 ? -19.166 12.628 -4.151 1.00 78.69 665 PRO A C 1
ATOM 5075 O O . PRO A 1 665 ? -18.977 12.243 -5.300 1.00 78.69 665 PRO A O 1
ATOM 5078 N N . GLY A 1 666 ? -19.290 11.776 -3.128 1.00 72.06 666 GLY A N 1
ATOM 5079 C CA . GLY A 1 666 ? -19.220 10.311 -3.271 1.00 72.06 666 GLY A CA 1
ATOM 5080 C C . GLY A 1 666 ? -17.825 9.687 -3.109 1.00 72.06 666 GLY A C 1
ATOM 5081 O O . GLY A 1 666 ? -17.690 8.475 -3.232 1.00 72.06 666 GLY A O 1
ATOM 5082 N N . HIS A 1 667 ? -16.785 10.470 -2.803 1.00 79.69 667 HIS A N 1
ATOM 5083 C CA . HIS A 1 667 ? -15.457 9.931 -2.485 1.00 79.69 667 HIS A CA 1
ATOM 5084 C C . HIS A 1 667 ? -15.467 9.083 -1.192 1.00 79.69 667 HIS A C 1
ATOM 5086 O O . HIS A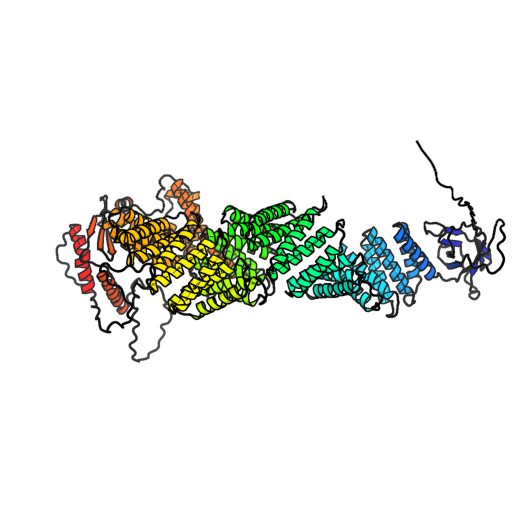 1 667 ? -16.010 9.523 -0.179 1.00 79.69 667 HIS A O 1
ATOM 5092 N N . ALA A 1 668 ? -14.788 7.926 -1.176 1.00 77.94 668 ALA A N 1
ATOM 5093 C CA . ALA A 1 668 ? -14.742 7.004 -0.025 1.00 77.94 668 ALA A CA 1
ATOM 5094 C C . ALA A 1 668 ? -14.226 7.639 1.285 1.00 77.94 668 ALA A C 1
ATOM 5096 O O . ALA A 1 668 ? -14.692 7.297 2.367 1.00 77.94 668 ALA A O 1
ATOM 5097 N N . ASN A 1 669 ? -13.305 8.606 1.185 1.00 83.31 669 ASN A N 1
ATOM 5098 C CA . ASN A 1 669 ? -12.778 9.366 2.333 1.00 83.31 669 ASN A CA 1
ATOM 5099 C C . ASN A 1 669 ? -13.636 10.573 2.758 1.00 83.31 669 ASN A C 1
ATOM 5101 O O . ASN A 1 669 ? -13.369 11.161 3.804 1.00 83.31 669 ASN A O 1
ATOM 5105 N N . LEU A 1 670 ? -14.681 10.957 2.012 1.00 89.56 670 LEU A N 1
ATOM 5106 C CA . LEU A 1 670 ? -15.548 12.074 2.416 1.00 89.56 670 LEU A CA 1
ATOM 5107 C C . LEU A 1 670 ? -16.175 11.867 3.814 1.00 89.56 670 LEU A C 1
ATOM 5109 O O . LEU A 1 670 ? -16.122 12.801 4.619 1.00 89.56 670 LEU A O 1
ATOM 5113 N N . PRO A 1 671 ? -16.694 10.671 4.171 1.00 91.50 671 PRO A N 1
ATOM 5114 C CA . PRO A 1 671 ? -17.131 10.377 5.535 1.00 91.50 671 PRO A CA 1
ATOM 5115 C C . PRO A 1 671 ? -16.045 10.608 6.591 1.00 91.50 671 PRO A C 1
ATOM 5117 O O . PRO A 1 671 ? -16.351 11.095 7.678 1.00 91.50 671 PRO A O 1
ATOM 5120 N N . TYR A 1 672 ? -14.784 10.292 6.281 1.00 90.25 672 TYR A N 1
ATOM 5121 C CA . TYR A 1 672 ? -13.655 10.504 7.186 1.00 90.25 672 TYR A CA 1
ATOM 5122 C C . TYR A 1 672 ? -13.376 11.999 7.402 1.00 90.25 672 TYR A C 1
ATOM 5124 O O . TYR A 1 672 ? -13.262 12.431 8.547 1.00 90.25 672 TYR A O 1
ATOM 5132 N N . HIS A 1 673 ? -13.356 12.812 6.341 1.00 93.69 673 HIS A N 1
ATOM 5133 C CA . HIS A 1 673 ? -13.149 14.263 6.467 1.00 93.69 673 HIS A CA 1
ATOM 5134 C C . HIS A 1 673 ? -14.280 14.945 7.252 1.00 93.69 673 HIS A C 1
ATOM 5136 O O . HIS A 1 673 ? -14.019 15.788 8.109 1.00 93.69 673 HIS A O 1
ATOM 5142 N N . LEU A 1 674 ? -15.533 14.538 7.014 1.00 95.31 674 LEU A N 1
ATOM 5143 C CA . LEU A 1 674 ? -16.698 15.018 7.768 1.00 95.31 674 LEU A CA 1
ATOM 5144 C C . LEU A 1 674 ? -16.612 14.652 9.254 1.00 95.31 674 LEU A C 1
ATOM 5146 O O . LEU A 1 674 ? -16.880 15.483 10.118 1.00 95.31 674 LEU A O 1
ATOM 5150 N N . PHE A 1 675 ? -16.201 13.419 9.547 1.00 93.88 675 PHE A N 1
ATOM 5151 C CA . PHE A 1 675 ? -16.000 12.946 10.912 1.00 93.88 675 PHE A CA 1
ATOM 5152 C C . PHE A 1 675 ? -14.877 13.714 11.626 1.00 93.88 675 PHE A C 1
ATOM 5154 O O . PHE A 1 675 ? -15.041 14.130 12.772 1.00 93.88 675 PHE A O 1
ATOM 5161 N N . ALA A 1 676 ? -13.757 13.962 10.939 1.00 94.00 676 ALA A N 1
ATOM 5162 C CA . ALA A 1 676 ? -12.648 14.745 11.475 1.00 94.00 676 ALA A CA 1
ATOM 5163 C C . ALA A 1 676 ? -13.069 16.186 11.816 1.00 94.00 676 ALA A C 1
ATOM 5165 O O . ALA A 1 676 ? -12.713 16.676 12.889 1.00 94.00 676 ALA A O 1
ATOM 5166 N N . LEU A 1 677 ? -13.871 16.824 10.954 1.00 96.69 677 LEU A N 1
ATOM 5167 C CA . LEU A 1 677 ? -14.438 18.150 11.210 1.00 96.69 677 LEU A CA 1
ATOM 5168 C C . LEU A 1 677 ? -15.389 18.153 12.415 1.00 96.69 677 LEU A C 1
ATOM 5170 O O . LEU A 1 677 ? -15.291 19.033 13.270 1.00 96.69 677 LEU A O 1
ATOM 5174 N N . GLY A 1 678 ? -16.266 17.151 12.523 1.00 95.62 678 GLY A N 1
ATOM 5175 C CA . GLY A 1 678 ? -17.175 17.015 13.664 1.00 95.62 678 GLY A CA 1
ATOM 5176 C C . GLY A 1 678 ? -16.431 16.935 14.998 1.00 95.62 678 GLY A C 1
ATOM 5177 O O . GLY A 1 678 ? -16.817 17.592 15.963 1.00 95.62 678 GLY A O 1
ATOM 5178 N N . ASN A 1 679 ? -15.311 16.206 15.041 1.00 93.56 679 ASN A N 1
ATOM 5179 C CA . ASN A 1 679 ? -14.478 16.119 16.243 1.00 93.56 679 ASN A CA 1
ATOM 5180 C C . ASN A 1 679 ? -13.881 17.481 16.631 1.00 93.56 679 ASN A C 1
ATOM 5182 O O . ASN A 1 679 ? -13.831 17.809 17.815 1.00 93.56 679 ASN A O 1
ATOM 5186 N N . SER A 1 680 ? -13.452 18.292 15.660 1.00 94.31 680 SER A N 1
ATOM 5187 C CA . SER A 1 680 ? -12.961 19.652 15.924 1.00 94.31 680 SER A CA 1
ATOM 5188 C C . SER A 1 680 ? -14.066 20.568 16.449 1.00 94.31 680 SER A C 1
ATOM 5190 O O . SER A 1 680 ? -13.824 21.327 17.388 1.00 94.31 680 SER A O 1
ATOM 5192 N N . PHE A 1 681 ? -15.288 20.457 15.918 1.00 95.31 681 PHE A N 1
ATOM 5193 C CA . PHE A 1 681 ? -16.434 21.213 16.427 1.00 95.31 681 PHE A CA 1
ATOM 5194 C C . PHE A 1 681 ? -16.830 20.817 17.853 1.00 95.31 681 PHE A C 1
ATOM 5196 O O . PHE A 1 681 ? -17.091 21.712 18.651 1.00 95.31 681 PHE A O 1
ATOM 5203 N N . ILE A 1 682 ? -16.812 19.526 18.223 1.00 92.69 682 ILE A N 1
ATOM 5204 C CA . ILE A 1 682 ? -17.046 19.112 19.623 1.00 92.69 682 ILE A CA 1
ATOM 5205 C C . ILE A 1 682 ? -16.026 19.779 20.553 1.00 92.69 682 ILE A C 1
ATOM 5207 O O . ILE A 1 682 ? -16.402 20.343 21.581 1.00 92.69 682 ILE A O 1
ATOM 5211 N N . VAL A 1 683 ? -14.735 19.722 20.210 1.00 91.38 683 VAL A N 1
ATOM 5212 C CA . VAL A 1 683 ? -13.678 20.292 21.062 1.00 91.38 683 VAL A CA 1
ATOM 5213 C C . VAL A 1 683 ? -13.838 21.808 21.180 1.00 91.38 683 VAL A C 1
ATOM 5215 O O . VAL A 1 683 ? -13.756 22.343 22.286 1.00 91.38 683 VAL A O 1
ATOM 5218 N N . ARG A 1 684 ? -14.144 22.501 20.077 1.00 92.00 684 ARG A N 1
ATOM 5219 C CA . ARG A 1 684 ? -14.405 23.945 20.097 1.00 92.00 684 ARG A CA 1
ATOM 5220 C C . ARG A 1 684 ? -15.641 24.291 20.927 1.00 92.00 684 ARG A C 1
ATOM 5222 O O . ARG A 1 684 ? -15.555 25.173 21.778 1.00 92.00 684 ARG A O 1
ATOM 5229 N N . PHE A 1 685 ? -16.726 23.529 20.790 1.00 91.88 685 PHE A N 1
ATOM 5230 C CA . PHE A 1 685 ? -17.923 23.667 21.617 1.00 91.88 685 PHE A CA 1
ATOM 5231 C C . PHE A 1 685 ? -17.617 23.511 23.109 1.00 91.88 685 PHE A C 1
ATOM 5233 O O . PHE A 1 685 ? -18.118 24.288 23.916 1.00 91.88 685 PHE A O 1
ATOM 5240 N N . ARG A 1 686 ? -16.785 22.543 23.514 1.00 89.69 686 ARG A N 1
ATOM 5241 C CA . ARG A 1 686 ? -16.443 22.364 24.936 1.00 89.69 686 ARG A CA 1
ATOM 5242 C C . ARG A 1 686 ? -15.805 23.615 25.545 1.00 89.69 686 ARG A C 1
ATOM 5244 O O . ARG A 1 686 ? -16.071 23.895 26.712 1.00 89.69 686 ARG A O 1
ATOM 5251 N N . GLN A 1 687 ? -15.043 24.361 24.746 1.00 88.38 687 GLN A N 1
ATOM 5252 C CA . GLN A 1 687 ? -14.354 25.590 25.143 1.00 88.38 687 GLN A CA 1
ATOM 5253 C C . GLN A 1 687 ? -15.261 26.824 25.104 1.00 88.38 687 GLN A C 1
ATOM 5255 O O . GLN A 1 687 ? -15.267 27.623 26.037 1.00 88.38 687 GLN A O 1
ATOM 5260 N N . THR A 1 688 ? -16.035 26.991 24.030 1.00 89.62 688 THR A N 1
ATOM 5261 C CA . THR A 1 688 ? -16.830 28.208 23.783 1.00 89.62 688 THR A CA 1
ATOM 5262 C C . THR A 1 688 ? -18.252 28.120 24.329 1.00 89.62 688 THR A C 1
ATOM 5264 O O . THR A 1 688 ? -18.878 29.147 24.589 1.00 89.62 688 THR A O 1
ATOM 5267 N N . LYS A 1 689 ? -18.773 26.896 24.474 1.00 89.06 689 LYS A N 1
ATOM 5268 C CA . LYS A 1 689 ? -20.190 26.561 24.685 1.00 89.06 689 LYS A CA 1
ATOM 5269 C C . LYS A 1 689 ? -21.124 27.168 23.623 1.00 89.06 689 LYS A C 1
ATOM 5271 O O . LYS A 1 689 ? -22.316 27.335 23.880 1.00 89.06 689 LYS A O 1
ATOM 5276 N N . ASP A 1 690 ? -20.608 27.466 22.425 1.00 90.56 690 ASP A N 1
ATOM 5277 C CA . ASP A 1 690 ? -21.401 27.993 21.311 1.00 90.56 690 ASP A CA 1
ATOM 5278 C C . ASP A 1 690 ? -22.296 26.904 20.700 1.00 90.56 690 ASP A C 1
ATOM 5280 O O . ASP A 1 690 ? -21.828 25.927 20.117 1.00 90.56 690 ASP A O 1
ATOM 5284 N N . LEU A 1 691 ? -23.614 27.091 20.789 1.00 90.56 691 LEU A N 1
ATOM 5285 C CA . LEU A 1 691 ? -24.600 26.156 20.247 1.00 90.56 691 LEU A CA 1
ATOM 5286 C C . LEU A 1 691 ? -24.482 25.945 18.728 1.00 90.56 691 LEU A C 1
ATOM 5288 O O . LEU A 1 691 ? -24.961 24.921 18.230 1.00 90.56 691 LEU A O 1
ATOM 5292 N N . SER A 1 692 ? -23.870 26.877 17.991 1.00 92.00 692 SER A N 1
ATOM 5293 C CA . SER A 1 692 ? -23.620 26.707 16.558 1.00 92.00 692 SER A CA 1
ATOM 5294 C C . SER A 1 692 ? -22.666 25.534 16.292 1.00 92.00 692 SER A C 1
ATOM 5296 O O . SER A 1 692 ? -22.981 24.671 15.473 1.00 92.00 692 SER A O 1
ATOM 5298 N N . ASP A 1 693 ? -21.590 25.412 17.075 1.00 93.44 693 ASP A N 1
ATOM 5299 C CA . ASP A 1 693 ? -20.564 24.378 16.918 1.00 93.44 693 ASP A CA 1
ATOM 5300 C C . ASP A 1 693 ? -21.123 22.971 17.121 1.00 93.44 693 ASP A C 1
ATOM 5302 O O . ASP A 1 693 ? -20.898 22.085 16.299 1.00 93.44 693 ASP A O 1
ATOM 5306 N N . ILE A 1 694 ? -21.897 22.750 18.187 1.00 93.38 694 ILE A N 1
ATOM 5307 C CA . ILE A 1 694 ? -22.472 21.423 18.450 1.00 93.38 694 ILE A CA 1
ATOM 5308 C C . ILE A 1 694 ? -23.555 21.054 17.427 1.00 93.38 694 ILE A C 1
ATOM 5310 O O . ILE A 1 694 ? -23.713 19.882 17.085 1.00 93.38 694 ILE A O 1
ATOM 5314 N N . THR A 1 695 ? -24.277 22.045 16.895 1.00 93.75 695 THR A N 1
ATOM 5315 C CA . THR A 1 695 ? -25.275 21.824 15.839 1.00 93.75 695 THR A CA 1
ATOM 5316 C C . THR A 1 695 ? -24.595 21.423 14.530 1.00 93.75 695 THR A C 1
ATOM 5318 O O . THR A 1 695 ? -25.013 20.451 13.898 1.00 93.75 695 THR A O 1
ATOM 5321 N N . GLU A 1 696 ? -23.513 22.111 14.158 1.00 95.38 696 GLU A N 1
ATOM 5322 C CA . GLU A 1 696 ? -22.691 21.761 12.996 1.00 95.38 696 GLU A CA 1
ATOM 5323 C C . GLU A 1 696 ? -22.005 20.401 13.177 1.00 95.38 696 GLU A C 1
ATOM 5325 O O . GLU A 1 696 ? -22.017 19.591 12.251 1.00 95.38 696 GLU A O 1
ATOM 5330 N N . ALA A 1 697 ? -21.495 20.085 14.376 1.00 95.75 697 ALA A N 1
ATOM 5331 C CA . ALA A 1 697 ? -20.933 18.772 14.700 1.00 95.75 697 ALA A CA 1
ATOM 5332 C C . ALA A 1 697 ? -21.941 17.644 14.427 1.00 95.75 697 ALA A C 1
ATOM 5334 O O . ALA A 1 697 ? -21.638 16.700 13.696 1.00 95.75 697 ALA A O 1
ATOM 5335 N N . ILE A 1 698 ? -23.166 17.767 14.953 1.00 95.19 698 ILE A N 1
ATOM 5336 C CA . ILE A 1 698 ? -24.247 16.797 14.724 1.00 95.19 698 ILE A CA 1
ATOM 5337 C C . ILE A 1 698 ? -24.550 16.669 13.226 1.00 95.19 698 ILE A C 1
ATOM 5339 O O . ILE A 1 698 ? -24.684 15.550 12.727 1.00 95.19 698 ILE A O 1
ATOM 5343 N N . ALA A 1 699 ? -24.622 17.785 12.493 1.00 96.44 699 ALA A N 1
ATOM 5344 C CA . ALA A 1 699 ? -24.904 17.777 11.060 1.00 96.44 699 ALA A CA 1
ATOM 5345 C C . ALA A 1 699 ? -2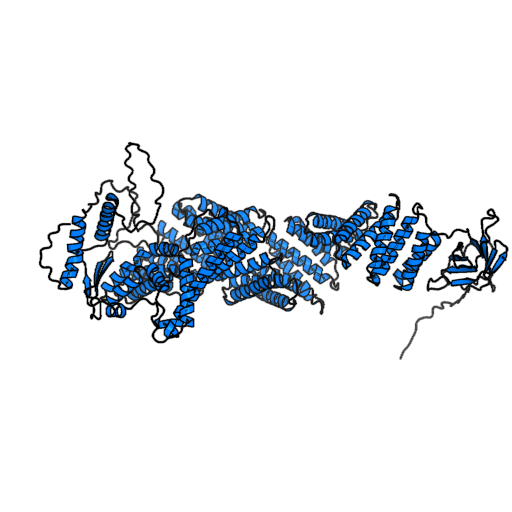3.816 17.046 10.251 1.00 96.44 699 ALA A C 1
ATOM 5347 O O . ALA A 1 699 ? -24.134 16.199 9.409 1.00 96.44 699 ALA A O 1
ATOM 5348 N N . VAL A 1 700 ? -22.531 17.317 10.516 1.00 96.44 700 VAL A N 1
ATOM 5349 C CA . VAL A 1 700 ? -21.429 16.658 9.795 1.00 96.44 700 VAL A CA 1
ATOM 5350 C C . VAL A 1 700 ? -21.254 15.195 10.203 1.00 96.44 700 VAL A C 1
ATOM 5352 O O . VAL A 1 700 ? -20.973 14.369 9.332 1.00 96.44 700 VAL A O 1
ATOM 5355 N N . PHE A 1 701 ? -21.489 14.828 11.469 1.00 96.00 701 PHE A N 1
ATOM 5356 C CA . PHE A 1 701 ? -21.490 13.424 11.895 1.00 96.00 701 PHE A CA 1
ATOM 5357 C C . PHE A 1 701 ? -22.644 12.636 11.284 1.00 96.00 701 PHE A C 1
ATOM 5359 O O . PHE A 1 701 ? -22.420 11.520 10.820 1.00 96.00 701 PHE A O 1
ATOM 5366 N N . GLN A 1 702 ? -23.848 13.212 11.221 1.00 95.69 702 GLN A N 1
ATOM 5367 C CA . GLN A 1 702 ? -24.984 12.575 10.556 1.00 95.69 702 GLN A CA 1
ATOM 5368 C C . GLN A 1 702 ? -24.670 12.333 9.078 1.00 95.69 702 GLN A C 1
ATOM 5370 O O . GLN A 1 702 ? -24.783 11.210 8.598 1.00 95.69 702 GLN A O 1
ATOM 5375 N N . ARG A 1 703 ? -24.158 13.350 8.375 1.00 95.25 703 ARG A N 1
ATOM 5376 C CA . ARG A 1 703 ? -23.756 13.209 6.970 1.00 95.25 703 ARG A CA 1
ATOM 5377 C C . ARG A 1 703 ? -22.640 12.176 6.785 1.00 95.25 703 ARG A C 1
ATOM 5379 O O . ARG A 1 703 ? -22.655 11.432 5.809 1.00 95.25 703 ARG A O 1
ATOM 5386 N N . SER A 1 704 ? -21.673 12.121 7.703 1.00 94.25 704 SER A N 1
ATOM 5387 C CA . SER A 1 704 ? -20.632 11.088 7.705 1.00 94.25 704 SER A CA 1
ATOM 5388 C C . SER A 1 704 ? -21.251 9.692 7.836 1.00 94.25 704 SER A C 1
ATOM 5390 O O . SER A 1 704 ? -20.956 8.812 7.028 1.00 94.25 704 SER A O 1
ATOM 5392 N N . LEU A 1 705 ? -22.160 9.503 8.795 1.00 93.19 705 LEU A N 1
ATOM 5393 C CA . LEU A 1 705 ? -22.856 8.244 9.055 1.00 93.19 705 LEU A CA 1
ATOM 5394 C C . LEU A 1 705 ? -23.742 7.791 7.884 1.00 93.19 705 LEU A C 1
ATOM 5396 O O . LEU A 1 705 ? -23.741 6.604 7.554 1.00 93.19 705 LEU A O 1
ATOM 5400 N N . ASP A 1 706 ? -24.460 8.716 7.249 1.00 92.00 706 ASP A N 1
ATOM 5401 C CA . ASP A 1 706 ? -25.342 8.442 6.106 1.00 92.00 706 ASP A CA 1
ATOM 5402 C C . ASP A 1 706 ? -24.550 7.966 4.879 1.00 92.00 706 ASP A C 1
ATOM 5404 O O . ASP A 1 706 ? -25.007 7.114 4.122 1.00 92.00 706 ASP A O 1
ATOM 5408 N N . LEU A 1 707 ? -23.327 8.479 4.708 1.00 89.00 707 LEU A N 1
ATOM 5409 C CA . LEU A 1 707 ? -22.396 8.063 3.656 1.00 89.00 707 LEU A CA 1
ATOM 5410 C C . LEU A 1 707 ? -21.573 6.815 4.032 1.00 89.00 707 LEU A C 1
ATOM 5412 O O . LEU A 1 707 ? -20.761 6.348 3.236 1.00 89.00 707 LEU A O 1
ATOM 5416 N N . THR A 1 708 ? -21.742 6.281 5.245 1.00 85.81 708 THR A N 1
ATOM 5417 C CA . THR A 1 708 ? -21.026 5.092 5.721 1.00 85.81 708 THR A CA 1
ATOM 5418 C C . THR A 1 708 ? -21.842 3.833 5.435 1.00 85.81 708 THR A C 1
ATOM 5420 O O . THR A 1 708 ? -22.947 3.722 5.972 1.00 85.81 708 THR A O 1
ATOM 5423 N N . PRO A 1 709 ? -21.314 2.843 4.691 1.00 82.62 709 PRO A N 1
ATOM 5424 C CA . PRO A 1 709 ? -21.989 1.557 4.519 1.00 82.62 709 PRO A CA 1
ATOM 5425 C C . PRO A 1 709 ? -22.343 0.906 5.862 1.00 82.62 709 PRO A C 1
ATOM 5427 O O . PRO A 1 709 ? -21.620 1.071 6.847 1.00 82.62 709 PRO A O 1
ATOM 5430 N N . ILE A 1 710 ? -23.452 0.162 5.908 1.00 80.88 710 ILE A N 1
ATOM 5431 C CA . ILE A 1 710 ? -23.962 -0.456 7.146 1.00 80.88 710 ILE A CA 1
ATOM 5432 C C . ILE A 1 710 ? -22.924 -1.397 7.771 1.00 80.88 710 ILE A C 1
ATOM 5434 O O . ILE A 1 710 ? -22.757 -1.384 8.987 1.00 80.88 710 ILE A O 1
ATOM 5438 N N . ASP A 1 711 ? -22.176 -2.123 6.943 1.00 73.62 711 ASP A N 1
ATOM 5439 C CA . ASP A 1 711 ? -21.176 -3.092 7.394 1.00 73.62 711 ASP A CA 1
ATOM 5440 C C . ASP A 1 711 ? -19.756 -2.510 7.502 1.00 73.62 711 ASP A C 1
ATOM 5442 O O . ASP A 1 711 ? -18.809 -3.242 7.773 1.00 73.62 711 ASP A O 1
ATOM 5446 N N . HIS A 1 712 ? -19.571 -1.193 7.382 1.00 77.19 712 HIS A N 1
ATOM 5447 C CA . HIS A 1 712 ? -18.245 -0.579 7.510 1.00 77.19 712 HIS A CA 1
ATOM 5448 C C . HIS A 1 712 ? -17.750 -0.571 8.976 1.00 77.19 712 HIS A C 1
ATOM 5450 O O . HIS A 1 712 ? -18.506 -0.157 9.859 1.00 77.19 712 HIS A O 1
ATOM 5456 N N . PRO A 1 713 ? -16.479 -0.915 9.270 1.00 73.00 713 PRO A N 1
ATOM 5457 C CA . PRO A 1 713 ? -15.966 -1.039 10.643 1.00 73.00 713 PRO A CA 1
ATOM 5458 C C . PRO A 1 713 ? -16.052 0.261 11.460 1.00 73.00 713 PRO A C 1
ATOM 5460 O O . PRO A 1 713 ? -16.433 0.237 12.626 1.00 73.00 713 PRO A O 1
ATOM 5463 N N . GLU A 1 714 ? -15.780 1.408 10.833 1.00 81.00 714 GLU A N 1
ATOM 5464 C CA . GLU A 1 714 ? -15.884 2.742 11.458 1.00 81.00 714 GLU A CA 1
ATOM 5465 C C . GLU A 1 714 ? -17.322 3.194 11.769 1.00 81.00 714 GLU A C 1
ATOM 5467 O O . GLU A 1 714 ? -17.533 4.260 12.354 1.00 81.00 714 GLU A O 1
ATOM 5472 N N . ARG A 1 715 ? -18.350 2.433 11.369 1.00 85.88 715 ARG A N 1
ATOM 5473 C CA . ARG A 1 715 ? -19.741 2.840 11.597 1.00 85.88 715 ARG A CA 1
ATOM 5474 C C . ARG A 1 715 ? -20.065 2.938 13.088 1.00 85.88 715 ARG A C 1
ATOM 5476 O O . ARG A 1 715 ? -20.740 3.885 13.488 1.00 85.88 715 ARG A O 1
ATOM 5483 N N . SER A 1 716 ? -19.572 2.005 13.907 1.00 86.62 716 SER A N 1
ATOM 5484 C CA . SER A 1 716 ? -19.769 2.039 15.365 1.00 86.62 716 SER A CA 1
ATOM 5485 C C . SER A 1 716 ? -19.157 3.295 15.993 1.00 86.62 716 SER A C 1
ATOM 5487 O O . SER A 1 716 ? -19.795 3.935 16.825 1.00 86.62 716 SER A O 1
ATOM 5489 N N . VAL A 1 717 ? -17.963 3.695 15.548 1.00 86.50 717 VAL A N 1
ATOM 5490 C CA . VAL A 1 717 ? -17.257 4.891 16.033 1.00 86.50 717 VAL A CA 1
ATOM 5491 C C . VAL A 1 717 ? -18.002 6.165 15.624 1.00 86.50 717 VAL A C 1
ATOM 5493 O O . VAL A 1 717 ? -18.224 7.053 16.447 1.00 86.50 717 VAL A O 1
ATOM 5496 N N . ARG A 1 718 ? -18.479 6.242 14.374 1.00 89.94 718 ARG A N 1
ATOM 5497 C CA . ARG A 1 718 ? -19.292 7.374 13.889 1.00 89.94 718 ARG A CA 1
ATOM 5498 C C . ARG A 1 718 ? -20.594 7.526 14.679 1.00 89.94 718 ARG A C 1
ATOM 5500 O O . ARG A 1 718 ? -20.949 8.641 15.056 1.00 89.94 718 ARG A O 1
ATOM 5507 N N . LEU A 1 719 ? -21.271 6.414 14.979 1.00 92.12 719 LEU A N 1
ATOM 5508 C CA . LEU A 1 719 ? -22.461 6.395 15.838 1.00 92.12 719 LEU A CA 1
ATOM 5509 C C . LEU A 1 719 ? -22.144 6.848 17.270 1.00 92.12 719 LEU A C 1
ATOM 5511 O O . LEU A 1 719 ? -22.901 7.635 17.837 1.00 92.12 719 LEU A O 1
ATOM 5515 N N . ALA A 1 720 ? -21.023 6.400 17.840 1.00 89.06 720 ALA A N 1
ATOM 5516 C CA . ALA A 1 720 ? -20.602 6.791 19.182 1.00 89.06 720 ALA A CA 1
ATOM 5517 C C . ALA A 1 720 ? -20.305 8.298 19.287 1.00 89.06 720 ALA A C 1
ATOM 5519 O O . ALA A 1 720 ? -20.740 8.935 20.243 1.00 89.06 720 ALA A O 1
ATOM 5520 N N . ASN A 1 721 ? -19.657 8.903 18.287 1.00 90.25 721 ASN A N 1
ATOM 5521 C CA . ASN A 1 721 ? -19.375 10.347 18.297 1.00 90.25 721 ASN A CA 1
ATOM 5522 C C . ASN A 1 721 ? -20.624 11.202 18.049 1.00 90.25 721 ASN A C 1
ATOM 5524 O O . ASN A 1 721 ? -20.776 12.282 18.630 1.00 90.25 721 ASN A O 1
ATOM 5528 N N . LEU A 1 722 ? -21.561 10.708 17.237 1.00 93.81 722 LEU A N 1
ATOM 5529 C CA . LEU A 1 722 ? -22.874 11.333 17.117 1.00 93.81 722 LEU A CA 1
ATOM 5530 C C . LEU A 1 722 ? -23.623 11.281 18.457 1.00 93.81 722 LEU A C 1
ATOM 5532 O O . LEU A 1 722 ? -24.190 12.288 18.882 1.00 93.81 722 LEU A O 1
ATOM 5536 N N . ALA A 1 723 ? -23.569 10.144 19.159 1.00 93.00 723 ALA A N 1
ATOM 5537 C CA . ALA A 1 723 ? -24.127 10.025 20.499 1.00 93.00 723 ALA A CA 1
ATOM 5538 C C . ALA A 1 723 ? -23.466 11.004 21.478 1.00 93.00 723 ALA A C 1
ATOM 5540 O O . ALA A 1 723 ? -24.179 11.744 22.155 1.00 93.00 723 ALA A O 1
ATOM 5541 N N . GLN A 1 724 ? -22.129 11.085 21.485 1.00 89.56 724 GLN A N 1
ATOM 5542 C CA . GLN A 1 724 ? -21.384 12.056 22.290 1.00 89.56 724 GLN A CA 1
ATOM 5543 C C . GLN A 1 724 ? -21.896 13.475 22.046 1.00 89.56 724 GLN A C 1
ATOM 5545 O O . GLN A 1 724 ? -22.160 14.199 22.999 1.00 89.56 724 GLN A O 1
ATOM 5550 N N . SER A 1 725 ? -22.120 13.857 20.787 1.00 91.75 725 SER A N 1
ATOM 5551 C CA . SER A 1 725 ? -22.612 15.195 20.443 1.00 91.75 725 SER A CA 1
ATOM 5552 C C . SER A 1 725 ? -23.993 15.494 21.046 1.00 91.75 725 SER A C 1
ATOM 5554 O O . SER A 1 725 ? -24.235 16.590 21.551 1.00 91.75 725 SER A O 1
ATOM 5556 N N . PHE A 1 726 ? -24.906 14.516 21.048 1.00 92.19 726 PHE A N 1
ATOM 5557 C CA . PHE A 1 726 ? -26.207 14.660 21.710 1.00 92.19 726 PHE A CA 1
ATOM 5558 C C . PHE A 1 726 ? -26.092 14.692 23.235 1.00 92.19 726 PHE A C 1
ATOM 5560 O O . PHE A 1 726 ? -26.810 15.452 23.886 1.00 92.19 726 PHE A O 1
ATOM 5567 N N . CYS A 1 727 ? -25.184 13.903 23.804 1.00 88.75 727 CYS A N 1
ATOM 5568 C CA . CYS A 1 727 ? -24.900 13.931 25.231 1.00 88.75 727 CYS A CA 1
ATOM 5569 C C . CYS A 1 727 ? -24.354 15.309 25.666 1.00 88.75 727 CYS A C 1
ATOM 5571 O O . CYS A 1 727 ? -24.879 15.893 26.613 1.00 88.75 727 CYS A O 1
ATOM 5573 N N . GLU A 1 728 ? -23.417 15.895 24.920 1.00 87.62 728 GLU A N 1
ATOM 5574 C CA . GLU A 1 728 ? -22.916 17.264 25.129 1.00 87.62 728 GLU A CA 1
ATOM 5575 C C . GLU A 1 728 ? -24.042 18.306 25.019 1.00 87.62 728 GLU A C 1
ATOM 5577 O O . GLU A 1 728 ? -24.212 19.144 25.906 1.00 87.62 728 GLU A O 1
ATOM 5582 N N . LEU A 1 729 ? -24.884 18.218 23.983 1.00 88.94 729 LEU A N 1
ATOM 5583 C CA . LEU A 1 729 ? -26.022 19.124 23.796 1.00 88.94 729 LEU A CA 1
ATOM 5584 C C . LEU A 1 729 ? -27.047 19.034 24.942 1.00 88.94 729 LEU A C 1
ATOM 5586 O O . LEU A 1 729 ? -27.655 20.043 25.306 1.00 88.94 729 LEU A O 1
ATOM 5590 N N . SER A 1 730 ? -27.220 17.850 25.541 1.00 86.12 730 SER A N 1
ATOM 5591 C CA . SER A 1 730 ? -28.159 17.625 26.649 1.00 86.12 730 SER A CA 1
ATOM 5592 C C . SER A 1 730 ? -27.829 18.430 27.911 1.00 86.12 730 SER A C 1
ATOM 5594 O O . SER A 1 730 ? -28.727 18.709 28.708 1.00 86.12 730 SER A O 1
ATOM 5596 N N . THR A 1 731 ? -26.566 18.840 28.072 1.00 82.56 731 THR A N 1
ATOM 5597 C CA . THR A 1 731 ? -26.120 19.684 29.191 1.00 82.56 731 THR A CA 1
ATOM 5598 C C . THR A 1 731 ? -26.667 21.111 29.097 1.00 82.56 731 THR A C 1
ATOM 5600 O O . THR A 1 731 ? -26.845 21.768 30.119 1.00 82.56 731 THR A O 1
ATOM 5603 N N . LEU A 1 732 ? -26.991 21.576 27.884 1.00 80.00 732 LEU A N 1
ATOM 5604 C CA . LEU A 1 732 ? -27.457 22.940 27.626 1.00 80.00 732 LEU A CA 1
ATOM 5605 C C . LEU A 1 732 ? -28.943 23.019 27.260 1.00 80.00 732 LEU A C 1
ATOM 5607 O O . LEU A 1 732 ? -29.601 24.007 27.589 1.00 80.00 732 LEU A O 1
ATOM 5611 N N . LYS A 1 733 ? -29.481 22.019 26.546 1.00 80.12 733 LYS A N 1
ATOM 5612 C CA . LYS A 1 733 ? -30.833 22.078 25.971 1.00 80.12 733 LYS A CA 1
ATOM 5613 C C . LYS A 1 733 ? -31.512 20.711 25.928 1.00 80.12 733 LYS A C 1
ATOM 5615 O O . LYS A 1 733 ? -30.865 19.702 25.665 1.00 80.12 733 LYS A O 1
ATOM 5620 N N . ASP A 1 734 ? -32.834 20.697 26.131 1.00 80.12 734 ASP A N 1
ATOM 5621 C CA . ASP A 1 734 ? -33.723 19.537 25.936 1.00 80.12 734 ASP A CA 1
ATOM 5622 C C . ASP A 1 734 ? -33.142 18.226 26.500 1.00 80.12 734 ASP A C 1
ATOM 5624 O O . ASP A 1 734 ? -33.105 17.196 25.821 1.00 80.12 734 ASP A O 1
ATOM 5628 N N . LYS A 1 735 ? -32.667 18.290 27.757 1.00 83.62 735 LYS A N 1
ATOM 5629 C CA . LYS A 1 735 ? -31.849 17.258 28.420 1.00 83.62 735 LYS A CA 1
ATOM 5630 C C . LYS A 1 735 ? -32.365 15.839 28.177 1.00 83.62 735 LYS A C 1
ATOM 5632 O O . LYS A 1 735 ? -31.616 14.986 27.718 1.00 83.62 735 LYS A O 1
ATOM 5637 N N . ARG A 1 736 ? -33.657 15.593 28.421 1.00 84.69 736 ARG A N 1
ATOM 5638 C CA . ARG A 1 736 ? -34.247 14.249 28.311 1.00 84.69 736 ARG A CA 1
ATOM 5639 C C . ARG A 1 736 ? -34.272 13.725 26.871 1.00 84.69 736 ARG A C 1
ATOM 5641 O O . ARG A 1 736 ? -33.751 12.650 26.617 1.00 84.69 736 ARG A O 1
ATOM 5648 N N . THR A 1 737 ? -34.773 14.517 25.923 1.00 90.12 737 THR A N 1
ATOM 5649 C CA . THR A 1 737 ? -34.851 14.135 24.502 1.00 90.12 737 THR A CA 1
ATOM 5650 C C . THR A 1 737 ? -33.472 13.866 23.896 1.00 90.12 737 THR A C 1
ATOM 5652 O O . THR A 1 737 ? -33.307 12.949 23.093 1.00 90.12 737 THR A O 1
ATOM 5655 N N . ASN A 1 738 ? -32.472 14.670 24.261 1.00 89.44 738 ASN A N 1
ATOM 5656 C CA . ASN A 1 738 ? -31.111 14.505 23.756 1.00 89.44 738 ASN A CA 1
ATOM 5657 C C . ASN A 1 738 ? -30.401 13.298 24.388 1.00 89.44 738 ASN A C 1
ATOM 5659 O O . ASN A 1 738 ? -29.698 12.582 23.677 1.00 89.44 738 ASN A O 1
ATOM 5663 N N . ILE A 1 739 ? -30.648 13.003 25.669 1.00 89.25 739 ILE A N 1
ATOM 5664 C CA . ILE A 1 739 ? -30.178 11.761 26.305 1.00 89.25 739 ILE A CA 1
ATOM 5665 C C . ILE A 1 739 ? -30.809 10.532 25.645 1.00 89.25 739 ILE A C 1
ATOM 5667 O O . ILE A 1 739 ? -30.091 9.581 25.347 1.00 89.25 739 ILE A O 1
ATOM 5671 N N . ASP A 1 740 ? -32.109 10.563 25.339 1.00 90.62 740 ASP A N 1
ATOM 5672 C CA . ASP A 1 740 ? -32.791 9.450 24.662 1.00 90.62 740 ASP A CA 1
ATOM 5673 C C . ASP A 1 740 ? -32.176 9.169 23.280 1.00 90.62 740 ASP A C 1
ATOM 5675 O O . ASP A 1 740 ? -31.940 8.015 22.915 1.00 90.62 740 ASP A O 1
ATOM 5679 N N . LYS A 1 741 ? -31.828 10.224 22.528 1.00 93.00 741 LYS A N 1
ATOM 5680 C CA . LYS A 1 741 ? -31.082 10.098 21.264 1.00 93.00 741 LYS A CA 1
ATOM 5681 C C . LYS A 1 741 ? -29.667 9.557 21.474 1.00 93.00 741 LYS A C 1
ATOM 5683 O O . LYS A 1 741 ? -29.243 8.688 20.716 1.00 93.00 741 LYS A O 1
ATOM 5688 N N . CYS A 1 742 ? -28.948 10.043 22.489 1.00 93.25 742 CYS A N 1
ATOM 5689 C CA . CYS A 1 742 ? -27.607 9.561 22.832 1.00 93.25 742 CYS A CA 1
ATOM 5690 C C . CYS A 1 742 ? -27.631 8.046 23.122 1.00 93.25 742 CYS A C 1
ATOM 5692 O O . CYS A 1 742 ? -26.870 7.287 22.523 1.00 93.25 742 CYS A O 1
ATOM 5694 N N . ILE A 1 743 ? -28.581 7.585 23.944 1.00 92.81 743 ILE A N 1
ATOM 5695 C CA . ILE A 1 743 ? -28.802 6.166 24.260 1.00 92.81 743 ILE A CA 1
ATOM 5696 C C . ILE A 1 743 ? -29.112 5.351 22.997 1.00 92.81 743 ILE A C 1
ATOM 5698 O O . ILE A 1 743 ? -28.500 4.306 22.784 1.00 92.81 743 ILE A O 1
ATOM 5702 N N . ALA A 1 744 ? -30.008 5.831 22.129 1.00 94.06 744 ALA A N 1
ATOM 5703 C CA . ALA A 1 744 ? -30.368 5.127 20.897 1.00 94.06 744 ALA A CA 1
ATOM 5704 C C . ALA A 1 744 ? -29.171 4.946 19.940 1.00 94.06 744 ALA A C 1
ATOM 5706 O O . ALA A 1 744 ? -28.993 3.871 19.354 1.00 94.06 744 ALA A O 1
ATOM 5707 N N . TYR A 1 745 ? -28.323 5.970 19.799 1.00 94.69 745 TYR A N 1
ATOM 5708 C CA . TYR A 1 745 ? -27.118 5.883 18.972 1.00 94.69 745 TYR A CA 1
ATOM 5709 C C . TYR A 1 745 ? -26.028 5.006 19.600 1.00 94.69 745 TYR A C 1
ATOM 5711 O O . TYR A 1 745 ? -25.405 4.236 18.871 1.00 94.69 745 TYR A O 1
ATOM 5719 N N . LEU A 1 746 ? -25.836 5.035 20.924 1.00 93.06 746 LEU A N 1
ATOM 5720 C CA . LEU A 1 746 ? -24.906 4.125 21.612 1.00 93.06 746 LEU A CA 1
ATOM 5721 C C . LEU A 1 746 ? -25.352 2.665 21.515 1.00 93.06 746 LEU A C 1
ATOM 5723 O O . LEU A 1 746 ? -24.528 1.796 21.242 1.00 93.06 746 LEU A O 1
ATOM 5727 N N . MET A 1 747 ? -26.651 2.396 21.663 1.00 93.69 747 MET A N 1
ATOM 5728 C CA . MET A 1 747 ? -27.224 1.069 21.429 1.00 93.69 747 MET A CA 1
ATOM 5729 C C . MET A 1 747 ? -26.933 0.597 20.000 1.00 93.69 747 MET A C 1
ATOM 5731 O O . MET A 1 747 ? -26.479 -0.529 19.795 1.00 93.69 747 MET A O 1
ATOM 5735 N N . SER A 1 748 ? -27.138 1.468 19.009 1.00 92.25 748 SER A N 1
ATOM 5736 C CA . SER A 1 748 ? -26.836 1.160 17.606 1.00 92.25 748 SER A CA 1
ATOM 5737 C C . SER A 1 748 ? -25.339 0.901 17.393 1.00 92.25 748 SER A C 1
ATOM 5739 O O . SER A 1 748 ? -24.977 -0.066 16.733 1.00 92.25 748 SER A O 1
ATOM 5741 N N . ALA A 1 749 ? -24.463 1.710 17.998 1.00 90.88 749 ALA A N 1
ATOM 5742 C CA . ALA A 1 749 ? -23.011 1.541 17.928 1.00 90.88 749 ALA A CA 1
ATOM 5743 C C . ALA A 1 749 ? -22.546 0.214 18.549 1.00 90.88 749 ALA A C 1
ATOM 5745 O O . ALA A 1 749 ? -21.707 -0.481 17.977 1.00 90.88 749 ALA A O 1
ATOM 5746 N N . ALA A 1 750 ? -23.109 -0.149 19.703 1.00 89.50 750 ALA A N 1
ATOM 5747 C CA . ALA A 1 750 ? -22.798 -1.380 20.420 1.00 89.50 750 ALA A CA 1
ATOM 5748 C C . ALA A 1 750 ? -23.268 -2.631 19.664 1.00 89.50 750 ALA A C 1
ATOM 5750 O O . ALA A 1 750 ? -22.607 -3.670 19.705 1.00 89.50 750 ALA A O 1
ATOM 5751 N N . THR A 1 751 ? -24.410 -2.544 18.979 1.00 89.00 751 THR A N 1
ATOM 5752 C CA . THR A 1 751 ? -25.047 -3.668 18.271 1.00 89.00 751 THR A CA 1
ATOM 5753 C C . THR A 1 751 ? -24.662 -3.776 16.795 1.00 89.00 751 THR A C 1
ATOM 5755 O O . THR A 1 751 ? -25.115 -4.705 16.128 1.00 89.00 751 THR A O 1
ATOM 5758 N N . CYS A 1 752 ? -23.792 -2.892 16.290 1.00 84.38 752 CYS A N 1
ATOM 5759 C CA . CYS A 1 752 ? -23.251 -2.982 14.933 1.00 84.38 752 CYS A CA 1
ATOM 5760 C C . CYS A 1 752 ? -22.712 -4.390 14.623 1.00 84.38 752 CYS A C 1
ATOM 5762 O O . CYS A 1 752 ? -21.969 -4.983 15.415 1.00 84.38 752 CYS A O 1
ATOM 5764 N N . SER A 1 753 ? -23.040 -4.901 13.432 1.00 76.38 753 SER A N 1
ATOM 5765 C CA . SER A 1 753 ? -22.548 -6.181 12.906 1.00 76.38 753 SER A CA 1
ATOM 5766 C C . SER A 1 753 ? -21.023 -6.171 12.766 1.00 76.38 753 SER A C 1
ATOM 5768 O O . SER A 1 753 ? -20.349 -7.105 13.196 1.00 76.38 753 SER A O 1
ATOM 5770 N N . SER A 1 754 ? -20.454 -5.067 12.286 1.00 70.00 754 SER A N 1
ATOM 5771 C CA . SER A 1 754 ? -19.026 -4.890 12.000 1.00 70.00 754 SER A CA 1
ATOM 5772 C C . SER A 1 754 ? -18.345 -3.868 12.920 1.00 70.00 754 SER A C 1
ATOM 5774 O O . SER A 1 754 ? -19.011 -3.148 13.665 1.00 70.00 754 SER A O 1
ATOM 5776 N N . GLY A 1 755 ? -17.009 -3.853 12.925 1.00 66.88 755 GLY A N 1
ATOM 5777 C CA . GLY A 1 755 ? -16.189 -2.936 13.729 1.00 66.88 755 GLY A CA 1
ATOM 5778 C C . GLY A 1 755 ? -15.549 -3.576 14.962 1.00 66.88 755 GLY A C 1
ATOM 5779 O O . GLY A 1 755 ? -15.919 -4.679 15.372 1.00 66.88 755 GLY A O 1
ATOM 5780 N N . SER A 1 756 ? -14.587 -2.860 15.549 1.00 70.94 756 SER A N 1
ATOM 5781 C CA . SER A 1 756 ? -13.787 -3.315 16.692 1.00 70.94 756 SER A CA 1
ATOM 5782 C C . SER A 1 756 ? -14.654 -3.702 17.894 1.00 70.94 756 SER A C 1
ATOM 5784 O O . SER A 1 756 ? -15.507 -2.927 18.340 1.00 70.94 756 SER A O 1
ATOM 5786 N N . SER A 1 757 ? -14.400 -4.890 18.456 1.00 75.06 757 SER A N 1
ATOM 5787 C CA . SER A 1 757 ? -15.040 -5.365 19.690 1.00 75.06 757 SER A CA 1
ATOM 5788 C C . SER A 1 757 ? -14.825 -4.394 20.851 1.00 75.06 757 SER A C 1
ATOM 5790 O O . SER A 1 757 ? -15.735 -4.210 21.657 1.00 75.06 757 SER A O 1
ATOM 5792 N N . LEU A 1 758 ? -13.665 -3.727 20.904 1.00 73.50 758 LEU A N 1
ATOM 5793 C CA . LEU A 1 758 ? -13.353 -2.732 21.930 1.00 73.50 758 LEU A CA 1
ATOM 5794 C C . LEU A 1 758 ? -14.241 -1.493 21.780 1.00 73.50 758 LEU A C 1
ATOM 5796 O O . LEU A 1 758 ? -14.900 -1.092 22.735 1.00 73.50 758 LEU A O 1
ATOM 5800 N N . SER A 1 759 ? -14.351 -0.935 20.572 1.00 74.56 759 SER A N 1
ATOM 5801 C CA . SER A 1 759 ? -15.217 0.226 20.319 1.00 74.56 759 SER A CA 1
ATOM 5802 C C . SER A 1 759 ? -16.689 -0.087 20.601 1.00 74.56 759 SER A C 1
ATOM 5804 O O . SER A 1 759 ? -17.396 0.731 21.192 1.00 74.56 759 SER A O 1
ATOM 5806 N N . LYS A 1 760 ? -17.155 -1.290 20.233 1.00 83.75 760 LYS A N 1
ATOM 5807 C CA . LYS A 1 760 ? -18.510 -1.760 20.566 1.00 83.75 760 LYS A CA 1
ATOM 5808 C C . LYS A 1 760 ? -18.704 -1.902 22.072 1.00 83.75 760 LYS A C 1
ATOM 5810 O O . LYS A 1 760 ? -19.764 -1.538 22.573 1.00 83.75 760 LYS A O 1
ATOM 5815 N N . LEU A 1 761 ? -17.703 -2.404 22.796 1.00 82.50 761 LEU A N 1
ATOM 5816 C CA . LEU A 1 761 ? -17.757 -2.554 24.249 1.00 82.50 761 LEU A CA 1
ATOM 5817 C C . LEU A 1 761 ? -17.795 -1.198 24.957 1.00 82.50 761 LEU A C 1
ATOM 5819 O O . LEU A 1 761 ? -18.595 -1.026 25.873 1.00 82.50 761 LEU A O 1
ATOM 5823 N N . ILE A 1 762 ? -16.993 -0.229 24.514 1.00 81.31 762 ILE A N 1
ATOM 5824 C CA . ILE A 1 762 ? -17.026 1.145 25.030 1.00 81.31 762 ILE A CA 1
ATOM 5825 C C . ILE A 1 762 ? -18.420 1.743 24.805 1.00 81.31 762 ILE A C 1
ATOM 5827 O O . ILE A 1 762 ? -19.054 2.212 25.751 1.00 81.31 762 ILE A O 1
ATOM 5831 N N . ALA A 1 763 ? -18.955 1.648 23.582 1.00 87.19 763 ALA A N 1
ATOM 5832 C CA . ALA A 1 763 ? -20.308 2.114 23.279 1.00 87.19 763 ALA A CA 1
ATOM 5833 C C . ALA A 1 763 ? -21.375 1.411 24.137 1.00 87.19 763 ALA A C 1
ATOM 5835 O O . ALA A 1 763 ? -22.273 2.067 24.661 1.00 87.19 763 ALA A O 1
ATOM 5836 N N . SER A 1 764 ? -21.249 0.096 24.332 1.00 90.06 764 SER A N 1
ATOM 5837 C CA . SER A 1 764 ? -22.149 -0.715 25.159 1.00 90.06 764 SER A CA 1
ATOM 5838 C C . SER A 1 764 ? -22.083 -0.331 26.639 1.00 90.06 764 SER A C 1
ATOM 5840 O O . SER A 1 764 ? -23.110 -0.238 27.306 1.00 90.06 764 SER A O 1
ATOM 5842 N N . THR A 1 765 ? -20.885 -0.040 27.142 1.00 85.12 765 THR A N 1
ATOM 5843 C CA . THR A 1 765 ? -20.656 0.400 28.523 1.00 85.12 765 THR A CA 1
ATOM 5844 C C . THR A 1 765 ? -21.296 1.762 28.766 1.00 85.12 765 THR A C 1
ATOM 5846 O O . THR A 1 765 ? -22.002 1.950 29.757 1.00 85.12 765 THR A O 1
ATOM 5849 N N . ASN A 1 766 ? -21.130 2.692 27.824 1.00 86.00 766 ASN A N 1
ATOM 5850 C CA . ASN A 1 766 ? -21.749 4.015 27.889 1.00 86.00 766 ASN A CA 1
ATOM 5851 C C . ASN A 1 766 ? -23.275 3.932 27.741 1.00 86.00 766 ASN A C 1
ATOM 5853 O O . ASN A 1 766 ? -24.003 4.619 28.459 1.00 86.00 766 ASN A O 1
ATOM 5857 N N . TRP A 1 767 ? -23.770 3.043 26.873 1.00 92.00 767 TRP A N 1
ATOM 5858 C CA . TRP A 1 767 ? -25.195 2.734 26.757 1.00 92.00 767 TRP A CA 1
ATOM 5859 C C . TRP A 1 767 ? -25.762 2.232 28.091 1.00 92.00 767 TRP A C 1
ATOM 5861 O O . TRP A 1 767 ? -26.774 2.759 28.559 1.00 92.00 767 TRP A O 1
ATOM 5871 N N . ALA A 1 768 ? -25.096 1.269 28.734 1.00 88.75 768 ALA A N 1
ATOM 5872 C CA . ALA A 1 768 ? -25.515 0.716 30.018 1.00 88.75 768 ALA A CA 1
ATOM 5873 C C . ALA A 1 768 ? -25.485 1.770 31.135 1.00 88.75 768 ALA A C 1
ATOM 5875 O O . ALA A 1 768 ? -26.450 1.892 31.887 1.00 88.75 768 ALA A O 1
ATOM 5876 N N . ALA A 1 769 ? -24.425 2.580 31.210 1.00 84.62 769 ALA A N 1
ATOM 5877 C CA . ALA A 1 769 ? -24.281 3.626 32.219 1.00 84.62 769 ALA A CA 1
ATOM 5878 C C . ALA A 1 769 ? -25.352 4.724 32.096 1.00 84.62 769 ALA A C 1
ATOM 5880 O O . ALA A 1 769 ? -25.966 5.099 33.096 1.00 84.62 769 ALA A O 1
ATOM 5881 N N . LEU A 1 770 ? -25.615 5.223 30.883 1.00 86.69 770 LEU A N 1
ATOM 5882 C CA . LEU A 1 770 ? -26.641 6.246 30.657 1.00 86.69 770 LEU A CA 1
ATOM 5883 C C . LEU A 1 770 ? -28.054 5.695 30.858 1.00 86.69 770 LEU A C 1
ATOM 5885 O O . LEU A 1 770 ? -28.885 6.362 31.477 1.00 86.69 770 LEU A O 1
ATOM 5889 N N . SER A 1 771 ? -28.320 4.472 30.394 1.00 89.00 771 SER A N 1
ATOM 5890 C CA . SER A 1 771 ? -29.624 3.828 30.596 1.00 89.00 771 SER A CA 1
ATOM 5891 C C . SER A 1 771 ? -29.878 3.555 32.077 1.00 89.00 771 SER A C 1
ATOM 5893 O O . SER A 1 771 ? -30.965 3.834 32.561 1.00 89.00 771 SER A O 1
ATOM 5895 N N . TYR A 1 772 ? -28.864 3.125 32.832 1.00 86.25 772 TYR A N 1
ATOM 5896 C CA . TYR A 1 772 ? -28.962 2.954 34.283 1.00 86.25 772 TYR A CA 1
ATOM 5897 C C . TYR A 1 772 ? -29.286 4.266 35.010 1.00 86.25 772 TYR A C 1
ATOM 5899 O O . TYR A 1 772 ? -30.143 4.286 35.890 1.00 86.25 772 TYR A O 1
ATOM 5907 N N . SER A 1 773 ? -28.638 5.368 34.630 1.00 84.00 773 SER A N 1
ATOM 5908 C CA . SER A 1 773 ? -28.824 6.661 35.298 1.00 84.00 773 SER A CA 1
ATOM 5909 C C . SER A 1 773 ? -30.161 7.335 34.974 1.00 84.00 773 SER A C 1
ATOM 5911 O O . SER A 1 773 ? -30.732 7.996 35.839 1.00 84.00 773 SER A O 1
ATOM 5913 N N . TYR A 1 774 ? -30.666 7.194 33.744 1.00 84.38 774 TYR A N 1
ATOM 5914 C CA . TYR A 1 774 ? -31.841 7.944 33.274 1.00 84.38 774 TYR A CA 1
ATOM 5915 C C . TYR A 1 774 ? -33.095 7.089 33.047 1.00 84.38 774 TYR A C 1
ATOM 5917 O O . TYR A 1 774 ? -34.204 7.622 33.108 1.00 84.38 774 TYR A O 1
ATOM 5925 N N . HIS A 1 775 ? -32.936 5.780 32.827 1.00 85.00 775 HIS A N 1
ATOM 5926 C CA . HIS A 1 775 ? -34.015 4.820 32.558 1.00 85.00 775 HIS A CA 1
ATOM 5927 C C . HIS A 1 775 ? -33.777 3.454 33.242 1.00 85.00 775 HIS A C 1
ATOM 5929 O O . HIS A 1 775 ? -33.804 2.419 32.567 1.00 85.00 775 HIS A O 1
ATOM 5935 N N . PRO A 1 776 ? -33.553 3.399 34.570 1.00 80.19 776 PRO A N 1
ATOM 5936 C CA . PRO A 1 776 ? -33.223 2.147 35.265 1.00 80.19 776 PRO A CA 1
ATOM 5937 C C . PRO A 1 776 ? -34.306 1.067 35.119 1.00 80.19 776 PRO A C 1
ATOM 5939 O O . PRO A 1 776 ? -33.986 -0.113 35.036 1.00 80.19 776 PRO A O 1
ATOM 5942 N N . GLU A 1 777 ? -35.572 1.474 35.003 1.00 81.75 777 GLU A N 1
ATOM 5943 C CA . GLU A 1 777 ? -36.730 0.583 34.834 1.00 81.75 777 GLU A CA 1
ATOM 5944 C C . GLU A 1 777 ? -36.902 0.058 33.394 1.00 81.75 777 GLU A C 1
ATOM 5946 O O . GLU A 1 777 ? -37.772 -0.768 33.120 1.00 81.75 777 GLU A O 1
ATOM 5951 N N . SER A 1 778 ? -36.116 0.558 32.434 1.00 84.62 778 SER A N 1
ATOM 5952 C CA . SER A 1 778 ? -36.221 0.129 31.040 1.00 84.62 778 SER A CA 1
ATOM 5953 C C . SER A 1 778 ? -35.616 -1.268 30.857 1.00 84.62 778 SER A C 1
ATOM 5955 O O . SER A 1 778 ? -34.460 -1.485 31.235 1.00 84.62 778 SER A O 1
ATOM 5957 N N . PRO A 1 779 ? -36.304 -2.196 30.161 1.00 84.69 779 PRO A N 1
ATOM 5958 C CA 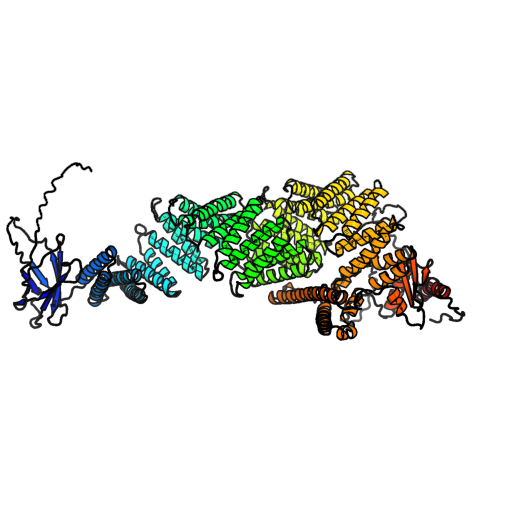. PRO A 1 779 ? -35.730 -3.488 29.775 1.00 84.69 779 PRO A CA 1
ATOM 5959 C C . PRO A 1 779 ? -34.423 -3.361 28.975 1.00 84.69 779 PRO A C 1
ATOM 5961 O O . PRO A 1 779 ? -33.601 -4.277 28.963 1.00 84.69 779 PRO A O 1
ATOM 5964 N N . GLN A 1 780 ? -34.209 -2.214 28.322 1.00 85.94 780 GLN A N 1
ATOM 5965 C CA . GLN A 1 780 ? -32.993 -1.923 27.564 1.00 85.94 780 GLN A CA 1
ATOM 5966 C C . GLN A 1 780 ? -31.749 -1.842 28.455 1.00 85.94 780 GLN A C 1
ATOM 5968 O O . GLN A 1 780 ? -30.668 -2.193 27.996 1.00 85.94 780 GLN A O 1
ATOM 5973 N N . THR A 1 781 ? -31.882 -1.436 29.722 1.00 87.62 781 THR A N 1
ATOM 5974 C CA . THR A 1 781 ? -30.750 -1.336 30.657 1.00 87.62 781 THR A CA 1
ATOM 5975 C C . THR A 1 781 ? -30.177 -2.717 30.979 1.00 87.62 781 THR A C 1
ATOM 5977 O O . THR A 1 781 ? -28.960 -2.899 30.966 1.00 87.62 781 THR A O 1
ATOM 5980 N N . LEU A 1 782 ? -31.045 -3.718 31.178 1.00 88.06 782 LEU A N 1
ATOM 5981 C CA . LEU A 1 782 ? -30.632 -5.117 31.345 1.00 88.06 782 LEU A CA 1
ATOM 5982 C C . LEU A 1 782 ? -29.924 -5.638 30.089 1.00 88.06 782 LEU A C 1
ATOM 5984 O O . LEU A 1 782 ? -28.831 -6.192 30.196 1.00 88.06 782 LEU A O 1
ATOM 5988 N N . ALA A 1 783 ? -30.508 -5.401 28.910 1.00 89.38 783 ALA A N 1
ATOM 5989 C CA . ALA A 1 783 ? -29.918 -5.812 27.636 1.00 89.38 783 ALA A CA 1
ATOM 5990 C C . ALA A 1 783 ? -28.547 -5.155 27.383 1.00 89.38 783 ALA A C 1
ATOM 5992 O O . ALA A 1 783 ? -27.639 -5.803 26.865 1.00 89.38 783 ALA A O 1
ATOM 5993 N N . ALA A 1 784 ? -28.372 -3.892 27.784 1.00 90.06 784 ALA A N 1
ATOM 5994 C CA . ALA A 1 784 ? -27.106 -3.176 27.660 1.00 90.06 784 ALA A CA 1
ATOM 5995 C C . ALA A 1 784 ? -25.997 -3.814 28.506 1.00 90.06 784 ALA A C 1
ATOM 5997 O O . ALA A 1 784 ? -24.887 -4.040 28.015 1.00 90.06 784 ALA A O 1
ATOM 5998 N N . PHE A 1 785 ? -26.282 -4.138 29.771 1.00 88.38 785 PHE A N 1
ATOM 5999 C CA . PHE A 1 785 ? -25.320 -4.835 30.627 1.00 88.38 785 PHE A CA 1
ATOM 6000 C C . PHE A 1 785 ? -25.008 -6.245 30.121 1.00 88.38 785 PHE A C 1
ATOM 6002 O O . PHE A 1 785 ? -23.835 -6.609 30.053 1.00 88.38 785 PHE A O 1
ATOM 6009 N N . GLU A 1 786 ? -26.018 -7.003 29.691 1.00 87.38 786 GLU A N 1
ATOM 6010 C CA . GLU A 1 786 ? -25.831 -8.341 29.119 1.00 87.38 786 GLU A CA 1
ATOM 6011 C C . GLU A 1 786 ? -24.911 -8.311 27.891 1.00 87.38 786 GLU A C 1
ATOM 6013 O O . GLU A 1 786 ? -23.951 -9.080 27.792 1.00 87.38 786 GLU A O 1
ATOM 6018 N N . HIS A 1 787 ? -25.148 -7.364 26.981 1.00 87.69 787 HIS A N 1
ATOM 6019 C CA . HIS A 1 787 ? -24.323 -7.193 25.789 1.00 87.69 787 HIS A CA 1
ATOM 6020 C C . HIS A 1 787 ? -22.903 -6.723 26.123 1.00 87.69 787 HIS A C 1
ATOM 6022 O O . HIS A 1 787 ? -21.949 -7.202 25.510 1.00 87.69 787 HIS A O 1
ATOM 6028 N N . SER A 1 788 ? -22.743 -5.859 27.131 1.00 86.81 788 SER A N 1
ATOM 6029 C CA . SER A 1 788 ? -21.427 -5.390 27.591 1.00 86.81 788 SER A CA 1
ATOM 6030 C C . SER A 1 788 ? -20.597 -6.539 28.166 1.00 86.81 788 SER A C 1
ATOM 6032 O O . SER A 1 788 ? -19.446 -6.718 27.779 1.00 86.81 788 SER A O 1
ATOM 6034 N N . ILE A 1 789 ? -21.187 -7.370 29.031 1.00 83.19 789 ILE A N 1
ATOM 6035 C CA . ILE A 1 789 ? -20.521 -8.551 29.600 1.00 83.19 789 ILE A CA 1
ATOM 6036 C C . ILE A 1 789 ? -20.137 -9.546 28.496 1.00 83.19 789 ILE A C 1
ATOM 6038 O O . ILE A 1 789 ? -19.028 -10.078 28.507 1.00 83.19 789 ILE A O 1
ATOM 6042 N N . ARG A 1 790 ? -21.005 -9.749 27.496 1.00 80.44 790 ARG A N 1
ATOM 6043 C CA . ARG A 1 790 ? -20.707 -10.612 26.341 1.00 80.44 790 ARG A CA 1
ATOM 6044 C C . ARG A 1 790 ? -19.534 -10.089 25.504 1.00 80.44 790 ARG A C 1
ATOM 6046 O O . ARG A 1 790 ? -18.673 -10.870 25.104 1.00 80.44 790 ARG A O 1
ATOM 6053 N N . LEU A 1 791 ? -19.491 -8.784 25.232 1.00 79.81 791 LEU A N 1
ATOM 6054 C CA . LEU A 1 791 ? -18.406 -8.157 24.470 1.00 79.81 791 LEU A CA 1
ATOM 6055 C C . LEU A 1 791 ? -17.077 -8.149 25.240 1.00 79.81 791 LEU A C 1
ATOM 6057 O O . LEU A 1 791 ? -16.025 -8.266 24.618 1.00 79.81 791 LEU A O 1
ATOM 6061 N N . LEU A 1 792 ? -17.110 -8.087 26.574 1.00 78.31 792 LEU A N 1
ATOM 6062 C CA . LEU A 1 792 ? -15.916 -8.139 27.426 1.00 78.31 792 LEU A CA 1
ATOM 6063 C C . LEU A 1 792 ? -15.115 -9.435 27.206 1.00 78.31 792 LEU A C 1
ATOM 6065 O O . LEU A 1 792 ? -13.890 -9.399 27.103 1.00 78.31 792 LEU A O 1
ATOM 6069 N N . SER A 1 793 ? -15.808 -10.565 27.027 1.00 72.88 793 SER A N 1
ATOM 6070 C CA . SER A 1 793 ? -15.187 -11.846 26.668 1.00 72.88 793 SER A CA 1
ATOM 6071 C C . SER A 1 793 ? -14.544 -11.845 25.278 1.00 72.88 793 SER A C 1
ATOM 6073 O O . SER A 1 793 ? -13.529 -12.509 25.089 1.00 72.88 793 SER A O 1
ATOM 6075 N N . MET A 1 794 ? -15.110 -11.099 24.323 1.00 70.88 794 MET A N 1
ATOM 6076 C CA . MET A 1 794 ? -14.576 -10.984 22.958 1.00 70.88 794 MET A CA 1
ATOM 6077 C C . MET A 1 794 ? -13.365 -10.048 22.875 1.00 70.88 794 MET A C 1
ATOM 6079 O O . MET A 1 794 ? -12.497 -10.257 22.040 1.00 70.88 794 MET A O 1
ATOM 6083 N N . VAL A 1 795 ? -13.298 -9.011 23.715 1.00 70.06 795 VAL A N 1
ATOM 6084 C CA . VAL A 1 795 ? -12.160 -8.071 23.745 1.00 70.06 795 VAL A CA 1
ATOM 6085 C C . VAL A 1 795 ? -10.903 -8.724 24.327 1.00 70.06 795 VAL A C 1
ATOM 6087 O O . VAL A 1 795 ? -9.792 -8.422 23.893 1.00 70.06 795 VAL A O 1
ATOM 6090 N N . ALA A 1 796 ? -11.073 -9.662 25.259 1.00 70.00 796 ALA A N 1
ATOM 6091 C CA . ALA A 1 796 ? -9.988 -10.457 25.826 1.00 70.00 796 ALA A CA 1
ATOM 6092 C C . ALA A 1 796 ? -9.786 -11.796 25.090 1.00 70.00 796 ALA A C 1
ATOM 6094 O O . ALA A 1 796 ? -9.606 -12.826 25.738 1.00 70.00 796 ALA A O 1
ATOM 6095 N N . GLY A 1 797 ? -9.865 -11.814 23.760 1.00 73.44 797 GLY A N 1
ATOM 6096 C CA . GLY A 1 797 ? -9.745 -13.034 22.956 1.00 73.44 797 GLY A CA 1
ATOM 6097 C C . GLY A 1 797 ? -8.359 -13.697 23.010 1.00 73.44 797 GLY A C 1
ATOM 6098 O O . GLY A 1 797 ? -7.352 -13.077 23.361 1.00 73.44 797 GLY A O 1
ATOM 6099 N N . LEU A 1 798 ? -8.302 -14.995 22.693 1.00 75.31 798 LEU A N 1
ATOM 6100 C CA . LEU A 1 798 ? -7.082 -15.817 22.782 1.00 75.31 798 LEU A CA 1
ATOM 6101 C C . LEU A 1 798 ? -6.014 -15.460 21.738 1.00 75.31 798 LEU A C 1
ATOM 6103 O O . LEU A 1 798 ? -4.880 -15.909 21.859 1.00 75.31 798 LEU A O 1
ATOM 6107 N N . GLU A 1 799 ? -6.351 -14.644 20.744 1.00 71.56 799 GLU A N 1
ATOM 6108 C CA . GLU A 1 799 ? -5.425 -14.118 19.743 1.00 71.56 799 GLU A CA 1
ATOM 6109 C C . GLU A 1 799 ? -4.376 -13.153 20.327 1.00 71.56 799 GLU A C 1
ATOM 6111 O O . GLU A 1 799 ? -3.337 -12.919 19.707 1.00 71.56 799 GLU A O 1
ATOM 6116 N N . GLN A 1 800 ? -4.611 -12.631 21.536 1.00 73.06 800 GLN A N 1
ATOM 6117 C CA . GLN A 1 800 ? -3.708 -11.731 22.257 1.00 73.06 800 GLN A CA 1
ATOM 6118 C C . GLN A 1 800 ? -2.910 -12.456 23.355 1.00 73.06 800 GLN A C 1
ATOM 6120 O O . GLN A 1 800 ? -3.336 -13.465 23.930 1.00 73.06 800 GLN A O 1
ATOM 6125 N N . THR A 1 801 ? -1.739 -11.915 23.707 1.00 72.00 801 THR A N 1
ATOM 6126 C CA . THR A 1 801 ? -0.934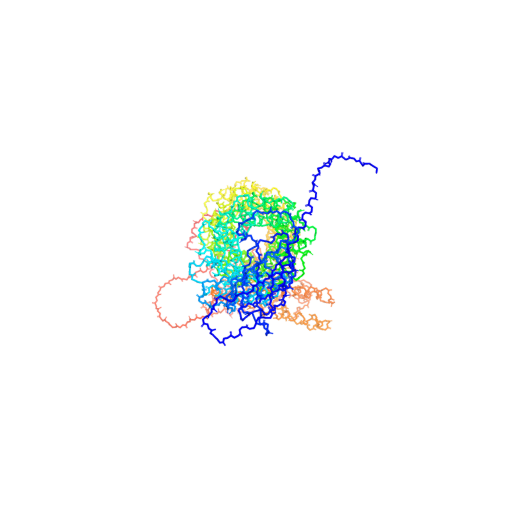 -12.435 24.826 1.00 72.00 801 THR A CA 1
ATOM 6127 C C . THR A 1 801 ? -1.662 -12.258 26.164 1.00 72.00 801 THR A C 1
ATOM 6129 O O . THR A 1 801 ? -2.601 -11.470 26.296 1.00 72.00 801 THR A O 1
ATOM 6132 N N . VAL A 1 802 ? -1.260 -13.013 27.192 1.00 72.12 802 VAL A N 1
ATOM 6133 C CA . VAL A 1 802 ? -1.856 -12.881 28.537 1.00 72.12 802 VAL A CA 1
ATOM 6134 C C . VAL A 1 802 ? -1.649 -11.473 29.107 1.00 72.12 802 VAL A C 1
ATOM 6136 O O . VAL A 1 802 ? -2.556 -10.939 29.740 1.00 72.12 802 VAL A O 1
ATOM 6139 N N . GLN A 1 803 ? -0.481 -10.873 28.866 1.00 68.44 803 GLN A N 1
ATOM 6140 C CA . GLN A 1 803 ? -0.150 -9.532 29.344 1.00 68.44 803 GLN A CA 1
ATOM 6141 C C . GLN A 1 803 ? -1.025 -8.460 28.680 1.00 68.44 803 GLN A C 1
ATOM 6143 O O . GLN A 1 803 ? -1.711 -7.733 29.394 1.00 68.44 803 GLN A O 1
ATOM 6148 N N . SER A 1 804 ? -1.104 -8.456 27.344 1.00 69.06 804 SER A N 1
ATOM 6149 C CA . SER A 1 804 ? -1.921 -7.499 26.580 1.00 69.06 804 SER A CA 1
ATOM 6150 C C . SER A 1 804 ? -3.407 -7.572 26.967 1.00 69.06 804 SER A C 1
ATOM 6152 O O . SER A 1 804 ? -4.054 -6.555 27.222 1.00 69.06 804 SER A O 1
ATOM 6154 N N . ARG A 1 805 ? -3.947 -8.788 27.155 1.00 74.19 805 ARG A N 1
ATOM 6155 C CA . ARG A 1 805 ? -5.315 -8.971 27.676 1.00 74.19 805 ARG A CA 1
ATOM 6156 C C . ARG A 1 805 ? -5.504 -8.375 29.068 1.00 74.19 805 ARG A C 1
ATOM 6158 O O . ARG A 1 805 ? -6.572 -7.845 29.365 1.00 74.19 805 ARG A O 1
ATOM 6165 N N . HIS A 1 806 ? -4.508 -8.512 29.943 1.00 70.81 806 HIS A N 1
ATOM 6166 C CA . HIS A 1 806 ? -4.586 -8.006 31.310 1.00 70.81 806 HIS A CA 1
ATOM 6167 C C . HIS A 1 806 ? -4.562 -6.476 31.349 1.00 70.81 806 HIS A C 1
ATOM 6169 O O . HIS A 1 806 ? -5.357 -5.880 32.073 1.00 70.81 806 HIS A O 1
ATOM 6175 N N . GLU A 1 807 ? -3.697 -5.859 30.544 1.00 67.19 807 GLU A N 1
ATOM 6176 C CA . GLU A 1 807 ? -3.607 -4.405 30.378 1.00 67.19 807 GLU A CA 1
ATOM 6177 C C . GLU A 1 807 ? -4.933 -3.836 29.849 1.00 67.19 807 GLU A C 1
ATOM 6179 O O . GLU A 1 807 ? -5.535 -2.992 30.511 1.00 67.19 807 GLU A O 1
ATOM 6184 N N . ARG A 1 808 ? -5.494 -4.405 28.775 1.00 67.38 808 ARG A N 1
ATOM 6185 C CA . ARG A 1 808 ? -6.789 -3.970 28.207 1.00 67.38 808 ARG A CA 1
ATOM 6186 C C . ARG A 1 808 ? -7.972 -4.125 29.150 1.00 67.38 808 ARG A C 1
ATOM 6188 O O . ARG A 1 808 ? -8.842 -3.262 29.231 1.00 67.38 808 ARG A O 1
ATOM 6195 N N . LEU A 1 809 ? -8.050 -5.245 29.867 1.00 69.38 809 LEU A N 1
ATOM 6196 C CA . LEU A 1 809 ? -9.152 -5.474 30.805 1.00 69.38 809 LEU A CA 1
ATOM 6197 C C . LEU A 1 809 ? -9.072 -4.567 32.035 1.00 69.38 809 LEU A C 1
ATOM 6199 O O . LEU A 1 809 ? -10.103 -4.315 32.663 1.00 69.38 809 LEU A O 1
ATOM 6203 N N . ARG A 1 810 ? -7.881 -4.064 32.384 1.00 68.00 810 ARG A N 1
ATOM 6204 C CA . ARG A 1 810 ? -7.705 -3.117 33.490 1.00 68.00 810 ARG A CA 1
ATOM 6205 C C . ARG A 1 810 ? -8.482 -1.823 33.238 1.00 68.00 810 ARG A C 1
ATOM 6207 O O . ARG A 1 810 ? -9.149 -1.332 34.152 1.00 68.00 810 ARG A O 1
ATOM 6214 N N . GLU A 1 811 ? -8.464 -1.335 32.002 1.00 60.09 811 GLU A N 1
ATOM 6215 C CA . GLU A 1 811 ? -9.188 -0.131 31.565 1.00 60.09 811 GLU A CA 1
ATOM 6216 C C . GLU A 1 811 ? -10.715 -0.316 31.580 1.00 60.09 811 GLU A C 1
ATOM 6218 O O . GLU A 1 811 ? -11.474 0.631 31.774 1.00 60.09 811 GLU A O 1
ATOM 6223 N N . LEU A 1 812 ? -11.187 -1.562 31.469 1.00 66.06 812 LEU A N 1
ATOM 6224 C CA . LEU A 1 812 ? -12.608 -1.927 31.395 1.00 66.06 812 LEU A CA 1
ATOM 6225 C C . LEU A 1 812 ? -13.186 -2.418 32.737 1.00 66.06 812 LEU A C 1
ATOM 6227 O O . LEU A 1 812 ? -14.281 -2.985 32.796 1.00 66.06 812 LEU A O 1
ATOM 6231 N N . SER A 1 813 ? -12.475 -2.172 33.840 1.00 65.94 813 SER A N 1
ATOM 6232 C CA . SER A 1 813 ? -12.777 -2.679 35.190 1.00 65.94 813 SER A CA 1
ATOM 6233 C C . SER A 1 813 ? -14.116 -2.220 35.797 1.00 65.94 813 SER A C 1
ATOM 6235 O O . SER A 1 813 ? -14.542 -2.759 36.821 1.00 65.94 813 SER A O 1
ATOM 6237 N N . ARG A 1 814 ? -14.818 -1.264 35.170 1.00 68.12 814 ARG A N 1
ATOM 6238 C CA . ARG A 1 814 ? -16.066 -0.663 35.684 1.00 68.12 814 ARG A CA 1
ATOM 6239 C C . ARG A 1 814 ? -17.319 -1.512 35.449 1.00 68.12 814 ARG A C 1
ATOM 6241 O O . ARG A 1 814 ? -18.222 -1.489 36.283 1.00 68.12 814 ARG A O 1
ATOM 6248 N N . VAL A 1 815 ? -17.387 -2.271 34.353 1.00 72.19 815 VAL A N 1
ATOM 6249 C CA . VAL A 1 815 ? -18.587 -3.054 33.983 1.00 72.19 815 VAL A CA 1
ATOM 6250 C C . VAL A 1 815 ? -18.848 -4.226 34.943 1.00 72.19 815 VAL A C 1
ATOM 6252 O O . VAL A 1 815 ? -19.985 -4.352 35.411 1.00 72.19 815 VAL A O 1
ATOM 6255 N N . PRO A 1 816 ? -17.845 -5.061 35.297 1.00 75.00 816 PRO A N 1
ATOM 6256 C CA . PRO A 1 816 ? -18.070 -6.251 36.119 1.00 75.00 816 PRO A CA 1
ATOM 6257 C C . PRO A 1 816 ? -18.664 -6.014 37.522 1.00 75.00 816 PRO A C 1
ATOM 6259 O O . PRO A 1 816 ? -19.443 -6.859 37.947 1.00 75.00 816 PRO A O 1
ATOM 6262 N N . PRO A 1 817 ? -18.358 -4.928 38.265 1.00 77.56 817 PRO A N 1
ATOM 6263 C CA . PRO A 1 817 ? -19.019 -4.644 39.548 1.00 77.56 817 PRO A CA 1
ATOM 6264 C C . PRO A 1 817 ? -20.332 -3.847 39.418 1.00 77.56 817 PRO A C 1
ATOM 6266 O O . PRO A 1 817 ? -21.205 -3.953 40.285 1.00 77.56 817 PRO A O 1
ATOM 6269 N N . GLN A 1 818 ? -20.507 -3.071 38.340 1.00 85.00 818 GLN A N 1
ATOM 6270 C CA . GLN A 1 818 ? -21.718 -2.278 38.105 1.00 85.00 818 GLN A CA 1
ATOM 6271 C C . GLN A 1 818 ? -22.904 -3.136 37.647 1.00 85.00 818 GLN A C 1
ATOM 6273 O O . GLN A 1 818 ? -24.015 -2.960 38.150 1.00 85.00 818 GLN A O 1
ATOM 6278 N N . ALA A 1 819 ? -22.678 -4.070 36.717 1.00 87.06 819 ALA A N 1
ATOM 6279 C CA . ALA A 1 819 ? -23.740 -4.908 36.161 1.00 87.06 819 ALA A CA 1
ATOM 6280 C C . ALA A 1 819 ? -24.467 -5.747 37.240 1.00 87.06 819 ALA A C 1
ATOM 6282 O O . ALA A 1 819 ? -25.699 -5.714 37.286 1.00 87.06 819 ALA A O 1
ATOM 6283 N N . PRO A 1 820 ? -23.770 -6.420 38.180 1.00 88.62 820 PRO A N 1
ATOM 6284 C CA . PRO A 1 820 ? -24.422 -7.188 39.239 1.00 88.62 820 PRO A CA 1
ATOM 6285 C C . PRO A 1 820 ? -25.171 -6.305 40.237 1.00 88.62 820 PRO A C 1
ATOM 6287 O O . PRO A 1 820 ? -26.242 -6.684 40.700 1.00 88.62 820 PRO A O 1
ATOM 6290 N N . ALA A 1 821 ? -24.661 -5.103 40.533 1.00 87.62 821 ALA A N 1
ATOM 6291 C CA . ALA A 1 821 ? -25.380 -4.138 41.364 1.00 87.62 821 ALA A CA 1
ATOM 6292 C C . ALA A 1 821 ? -26.726 -3.761 40.720 1.00 87.62 821 ALA A C 1
ATOM 6294 O O . ALA A 1 821 ? -27.754 -3.741 41.396 1.00 87.62 821 ALA A O 1
ATOM 6295 N N . PHE A 1 822 ? -26.744 -3.527 39.404 1.00 88.88 822 PHE A N 1
ATOM 6296 C CA . PHE A 1 822 ? -27.989 -3.295 38.676 1.00 88.88 822 PHE A CA 1
ATOM 6297 C C . PHE A 1 822 ? -28.916 -4.519 38.705 1.00 88.88 822 PHE A C 1
ATOM 6299 O O . PHE A 1 822 ? -30.085 -4.376 39.056 1.00 88.88 822 PHE A O 1
ATOM 6306 N N . ALA A 1 823 ? -28.412 -5.721 38.417 1.00 89.38 823 ALA A N 1
ATOM 6307 C CA . ALA A 1 823 ? -29.215 -6.944 38.443 1.00 89.38 823 ALA A CA 1
ATOM 6308 C C . ALA A 1 823 ? -29.871 -7.185 39.821 1.00 89.38 823 ALA A C 1
ATOM 6310 O O . ALA A 1 823 ? -31.073 -7.439 39.905 1.00 89.38 823 ALA A O 1
ATOM 6311 N N . CYS A 1 824 ? -29.136 -6.967 40.916 1.00 89.88 824 CYS A N 1
ATOM 6312 C CA . CYS A 1 824 ? -29.680 -7.008 42.277 1.00 89.88 824 CYS A CA 1
ATOM 6313 C C . CYS A 1 824 ? -30.720 -5.904 42.564 1.00 89.88 824 CYS A C 1
ATOM 6315 O O . CYS A 1 824 ? -31.492 -6.022 43.516 1.00 89.88 824 CYS A O 1
ATOM 6317 N N . SER A 1 825 ? -30.747 -4.808 41.798 1.00 87.25 825 SER A N 1
ATOM 6318 C CA . SER A 1 825 ? -31.738 -3.727 41.955 1.00 87.25 825 SER A CA 1
ATOM 6319 C C . SER A 1 825 ? -33.088 -4.018 41.336 1.00 87.25 825 SER A C 1
ATOM 6321 O O . SER A 1 825 ? -34.099 -3.588 41.881 1.00 87.25 825 SER A O 1
ATOM 6323 N N . ILE A 1 826 ? -33.102 -4.829 40.285 1.00 89.38 826 ILE A N 1
ATOM 6324 C CA . ILE A 1 826 ? -34.318 -5.259 39.592 1.00 89.38 826 ILE A CA 1
ATOM 6325 C C . ILE A 1 826 ? -34.776 -6.660 40.029 1.00 89.38 826 ILE A C 1
ATOM 6327 O O . ILE A 1 826 ? -35.616 -7.266 39.370 1.00 89.38 826 ILE A O 1
ATOM 6331 N N . GLY A 1 827 ? -34.206 -7.199 41.115 1.00 88.62 827 GLY A N 1
ATOM 6332 C CA . GLY A 1 827 ? -34.571 -8.514 41.650 1.00 88.62 827 GLY A CA 1
ATOM 6333 C C . GLY A 1 827 ? -34.127 -9.691 40.778 1.00 88.62 827 GLY A C 1
ATOM 6334 O 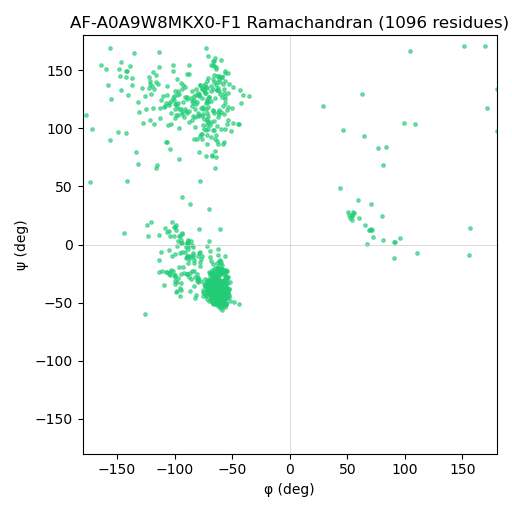O . GLY A 1 827 ? -34.842 -10.682 40.695 1.00 88.62 827 GLY A O 1
ATOM 6335 N N . ARG A 1 828 ? -32.966 -9.589 40.118 1.00 90.94 828 ARG A N 1
ATOM 6336 C CA . ARG A 1 828 ? -32.366 -10.648 39.285 1.00 90.94 828 ARG A CA 1
ATOM 6337 C C . ARG A 1 828 ? -31.027 -11.140 39.856 1.00 90.94 828 ARG A C 1
ATOM 6339 O O . ARG A 1 828 ? -29.973 -10.892 39.261 1.00 90.94 828 ARG A O 1
ATOM 6346 N N . PRO A 1 829 ? -31.024 -11.790 41.038 1.00 90.75 829 PRO A N 1
ATOM 6347 C CA . PRO A 1 829 ? -29.797 -12.295 41.656 1.00 90.75 829 PRO A CA 1
ATOM 6348 C C . PRO A 1 829 ? -29.152 -13.437 40.858 1.00 90.75 829 PRO A C 1
ATOM 6350 O O . PRO A 1 829 ? -27.937 -13.614 40.926 1.00 90.75 829 PRO A O 1
ATOM 6353 N N . ASP A 1 830 ? -29.944 -14.151 40.057 1.00 90.50 830 ASP A N 1
ATOM 6354 C CA . ASP A 1 830 ? -29.493 -15.115 39.053 1.00 90.50 830 ASP A CA 1
ATOM 6355 C C . ASP A 1 830 ? -28.515 -14.467 38.057 1.00 90.50 830 ASP A C 1
ATOM 6357 O O . ASP A 1 830 ? -27.371 -14.902 37.919 1.00 90.50 830 ASP A O 1
ATOM 6361 N N . LYS A 1 831 ? -28.920 -13.353 37.432 1.00 89.56 831 LYS A N 1
ATOM 6362 C CA . LYS A 1 831 ? -28.092 -12.618 36.466 1.00 89.56 831 LYS A CA 1
ATOM 6363 C C . LYS A 1 831 ? -26.904 -11.941 37.123 1.00 89.56 831 LYS A C 1
ATOM 6365 O O . LYS A 1 831 ? -25.834 -11.883 36.523 1.00 89.56 831 LYS A O 1
ATOM 6370 N N . ALA A 1 832 ? -27.075 -11.450 38.351 1.00 90.38 832 ALA A N 1
ATOM 6371 C CA . ALA A 1 832 ? -25.972 -10.897 39.123 1.00 90.38 832 ALA A CA 1
ATOM 6372 C C . ALA A 1 832 ? -24.855 -11.937 39.298 1.00 90.38 832 ALA A C 1
ATOM 6374 O O . ALA A 1 832 ? -23.700 -11.626 39.018 1.00 90.38 832 ALA A O 1
ATOM 6375 N N . LEU A 1 833 ? -25.198 -13.172 39.683 1.00 89.31 833 LEU A N 1
ATOM 6376 C CA . LEU A 1 833 ? -24.232 -14.258 39.825 1.00 89.31 833 LEU A CA 1
ATOM 6377 C C . LEU A 1 833 ? -23.579 -14.629 38.487 1.00 89.31 833 LEU A C 1
ATOM 6379 O O . LEU A 1 833 ? -22.353 -14.669 38.410 1.00 89.31 833 LEU A O 1
ATOM 6383 N N . GLU A 1 834 ? -24.376 -14.838 37.433 1.00 87.62 834 GLU A N 1
ATOM 6384 C CA . GLU A 1 834 ? -23.862 -15.166 36.094 1.00 87.62 834 GLU A CA 1
ATOM 6385 C C . GLU A 1 834 ? -22.855 -14.113 35.612 1.00 87.62 834 GLU A C 1
ATOM 6387 O O . GLU A 1 834 ? -21.726 -14.436 35.251 1.00 87.62 834 GLU A O 1
ATOM 6392 N N . TRP A 1 835 ? -23.209 -12.826 35.664 1.00 86.12 835 TRP A N 1
ATOM 6393 C CA . TRP A 1 835 ? -22.319 -11.752 35.218 1.00 86.12 835 TRP A CA 1
ATOM 6394 C C . TRP A 1 835 ? -21.067 -11.609 36.082 1.00 86.12 835 TRP A C 1
ATOM 6396 O O . TRP A 1 835 ? -20.003 -11.271 35.558 1.00 86.12 835 TRP A O 1
ATOM 6406 N N . MET A 1 836 ? -21.163 -11.887 37.385 1.00 82.31 836 MET A N 1
ATOM 6407 C CA . MET A 1 836 ? -19.997 -11.922 38.267 1.00 82.31 836 MET A CA 1
ATOM 6408 C C . MET A 1 836 ? -19.044 -13.042 37.868 1.00 82.31 836 MET A C 1
ATOM 6410 O O . MET A 1 836 ? -17.851 -12.778 37.774 1.00 82.31 836 MET A O 1
ATOM 6414 N N . GLU A 1 837 ? -19.534 -14.245 37.579 1.00 80.06 837 GLU A N 1
ATOM 6415 C CA . GLU A 1 837 ? -18.689 -15.358 37.127 1.00 80.06 837 GLU A CA 1
ATOM 6416 C C . GLU A 1 837 ? -18.121 -15.136 35.716 1.00 80.06 837 GLU A C 1
ATOM 6418 O O . GLU A 1 837 ? -16.968 -15.474 35.450 1.00 80.06 837 GLU A O 1
ATOM 6423 N N . HIS A 1 838 ? -18.875 -14.491 34.820 1.00 78.31 838 HIS A N 1
ATOM 6424 C CA . HIS A 1 838 ? -18.373 -14.108 33.495 1.00 78.31 838 HIS A CA 1
ATOM 6425 C C . HIS A 1 838 ? -17.262 -13.050 33.571 1.00 78.31 838 HIS A C 1
ATOM 6427 O O . HIS A 1 838 ? -16.299 -13.100 32.806 1.00 78.31 838 HIS A O 1
ATOM 6433 N N . GLY A 1 839 ? -17.420 -12.055 34.449 1.00 69.44 839 GLY A N 1
ATOM 6434 C CA . GLY A 1 839 ? -16.499 -10.924 34.563 1.00 69.44 839 GLY A CA 1
ATOM 6435 C C . GLY A 1 839 ? -15.298 -11.190 35.473 1.00 69.44 839 GLY A C 1
ATOM 6436 O O . GLY A 1 839 ? -14.223 -10.624 35.261 1.00 69.44 839 GLY A O 1
ATOM 6437 N N . ARG A 1 840 ? -15.443 -12.045 36.492 1.00 66.50 840 ARG A N 1
ATOM 6438 C CA . ARG A 1 840 ? -14.361 -12.385 37.423 1.00 66.50 840 ARG A CA 1
ATOM 6439 C C . ARG A 1 840 ? -13.391 -13.346 36.768 1.00 66.50 840 ARG A C 1
ATOM 6441 O O . ARG A 1 840 ? -13.777 -14.338 36.167 1.00 66.50 840 ARG A O 1
ATOM 6448 N N . CYS A 1 841 ? -12.100 -13.056 36.924 1.00 63.69 841 CYS A N 1
ATOM 6449 C CA . CYS A 1 841 ? -11.038 -13.957 36.493 1.00 63.69 841 CYS A CA 1
ATOM 6450 C C . CYS A 1 841 ? -11.128 -14.357 35.008 1.00 63.69 841 CYS A C 1
ATOM 6452 O O . CYS A 1 841 ? -10.619 -15.413 34.666 1.00 63.69 841 CYS A O 1
ATOM 6454 N N . LEU A 1 842 ? -11.703 -13.528 34.121 1.00 70.44 842 LEU A N 1
ATOM 6455 C CA . LEU A 1 842 ? -11.930 -13.865 32.707 1.00 70.44 842 LEU A CA 1
ATOM 6456 C C . LEU A 1 842 ? -10.687 -14.459 32.019 1.00 70.44 842 LEU A C 1
ATOM 6458 O O . LEU A 1 842 ? -10.761 -15.538 31.438 1.00 70.44 842 LEU A O 1
ATOM 6462 N N . VAL A 1 843 ? -9.529 -13.802 32.156 1.00 61.97 843 VAL A N 1
ATOM 6463 C CA . VAL A 1 843 ? -8.249 -14.279 31.594 1.00 61.97 843 VAL A CA 1
ATOM 6464 C C . VAL A 1 843 ? -7.856 -15.645 32.167 1.00 61.97 843 VAL A C 1
ATOM 6466 O O . VAL A 1 843 ? -7.409 -16.527 31.437 1.00 61.97 843 VAL A O 1
ATOM 6469 N N . TRP A 1 844 ? -8.054 -15.847 33.471 1.00 64.81 844 TRP A N 1
ATOM 6470 C CA . TRP A 1 844 ? -7.764 -17.114 34.145 1.00 64.81 844 TRP A CA 1
ATOM 6471 C C . TRP A 1 844 ? -8.768 -18.213 33.795 1.00 64.81 844 TRP A C 1
ATOM 6473 O O . TRP A 1 844 ? -8.370 -19.363 33.646 1.00 64.81 844 TRP A O 1
ATOM 6483 N N . ASN A 1 845 ? -10.040 -17.873 33.602 1.00 70.69 845 ASN A N 1
ATOM 6484 C CA . ASN A 1 845 ? -11.080 -18.794 33.162 1.00 70.69 845 ASN A CA 1
ATOM 6485 C C . ASN A 1 845 ? -10.807 -19.274 31.737 1.00 70.69 845 ASN A C 1
ATOM 6487 O O . ASN A 1 845 ? -10.798 -20.477 31.506 1.00 70.69 845 ASN A O 1
ATOM 6491 N N . GLN A 1 846 ? -10.474 -18.378 30.806 1.00 70.12 846 GLN A N 1
ATOM 6492 C CA . GLN A 1 846 ? -10.041 -18.754 29.453 1.00 70.12 846 GLN A CA 1
ATOM 6493 C C . GLN A 1 846 ? -8.808 -19.662 29.475 1.00 70.12 846 GLN A C 1
ATOM 6495 O O . GLN A 1 846 ? -8.687 -20.600 28.693 1.00 70.12 846 GLN A O 1
ATOM 6500 N N . PHE A 1 847 ? -7.885 -19.407 30.396 1.00 71.88 847 PHE A N 1
ATOM 6501 C CA . PHE A 1 847 ? -6.696 -20.225 30.536 1.00 71.88 847 PHE A CA 1
ATOM 6502 C C . PHE A 1 847 ? -6.990 -21.615 31.127 1.00 71.88 847 PHE A C 1
ATOM 6504 O O . PHE A 1 847 ? -6.457 -22.621 30.659 1.00 71.88 847 PHE A O 1
ATOM 6511 N N . ASN A 1 848 ? -7.896 -21.696 32.102 1.00 70.81 848 ASN A N 1
ATOM 6512 C CA . ASN A 1 848 ? -8.414 -22.966 32.605 1.00 70.81 848 ASN A CA 1
ATOM 6513 C C . ASN A 1 848 ? -9.164 -23.737 31.510 1.00 70.81 848 ASN A C 1
ATOM 6515 O O . ASN A 1 848 ? -9.016 -24.954 31.432 1.00 70.81 848 ASN A O 1
ATOM 6519 N N . GLN A 1 849 ? -9.887 -23.046 30.621 1.00 75.12 849 GLN A N 1
ATOM 6520 C CA . GLN A 1 849 ? -10.573 -23.673 29.488 1.00 75.12 849 GLN A CA 1
ATOM 6521 C C . GLN A 1 849 ? -9.601 -24.412 28.555 1.00 75.12 849 GLN A C 1
ATOM 6523 O O . GLN A 1 849 ? -9.906 -25.531 28.143 1.00 75.12 849 GLN A O 1
ATOM 6528 N N . LEU A 1 850 ? -8.405 -23.861 28.296 1.00 76.81 850 LEU A N 1
ATOM 6529 C CA . LEU A 1 850 ? -7.353 -24.540 27.516 1.00 76.81 850 LEU A CA 1
ATOM 6530 C C . LEU A 1 850 ? -6.858 -25.847 28.168 1.00 76.81 850 LEU A C 1
ATOM 6532 O O . LEU A 1 850 ? -6.276 -26.699 27.495 1.00 76.81 850 LEU A O 1
ATOM 6536 N N . ARG A 1 851 ? -7.092 -26.016 29.474 1.00 80.06 851 ARG A N 1
ATOM 6537 C CA . ARG A 1 851 ? -6.690 -27.179 30.277 1.00 80.06 851 ARG A CA 1
ATOM 6538 C C . ARG A 1 851 ? -7.860 -28.089 30.649 1.00 80.06 851 ARG A C 1
ATOM 6540 O O . ARG A 1 851 ? -7.689 -28.968 31.493 1.00 80.06 851 ARG A O 1
ATOM 6547 N N . THR A 1 852 ? -9.034 -27.881 30.055 1.00 81.31 852 THR A N 1
ATOM 6548 C CA . THR A 1 852 ? -10.225 -28.670 30.387 1.00 81.31 852 THR A CA 1
ATOM 6549 C C . THR A 1 852 ? -10.002 -30.142 30.034 1.00 81.31 852 THR A C 1
ATOM 6551 O O . THR A 1 852 ? -9.530 -30.427 28.930 1.00 81.31 852 THR A O 1
ATOM 6554 N N . PRO A 1 853 ? -10.336 -31.086 30.930 1.00 81.62 853 PRO A N 1
ATOM 6555 C CA . PRO A 1 853 ? -10.342 -32.507 30.601 1.00 81.62 853 PRO A CA 1
ATOM 6556 C C . PRO A 1 853 ? -11.266 -32.791 29.409 1.00 81.62 853 PRO A C 1
ATOM 6558 O O . PRO A 1 853 ? -12.395 -32.307 29.366 1.00 81.62 853 PRO A O 1
ATOM 6561 N N . LEU A 1 854 ? -10.794 -33.575 28.437 1.00 87.19 854 LEU A N 1
ATOM 6562 C CA . LEU A 1 854 ? -11.532 -33.889 27.203 1.00 87.19 854 LEU A CA 1
ATOM 6563 C C . LEU A 1 854 ? -12.035 -35.337 27.168 1.00 87.19 854 LEU A C 1
ATOM 6565 O O . LEU A 1 854 ? -12.413 -35.818 26.106 1.00 87.19 854 LEU A O 1
ATOM 6569 N N . ASP A 1 855 ? -12.026 -36.046 28.297 1.00 87.19 855 ASP A N 1
ATOM 6570 C CA . ASP A 1 855 ? -12.298 -37.488 28.340 1.00 87.19 855 ASP A CA 1
ATOM 6571 C C . ASP A 1 855 ? -13.719 -37.828 27.866 1.00 87.19 855 ASP A C 1
ATOM 6573 O O . ASP A 1 855 ? -13.898 -38.743 27.066 1.00 87.19 855 ASP A O 1
ATOM 6577 N N . GLU A 1 856 ? -14.722 -37.039 28.266 1.00 85.25 856 GLU A N 1
ATOM 6578 C CA . GLU A 1 856 ? -16.108 -37.212 27.804 1.00 85.25 856 GLU A CA 1
ATOM 6579 C C . GLU A 1 856 ? -16.270 -36.929 26.305 1.00 85.25 856 GLU A C 1
ATOM 6581 O O . GLU A 1 856 ? -17.034 -37.615 25.627 1.00 85.25 856 GLU A O 1
ATOM 6586 N N . LEU A 1 857 ? -15.536 -35.945 25.772 1.00 87.88 857 LEU A N 1
ATOM 6587 C CA . LEU A 1 857 ? -15.550 -35.635 24.342 1.00 87.88 857 LEU A CA 1
ATOM 6588 C C . LEU A 1 857 ? -14.835 -36.731 23.549 1.00 87.88 857 LEU A C 1
ATOM 6590 O O . LEU A 1 857 ? -15.337 -37.154 22.515 1.00 87.88 857 LEU A O 1
ATOM 6594 N N . ARG A 1 858 ? -13.712 -37.243 24.065 1.00 89.69 858 ARG A N 1
ATOM 6595 C CA . ARG A 1 858 ? -12.923 -38.320 23.455 1.00 89.69 858 ARG A CA 1
ATOM 6596 C C . ARG A 1 858 ? -13.721 -39.619 23.325 1.00 89.69 858 ARG A C 1
ATOM 6598 O O . ARG A 1 858 ? -13.505 -40.362 22.377 1.00 89.69 858 ARG A O 1
ATOM 6605 N N . LEU A 1 859 ? -14.661 -39.876 24.238 1.00 89.56 859 LEU A N 1
ATOM 6606 C CA . LEU A 1 859 ? -15.587 -41.010 24.138 1.00 89.56 859 LEU A CA 1
ATOM 6607 C C . LEU A 1 859 ? -16.593 -40.878 22.982 1.00 89.56 859 LEU A C 1
ATOM 6609 O O . LEU A 1 859 ? -17.104 -41.899 22.524 1.00 89.56 859 LEU A O 1
ATOM 6613 N N . GLN A 1 860 ? -16.901 -39.657 22.530 1.00 90.00 860 GLN A N 1
ATOM 6614 C CA . GLN A 1 860 ? -17.833 -39.416 21.421 1.00 90.00 860 GLN A CA 1
ATOM 6615 C C . GLN A 1 860 ? -17.131 -39.161 20.082 1.00 90.00 860 GLN A C 1
ATOM 6617 O O . GLN A 1 860 ? -17.593 -39.655 19.056 1.00 90.00 860 GLN A O 1
ATOM 6622 N N . ASP A 1 861 ? -16.039 -38.396 20.089 1.00 89.25 861 ASP A N 1
ATOM 6623 C CA . ASP A 1 861 ? -15.255 -38.027 18.910 1.00 89.25 861 ASP A CA 1
ATOM 6624 C C . ASP A 1 861 ? -13.775 -37.844 19.301 1.00 89.25 861 ASP A C 1
ATOM 6626 O O . ASP A 1 861 ? -13.355 -36.806 19.826 1.00 89.25 861 ASP A O 1
ATOM 6630 N N . GLU A 1 862 ? -12.983 -38.896 19.083 1.00 91.81 862 GLU A N 1
ATOM 6631 C CA . GLU A 1 862 ? -11.561 -38.940 19.438 1.00 91.81 862 GLU A CA 1
ATOM 6632 C C . GLU A 1 862 ? -10.719 -37.970 18.596 1.00 91.81 862 GLU A C 1
ATOM 6634 O O . GLU A 1 862 ? -9.867 -37.266 19.145 1.00 91.81 862 GLU A O 1
ATOM 6639 N N . ASP A 1 863 ? -10.998 -37.869 17.293 1.00 91.56 863 ASP A N 1
ATOM 6640 C CA . ASP A 1 863 ? -10.267 -36.994 16.371 1.00 91.56 863 ASP A CA 1
ATOM 6641 C C . ASP A 1 863 ? -10.493 -35.516 16.718 1.00 91.56 863 ASP A C 1
ATOM 6643 O O . ASP A 1 863 ? -9.547 -34.720 16.762 1.00 91.56 863 ASP A O 1
ATOM 6647 N N . LEU A 1 864 ? -11.740 -35.128 17.005 1.00 91.19 864 LEU A N 1
ATOM 6648 C CA . LEU A 1 864 ? -12.070 -33.761 17.403 1.00 91.19 864 LEU A CA 1
ATOM 6649 C C . LEU A 1 864 ? -11.463 -33.410 18.767 1.00 91.19 864 LEU A C 1
ATOM 6651 O O . LEU A 1 864 ? -10.902 -32.321 18.924 1.00 91.19 864 LEU A O 1
ATOM 6655 N N . ALA A 1 865 ? -11.514 -34.335 19.733 1.00 90.19 865 ALA A N 1
ATOM 6656 C CA . ALA A 1 865 ? -10.877 -34.161 21.036 1.00 90.19 865 ALA A CA 1
ATOM 6657 C C . ALA A 1 865 ? -9.352 -33.994 20.913 1.00 90.19 865 ALA A C 1
ATOM 6659 O O . ALA A 1 865 ? -8.776 -33.122 21.568 1.00 90.19 865 ALA A O 1
ATOM 6660 N N . GLN A 1 866 ? -8.696 -34.777 20.049 1.00 91.81 866 GLN A N 1
ATOM 6661 C CA . GLN A 1 866 ? -7.254 -34.677 19.826 1.00 91.81 866 GLN A CA 1
ATOM 6662 C C . GLN A 1 866 ? -6.868 -33.332 19.197 1.00 91.81 866 GLN A C 1
ATOM 6664 O O . GLN A 1 866 ? -5.958 -32.666 19.688 1.00 91.81 866 GLN A O 1
ATOM 6669 N N . ARG A 1 867 ? -7.615 -32.866 18.187 1.00 91.62 867 ARG A N 1
ATOM 6670 C CA . ARG A 1 867 ? -7.380 -31.549 17.569 1.00 91.62 867 ARG A CA 1
ATOM 6671 C C . ARG A 1 867 ? -7.521 -30.396 18.562 1.00 91.62 867 ARG A C 1
ATOM 6673 O O . ARG A 1 867 ? -6.713 -29.470 18.534 1.00 91.62 867 ARG A O 1
ATOM 6680 N N . ILE A 1 868 ? -8.525 -30.444 19.440 1.00 88.25 868 ILE A N 1
ATOM 6681 C CA . ILE A 1 868 ? -8.717 -29.431 20.492 1.00 88.25 868 ILE A CA 1
ATOM 6682 C C . ILE A 1 868 ? -7.545 -29.442 21.469 1.00 88.25 868 ILE A C 1
ATOM 6684 O O . ILE A 1 868 ? -7.055 -28.374 21.828 1.00 88.25 868 ILE A O 1
ATOM 6688 N N . TRP A 1 869 ? -7.068 -30.624 21.864 1.00 90.44 869 TRP A N 1
ATOM 6689 C CA . TRP A 1 869 ? -5.910 -30.759 22.747 1.00 90.44 869 TRP A CA 1
ATOM 6690 C C . TRP A 1 869 ? -4.623 -30.205 22.115 1.00 90.44 869 TRP A C 1
ATOM 6692 O O . TRP A 1 869 ? -3.887 -29.458 22.762 1.00 90.44 869 TRP A O 1
ATOM 6702 N N . ASP A 1 870 ? -4.371 -30.513 20.840 1.00 90.19 870 ASP A N 1
ATOM 6703 C CA . ASP A 1 870 ? -3.187 -30.031 20.119 1.00 90.19 870 ASP A CA 1
ATOM 6704 C C . ASP A 1 870 ? -3.189 -28.500 19.993 1.00 90.19 870 ASP A C 1
ATOM 6706 O O . ASP A 1 870 ? -2.168 -27.846 20.236 1.00 90.19 870 ASP A O 1
ATOM 6710 N N . VAL A 1 871 ? -4.338 -27.912 19.639 1.00 89.62 871 VAL A N 1
ATOM 6711 C CA . VAL A 1 871 ? -4.498 -26.453 19.544 1.00 89.62 871 VAL A CA 1
ATOM 6712 C C . VAL A 1 871 ? -4.388 -25.806 20.925 1.00 89.62 871 VAL A C 1
ATOM 6714 O O . VAL A 1 871 ? -3.693 -24.797 21.062 1.00 89.62 871 VAL A O 1
ATOM 6717 N N . SER A 1 872 ? -4.991 -26.392 21.967 1.00 86.75 872 SER A N 1
ATOM 6718 C CA . SER A 1 872 ? -4.947 -25.823 23.318 1.00 86.75 872 SER A CA 1
ATOM 6719 C C . SER A 1 872 ? -3.529 -25.780 23.884 1.00 86.75 872 SER A C 1
ATOM 6721 O O . SER A 1 872 ? -3.129 -24.769 24.465 1.00 86.75 872 SER A O 1
ATOM 6723 N N . LYS A 1 873 ? -2.724 -26.825 23.645 1.00 86.75 873 LYS A N 1
ATOM 6724 C CA . LYS A 1 873 ? -1.313 -26.879 24.054 1.00 86.75 873 LYS A CA 1
ATOM 6725 C C . LYS A 1 873 ? -0.454 -25.840 23.344 1.00 86.75 873 LYS A C 1
ATOM 6727 O O . LYS A 1 873 ? 0.413 -25.224 23.970 1.00 86.75 873 LYS A O 1
ATOM 6732 N N . GLN A 1 874 ? -0.690 -25.626 22.052 1.00 86.81 874 GLN A N 1
ATOM 6733 C CA . GLN A 1 874 ? 0.038 -24.619 21.284 1.00 86.81 874 GLN A CA 1
ATOM 6734 C C . GLN A 1 874 ? -0.349 -23.192 21.696 1.00 86.81 874 GLN A C 1
ATOM 6736 O O . GLN A 1 874 ? 0.542 -22.357 21.866 1.00 86.81 874 GLN A O 1
ATOM 6741 N N . LEU A 1 875 ? -1.639 -22.928 21.939 1.00 83.56 875 LEU A N 1
ATOM 6742 C CA . LEU A 1 875 ? -2.125 -21.651 22.475 1.00 83.56 875 LEU A CA 1
ATOM 6743 C C . LEU A 1 875 ? -1.587 -21.371 23.880 1.00 83.56 875 LEU A C 1
ATOM 6745 O O . LEU A 1 875 ? -1.139 -20.260 24.151 1.00 83.56 875 LEU A O 1
ATOM 6749 N N . GLU A 1 876 ? -1.552 -22.377 24.757 1.00 83.00 876 GLU A N 1
ATOM 6750 C CA . GLU A 1 876 ? -0.954 -22.259 26.091 1.00 83.00 876 GLU A CA 1
ATOM 6751 C C . GLU A 1 876 ? 0.519 -21.829 25.993 1.00 83.00 876 GLU A C 1
ATOM 6753 O O . GLU A 1 876 ? 0.935 -20.877 26.653 1.00 83.00 876 GLU A O 1
ATOM 6758 N N . LYS A 1 877 ? 1.303 -22.471 25.118 1.00 80.88 877 LYS A N 1
ATOM 6759 C CA . LYS A 1 877 ? 2.715 -22.119 24.902 1.00 80.88 877 LYS A CA 1
ATOM 6760 C C . LYS A 1 877 ? 2.886 -20.714 24.308 1.00 80.88 877 LYS A C 1
ATOM 6762 O O . LYS A 1 877 ? 3.816 -20.004 24.687 1.00 80.88 877 LYS A O 1
ATOM 6767 N N . ALA A 1 878 ? 2.020 -20.317 23.378 1.00 77.75 878 ALA A N 1
ATOM 6768 C CA . ALA A 1 878 ? 2.091 -19.015 22.719 1.00 77.75 878 ALA A CA 1
ATOM 6769 C C . ALA A 1 878 ? 1.632 -17.853 23.623 1.00 77.75 878 ALA A C 1
ATOM 6771 O O . ALA A 1 878 ? 2.224 -16.776 23.576 1.00 77.75 878 ALA A O 1
ATOM 6772 N N . GLY A 1 879 ? 0.652 -18.081 24.504 1.00 70.12 879 GLY A N 1
ATOM 6773 C CA . GLY A 1 879 ? 0.093 -17.058 25.391 1.00 70.12 879 GLY A CA 1
ATOM 6774 C C . GLY A 1 879 ? 1.037 -16.563 26.497 1.00 70.12 879 GLY A C 1
ATOM 6775 O O . GLY A 1 879 ? 0.874 -15.433 26.957 1.00 70.12 879 GLY A O 1
ATOM 6776 N N . PHE A 1 880 ? 2.032 -17.367 26.904 1.00 67.62 880 PHE A N 1
ATOM 6777 C CA . PHE A 1 880 ? 3.037 -17.014 27.928 1.00 67.62 880 PHE A CA 1
ATOM 6778 C C . PHE A 1 880 ? 4.336 -16.422 27.383 1.00 67.62 880 PHE A C 1
ATOM 6780 O O . PHE A 1 880 ? 5.308 -16.277 28.133 1.00 67.62 880 PHE A O 1
ATOM 6787 N N . ARG A 1 881 ? 4.401 -16.092 26.092 1.00 66.62 881 ARG A N 1
ATOM 6788 C CA . ARG A 1 881 ? 5.577 -15.404 25.556 1.00 66.62 881 ARG A CA 1
ATOM 6789 C C . ARG A 1 881 ? 5.779 -14.096 26.327 1.00 66.62 881 ARG A C 1
ATOM 6791 O O . ARG A 1 881 ? 4.910 -13.231 26.321 1.00 66.62 881 ARG A O 1
ATOM 6798 N N . ARG A 1 882 ? 6.927 -13.959 26.999 1.00 51.53 882 ARG A N 1
ATOM 6799 C CA . ARG A 1 882 ? 7.360 -12.674 27.556 1.00 51.53 882 ARG A CA 1
ATOM 6800 C C . ARG A 1 882 ? 7.784 -11.787 26.392 1.00 51.53 882 ARG A C 1
ATOM 6802 O O . ARG A 1 882 ? 8.652 -12.188 25.615 1.00 51.53 882 ARG A O 1
ATOM 6809 N N . HIS A 1 883 ? 7.208 -10.592 26.291 1.00 50.47 883 HIS A N 1
ATOM 6810 C CA . HIS A 1 883 ? 7.835 -9.505 25.548 1.00 50.47 883 HIS A CA 1
ATOM 6811 C C . HIS A 1 883 ? 9.126 -9.138 26.278 1.00 50.47 883 HIS A C 1
ATOM 6813 O O . HIS A 1 883 ? 9.143 -8.358 27.222 1.00 50.47 883 HIS A O 1
ATOM 6819 N N . LEU A 1 884 ? 10.226 -9.788 25.894 1.00 41.28 884 LEU A N 1
ATOM 6820 C CA . LEU A 1 884 ? 11.552 -9.280 26.205 1.00 41.28 884 LEU A CA 1
ATOM 6821 C C . LEU A 1 884 ? 11.706 -7.986 25.407 1.00 41.28 884 LEU A C 1
ATOM 6823 O O . LEU A 1 884 ? 11.976 -8.035 24.206 1.00 41.28 884 LEU A O 1
ATOM 6827 N N . GLY A 1 885 ? 11.485 -6.858 26.085 1.00 38.16 885 GLY A N 1
ATOM 6828 C CA . GLY A 1 885 ? 11.808 -5.507 25.633 1.00 38.16 885 GLY A CA 1
ATOM 6829 C C . GLY A 1 885 ? 13.317 -5.334 25.488 1.00 38.16 885 GLY A C 1
ATOM 6830 O O . GLY A 1 885 ? 13.958 -4.613 26.241 1.00 38.16 885 GLY A O 1
ATOM 6831 N N . LEU A 1 886 ? 13.907 -6.063 24.548 1.00 38.00 886 LEU A N 1
ATOM 6832 C CA . LEU A 1 886 ? 15.199 -5.715 23.986 1.00 38.00 886 LEU A CA 1
ATOM 6833 C C . LEU A 1 886 ? 14.932 -4.650 22.931 1.00 38.00 886 LEU A C 1
ATOM 6835 O O . LEU A 1 886 ? 14.033 -4.837 22.118 1.00 38.00 886 LEU A O 1
ATOM 6839 N N . SER A 1 887 ? 15.711 -3.570 22.934 1.00 40.97 887 SER A N 1
ATOM 6840 C CA . SER A 1 887 ? 15.759 -2.604 21.834 1.00 40.97 887 SER A CA 1
ATOM 6841 C C . SER A 1 887 ? 15.938 -3.363 20.512 1.00 40.97 887 SER A C 1
ATOM 6843 O O . SER A 1 887 ? 17.007 -3.894 20.214 1.00 40.97 887 SER A O 1
ATOM 6845 N N . ILE A 1 888 ? 14.856 -3.474 19.736 1.00 46.22 888 ILE A N 1
ATOM 6846 C CA . ILE A 1 888 ? 14.772 -4.244 18.479 1.00 46.22 888 ILE A CA 1
ATOM 6847 C C . ILE A 1 888 ? 15.563 -3.549 17.347 1.00 46.22 888 ILE A C 1
ATOM 6849 O O . ILE A 1 888 ? 15.692 -4.076 16.240 1.00 46.22 888 ILE A O 1
ATOM 6853 N N . ILE A 1 889 ? 16.160 -2.393 17.643 1.00 44.09 889 ILE A N 1
ATOM 6854 C CA . ILE A 1 889 ? 16.967 -1.567 16.742 1.00 44.09 889 ILE A CA 1
ATOM 6855 C C . ILE A 1 889 ? 18.230 -2.318 16.253 1.00 44.09 889 ILE A C 1
ATOM 6857 O O . ILE A 1 889 ? 18.734 -2.011 15.176 1.00 44.09 889 ILE A O 1
ATOM 6861 N N . GLU A 1 890 ? 18.691 -3.359 16.963 1.00 42.09 890 GLU A N 1
ATOM 6862 C CA . GLU A 1 890 ? 19.867 -4.176 16.589 1.00 42.09 890 GLU A CA 1
ATOM 6863 C C . GLU A 1 890 ? 19.536 -5.574 16.023 1.00 42.09 890 GLU A C 1
ATOM 6865 O O . GLU A 1 890 ? 20.437 -6.297 15.593 1.00 42.09 890 GLU A O 1
ATOM 6870 N N . ALA A 1 891 ? 18.259 -5.979 15.994 1.00 56.81 891 ALA A N 1
ATOM 6871 C CA . ALA A 1 891 ? 17.866 -7.307 15.517 1.00 56.81 891 ALA A CA 1
ATOM 6872 C C . ALA A 1 891 ? 17.949 -7.409 13.985 1.00 56.81 891 ALA A C 1
ATOM 6874 O O . ALA A 1 891 ? 17.484 -6.528 13.253 1.00 56.81 891 ALA A O 1
ATOM 6875 N N . SER A 1 892 ? 18.488 -8.524 13.480 1.00 66.44 892 SER A N 1
ATOM 6876 C CA . SER A 1 892 ? 18.519 -8.794 12.037 1.00 66.44 892 SER A CA 1
ATOM 6877 C C . SER A 1 892 ? 17.092 -8.875 11.478 1.00 66.44 892 SER A C 1
ATOM 6879 O O . SER A 1 892 ? 16.196 -9.417 12.126 1.00 66.44 892 SER A O 1
ATOM 6881 N N . MET A 1 893 ? 16.867 -8.415 10.239 1.00 70.31 893 MET A N 1
ATOM 6882 C CA . MET A 1 893 ? 15.560 -8.523 9.562 1.00 70.31 893 MET A CA 1
ATOM 6883 C C . MET A 1 893 ? 15.010 -9.963 9.584 1.00 70.31 893 MET A C 1
ATOM 6885 O O . MET A 1 893 ? 13.806 -10.173 9.702 1.00 70.31 893 MET A O 1
ATOM 6889 N N . THR A 1 894 ? 15.894 -10.962 9.550 1.00 70.44 894 THR A N 1
ATOM 6890 C CA . THR A 1 894 ? 15.547 -12.389 9.642 1.00 70.44 894 THR A CA 1
ATOM 6891 C C . THR A 1 894 ? 14.891 -12.755 10.979 1.00 70.44 894 THR A C 1
ATOM 6893 O O . THR A 1 894 ? 13.923 -13.511 11.011 1.00 70.44 894 THR A O 1
ATOM 6896 N N . GLU A 1 895 ? 15.374 -12.188 12.087 1.00 74.25 895 GLU A N 1
ATOM 6897 C CA . GLU A 1 895 ? 14.800 -12.401 13.422 1.00 74.25 895 GLU A CA 1
ATOM 6898 C C . GLU A 1 895 ? 13.441 -11.706 13.554 1.00 74.25 895 GLU A C 1
ATOM 6900 O O . GLU A 1 895 ? 12.519 -12.267 14.152 1.00 74.25 895 GLU A O 1
ATOM 6905 N N . LYS A 1 896 ? 13.287 -10.517 12.948 1.00 70.94 896 LYS A N 1
ATOM 6906 C CA . LYS A 1 896 ? 12.001 -9.802 12.894 1.00 70.94 896 LYS A CA 1
ATOM 6907 C C . LYS A 1 896 ? 10.939 -10.619 12.147 1.00 70.94 896 LYS A C 1
ATOM 6909 O O . LYS A 1 896 ? 9.836 -10.782 12.665 1.00 70.94 896 LYS A O 1
ATOM 6914 N N . ILE A 1 897 ? 11.294 -11.198 10.995 1.00 73.62 897 ILE A N 1
ATOM 6915 C CA . ILE A 1 897 ? 10.399 -12.065 10.208 1.00 73.62 897 ILE A CA 1
ATOM 6916 C C . ILE A 1 897 ? 9.994 -13.308 11.012 1.00 73.62 897 ILE A C 1
ATOM 6918 O O . ILE A 1 897 ? 8.808 -13.615 11.096 1.00 73.62 897 ILE A O 1
ATOM 6922 N N . SER A 1 898 ? 10.944 -13.982 11.671 1.00 77.25 898 SER A N 1
ATOM 6923 C CA . SER A 1 898 ? 10.646 -15.171 12.487 1.00 77.25 898 SER A CA 1
ATOM 6924 C C . SER A 1 898 ? 9.659 -14.864 13.619 1.00 77.25 898 SER A C 1
ATOM 6926 O O . SER A 1 898 ? 8.688 -15.595 13.811 1.00 77.25 898 SER A O 1
ATOM 6928 N N . LYS A 1 899 ? 9.852 -13.758 14.353 1.00 73.88 899 LYS A N 1
ATOM 6929 C CA . LYS A 1 899 ? 8.908 -13.332 15.404 1.00 73.88 899 LYS A CA 1
ATOM 6930 C C . LYS A 1 899 ? 7.517 -13.041 14.836 1.00 73.88 899 LYS A C 1
ATOM 6932 O O . LYS A 1 899 ? 6.510 -13.350 15.475 1.00 73.88 899 LYS A O 1
ATOM 6937 N N . GLN A 1 900 ? 7.460 -12.475 13.632 1.00 75.44 900 GLN A N 1
ATOM 6938 C CA . GLN A 1 900 ? 6.210 -12.167 12.950 1.00 75.44 900 GLN A CA 1
ATOM 6939 C C . GLN A 1 900 ? 5.445 -13.432 12.539 1.00 75.44 900 GLN A C 1
ATOM 6941 O O . GLN A 1 900 ? 4.236 -13.513 12.752 1.00 75.44 900 GLN A O 1
ATOM 6946 N N . GLU A 1 901 ? 6.138 -14.444 12.017 1.00 75.12 901 GLU A N 1
ATOM 6947 C CA . GLU A 1 901 ? 5.559 -15.754 11.688 1.00 75.12 901 GLU A CA 1
ATOM 6948 C C . GLU A 1 901 ? 5.037 -16.475 12.940 1.00 75.12 901 GLU A C 1
ATOM 6950 O O . GLU A 1 901 ? 3.957 -17.078 12.931 1.00 75.12 901 GLU A O 1
ATOM 6955 N N . GLU A 1 902 ? 5.754 -16.363 14.059 1.00 75.81 902 GLU A N 1
ATOM 6956 C CA . GLU A 1 902 ? 5.305 -16.912 15.335 1.00 75.81 902 GLU A CA 1
ATOM 6957 C C . GLU A 1 902 ? 4.055 -16.204 15.880 1.00 75.81 902 GLU A C 1
ATOM 6959 O O . GLU A 1 902 ? 3.208 -16.855 16.503 1.00 75.81 902 GLU A O 1
ATOM 6964 N N . ALA A 1 903 ? 3.946 -14.880 15.722 1.00 75.69 903 ALA A N 1
ATOM 6965 C CA . ALA A 1 903 ? 2.752 -14.111 16.082 1.00 75.69 903 ALA A CA 1
ATOM 6966 C C . ALA A 1 903 ? 1.573 -14.459 15.159 1.00 75.69 903 ALA A C 1
ATOM 6968 O O . ALA A 1 903 ? 0.453 -14.661 15.628 1.00 75.69 903 ALA A O 1
ATOM 6969 N N . HIS A 1 904 ? 1.838 -14.635 13.862 1.00 78.12 904 HIS A N 1
ATOM 6970 C CA . HIS A 1 904 ? 0.837 -15.058 12.885 1.00 78.12 904 HIS A CA 1
ATOM 6971 C C . HIS A 1 904 ? 0.238 -16.417 13.243 1.00 78.12 904 HIS A C 1
ATOM 6973 O O . HIS A 1 904 ? -0.981 -16.586 13.293 1.00 78.12 904 HIS A O 1
ATOM 6979 N N . SER A 1 905 ? 1.112 -17.367 13.570 1.00 80.81 905 SER A N 1
ATOM 6980 C CA . SER A 1 905 ? 0.720 -18.711 13.985 1.00 80.81 905 SER A CA 1
ATOM 6981 C C . SER A 1 905 ? -0.165 -18.681 15.234 1.00 80.81 905 SER A C 1
ATOM 6983 O O . SER A 1 905 ? -1.133 -19.431 15.315 1.00 80.81 905 SER A O 1
ATOM 6985 N N . HIS A 1 906 ? 0.110 -17.779 16.185 1.00 82.62 906 HIS A N 1
ATOM 6986 C CA . HIS A 1 906 ? -0.711 -17.613 17.386 1.00 82.62 906 HIS A CA 1
ATOM 6987 C C . HIS A 1 906 ? -2.147 -17.174 17.056 1.00 82.62 906 HIS A C 1
ATOM 6989 O O . HIS A 1 906 ? -3.102 -17.775 17.546 1.00 82.62 906 HIS A O 1
ATOM 6995 N N . ILE A 1 907 ? -2.305 -16.187 16.170 1.00 81.19 907 ILE A N 1
ATOM 6996 C CA . ILE A 1 907 ? -3.622 -15.690 15.742 1.00 81.19 907 ILE A CA 1
ATOM 6997 C C . ILE A 1 907 ? -4.403 -16.777 14.986 1.00 81.19 907 ILE A C 1
ATOM 6999 O O . ILE A 1 907 ? -5.600 -16.957 15.218 1.00 81.19 907 ILE A O 1
ATOM 7003 N N . LEU A 1 908 ? -3.743 -17.534 14.101 1.00 83.25 908 LEU A N 1
ATOM 7004 C CA . LEU A 1 908 ? -4.385 -18.636 13.374 1.00 83.25 908 LEU A CA 1
ATOM 7005 C C . LEU A 1 908 ? -4.859 -19.753 14.312 1.00 83.25 908 LEU A C 1
ATOM 7007 O O . LEU A 1 908 ? -5.959 -20.276 14.130 1.00 83.25 908 LEU A O 1
ATOM 7011 N N . LEU A 1 909 ? -4.065 -20.090 15.332 1.00 85.00 909 LEU A N 1
ATOM 7012 C CA . LEU A 1 909 ? -4.450 -21.065 16.353 1.00 85.00 909 LEU A CA 1
ATOM 7013 C C . LEU A 1 909 ? -5.682 -20.607 17.144 1.00 85.00 909 LEU A C 1
ATOM 7015 O O . LEU A 1 909 ? -6.551 -21.429 17.424 1.00 85.00 909 LEU A O 1
ATOM 7019 N N . ALA A 1 910 ? -5.794 -19.314 17.463 1.00 83.12 910 ALA A N 1
ATOM 7020 C CA . ALA A 1 910 ? -6.955 -18.770 18.170 1.00 83.12 910 ALA A CA 1
ATOM 7021 C C . ALA A 1 910 ? -8.236 -18.871 17.322 1.00 83.12 910 ALA A C 1
ATOM 7023 O O . ALA A 1 910 ? -9.276 -19.309 17.811 1.00 83.12 910 ALA A O 1
ATOM 7024 N N . LYS A 1 911 ? -8.151 -18.579 16.018 1.00 83.31 911 LYS A N 1
ATOM 7025 C CA . LYS A 1 911 ? -9.281 -18.774 15.093 1.00 83.31 911 LYS A CA 1
ATOM 7026 C C . LYS A 1 911 ? -9.684 -20.237 14.953 1.00 83.31 911 LYS A C 1
ATOM 7028 O O . LYS A 1 911 ? -10.873 -20.553 14.907 1.00 83.31 911 LYS A O 1
ATOM 7033 N N . GLU A 1 912 ? -8.705 -21.135 14.861 1.00 85.38 912 GLU A N 1
ATOM 7034 C CA . GLU A 1 912 ? -8.986 -22.569 14.793 1.00 85.38 912 GLU A CA 1
ATOM 7035 C C . GLU A 1 912 ? -9.627 -23.062 16.094 1.00 85.38 912 GLU A C 1
ATOM 7037 O O . GLU A 1 912 ? -10.576 -23.840 16.035 1.00 85.38 912 GLU A O 1
ATOM 7042 N N . TRP A 1 913 ? -9.191 -22.562 17.254 1.00 86.88 913 TRP A N 1
ATOM 7043 C CA . TRP A 1 913 ? -9.836 -22.834 18.539 1.00 86.88 913 TRP A CA 1
ATOM 7044 C C . TRP A 1 913 ? -11.321 -22.454 18.524 1.00 86.88 913 TRP A C 1
ATOM 7046 O O . TRP A 1 913 ? -12.165 -23.307 18.799 1.00 86.88 913 TRP A O 1
ATOM 7056 N N . ASP A 1 914 ? -11.668 -21.235 18.107 1.00 83.06 914 ASP A N 1
ATOM 7057 C CA . ASP A 1 914 ? -13.068 -20.794 18.025 1.00 83.06 914 ASP A CA 1
ATOM 7058 C C . ASP A 1 914 ? -13.900 -21.646 17.053 1.00 83.06 914 ASP A C 1
ATOM 7060 O O . ASP A 1 914 ? -15.053 -22.006 17.339 1.00 83.06 914 ASP A O 1
ATOM 7064 N N . ARG A 1 915 ? -13.309 -22.033 15.915 1.00 87.00 915 ARG A N 1
ATOM 7065 C CA . ARG A 1 915 ? -13.943 -22.920 14.931 1.00 87.00 915 ARG A CA 1
ATOM 7066 C C . ARG A 1 915 ? -14.191 -24.314 15.508 1.00 87.00 915 ARG A C 1
ATOM 7068 O O . ARG A 1 915 ? -15.276 -24.872 15.314 1.00 87.00 915 ARG A O 1
ATOM 7075 N N . LEU A 1 916 ? -13.221 -24.876 16.228 1.00 88.81 916 LEU A N 1
ATOM 7076 C CA . LEU A 1 916 ? -13.336 -26.183 16.876 1.00 88.81 916 LEU A CA 1
ATOM 7077 C C . LEU A 1 916 ? -14.386 -26.161 17.990 1.00 88.81 916 LEU A C 1
ATOM 7079 O O . LEU A 1 916 ? -15.248 -27.038 18.013 1.00 88.81 916 LEU A O 1
ATOM 7083 N N . LEU A 1 917 ? -14.403 -25.132 18.846 1.00 85.56 917 LEU A N 1
ATOM 7084 C CA . LEU A 1 917 ? -15.438 -24.982 19.877 1.00 85.56 917 LEU A CA 1
ATOM 7085 C C . LEU A 1 917 ? -16.838 -24.869 19.272 1.00 85.56 917 LEU A C 1
ATOM 7087 O O . LEU A 1 917 ? -17.783 -25.485 19.765 1.00 85.56 917 LEU A O 1
ATOM 7091 N N . THR A 1 918 ? -16.981 -24.118 18.179 1.00 86.94 918 THR A N 1
ATOM 7092 C CA . THR A 1 918 ? -18.251 -24.015 17.447 1.00 86.94 918 THR A CA 1
ATOM 7093 C C . THR A 1 918 ? -18.670 -25.368 16.873 1.00 86.94 918 THR A C 1
ATOM 7095 O O . THR A 1 918 ? -19.839 -25.746 16.963 1.00 86.94 918 THR A O 1
ATOM 7098 N N . THR A 1 919 ? -17.714 -26.128 16.337 1.00 89.25 919 THR A N 1
ATOM 7099 C CA . THR A 1 919 ? -17.957 -27.476 15.810 1.00 89.25 919 THR A CA 1
ATOM 7100 C C . THR A 1 919 ? -18.451 -28.404 16.918 1.00 89.25 919 THR A C 1
ATOM 7102 O O . THR A 1 919 ? -19.512 -29.001 16.761 1.00 89.25 919 THR A O 1
ATOM 7105 N N . VAL A 1 920 ? -17.780 -28.456 18.075 1.00 88.69 920 VAL A N 1
ATOM 7106 C CA . VAL A 1 920 ? -18.210 -29.282 19.222 1.00 88.69 920 VAL A CA 1
ATOM 7107 C C . VAL A 1 920 ? -19.637 -28.944 19.650 1.00 88.69 920 VAL A C 1
ATOM 7109 O O . VAL A 1 920 ? -20.484 -29.830 19.743 1.00 88.69 920 VAL A O 1
ATOM 7112 N N . ARG A 1 921 ? -19.933 -27.653 19.841 1.00 88.44 921 ARG A N 1
ATOM 7113 C CA . ARG A 1 921 ? -21.241 -27.182 20.329 1.00 88.44 921 ARG A CA 1
ATOM 7114 C C . ARG A 1 921 ? -22.398 -27.491 19.379 1.00 88.44 921 ARG A C 1
ATOM 7116 O O . ARG A 1 921 ? -23.539 -27.605 19.825 1.00 88.44 921 ARG A O 1
ATOM 7123 N N . THR A 1 922 ? -22.123 -27.584 18.079 1.00 90.44 922 THR A N 1
ATOM 7124 C CA . THR A 1 922 ? -23.148 -27.785 17.042 1.00 90.44 922 THR A CA 1
ATOM 7125 C C . THR A 1 922 ? -23.297 -29.241 16.616 1.00 90.44 922 THR A C 1
ATOM 7127 O O . THR A 1 922 ? -24.406 -29.653 16.280 1.00 90.44 922 THR A O 1
ATOM 7130 N N . THR A 1 923 ? -22.213 -30.017 16.636 1.00 89.06 923 THR A N 1
ATOM 7131 C CA . THR A 1 923 ? -22.181 -31.370 16.059 1.00 89.06 923 THR A CA 1
ATOM 7132 C C . THR A 1 923 ? -22.238 -32.489 17.095 1.00 89.06 923 THR A C 1
ATOM 7134 O O . THR A 1 923 ? -22.760 -33.554 16.772 1.00 89.06 923 THR A O 1
ATOM 7137 N N . VAL A 1 924 ? -21.784 -32.263 18.336 1.00 88.12 924 VAL A N 1
ATOM 7138 C CA . VAL A 1 924 ? -21.699 -33.312 19.366 1.00 88.12 924 VAL A CA 1
ATOM 7139 C C . VAL A 1 924 ? -22.895 -33.224 20.336 1.00 88.12 924 VAL A C 1
ATOM 7141 O O . VAL A 1 924 ? -23.054 -32.223 21.048 1.00 88.12 924 VAL A O 1
ATOM 7144 N N . PRO A 1 925 ? -23.776 -34.244 20.400 1.00 84.38 925 PRO A N 1
ATOM 7145 C CA . PRO A 1 925 ? -24.921 -34.249 21.310 1.00 84.38 925 PRO A CA 1
ATOM 7146 C C . PRO A 1 925 ? -24.501 -34.184 22.786 1.00 84.38 925 PRO A C 1
ATOM 7148 O O . PRO A 1 925 ? -23.648 -34.939 23.241 1.00 84.38 925 PRO A O 1
ATOM 7151 N N . GLY A 1 926 ? -25.134 -33.296 23.558 1.00 82.31 926 GLY A N 1
ATOM 7152 C CA . GLY A 1 926 ? -24.816 -33.074 24.978 1.00 82.31 926 GLY A CA 1
ATOM 7153 C C . GLY A 1 926 ? -23.758 -31.993 25.231 1.00 82.31 926 GLY A C 1
ATOM 7154 O O . GLY A 1 926 ? -23.660 -31.502 26.347 1.00 82.31 926 GLY A O 1
ATOM 7155 N N . PHE A 1 927 ? -23.057 -31.524 24.194 1.00 85.38 927 PHE A N 1
ATOM 7156 C CA . PHE A 1 927 ? -21.977 -30.535 24.309 1.00 85.38 927 PHE A CA 1
ATOM 7157 C C . PHE A 1 927 ? -22.390 -29.105 23.910 1.00 85.38 927 PHE A C 1
ATOM 7159 O O . PHE A 1 927 ? -21.542 -28.251 23.650 1.00 85.38 927 PHE A O 1
ATOM 7166 N N . LYS A 1 928 ? -23.694 -28.795 23.888 1.00 82.88 928 LYS A N 1
ATOM 7167 C CA . LYS A 1 928 ? -24.213 -27.472 23.473 1.00 82.88 928 LYS A CA 1
ATOM 7168 C C . LYS A 1 928 ? -23.620 -26.303 24.274 1.00 82.88 928 LYS A C 1
ATOM 7170 O O . LYS A 1 928 ? -23.364 -25.249 23.701 1.00 82.88 928 LYS A O 1
ATOM 7175 N N . ASN A 1 929 ? -23.338 -26.527 25.559 1.00 76.44 929 ASN A N 1
ATOM 7176 C CA . ASN A 1 929 ? -22.764 -25.534 26.474 1.00 76.44 929 ASN A CA 1
ATOM 7177 C C . ASN A 1 929 ? -21.248 -25.731 26.690 1.00 76.44 929 ASN A C 1
ATOM 7179 O O . ASN A 1 929 ? -20.680 -25.181 27.630 1.00 76.44 929 ASN A O 1
ATOM 7183 N N . PHE A 1 930 ? -20.568 -26.524 25.851 1.00 81.69 930 PHE A N 1
ATOM 7184 C CA . PHE A 1 930 ? -19.152 -26.854 26.035 1.00 81.69 930 PHE A CA 1
ATOM 7185 C C . PHE A 1 930 ? -18.274 -25.595 26.113 1.00 81.69 930 PHE A C 1
ATOM 7187 O O . PHE A 1 930 ? -18.271 -24.768 25.193 1.00 81.69 930 PHE A O 1
ATOM 7194 N N . LEU A 1 931 ? -17.542 -25.439 27.223 1.00 75.94 931 LEU A N 1
ATOM 7195 C CA . LEU A 1 931 ? -16.702 -24.273 27.540 1.00 75.94 931 LEU A CA 1
ATOM 7196 C C . LEU A 1 931 ? -17.430 -22.920 27.422 1.00 75.94 931 LEU A C 1
ATOM 7198 O O . LEU A 1 931 ? -16.802 -21.897 27.149 1.00 75.94 931 LEU A O 1
ATOM 7202 N N . GLN A 1 932 ? -18.756 -22.905 27.573 1.00 76.12 932 GLN A N 1
ATOM 7203 C CA . GLN A 1 932 ? -19.499 -21.676 27.822 1.00 76.12 932 GLN A CA 1
ATOM 7204 C C . GLN A 1 932 ? -19.540 -21.399 29.326 1.00 76.12 932 GLN A C 1
ATOM 7206 O O . GLN A 1 932 ? -19.407 -22.329 30.126 1.00 76.12 932 GLN A O 1
ATOM 7211 N N . PRO A 1 933 ? -19.689 -20.130 29.729 1.00 72.69 933 PRO A N 1
ATOM 7212 C CA . PRO A 1 933 ? -19.919 -19.818 31.127 1.00 72.69 933 PRO A CA 1
ATOM 7213 C C . PRO A 1 933 ? -21.152 -20.559 31.680 1.00 72.69 933 PRO A C 1
ATOM 7215 O O . PRO A 1 933 ? -22.149 -20.684 30.962 1.00 72.69 933 PRO A O 1
ATOM 7218 N N . PRO A 1 934 ? -21.095 -21.059 32.924 1.00 75.44 934 PRO A N 1
ATOM 7219 C CA . PRO A 1 934 ? -22.194 -21.810 33.515 1.00 75.44 934 PRO A CA 1
ATOM 7220 C C . PRO A 1 934 ? -23.383 -20.894 33.823 1.00 75.44 934 PRO A C 1
ATOM 7222 O O . PRO A 1 934 ? -23.204 -19.753 34.256 1.00 75.44 934 PRO A O 1
ATOM 7225 N N . THR A 1 935 ? -24.602 -21.401 33.630 1.00 84.81 935 THR A N 1
ATOM 7226 C CA . THR A 1 935 ? -25.814 -20.690 34.063 1.00 84.81 935 THR A CA 1
ATOM 7227 C C . THR A 1 935 ? -25.926 -20.707 35.586 1.00 84.81 935 THR A C 1
ATOM 7229 O O . THR A 1 935 ? -25.322 -21.553 36.251 1.00 84.81 935 THR A O 1
ATOM 7232 N N . CYS A 1 936 ? -26.736 -19.818 36.166 1.00 86.38 936 CYS A N 1
ATOM 7233 C CA . CYS A 1 936 ? -26.980 -19.838 37.611 1.00 86.38 936 CYS A CA 1
ATOM 7234 C C . CYS A 1 936 ? -27.463 -21.223 38.087 1.00 86.38 936 CYS A C 1
ATOM 7236 O O . CYS A 1 936 ? -26.984 -21.729 39.100 1.00 86.38 936 CYS A O 1
ATOM 7238 N N . SER A 1 937 ? -28.345 -21.872 37.321 1.00 85.12 937 SER A N 1
ATOM 7239 C CA . SER A 1 937 ? -28.829 -23.224 37.624 1.00 85.12 937 SER A CA 1
ATOM 7240 C C . SER A 1 937 ? -27.699 -24.257 37.624 1.00 85.12 937 SER A C 1
ATOM 7242 O O . SER A 1 937 ? -27.647 -25.094 38.524 1.00 85.12 937 SER A O 1
ATOM 7244 N N . ASP A 1 938 ? -26.780 -24.190 36.654 1.00 82.81 938 ASP A N 1
ATOM 7245 C CA . ASP A 1 938 ? -25.631 -25.101 36.592 1.00 82.81 938 ASP A CA 1
ATOM 7246 C C . ASP A 1 938 ? -24.718 -24.909 37.810 1.00 82.81 938 ASP A C 1
ATOM 7248 O O . ASP A 1 938 ? -24.278 -25.889 38.412 1.00 82.81 938 ASP A O 1
ATOM 7252 N N . ILE A 1 939 ? -24.464 -23.656 38.209 1.00 84.69 939 ILE A N 1
ATOM 7253 C CA . ILE A 1 939 ? -23.658 -23.338 39.397 1.00 84.69 939 ILE A CA 1
ATOM 7254 C C . ILE A 1 939 ? -24.317 -23.927 40.647 1.00 84.69 939 ILE A C 1
ATOM 7256 O O . ILE A 1 939 ? -23.655 -24.631 41.408 1.00 84.69 939 ILE A O 1
ATOM 7260 N N . LEU A 1 940 ? -25.615 -23.673 40.851 1.00 85.50 940 LEU A N 1
ATOM 7261 C CA . LEU A 1 940 ? -26.351 -24.117 42.038 1.00 85.50 940 LEU A CA 1
ATOM 7262 C C . LEU A 1 940 ? -26.469 -25.649 42.119 1.00 85.50 940 LEU A C 1
ATOM 7264 O O . LEU A 1 940 ? -26.349 -26.209 43.210 1.00 85.50 940 LEU A O 1
ATOM 7268 N N . GLN A 1 941 ? -26.638 -26.336 40.984 1.00 83.88 941 GLN A N 1
ATOM 7269 C CA . GLN A 1 941 ? -26.742 -27.799 40.925 1.00 83.88 941 GLN A CA 1
ATOM 7270 C C . GLN A 1 941 ? -25.456 -28.507 41.379 1.00 83.88 941 GLN A C 1
ATOM 7272 O O . GLN A 1 941 ? -25.522 -29.593 41.955 1.00 83.88 941 GLN A O 1
ATOM 7277 N N . HIS A 1 942 ? -24.292 -27.899 41.138 1.00 81.00 942 HIS A N 1
ATOM 7278 C CA . HIS A 1 942 ? -22.988 -28.474 41.475 1.00 81.00 942 HIS A CA 1
ATOM 7279 C C . HIS A 1 942 ? -22.439 -27.992 42.828 1.00 81.00 942 HIS A C 1
ATOM 7281 O O . HIS A 1 942 ? -21.296 -28.303 43.174 1.00 81.00 942 HIS A O 1
ATOM 7287 N N . LEU A 1 943 ? -23.227 -27.248 43.616 1.00 84.06 943 LEU A N 1
ATOM 7288 C CA . LEU A 1 943 ? -22.797 -26.818 44.944 1.00 84.06 943 LEU A CA 1
ATOM 7289 C C . LEU A 1 943 ? -22.689 -28.003 45.911 1.00 84.06 943 LEU A C 1
ATOM 7291 O O . LEU A 1 943 ? -23.600 -28.831 45.997 1.00 84.06 943 LEU A O 1
ATOM 7295 N N . PRO A 1 944 ? -21.61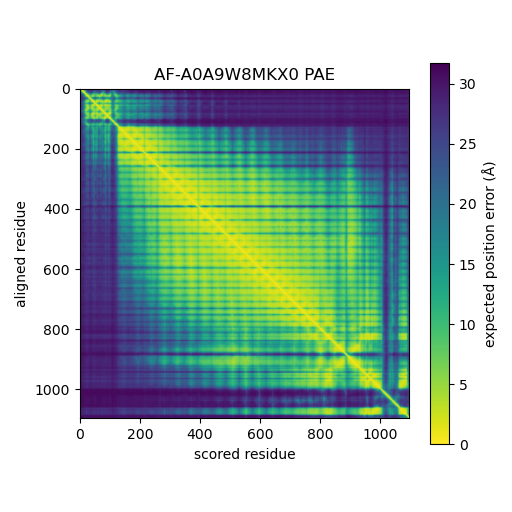3 -28.070 46.711 1.00 78.88 944 PRO A N 1
ATOM 7296 C CA . PRO A 1 944 ? -21.508 -29.072 47.756 1.00 78.88 944 PRO A CA 1
ATOM 7297 C C . PRO A 1 944 ? -22.557 -28.815 48.846 1.00 78.88 944 PRO A C 1
ATOM 7299 O O . PRO A 1 944 ? -22.792 -27.680 49.258 1.00 78.88 944 PRO A O 1
ATOM 7302 N N . SER A 1 945 ? -23.137 -29.880 49.403 1.00 76.75 945 SER A N 1
ATOM 7303 C CA . SER A 1 945 ? -24.112 -29.788 50.502 1.00 76.75 945 SER A CA 1
ATOM 7304 C C . SER A 1 945 ? -23.501 -29.350 51.847 1.00 76.75 945 SER A C 1
ATOM 7306 O O . SER A 1 945 ? -24.191 -29.339 52.862 1.00 76.75 945 SER A O 1
ATOM 7308 N N . SER A 1 946 ? -22.200 -29.039 51.888 1.00 75.81 946 SER A N 1
ATOM 7309 C CA . SER A 1 946 ? -21.417 -28.801 53.107 1.00 75.81 946 SER A CA 1
ATOM 7310 C C . SER A 1 946 ? -21.489 -27.371 53.663 1.00 75.81 946 SER A C 1
ATOM 7312 O O . SER A 1 946 ? -20.862 -27.106 54.686 1.00 75.81 946 SER A O 1
ATOM 7314 N N . GLY A 1 947 ? -22.226 -26.451 53.031 1.00 79.56 947 GLY A N 1
ATOM 7315 C CA . GLY A 1 947 ? -22.465 -25.101 53.561 1.00 79.56 947 GLY A CA 1
ATOM 7316 C C . GLY A 1 947 ? -22.707 -24.030 52.487 1.00 79.56 947 GLY A C 1
ATOM 7317 O O . GLY A 1 947 ? -22.523 -24.306 51.303 1.00 79.56 947 GLY A O 1
ATOM 7318 N N . PRO A 1 948 ? -23.125 -22.812 52.884 1.00 85.75 948 PRO A N 1
ATOM 7319 C CA . PRO A 1 948 ? -23.351 -21.702 51.961 1.00 85.75 948 PRO A CA 1
ATOM 7320 C C . PRO A 1 948 ? -22.045 -21.127 51.400 1.00 85.75 948 PRO A C 1
ATOM 7322 O O . PRO A 1 948 ? -21.082 -20.918 52.139 1.00 85.75 948 PRO A O 1
ATOM 7325 N N . VAL A 1 949 ? -22.046 -20.772 50.115 1.00 88.81 949 VAL A N 1
ATOM 7326 C CA . VAL A 1 949 ? -21.002 -19.941 49.490 1.00 88.81 949 VAL A CA 1
ATOM 7327 C C . VAL A 1 949 ? -21.529 -18.515 49.373 1.00 88.81 949 VAL A C 1
ATOM 7329 O O . VAL A 1 949 ? -22.617 -18.309 48.851 1.00 88.81 949 VAL A O 1
ATOM 7332 N N . VAL A 1 950 ? -20.783 -17.518 49.854 1.00 89.94 950 VAL A N 1
ATOM 7333 C CA . VAL A 1 950 ? -21.231 -16.116 49.840 1.00 89.94 950 VAL A CA 1
ATOM 7334 C C . VAL A 1 950 ? -20.386 -15.300 48.873 1.00 89.94 950 VAL A C 1
ATOM 7336 O O . VAL A 1 950 ? -19.165 -15.223 49.001 1.00 89.94 950 VAL A O 1
ATOM 7339 N N . VAL A 1 951 ? -21.054 -14.649 47.928 1.00 89.75 951 VAL A N 1
ATOM 7340 C CA . VAL A 1 951 ? -20.445 -13.815 46.898 1.00 89.75 951 VAL A CA 1
ATOM 7341 C C . VAL A 1 951 ? -20.773 -12.352 47.187 1.00 89.75 951 VAL A C 1
ATOM 7343 O O . VAL A 1 951 ? -21.936 -11.968 47.192 1.00 89.75 951 VAL A O 1
ATOM 7346 N N . ILE A 1 952 ? -19.759 -11.519 47.429 1.00 90.69 952 ILE A N 1
ATOM 7347 C CA . ILE A 1 952 ? -19.953 -10.093 47.748 1.00 90.69 952 ILE A CA 1
ATOM 7348 C C . ILE A 1 952 ? -19.707 -9.243 46.500 1.00 90.69 952 ILE A C 1
ATOM 7350 O O . ILE A 1 952 ? -18.680 -9.408 45.834 1.00 90.69 952 ILE A O 1
ATOM 7354 N N . ASN A 1 953 ? -20.624 -8.321 46.207 1.00 90.38 953 ASN A N 1
ATOM 7355 C CA . ASN A 1 953 ? -20.466 -7.260 45.219 1.00 90.38 953 ASN A CA 1
ATOM 7356 C C . ASN A 1 953 ? -20.456 -5.883 45.897 1.00 90.38 953 ASN A C 1
ATOM 7358 O O . ASN A 1 953 ? -21.254 -5.610 46.793 1.00 90.38 953 ASN A O 1
ATOM 7362 N N . VAL A 1 954 ? -19.564 -5.001 45.452 1.00 88.88 954 VAL A N 1
ATOM 7363 C CA . VAL A 1 954 ? -19.379 -3.664 46.031 1.00 88.88 954 VAL A CA 1
ATOM 7364 C C . VAL A 1 954 ? -19.370 -2.645 44.899 1.00 88.88 954 VAL A C 1
ATOM 7366 O O . VAL A 1 954 ? -18.443 -2.629 44.091 1.00 88.88 954 VAL A O 1
ATOM 7369 N N . TRP A 1 955 ? -20.378 -1.773 44.853 1.00 88.69 955 TRP A N 1
ATOM 7370 C CA . TRP A 1 955 ? -20.466 -0.698 43.867 1.00 88.69 955 TRP A CA 1
ATOM 7371 C C . TRP A 1 955 ? -20.887 0.637 44.497 1.00 88.69 955 TRP A C 1
ATOM 7373 O O . TRP A 1 955 ? -21.348 0.692 45.637 1.00 88.69 955 TRP A O 1
ATOM 7383 N N . ARG A 1 956 ? -20.702 1.744 43.761 1.00 83.12 956 ARG A N 1
ATOM 7384 C CA . ARG A 1 956 ? -20.940 3.119 44.248 1.00 83.12 956 ARG A CA 1
ATOM 7385 C C . ARG A 1 956 ? -22.365 3.324 44.771 1.00 83.12 956 ARG A C 1
ATOM 7387 O O . ARG A 1 956 ? -22.545 3.991 45.782 1.00 83.12 956 ARG A O 1
ATOM 7394 N N . THR A 1 957 ? -23.357 2.743 44.096 1.00 81.75 957 THR A N 1
ATOM 7395 C CA . THR A 1 957 ? -24.777 2.921 44.431 1.00 81.75 957 THR A CA 1
ATOM 7396 C C . THR A 1 957 ? -25.287 1.936 45.478 1.00 81.75 957 THR A C 1
ATOM 7398 O O . THR A 1 957 ? -26.227 2.261 46.197 1.00 81.75 957 THR A O 1
ATOM 7401 N N . ARG A 1 958 ? -24.692 0.739 45.571 1.00 88.44 958 ARG A N 1
ATOM 7402 C CA . ARG A 1 958 ? -25.108 -0.324 46.498 1.00 88.44 958 ARG A CA 1
ATOM 7403 C C . ARG A 1 958 ? -24.041 -1.402 46.669 1.00 88.44 958 ARG A C 1
ATOM 7405 O O . ARG A 1 958 ? -23.220 -1.627 45.780 1.00 88.44 958 ARG A O 1
ATOM 7412 N N . CYS A 1 959 ? -24.091 -2.075 47.813 1.00 93.00 959 CYS A N 1
ATOM 7413 C CA . CYS A 1 959 ? -23.304 -3.264 48.115 1.00 93.00 959 CYS A CA 1
ATOM 7414 C C . CYS A 1 959 ? -24.255 -4.414 48.446 1.00 93.00 959 CYS A C 1
ATOM 7416 O O . CYS A 1 959 ? -25.260 -4.211 49.129 1.00 93.00 959 CYS A O 1
ATOM 7418 N N . ASP A 1 960 ? -23.929 -5.612 47.978 1.00 94.12 960 ASP A N 1
ATOM 7419 C CA . ASP A 1 960 ? -24.802 -6.779 48.050 1.00 94.12 960 ASP A CA 1
ATOM 7420 C C . ASP A 1 960 ? -23.990 -8.037 48.354 1.00 94.12 960 ASP A C 1
ATOM 7422 O O . ASP A 1 960 ? -22.839 -8.166 47.932 1.00 94.12 960 ASP A O 1
ATOM 7426 N N . ALA A 1 961 ? -24.605 -8.984 49.050 1.00 93.94 961 ALA A N 1
ATOM 7427 C CA . ALA A 1 961 ? -24.135 -10.354 49.166 1.00 93.94 961 ALA A CA 1
ATOM 7428 C C . ALA A 1 961 ? -25.153 -11.305 48.522 1.00 93.94 961 ALA A C 1
ATOM 7430 O O . ALA A 1 961 ? -26.361 -11.132 48.671 1.00 93.94 961 ALA A O 1
ATOM 7431 N N . LEU A 1 962 ? -24.661 -12.311 47.806 1.00 93.19 962 LEU A N 1
ATOM 7432 C CA . LEU A 1 962 ? -25.446 -13.418 47.267 1.00 93.19 962 LEU A CA 1
ATOM 7433 C C . LEU A 1 962 ? -25.013 -14.688 47.991 1.00 93.19 962 LEU A C 1
ATOM 7435 O O . LEU A 1 962 ? -23.845 -15.068 47.909 1.00 93.19 962 LEU A O 1
ATOM 7439 N N . ALA A 1 963 ? -25.925 -15.327 48.716 1.00 91.62 963 ALA A N 1
ATOM 7440 C CA . ALA A 1 963 ? -25.659 -16.605 49.357 1.00 91.62 963 ALA A CA 1
ATOM 7441 C C . ALA A 1 963 ? -26.171 -17.756 48.482 1.00 91.62 963 ALA A C 1
ATOM 7443 O O . ALA A 1 963 ? -27.353 -17.836 48.147 1.00 91.62 963 ALA A O 1
ATOM 7444 N N . LEU A 1 964 ? -25.255 -18.645 48.115 1.00 90.81 964 LEU A N 1
ATOM 7445 C CA . LEU A 1 964 ? -25.483 -19.816 47.286 1.00 90.81 964 LEU A CA 1
ATOM 7446 C C . LEU A 1 964 ? -25.612 -21.039 48.192 1.00 90.81 964 LEU A C 1
ATOM 7448 O O . LEU A 1 964 ? -24.696 -21.348 48.956 1.00 90.81 964 LEU A O 1
ATOM 7452 N N . LEU A 1 965 ? -26.748 -21.724 48.114 1.00 87.00 965 LEU A N 1
ATOM 7453 C CA . LEU A 1 965 ? -27.078 -22.887 48.935 1.00 87.00 965 LEU A CA 1
ATOM 7454 C C . LEU A 1 965 ? -27.519 -24.030 48.021 1.00 87.00 965 LEU A C 1
ATOM 7456 O O . LEU A 1 965 ? -28.334 -23.826 47.122 1.00 87.00 965 LEU A O 1
ATOM 7460 N N . ALA A 1 966 ? -27.002 -25.232 48.272 1.00 83.44 966 ALA A N 1
ATOM 7461 C CA . ALA A 1 966 ? -27.413 -26.421 47.537 1.00 83.44 966 ALA A CA 1
ATOM 7462 C C . ALA A 1 966 ? -28.921 -26.679 47.726 1.00 83.44 966 ALA A C 1
ATOM 7464 O O . ALA A 1 966 ? -29.412 -26.711 48.856 1.00 83.44 966 ALA A O 1
ATOM 7465 N N . GLY A 1 967 ? -29.643 -26.877 46.620 1.00 79.88 967 GLY A N 1
ATOM 7466 C CA . GLY A 1 967 ? -31.086 -27.143 46.614 1.00 79.88 967 GLY A CA 1
ATOM 7467 C C . GLY A 1 967 ? -31.991 -25.910 46.523 1.00 79.88 967 GLY A C 1
ATOM 7468 O O . GLY A 1 967 ? -33.207 -26.076 46.553 1.00 79.88 967 GLY A O 1
ATOM 7469 N N . LEU A 1 968 ? -31.434 -24.698 46.409 1.00 83.56 968 LEU A N 1
ATOM 7470 C CA . LEU A 1 968 ? -32.199 -23.525 45.981 1.00 83.56 968 LEU A CA 1
ATOM 7471 C C . LEU A 1 968 ? -32.198 -23.406 44.453 1.00 83.56 968 LEU A C 1
ATOM 7473 O O . LEU A 1 968 ? -31.194 -23.715 43.813 1.00 83.56 968 LEU A O 1
ATOM 7477 N N . ASP A 1 969 ? -33.300 -22.896 43.902 1.00 82.75 969 ASP A N 1
ATOM 7478 C CA . ASP A 1 969 ? -33.423 -22.591 42.470 1.00 82.75 969 ASP A CA 1
ATOM 7479 C C . ASP A 1 969 ? -32.769 -21.242 42.102 1.00 82.75 969 ASP A C 1
ATOM 7481 O O . ASP A 1 969 ? -32.335 -21.051 40.968 1.00 82.75 969 ASP A O 1
ATOM 7485 N N . GLU A 1 970 ? -32.654 -20.314 43.063 1.00 86.88 970 GLU A N 1
ATOM 7486 C CA . GLU A 1 970 ? -32.033 -18.994 42.884 1.00 86.88 970 GLU A CA 1
ATOM 7487 C C . GLU A 1 970 ? -31.150 -18.598 44.088 1.00 86.88 970 GLU A C 1
ATOM 7489 O O . GLU A 1 970 ? -31.400 -19.041 45.216 1.00 86.88 970 GLU A O 1
ATOM 7494 N N . PRO A 1 971 ? -30.128 -17.737 43.894 1.00 90.88 971 PRO A N 1
ATOM 7495 C CA . PRO A 1 971 ? -29.297 -17.221 44.978 1.00 90.88 971 PRO A CA 1
ATOM 7496 C C . PRO A 1 971 ? -30.101 -16.381 45.975 1.00 90.88 971 PRO A C 1
ATOM 7498 O O . PRO A 1 971 ? -30.895 -15.523 45.584 1.00 90.88 971 PRO A O 1
ATOM 7501 N N . LEU A 1 972 ? -29.817 -16.533 47.271 1.00 90.75 972 LEU A N 1
ATOM 7502 C CA . LEU A 1 972 ? -30.399 -15.667 48.294 1.00 90.75 972 LEU A CA 1
ATOM 7503 C C . LEU A 1 972 ? -29.705 -14.299 48.273 1.00 90.75 972 LEU A C 1
ATOM 7505 O O . LEU A 1 972 ? -28.532 -14.175 48.629 1.00 90.75 972 LEU A O 1
ATOM 7509 N N . HIS A 1 973 ? -30.440 -13.263 47.876 1.00 94.12 973 HIS A N 1
ATOM 7510 C CA . HIS A 1 973 ? -29.950 -11.886 47.837 1.00 94.12 973 HIS A CA 1
ATOM 7511 C C . HIS A 1 973 ? -30.042 -11.195 49.204 1.00 94.12 973 HIS A C 1
ATOM 7513 O O . HIS A 1 973 ? -31.102 -11.151 49.824 1.00 94.12 973 HIS A O 1
ATOM 7519 N N . ILE A 1 974 ? -28.923 -10.626 49.659 1.00 93.94 974 ILE A N 1
ATOM 7520 C CA . ILE A 1 974 ? -28.761 -9.968 50.960 1.00 93.94 974 ILE A CA 1
ATOM 7521 C C . ILE A 1 974 ? -28.183 -8.554 50.736 1.00 93.94 974 ILE A C 1
ATOM 7523 O O . ILE A 1 974 ? -26.987 -8.413 50.463 1.00 93.94 974 ILE A O 1
ATOM 7527 N N . PRO A 1 975 ? -28.989 -7.482 50.845 1.00 91.81 975 PRO A N 1
ATOM 7528 C CA . PRO A 1 975 ? -28.497 -6.105 50.747 1.00 91.81 975 PRO A CA 1
ATOM 7529 C C . PRO A 1 975 ? -27.560 -5.733 51.909 1.00 91.81 975 PRO A C 1
ATOM 7531 O O . PRO A 1 975 ? -27.848 -6.044 53.065 1.00 91.81 975 PRO A O 1
ATOM 7534 N N . LEU A 1 976 ? -26.478 -4.996 51.629 1.00 93.69 976 LEU A N 1
ATOM 7535 C CA . LEU A 1 976 ? -25.494 -4.536 52.625 1.00 93.69 976 LEU A CA 1
ATOM 7536 C C . LEU A 1 976 ? -25.485 -2.996 52.747 1.00 93.69 976 LEU A C 1
ATOM 7538 O O . LEU A 1 976 ? -24.506 -2.350 52.370 1.00 93.69 976 LEU A O 1
ATOM 7542 N N . PRO A 1 977 ? -26.550 -2.365 53.279 1.00 90.19 977 PRO A N 1
ATOM 7543 C CA . PRO A 1 977 ? -26.726 -0.907 53.243 1.00 90.19 977 PRO A CA 1
ATOM 7544 C C . PRO A 1 977 ? -25.708 -0.126 54.089 1.00 90.19 977 PRO A C 1
ATOM 7546 O O . PRO A 1 977 ? -25.474 1.055 53.843 1.00 90.19 977 PRO A O 1
ATOM 7549 N N . ASN A 1 978 ? -25.099 -0.772 55.087 1.00 91.19 978 ASN A N 1
ATOM 7550 C CA . ASN A 1 978 ? -24.115 -0.141 55.971 1.00 91.19 978 ASN A CA 1
ATOM 7551 C C . ASN A 1 978 ? -22.685 -0.201 55.411 1.00 91.19 978 ASN A C 1
ATOM 7553 O O . ASN A 1 978 ? -21.790 0.472 55.935 1.00 91.19 978 ASN A O 1
ATOM 7557 N N . PHE A 1 979 ? -22.461 -0.970 54.342 1.00 93.56 979 PHE A N 1
ATOM 7558 C CA . PHE A 1 979 ? -21.178 -1.080 53.660 1.00 93.56 979 PHE A CA 1
ATOM 7559 C C . PHE A 1 979 ? -21.164 -0.230 52.383 1.00 93.56 979 PHE A C 1
ATOM 7561 O O . PHE A 1 979 ? -22.194 -0.010 51.752 1.00 93.56 979 PHE A O 1
ATOM 7568 N N . SER A 1 980 ? -19.997 0.292 52.001 1.00 91.44 980 SER A N 1
ATOM 7569 C CA . SER A 1 980 ? -19.868 1.147 50.816 1.00 91.44 980 SER A CA 1
ATOM 7570 C C . SER A 1 980 ? -18.524 0.964 50.126 1.00 91.44 980 SER A C 1
ATOM 7572 O O . SER A 1 980 ? -17.530 0.610 50.766 1.00 91.44 980 SER A O 1
ATOM 7574 N N . LEU A 1 981 ? -18.461 1.289 48.830 1.00 88.00 981 LEU A N 1
ATOM 7575 C CA . LEU A 1 981 ? -17.210 1.264 48.066 1.00 88.00 981 LEU A CA 1
ATOM 7576 C C . LEU A 1 981 ? -16.121 2.133 48.714 1.00 88.00 981 LEU A C 1
ATOM 7578 O O . LEU A 1 981 ? -14.965 1.729 48.787 1.00 88.00 981 LEU A O 1
ATOM 7582 N N . LYS A 1 982 ? -16.497 3.293 49.269 1.00 88.88 982 LYS A N 1
ATOM 7583 C CA . LYS A 1 982 ? -15.568 4.186 49.976 1.00 88.88 982 LYS A CA 1
ATOM 7584 C C . LYS A 1 982 ? -14.945 3.516 51.206 1.00 88.88 982 LYS A C 1
ATOM 7586 O O . LYS A 1 982 ? -13.743 3.658 51.419 1.00 88.88 982 LYS A O 1
ATOM 7591 N N . LYS A 1 983 ? -15.738 2.775 51.995 1.00 90.25 983 LYS A N 1
ATOM 7592 C CA . LYS A 1 983 ? -15.224 1.976 53.121 1.00 90.25 983 LYS A CA 1
ATOM 7593 C C . LYS A 1 983 ? -14.316 0.852 52.622 1.00 90.25 983 LYS A C 1
ATOM 7595 O O . LYS A 1 983 ? -13.221 0.700 53.144 1.00 90.25 983 LYS A O 1
ATOM 7600 N N . ALA A 1 984 ? -14.729 0.122 51.584 1.00 89.56 984 ALA A N 1
ATOM 7601 C CA . ALA A 1 984 ? -13.949 -0.977 51.016 1.00 89.56 984 ALA A CA 1
ATOM 7602 C C . ALA A 1 984 ? -12.566 -0.527 50.508 1.00 89.56 984 ALA A C 1
ATOM 7604 O O . ALA A 1 984 ? -11.563 -1.169 50.816 1.00 89.56 984 ALA A O 1
ATOM 7605 N N . ILE A 1 985 ? -12.497 0.597 49.783 1.00 87.62 985 ILE A N 1
ATOM 7606 C CA . ILE A 1 985 ? -11.235 1.176 49.296 1.00 87.62 985 ILE A CA 1
ATOM 7607 C C . ILE A 1 985 ? -10.358 1.625 50.468 1.00 87.62 985 ILE A C 1
ATOM 7609 O O . ILE A 1 985 ? -9.168 1.316 50.480 1.00 87.62 985 ILE A O 1
ATOM 7613 N N . ALA A 1 986 ? -10.933 2.308 51.464 1.00 87.44 986 ALA A N 1
ATOM 7614 C CA . ALA A 1 986 ? -10.190 2.740 52.647 1.00 87.44 986 ALA A CA 1
ATOM 7615 C C . ALA A 1 986 ? -9.612 1.545 53.424 1.00 87.44 986 ALA A C 1
ATOM 7617 O O . ALA A 1 986 ? -8.421 1.526 53.717 1.00 87.44 986 ALA A O 1
ATOM 7618 N N . TYR A 1 987 ? -10.426 0.514 53.673 1.00 91.88 987 TYR A N 1
ATOM 7619 C CA . TYR A 1 987 ? -9.996 -0.715 54.341 1.00 91.88 987 TYR A CA 1
ATOM 7620 C C . TYR A 1 987 ? -8.905 -1.443 53.558 1.00 91.88 987 TYR A C 1
ATOM 7622 O O . TYR A 1 987 ? -7.911 -1.853 54.148 1.00 91.88 987 TYR A O 1
ATOM 7630 N N . ARG A 1 988 ? -9.045 -1.571 52.232 1.00 88.06 988 ARG A N 1
ATOM 7631 C CA . ARG A 1 988 ? -8.015 -2.176 51.377 1.00 88.06 988 ARG A CA 1
ATOM 7632 C C . ARG A 1 988 ? -6.705 -1.396 51.447 1.00 88.06 988 ARG A C 1
ATOM 7634 O O . ARG A 1 988 ? -5.655 -2.016 51.594 1.00 88.06 988 ARG A O 1
ATOM 7641 N N . HIS A 1 989 ? -6.760 -0.072 51.308 1.00 86.88 989 HIS A N 1
ATOM 7642 C CA . HIS A 1 989 ? -5.577 0.785 51.336 1.00 86.88 989 HIS A CA 1
ATOM 7643 C C . HIS A 1 989 ? -4.844 0.663 52.673 1.00 86.88 989 HIS A C 1
ATOM 7645 O O . HIS A 1 989 ? -3.676 0.282 52.686 1.00 86.88 989 HIS A O 1
ATOM 7651 N N . ASP A 1 990 ? -5.543 0.891 53.787 1.00 88.19 990 ASP A N 1
ATOM 7652 C CA . ASP A 1 990 ? -4.938 0.843 55.118 1.00 88.19 990 ASP A CA 1
ATOM 7653 C C . ASP A 1 990 ? -4.389 -0.558 55.427 1.00 88.19 990 ASP A C 1
ATOM 7655 O O . ASP A 1 990 ? -3.254 -0.681 55.885 1.00 88.19 990 ASP A O 1
ATOM 7659 N N . LEU A 1 991 ? -5.123 -1.630 55.093 1.00 87.19 991 LEU A N 1
ATOM 7660 C CA . LEU A 1 991 ? -4.646 -3.005 55.272 1.00 87.19 991 LEU A CA 1
ATOM 7661 C C . LEU A 1 991 ? -3.394 -3.302 54.433 1.00 87.19 991 LEU A C 1
ATOM 7663 O O . LEU A 1 991 ? -2.479 -3.956 54.922 1.00 87.19 991 LEU A O 1
ATOM 7667 N N . THR A 1 992 ? -3.330 -2.807 53.193 1.00 83.94 992 THR A N 1
ATOM 7668 C CA . THR A 1 992 ? -2.153 -2.980 52.322 1.00 83.94 992 THR A CA 1
ATOM 7669 C C . THR A 1 992 ? -0.935 -2.282 52.922 1.00 83.94 992 THR A C 1
ATOM 7671 O O . THR A 1 992 ? 0.109 -2.910 53.068 1.00 83.94 992 THR A O 1
ATOM 7674 N N . VAL A 1 993 ? -1.098 -1.036 53.382 1.00 83.81 993 VAL A N 1
ATOM 7675 C CA . VAL A 1 993 ? -0.044 -0.281 54.078 1.00 83.81 993 VAL A CA 1
ATOM 7676 C C . VAL A 1 993 ? 0.426 -1.017 55.340 1.00 83.81 993 VAL A C 1
ATOM 7678 O O . VAL A 1 993 ? 1.622 -1.055 55.629 1.00 83.81 993 VAL A O 1
ATOM 7681 N N . TYR A 1 994 ? -0.488 -1.628 56.102 1.00 84.62 994 TYR A N 1
ATOM 7682 C CA . TYR A 1 994 ? -0.125 -2.447 57.263 1.00 84.62 994 TYR A CA 1
ATOM 7683 C C . TYR A 1 994 ? 0.672 -3.697 56.873 1.00 84.62 994 TYR A C 1
ATOM 7685 O O . TYR A 1 994 ? 1.669 -3.988 57.533 1.00 84.62 994 TYR A O 1
ATOM 7693 N N . LEU A 1 995 ? 0.268 -4.418 55.825 1.00 84.06 995 LEU A N 1
ATOM 7694 C CA . LEU A 1 995 ? 0.965 -5.619 55.351 1.00 84.06 995 LEU A CA 1
ATOM 7695 C C . LEU A 1 995 ? 2.383 -5.295 54.860 1.00 84.06 995 LEU A C 1
ATOM 7697 O O . LEU A 1 995 ? 3.333 -5.967 55.261 1.00 84.06 995 LEU A O 1
ATOM 7701 N N . GLU A 1 996 ? 2.536 -4.225 54.077 1.00 81.12 996 GLU A N 1
ATOM 7702 C CA . GLU A 1 996 ? 3.830 -3.761 53.560 1.00 81.12 996 GLU A CA 1
ATOM 7703 C C . GLU A 1 996 ? 4.794 -3.389 54.691 1.00 81.12 996 GLU A C 1
ATOM 7705 O O . GLU A 1 996 ? 5.940 -3.837 54.706 1.00 81.12 996 GLU A O 1
ATOM 7710 N N . ARG A 1 997 ? 4.310 -2.657 55.704 1.00 81.69 997 ARG A N 1
ATOM 7711 C CA . ARG A 1 997 ? 5.104 -2.297 56.893 1.00 81.69 997 ARG A CA 1
ATOM 7712 C C . ARG A 1 997 ? 5.619 -3.499 57.687 1.00 81.69 997 ARG A C 1
ATOM 7714 O O . ARG A 1 997 ? 6.578 -3.348 58.433 1.00 81.69 997 ARG A O 1
ATOM 7721 N N . HIS A 1 998 ? 4.992 -4.665 57.547 1.00 82.94 998 HIS A N 1
ATOM 7722 C CA . HIS A 1 998 ? 5.390 -5.900 58.228 1.00 82.94 998 HIS A CA 1
ATOM 7723 C C . HIS A 1 998 ? 6.097 -6.892 57.290 1.00 82.94 998 HIS A C 1
ATOM 7725 O O . HIS A 1 998 ? 6.271 -8.054 57.654 1.00 82.94 998 HIS A O 1
ATOM 7731 N N . GLY A 1 999 ? 6.489 -6.464 56.082 1.00 72.56 999 GLY A N 1
ATOM 7732 C CA . GLY A 1 999 ? 7.161 -7.320 55.099 1.00 72.56 999 GLY A CA 1
ATOM 7733 C C . GLY A 1 999 ? 6.286 -8.464 54.571 1.00 72.56 999 GLY A C 1
ATOM 7734 O O . GLY A 1 999 ? 6.799 -9.433 54.013 1.00 72.56 999 GLY A O 1
ATOM 7735 N N . LEU A 1 1000 ? 4.965 -8.385 54.756 1.00 75.31 1000 LEU A N 1
ATOM 7736 C CA . LEU A 1 1000 ? 4.023 -9.397 54.294 1.00 75.31 1000 LEU A CA 1
ATOM 7737 C C . LEU A 1 1000 ? 3.570 -9.055 52.873 1.00 75.31 1000 LEU A C 1
ATOM 7739 O O . LEU A 1 1000 ? 3.090 -7.956 52.598 1.00 75.31 1000 LEU A O 1
ATOM 7743 N N . ARG A 1 1001 ? 3.697 -10.019 51.954 1.00 57.03 1001 ARG A N 1
ATOM 7744 C CA . ARG A 1 1001 ? 3.270 -9.851 50.558 1.00 57.03 1001 ARG A CA 1
ATOM 7745 C C . ARG A 1 1001 ? 1.765 -9.586 50.481 1.00 57.03 1001 ARG A C 1
ATOM 7747 O O . ARG A 1 1001 ? 0.958 -10.479 50.738 1.00 57.03 1001 ARG A O 1
ATOM 7754 N N . ALA A 1 1002 ? 1.389 -8.402 50.010 1.00 54.69 1002 ALA A N 1
ATOM 7755 C CA . ALA A 1 1002 ? 0.058 -8.153 49.478 1.00 54.69 1002 ALA A CA 1
ATOM 7756 C C . ALA A 1 1002 ? 0.017 -8.593 48.001 1.00 54.69 1002 ALA A C 1
ATOM 7758 O O . ALA A 1 1002 ? 0.788 -8.109 47.172 1.00 54.69 1002 ALA A O 1
ATOM 7759 N N . ARG A 1 1003 ? -0.873 -9.527 47.634 1.00 42.59 1003 ARG A N 1
ATOM 7760 C CA . ARG A 1 1003 ? -1.151 -9.825 46.214 1.00 42.59 1003 ARG A CA 1
ATOM 7761 C C . ARG A 1 1003 ? -1.815 -8.592 45.587 1.00 42.59 1003 ARG A C 1
ATOM 7763 O O . ARG A 1 1003 ? -2.941 -8.272 45.958 1.00 42.59 1003 ARG A O 1
ATOM 7770 N N . GLY A 1 1004 ? -1.145 -7.920 44.646 1.00 43.09 1004 GLY A N 1
ATOM 7771 C CA . GLY A 1 1004 ? -1.738 -6.784 43.923 1.00 43.09 1004 GLY A CA 1
ATOM 7772 C C . GLY A 1 1004 ? -0.784 -5.753 43.311 1.00 43.09 1004 GLY A C 1
ATOM 7773 O O . GLY A 1 1004 ? -1.260 -4.925 42.540 1.00 43.09 1004 GLY A O 1
ATOM 7774 N N . ARG A 1 1005 ? 0.526 -5.790 43.594 1.00 40.00 1005 ARG A N 1
ATOM 7775 C CA . ARG A 1 1005 ? 1.527 -5.041 42.812 1.00 40.00 1005 ARG A CA 1
ATOM 7776 C C . ARG A 1 1005 ? 2.060 -5.922 41.678 1.00 40.00 1005 ARG A C 1
ATOM 7778 O O . ARG A 1 1005 ? 2.472 -7.056 41.926 1.00 40.00 1005 ARG A O 1
ATOM 7785 N N . GLY A 1 1006 ? 2.004 -5.403 40.450 1.00 32.62 1006 GLY A N 1
ATOM 7786 C CA . GLY A 1 1006 ? 2.728 -5.949 39.303 1.00 32.62 1006 GLY A CA 1
ATOM 7787 C C . GLY A 1 1006 ? 4.223 -6.019 39.612 1.00 32.62 1006 GLY A C 1
ATOM 7788 O O . GLY A 1 1006 ? 4.729 -5.241 40.417 1.00 32.62 1006 GLY A O 1
ATOM 7789 N N . GLY A 1 1007 ? 4.892 -7.019 39.046 1.00 31.45 1007 GLY A N 1
ATOM 7790 C CA . GLY A 1 1007 ? 6.295 -7.286 39.320 1.00 31.45 1007 GLY A CA 1
ATOM 7791 C C . GLY A 1 1007 ? 7.201 -6.181 38.794 1.00 31.45 1007 GLY A C 1
ATOM 7792 O O . GLY A 1 1007 ? 7.347 -6.043 37.588 1.00 31.45 1007 GLY A O 1
ATOM 7793 N N . GLU A 1 1008 ? 7.872 -5.494 39.708 1.00 30.77 1008 GLU A N 1
ATOM 7794 C CA . GLU A 1 1008 ? 9.162 -4.860 39.465 1.00 30.77 1008 GLU A CA 1
ATOM 7795 C C . GLU A 1 1008 ? 10.158 -5.457 40.469 1.00 30.77 1008 GLU A C 1
ATOM 7797 O O . GLU A 1 1008 ? 10.055 -5.274 41.680 1.00 30.77 1008 GLU A O 1
ATOM 7802 N N . THR A 1 1009 ? 11.027 -6.302 39.910 1.00 29.55 1009 THR A N 1
ATOM 7803 C CA . THR A 1 1009 ? 12.415 -6.595 40.308 1.00 29.55 1009 THR A CA 1
ATOM 7804 C C . THR A 1 1009 ? 12.740 -6.856 41.786 1.00 29.55 1009 THR A C 1
ATOM 7806 O O . THR A 1 1009 ? 13.071 -5.957 42.551 1.00 29.55 1009 THR A O 1
ATOM 7809 N N . GLU A 1 1010 ? 12.830 -8.146 42.130 1.00 29.52 1010 GLU A N 1
ATOM 7810 C CA . GLU A 1 1010 ? 13.896 -8.648 43.006 1.00 29.52 1010 GLU A CA 1
ATOM 7811 C C . GLU A 1 1010 ? 15.185 -8.746 42.174 1.00 29.52 1010 GLU A C 1
ATOM 7813 O O . GLU A 1 1010 ? 15.404 -9.742 41.493 1.00 29.52 1010 GLU A O 1
ATOM 7818 N N . GLU A 1 1011 ? 16.032 -7.720 42.213 1.00 29.92 1011 GLU A N 1
ATOM 7819 C CA . GLU A 1 1011 ? 17.481 -7.873 42.054 1.00 29.92 1011 GLU A CA 1
ATOM 7820 C C . GLU A 1 1011 ? 18.186 -6.659 42.684 1.00 29.92 1011 GLU A C 1
ATOM 7822 O O . GLU A 1 1011 ? 17.742 -5.529 42.540 1.00 29.92 1011 GLU A O 1
ATOM 7827 N N . SER A 1 1012 ? 19.272 -6.933 43.413 1.00 28.22 1012 SER A N 1
ATOM 7828 C CA . SER A 1 1012 ? 20.151 -6.014 44.157 1.00 28.22 1012 SER A CA 1
ATOM 7829 C C . SER A 1 1012 ? 19.663 -5.462 45.512 1.00 28.22 1012 SER A C 1
ATOM 7831 O O . SER A 1 1012 ? 19.279 -4.305 45.641 1.00 28.22 1012 SER A O 1
ATOM 7833 N N . ILE A 1 1013 ? 19.848 -6.252 46.577 1.00 27.06 1013 ILE A N 1
ATOM 7834 C CA . ILE A 1 1013 ? 20.329 -5.710 47.858 1.00 27.06 1013 ILE A CA 1
ATOM 7835 C C . ILE A 1 1013 ? 21.669 -6.393 48.149 1.00 27.06 1013 ILE A C 1
ATOM 7837 O O . ILE A 1 1013 ? 21.722 -7.567 48.514 1.00 27.06 1013 ILE A O 1
ATOM 7841 N N . LYS A 1 1014 ? 22.757 -5.652 47.932 1.00 27.61 1014 LYS A N 1
ATOM 7842 C CA . LYS A 1 1014 ? 24.043 -5.859 48.597 1.00 27.61 1014 LYS A CA 1
ATOM 7843 C C . LYS A 1 1014 ? 24.420 -4.540 49.260 1.00 27.61 1014 LYS A C 1
ATOM 7845 O O . LYS A 1 1014 ? 24.573 -3.546 48.565 1.00 27.61 1014 LYS A O 1
ATOM 7850 N N . ASP A 1 1015 ? 24.499 -4.607 50.583 1.00 28.95 1015 ASP A N 1
ATOM 7851 C CA . ASP A 1 1015 ? 25.337 -3.869 51.529 1.00 28.95 1015 ASP A CA 1
ATOM 7852 C C . ASP A 1 1015 ? 25.791 -2.443 51.174 1.00 28.95 1015 ASP A C 1
ATOM 7854 O O . ASP A 1 1015 ? 26.594 -2.222 50.269 1.00 28.95 1015 ASP A O 1
ATOM 7858 N N . GLY A 1 1016 ? 25.378 -1.498 52.019 1.00 25.98 1016 GLY A N 1
ATOM 7859 C CA . GLY A 1 1016 ? 25.945 -0.157 52.118 1.00 25.98 1016 GLY A CA 1
ATOM 7860 C C . GLY A 1 1016 ? 25.223 0.651 53.190 1.00 25.98 1016 GLY A C 1
ATOM 7861 O O . GLY A 1 1016 ? 24.136 1.162 52.947 1.00 25.98 1016 GLY A O 1
ATOM 7862 N N . GLU A 1 1017 ? 25.808 0.709 54.385 1.00 29.73 1017 GLU A N 1
ATOM 7863 C CA . GLU A 1 1017 ? 25.444 1.646 55.449 1.00 29.73 1017 GLU A CA 1
ATOM 7864 C C . GLU A 1 1017 ? 25.597 3.089 54.942 1.00 29.73 1017 GLU A C 1
ATOM 7866 O O . GLU A 1 1017 ? 26.679 3.449 54.485 1.00 29.73 1017 GLU A O 1
ATOM 7871 N N . ASP A 1 1018 ? 24.554 3.916 55.058 1.00 26.70 1018 ASP A N 1
ATOM 7872 C CA . ASP A 1 1018 ? 24.744 5.349 55.298 1.00 26.70 1018 ASP A CA 1
ATOM 7873 C C . ASP A 1 1018 ? 23.513 5.962 55.988 1.00 26.70 1018 ASP A C 1
ATOM 7875 O O . ASP A 1 1018 ? 22.370 5.821 55.545 1.00 26.70 1018 ASP A O 1
ATOM 7879 N N . GLU A 1 1019 ? 23.765 6.613 57.122 1.00 29.16 1019 GLU A N 1
ATOM 7880 C CA . GLU A 1 1019 ? 22.803 7.396 57.890 1.00 29.16 1019 GLU A CA 1
ATOM 7881 C C . GLU A 1 1019 ? 22.657 8.786 57.251 1.00 29.16 1019 GLU A C 1
ATOM 7883 O O . GLU A 1 1019 ? 23.621 9.542 57.157 1.00 29.16 1019 GLU A O 1
ATOM 7888 N N . GLY A 1 1020 ? 21.440 9.181 56.867 1.00 25.34 1020 GLY A N 1
ATOM 7889 C CA . GLY A 1 1020 ? 21.189 10.542 56.391 1.00 25.34 1020 GLY A CA 1
ATOM 7890 C C . GLY A 1 1020 ? 19.721 10.801 56.080 1.00 25.34 1020 GLY A C 1
ATOM 7891 O O . GLY A 1 1020 ? 19.164 10.237 55.149 1.00 25.34 1020 GLY A O 1
ATOM 7892 N N . ALA A 1 1021 ? 19.091 11.650 56.888 1.00 26.98 1021 ALA A N 1
ATOM 7893 C CA . ALA A 1 1021 ? 17.685 12.025 56.810 1.00 26.98 1021 ALA A CA 1
ATOM 7894 C C . ALA A 1 1021 ? 17.272 12.649 55.460 1.00 26.98 1021 ALA A C 1
ATOM 7896 O O . ALA A 1 1021 ? 17.939 13.548 54.952 1.00 26.98 1021 ALA A O 1
ATOM 7897 N N . GLY A 1 1022 ? 16.102 12.238 54.967 1.00 23.88 1022 GLY A N 1
ATOM 7898 C CA . GLY A 1 1022 ? 15.362 12.865 53.873 1.00 23.88 1022 GLY A CA 1
ATOM 7899 C C . GLY A 1 1022 ? 13.981 12.220 53.755 1.00 23.88 1022 GLY A C 1
ATOM 7900 O O . GLY A 1 1022 ? 13.855 11.107 53.255 1.00 23.88 1022 GLY A O 1
ATOM 7901 N N . GLU A 1 1023 ? 12.960 12.877 54.304 1.00 30.66 1023 GLU A N 1
ATOM 7902 C CA . GLU A 1 1023 ? 11.553 12.509 54.136 1.00 30.66 1023 GLU A CA 1
ATOM 7903 C C . GLU A 1 1023 ? 11.130 12.751 52.680 1.00 30.66 1023 GLU A C 1
ATOM 7905 O O . GLU A 1 1023 ? 10.688 13.842 52.355 1.00 30.66 1023 GLU A O 1
ATOM 7910 N N . ASP A 1 1024 ? 11.227 11.733 51.827 1.00 24.19 1024 ASP A N 1
ATOM 7911 C CA . ASP A 1 1024 ? 10.498 11.658 50.555 1.00 24.19 1024 ASP A CA 1
ATOM 7912 C C . ASP A 1 1024 ? 9.883 10.256 50.455 1.00 24.19 1024 ASP A C 1
ATOM 7914 O O . ASP A 1 1024 ? 10.414 9.322 49.857 1.00 24.19 1024 ASP A O 1
ATOM 7918 N N . LEU A 1 1025 ? 8.760 10.077 51.153 1.00 24.48 1025 LEU A N 1
ATOM 7919 C CA . LEU A 1 1025 ? 7.857 8.959 50.909 1.00 24.48 1025 LEU A CA 1
ATOM 7920 C C . LEU A 1 1025 ? 6.973 9.361 49.733 1.00 24.48 1025 LEU A C 1
ATOM 7922 O O . LEU A 1 1025 ? 6.006 10.098 49.930 1.00 24.48 1025 LEU A O 1
ATOM 7926 N N . ASP A 1 1026 ? 7.304 8.851 48.545 1.00 22.50 1026 ASP A N 1
ATOM 7927 C CA . ASP A 1 1026 ? 6.432 8.855 47.372 1.00 22.50 1026 ASP A CA 1
ATOM 7928 C C . ASP A 1 1026 ? 5.064 8.287 47.762 1.00 22.50 1026 ASP A C 1
ATOM 7930 O O . ASP A 1 1026 ? 4.826 7.077 47.865 1.00 22.50 1026 ASP A O 1
ATOM 7934 N N . VAL A 1 1027 ? 4.140 9.205 48.029 1.00 23.33 1027 VAL A N 1
ATOM 7935 C CA . VAL A 1 1027 ? 2.721 8.919 48.081 1.00 23.33 1027 VAL A CA 1
ATOM 7936 C C . VAL A 1 1027 ? 2.344 8.611 46.643 1.00 23.33 1027 VAL A C 1
ATOM 7938 O O . VAL A 1 1027 ? 2.230 9.513 45.822 1.00 23.33 1027 VAL A O 1
ATOM 7941 N N . LEU A 1 1028 ? 2.133 7.330 46.339 1.00 23.34 1028 LEU A N 1
ATOM 7942 C CA . LEU A 1 1028 ? 1.282 6.940 45.223 1.00 23.34 1028 LEU A CA 1
ATOM 7943 C C . LEU A 1 1028 ? -0.094 7.565 45.475 1.00 23.34 1028 LEU A C 1
ATOM 7945 O O . LEU A 1 1028 ? -0.961 6.969 46.125 1.00 23.34 1028 LEU A O 1
ATOM 7949 N N . GLU A 1 1029 ? -0.275 8.796 45.000 1.00 23.62 1029 GLU A N 1
ATOM 7950 C CA . GLU A 1 1029 ? -1.582 9.312 44.655 1.00 23.62 1029 GLU A CA 1
ATOM 7951 C C . GLU A 1 1029 ? -2.166 8.284 43.696 1.00 23.62 1029 GLU A C 1
ATOM 7953 O O . GLU A 1 1029 ? -1.721 8.101 42.564 1.00 23.62 1029 GLU A O 1
ATOM 7958 N N . VAL A 1 1030 ? -3.140 7.530 44.202 1.00 25.91 1030 VAL A N 1
ATOM 7959 C CA . VAL A 1 1030 ? -4.133 6.904 43.346 1.00 25.91 1030 VAL A CA 1
ATOM 7960 C C . VAL A 1 1030 ? -4.717 8.077 42.581 1.00 25.91 1030 VAL A C 1
ATOM 7962 O O . VAL A 1 1030 ? -5.497 8.835 43.160 1.00 25.91 1030 VAL A O 1
ATOM 7965 N N . ALA A 1 1031 ? -4.240 8.269 41.348 1.00 23.83 1031 ALA A N 1
ATOM 7966 C CA . ALA A 1 1031 ? -4.817 9.195 40.398 1.00 23.83 1031 ALA A CA 1
ATOM 7967 C C . ALA A 1 1031 ? -6.331 9.067 40.534 1.00 23.83 1031 ALA A C 1
ATOM 7969 O O . ALA A 1 1031 ? -6.849 7.943 40.564 1.00 23.83 1031 ALA A O 1
ATOM 7970 N N . ASP A 1 1032 ? -7.015 10.198 40.714 1.00 26.03 1032 ASP A N 1
ATOM 7971 C CA . ASP A 1 1032 ? -8.461 10.227 40.580 1.00 26.03 1032 ASP A CA 1
ATOM 7972 C C . ASP A 1 1032 ? -8.799 9.387 39.341 1.00 26.03 1032 ASP A C 1
ATOM 7974 O O . ASP A 1 1032 ? -8.327 9.680 38.244 1.00 26.03 1032 ASP A O 1
ATOM 7978 N N . GLU A 1 1033 ? -9.614 8.339 39.505 1.00 31.48 1033 GLU A N 1
ATOM 7979 C CA . GLU A 1 1033 ? -10.161 7.520 38.405 1.00 31.48 1033 GLU A CA 1
ATOM 7980 C C . GLU A 1 1033 ? -11.024 8.359 37.420 1.00 31.48 1033 GLU A C 1
ATOM 7982 O O . GLU A 1 1033 ? -11.760 7.808 36.604 1.00 31.48 1033 GLU A O 1
ATOM 7987 N N . ASP A 1 1034 ? -10.940 9.691 37.504 1.00 28.78 1034 ASP A N 1
ATOM 7988 C CA . ASP A 1 1034 ? -11.555 10.712 36.667 1.00 28.78 1034 ASP A CA 1
ATOM 7989 C C . ASP A 1 1034 ? -10.599 11.241 35.567 1.00 28.78 1034 ASP A C 1
ATOM 7991 O O . ASP A 1 1034 ? -10.980 12.159 34.845 1.00 28.78 1034 ASP A O 1
ATOM 7995 N N . SER A 1 1035 ? -9.367 10.725 35.416 1.00 24.08 1035 SER A N 1
ATOM 7996 C CA . SER A 1 1035 ? -8.374 11.276 34.466 1.00 24.08 1035 SER A CA 1
ATOM 7997 C C . SER A 1 1035 ? -8.236 10.562 33.112 1.00 24.08 1035 SER A C 1
ATOM 7999 O O . SER A 1 1035 ? -7.272 10.824 32.397 1.00 24.08 1035 SER A O 1
ATOM 8001 N N . TYR A 1 1036 ? -9.196 9.724 32.703 1.00 27.78 1036 TYR A N 1
ATOM 8002 C CA . TYR A 1 1036 ? -9.266 9.229 31.320 1.00 27.78 1036 TYR A CA 1
ATOM 8003 C C . TYR A 1 1036 ? -10.574 9.664 30.653 1.00 27.78 1036 TYR A C 1
ATOM 8005 O O . TYR A 1 1036 ? -11.673 9.334 31.103 1.00 27.78 1036 TYR A O 1
ATOM 8013 N N . ASP A 1 1037 ? -10.430 10.460 29.596 1.00 32.09 1037 ASP A N 1
ATOM 8014 C CA . ASP A 1 1037 ? -11.493 11.224 28.954 1.00 32.09 1037 ASP A CA 1
ATOM 8015 C C . ASP A 1 1037 ? -12.381 10.310 28.087 1.00 32.09 1037 ASP A C 1
ATOM 8017 O O . ASP A 1 1037 ? -12.090 9.985 26.936 1.00 32.09 1037 ASP A O 1
ATOM 8021 N N . GLY A 1 1038 ? -13.484 9.866 28.688 1.00 29.83 1038 GLY A N 1
ATOM 8022 C CA . GLY A 1 1038 ? -14.571 9.120 28.068 1.00 29.83 1038 GLY A CA 1
ATOM 8023 C C . GLY A 1 1038 ? -15.841 9.324 28.888 1.00 29.83 1038 GLY A C 1
ATOM 8024 O O . GLY A 1 1038 ? -16.111 8.557 29.808 1.00 29.83 1038 GLY A O 1
ATOM 8025 N N . PHE A 1 1039 ? -16.605 10.364 28.535 1.00 33.47 1039 PHE A N 1
ATOM 8026 C CA . PHE A 1 1039 ? -17.812 10.863 29.215 1.00 33.47 1039 PHE A CA 1
ATOM 8027 C C . PHE A 1 1039 ? -17.564 11.418 30.634 1.00 33.47 1039 PHE A C 1
ATOM 8029 O O . PHE A 1 1039 ? -17.673 10.701 31.628 1.00 33.47 1039 PHE A O 1
ATOM 8036 N N . GLU A 1 1040 ? -17.349 12.736 30.746 1.00 27.77 1040 GLU A N 1
ATOM 8037 C CA . GLU A 1 1040 ? -17.568 13.465 32.005 1.00 27.77 1040 GLU A CA 1
ATOM 8038 C C . GLU A 1 1040 ? -19.066 13.395 32.370 1.00 27.77 1040 GLU A C 1
ATOM 8040 O O . GLU A 1 1040 ? -19.894 14.166 31.883 1.00 27.77 1040 GLU A O 1
ATOM 8045 N N . LEU A 1 1041 ? -19.444 12.423 33.202 1.00 28.61 1041 LEU A N 1
ATOM 8046 C CA . LEU A 1 1041 ? -20.754 12.383 33.849 1.00 28.61 1041 LEU A CA 1
ATOM 8047 C C . LEU A 1 1041 ? -20.674 13.182 35.155 1.00 28.61 1041 LEU A C 1
ATOM 8049 O O . LEU A 1 1041 ? -19.959 12.793 36.076 1.00 28.61 1041 LEU A O 1
ATOM 8053 N N . GLU A 1 1042 ? -21.414 14.291 35.238 1.00 26.94 1042 GLU A N 1
ATOM 8054 C CA . GLU A 1 1042 ? -21.644 14.999 36.503 1.00 26.94 1042 GLU A CA 1
ATOM 8055 C C . GLU A 1 1042 ? -22.350 14.081 37.521 1.00 26.94 1042 GLU A C 1
ATOM 8057 O O . GLU A 1 1042 ? -23.281 13.346 37.178 1.00 26.94 1042 GLU A O 1
ATOM 8062 N N . ASP A 1 1043 ? -21.923 14.160 38.786 1.00 25.28 1043 ASP A N 1
ATOM 8063 C CA . ASP A 1 1043 ? -22.620 13.562 39.929 1.00 25.28 1043 ASP A CA 1
ATOM 8064 C C . ASP A 1 1043 ? -24.050 14.126 40.080 1.00 25.28 1043 ASP A C 1
ATOM 8066 O O . ASP A 1 1043 ? -24.370 15.236 39.648 1.00 25.28 1043 ASP A O 1
ATOM 8070 N N . ILE A 1 1044 ? -24.901 13.359 40.770 1.00 29.77 1044 ILE A N 1
ATOM 8071 C CA . ILE A 1 1044 ? -26.359 13.537 40.949 1.00 29.77 1044 ILE A CA 1
ATOM 8072 C C . ILE A 1 1044 ? -26.779 14.914 41.539 1.00 29.77 1044 ILE A C 1
ATOM 8074 O O . ILE A 1 1044 ? -27.955 15.269 41.477 1.00 29.77 1044 ILE A O 1
ATOM 8078 N N . ASP A 1 1045 ? -25.840 15.739 42.015 1.00 26.27 1045 ASP A N 1
ATOM 8079 C CA . ASP A 1 1045 ? -26.105 17.011 42.709 1.00 26.27 1045 ASP A CA 1
ATOM 8080 C C . ASP A 1 1045 ? -25.954 18.298 41.862 1.00 26.27 1045 ASP A C 1
ATOM 8082 O O . ASP A 1 1045 ? -26.066 19.403 42.400 1.00 26.27 1045 ASP A O 1
ATOM 8086 N N . GLY A 1 1046 ? -25.740 18.211 40.543 1.00 26.27 1046 GLY A N 1
ATOM 8087 C CA . GLY A 1 1046 ? -25.931 19.353 39.628 1.00 26.27 1046 GLY A CA 1
ATOM 8088 C C . GLY A 1 1046 ? -25.079 20.600 39.919 1.00 26.27 1046 GLY A C 1
ATOM 8089 O O . GLY A 1 1046 ? -25.563 21.727 39.780 1.00 26.27 1046 GLY A O 1
ATOM 8090 N N . LYS A 1 1047 ? -23.815 20.423 40.328 1.00 21.91 1047 LYS A N 1
ATOM 8091 C CA . LYS A 1 1047 ? -22.835 21.518 40.405 1.00 21.91 1047 LYS A CA 1
ATOM 8092 C C . LYS A 1 1047 ? -21.755 21.356 39.327 1.00 21.91 1047 LYS A C 1
ATOM 8094 O O . LYS A 1 1047 ? -21.101 20.315 39.314 1.00 21.91 1047 LYS A O 1
ATOM 8099 N N . PRO A 1 1048 ? -21.496 22.392 38.509 1.00 24.12 1048 PRO A N 1
ATOM 8100 C CA . PRO A 1 1048 ? -20.457 22.340 37.488 1.00 24.12 1048 PRO A CA 1
ATOM 8101 C C . PRO A 1 1048 ? -19.065 22.304 38.133 1.00 24.12 1048 PRO A C 1
ATOM 8103 O O . PRO A 1 1048 ? -18.756 23.127 39.004 1.00 24.12 1048 PRO A O 1
ATOM 8106 N N . ARG A 1 1049 ? -18.193 21.388 37.688 1.00 25.64 1049 ARG A N 1
ATOM 8107 C CA . ARG A 1 1049 ? -16.757 21.429 38.013 1.00 25.64 1049 ARG A CA 1
ATOM 8108 C C . ARG A 1 1049 ? -16.112 22.592 37.247 1.00 25.64 1049 ARG A C 1
ATOM 8110 O O . ARG A 1 1049 ? -15.686 22.449 36.108 1.00 25.64 1049 ARG A O 1
ATOM 8117 N N . GLN A 1 1050 ? -15.999 23.763 37.875 1.00 25.97 1050 GLN A N 1
ATOM 8118 C CA . GLN A 1 1050 ? -14.967 24.727 37.483 1.00 25.97 1050 GLN A CA 1
ATOM 8119 C C . GLN A 1 1050 ? -13.605 24.108 37.821 1.00 25.97 1050 GLN A C 1
ATOM 8121 O O . GLN A 1 1050 ? -13.294 23.930 39.000 1.00 25.97 1050 GLN A O 1
ATOM 8126 N N . ARG A 1 1051 ? -12.772 23.810 36.814 1.00 25.84 1051 ARG A N 1
ATOM 8127 C CA . ARG A 1 1051 ? -11.325 23.632 37.015 1.00 25.84 1051 ARG A CA 1
ATOM 8128 C C . ARG A 1 1051 ? -10.730 24.977 37.449 1.00 25.84 1051 ARG A C 1
ATOM 8130 O O . ARG A 1 1051 ? -10.173 25.720 36.653 1.00 25.84 1051 ARG A O 1
ATOM 8137 N N . SER A 1 1052 ? -10.870 25.313 38.729 1.00 22.83 1052 SER A N 1
ATOM 8138 C CA . SER A 1 1052 ? -9.928 26.196 39.403 1.00 22.83 1052 SER A CA 1
ATOM 8139 C C . SER A 1 1052 ? -8.872 25.301 40.038 1.00 22.83 1052 SER A C 1
ATOM 8141 O O . SER A 1 1052 ? -9.172 24.615 41.016 1.00 22.83 1052 SER A O 1
ATOM 8143 N N . PHE A 1 1053 ? -7.647 25.311 39.512 1.00 27.06 1053 PHE A N 1
ATOM 8144 C CA . PHE A 1 1053 ? -6.479 24.878 40.275 1.00 27.06 1053 PHE A CA 1
ATOM 8145 C C . PHE A 1 1053 ? -6.334 25.828 41.473 1.00 27.06 1053 PHE A C 1
ATOM 8147 O O . PHE A 1 1053 ? -5.665 26.857 41.416 1.00 27.06 1053 PHE A O 1
ATOM 8154 N N . ARG A 1 1054 ? -7.029 25.517 42.566 1.00 22.56 1054 ARG A N 1
ATOM 8155 C CA . ARG A 1 1054 ? -6.569 25.873 43.901 1.00 22.56 1054 ARG A CA 1
ATOM 8156 C C . ARG A 1 1054 ? -5.947 24.603 44.466 1.00 22.56 1054 ARG A C 1
ATOM 8158 O O . ARG A 1 1054 ? -6.653 23.595 44.495 1.00 22.56 1054 ARG A O 1
ATOM 8165 N N . PRO A 1 1055 ? -4.677 24.620 44.901 1.00 25.59 1055 PRO A N 1
ATOM 8166 C CA . PRO A 1 1055 ? -4.135 23.495 45.645 1.00 25.59 1055 PRO A CA 1
ATOM 8167 C C . PRO A 1 1055 ? -5.073 23.221 46.822 1.00 25.59 1055 PRO A C 1
ATOM 8169 O O . PRO A 1 1055 ? -5.494 24.151 47.523 1.00 25.59 1055 PRO A O 1
ATOM 8172 N N . ALA A 1 1056 ? -5.461 21.956 46.990 1.00 26.20 1056 ALA A N 1
ATOM 8173 C CA . ALA A 1 1056 ? -6.178 21.534 48.179 1.00 26.20 1056 ALA A CA 1
ATOM 8174 C C . ALA A 1 1056 ? -5.363 21.979 49.408 1.00 26.20 1056 ALA A C 1
ATOM 8176 O O . ALA A 1 1056 ? -4.132 21.890 49.382 1.00 26.20 1056 ALA A O 1
ATOM 8177 N N . PRO A 1 1057 ? -5.999 22.496 50.473 1.00 26.11 1057 PRO A N 1
ATOM 8178 C CA . PRO A 1 1057 ? -5.266 22.859 51.675 1.00 26.11 1057 PRO A CA 1
ATOM 8179 C C . PRO A 1 1057 ? -4.501 21.619 52.176 1.00 26.11 1057 PRO A C 1
ATOM 8181 O O . PRO A 1 1057 ? -5.121 20.563 52.342 1.00 26.11 1057 PRO A O 1
ATOM 8184 N N . PRO A 1 1058 ? -3.181 21.709 52.417 1.00 33.09 1058 PRO A N 1
ATOM 8185 C CA . PRO A 1 1058 ? -2.424 20.597 52.968 1.00 33.09 1058 PRO A CA 1
ATOM 8186 C C . PRO A 1 1058 ? -2.887 20.421 54.417 1.00 33.09 1058 PRO A C 1
ATOM 8188 O O . PRO A 1 1058 ? -2.570 21.235 55.281 1.00 33.09 1058 PRO A O 1
ATOM 8191 N N . GLY A 1 1059 ? -3.733 19.423 54.681 1.00 32.66 1059 GLY A N 1
ATOM 8192 C CA . GLY A 1 1059 ? -4.257 19.219 56.038 1.00 32.66 1059 GLY A CA 1
ATOM 8193 C C . GLY A 1 1059 ? -5.576 18.465 56.197 1.00 32.66 1059 GLY A C 1
ATOM 8194 O O . GLY A 1 1059 ? -6.156 18.510 57.279 1.00 32.66 1059 GLY A O 1
ATOM 8195 N N . GLY A 1 1060 ? -6.080 17.762 55.181 1.00 31.56 1060 GLY A N 1
ATOM 8196 C CA . GLY A 1 1060 ? -7.176 16.812 55.379 1.00 31.56 1060 GLY A CA 1
ATOM 8197 C C . GLY A 1 1060 ? -6.645 15.492 55.936 1.00 31.56 1060 GLY A C 1
ATOM 8198 O O . GLY A 1 1060 ? -6.279 14.613 55.163 1.00 31.56 1060 GLY A O 1
ATOM 8199 N N . SER A 1 1061 ? -6.583 15.332 57.259 1.00 38.41 1061 SER A N 1
ATOM 8200 C CA . SER A 1 1061 ? -6.211 14.061 57.887 1.00 38.41 1061 SER A CA 1
ATOM 8201 C C . SER A 1 1061 ? -7.196 12.954 57.482 1.00 38.41 1061 SER A C 1
ATOM 8203 O O . SER A 1 1061 ? -8.301 12.830 58.012 1.00 38.41 1061 SER A O 1
ATOM 8205 N N . ARG A 1 1062 ? -6.817 12.120 56.505 1.00 55.25 1062 ARG A N 1
ATOM 8206 C CA . ARG A 1 1062 ? -7.548 10.883 56.204 1.00 55.25 1062 ARG A CA 1
ATOM 8207 C C . ARG A 1 1062 ? -7.459 10.010 57.459 1.00 55.25 1062 ARG A C 1
ATOM 8209 O O . ARG A 1 1062 ? -6.364 9.615 57.856 1.00 55.25 1062 ARG A O 1
ATOM 8216 N N . ARG A 1 1063 ? -8.593 9.757 58.122 1.00 62.84 1063 ARG A N 1
ATOM 8217 C CA . ARG A 1 1063 ? -8.661 8.830 59.261 1.00 62.84 1063 ARG A CA 1
ATOM 8218 C C . ARG A 1 1063 ? -8.141 7.468 58.791 1.00 62.84 1063 ARG A C 1
ATOM 8220 O O . ARG A 1 1063 ? -8.794 6.847 57.959 1.00 62.84 1063 ARG A O 1
ATOM 8227 N N . ARG A 1 1064 ? -6.985 7.043 59.308 1.00 70.88 1064 ARG A N 1
ATOM 8228 C CA . ARG A 1 1064 ? -6.450 5.689 59.110 1.00 70.88 1064 ARG A CA 1
ATOM 8229 C C . ARG A 1 1064 ? -7.168 4.732 60.051 1.00 70.88 1064 ARG A C 1
ATOM 8231 O O . ARG A 1 1064 ? -7.245 5.011 61.247 1.00 70.88 1064 ARG A O 1
ATOM 8238 N N . TYR A 1 1065 ? -7.688 3.639 59.513 1.00 79.94 1065 TYR A N 1
ATOM 8239 C CA . TYR A 1 1065 ? -8.284 2.562 60.291 1.00 79.94 1065 TYR A CA 1
ATOM 8240 C C . TYR A 1 1065 ? -7.193 1.595 60.749 1.00 79.94 1065 TYR A C 1
ATOM 8242 O O . TYR A 1 1065 ? -6.371 1.151 59.952 1.00 79.94 1065 TYR A O 1
ATOM 8250 N N . SER A 1 1066 ? -7.192 1.238 62.030 1.00 85.19 1066 SER A N 1
ATOM 8251 C CA . SER A 1 1066 ? -6.407 0.105 62.529 1.00 85.19 1066 SER A CA 1
ATOM 8252 C C . SER A 1 1066 ? -6.935 -1.221 61.964 1.00 85.19 1066 SER A C 1
ATOM 8254 O O . SER A 1 1066 ? -8.107 -1.326 61.604 1.00 85.19 1066 SER A O 1
ATOM 8256 N N . VAL A 1 1067 ? -6.104 -2.273 61.944 1.00 84.94 1067 VAL A N 1
ATOM 8257 C CA . VAL A 1 1067 ? -6.538 -3.627 61.534 1.00 84.94 1067 VAL A CA 1
ATOM 8258 C C . VAL A 1 1067 ? -7.774 -4.078 62.326 1.00 84.94 1067 VAL A C 1
ATOM 8260 O O . VAL A 1 1067 ? -8.700 -4.640 61.747 1.00 84.94 1067 VAL A O 1
ATOM 8263 N N . HIS A 1 1068 ? -7.836 -3.757 63.622 1.00 87.12 1068 HIS A N 1
ATOM 8264 C CA . HIS A 1 1068 ? -8.995 -4.055 64.463 1.00 87.12 1068 HIS A CA 1
ATOM 8265 C C . HIS A 1 1068 ? -10.262 -3.322 63.997 1.00 87.12 1068 HIS A C 1
ATOM 8267 O O . HIS A 1 1068 ? -11.298 -3.956 63.830 1.00 87.12 1068 HIS A O 1
ATOM 8273 N N . GLU A 1 1069 ? -10.186 -2.015 63.716 1.00 86.81 1069 GLU A N 1
ATOM 8274 C CA . GLU A 1 1069 ? -11.328 -1.241 63.199 1.00 86.81 1069 GLU A CA 1
ATOM 8275 C C . GLU A 1 1069 ? -11.786 -1.727 61.814 1.00 86.81 1069 GLU A C 1
ATOM 8277 O O . GLU A 1 1069 ? -12.983 -1.709 61.524 1.00 86.81 1069 GLU A O 1
ATOM 8282 N N . ILE A 1 1070 ? -10.856 -2.180 60.963 1.00 88.62 1070 ILE A N 1
ATOM 8283 C CA . ILE A 1 1070 ? -11.176 -2.777 59.657 1.00 88.62 1070 ILE A CA 1
ATOM 8284 C C . ILE A 1 1070 ? -11.958 -4.082 59.851 1.00 88.62 1070 ILE A C 1
ATOM 8286 O O . ILE A 1 1070 ? -13.025 -4.252 59.260 1.00 88.62 1070 ILE A O 1
ATOM 8290 N N . LEU A 1 1071 ? -11.454 -4.996 60.688 1.00 90.75 1071 LEU A N 1
ATOM 8291 C CA . LEU A 1 1071 ? -12.101 -6.283 60.960 1.00 90.75 1071 LEU A CA 1
ATOM 8292 C C . LEU A 1 1071 ? -13.455 -6.108 61.659 1.00 90.75 1071 LEU A C 1
ATOM 8294 O O . LEU A 1 1071 ? -14.424 -6.768 61.286 1.00 90.75 1071 LEU A O 1
ATOM 8298 N N . GLU A 1 1072 ? -13.553 -5.195 62.627 1.00 90.56 1072 GLU A N 1
ATOM 8299 C CA . GLU A 1 1072 ? -14.806 -4.873 63.312 1.00 90.56 1072 GLU A CA 1
ATOM 8300 C C . GLU A 1 1072 ? -15.836 -4.273 62.341 1.00 90.56 1072 GLU A C 1
ATOM 8302 O O . GLU A 1 1072 ? -17.012 -4.648 62.373 1.00 90.56 1072 GLU A O 1
ATOM 8307 N N . GLY A 1 1073 ? -15.397 -3.380 61.448 1.00 88.62 1073 GLY A N 1
ATOM 8308 C CA . GLY A 1 1073 ? -16.228 -2.806 60.393 1.00 88.62 1073 GLY A CA 1
ATOM 8309 C C . GLY A 1 1073 ? -16.756 -3.865 59.426 1.00 88.62 1073 GLY A C 1
ATOM 8310 O O . GLY A 1 1073 ? -17.961 -3.944 59.204 1.00 88.62 1073 GLY A O 1
ATOM 8311 N N . LEU A 1 1074 ? -15.883 -4.737 58.908 1.00 91.06 1074 LEU A N 1
ATOM 8312 C CA . LEU A 1 1074 ? -16.281 -5.851 58.037 1.00 91.06 1074 LEU A CA 1
ATOM 8313 C C . LEU A 1 1074 ? -17.222 -6.833 58.748 1.00 91.06 1074 LEU A C 1
ATOM 8315 O O . LEU A 1 1074 ? -18.194 -7.298 58.151 1.00 91.06 1074 LEU A O 1
ATOM 8319 N N . TRP A 1 1075 ? -16.986 -7.124 60.029 1.00 91.44 1075 TRP A N 1
ATOM 8320 C CA . TRP A 1 1075 ? -17.874 -7.979 60.812 1.00 91.44 1075 TRP A CA 1
ATOM 8321 C C . TRP A 1 1075 ? -19.280 -7.384 60.928 1.00 91.44 1075 TRP A C 1
ATOM 8323 O O . TRP A 1 1075 ? -20.263 -8.062 60.628 1.00 91.44 1075 TRP A O 1
ATOM 8333 N N . LYS A 1 1076 ? -19.384 -6.114 61.340 1.00 91.50 1076 LYS A N 1
ATOM 8334 C CA . LYS A 1 1076 ? -20.671 -5.435 61.556 1.00 91.50 1076 LYS A CA 1
ATOM 8335 C C . LYS A 1 1076 ? -21.428 -5.169 60.259 1.00 91.50 1076 LYS A C 1
ATOM 8337 O O . LYS A 1 1076 ? -22.640 -5.368 60.228 1.00 91.50 1076 LYS A O 1
ATOM 8342 N N . ASP A 1 1077 ? -20.728 -4.713 59.224 1.00 92.19 1077 ASP A N 1
ATOM 8343 C CA . ASP A 1 1077 ? -21.357 -4.188 58.010 1.00 92.19 1077 ASP A CA 1
ATOM 8344 C C . ASP A 1 1077 ? -21.544 -5.254 56.917 1.00 92.19 1077 ASP A C 1
ATOM 8346 O O . ASP A 1 1077 ? -22.363 -5.051 56.022 1.00 92.19 1077 ASP A O 1
ATOM 8350 N N . VAL A 1 1078 ? -20.810 -6.377 56.976 1.00 92.06 1078 VAL A N 1
ATOM 8351 C CA . VAL A 1 1078 ? -20.830 -7.428 55.940 1.00 92.06 1078 VAL A CA 1
ATOM 8352 C C . VAL A 1 1078 ? -21.145 -8.806 56.519 1.00 92.06 1078 VAL A C 1
ATOM 8354 O O . VAL A 1 1078 ? -22.137 -9.418 56.132 1.00 92.06 1078 VAL A O 1
ATOM 8357 N N . VAL A 1 1079 ? -20.333 -9.310 57.454 1.00 91.62 1079 VAL A N 1
ATOM 8358 C CA . VAL A 1 1079 ? -20.423 -10.718 57.896 1.00 91.62 1079 VAL A CA 1
ATOM 8359 C C . VAL A 1 1079 ? -21.686 -10.986 58.712 1.00 91.62 1079 VAL A C 1
ATOM 8361 O O . VAL A 1 1079 ? -22.408 -11.941 58.434 1.00 91.62 1079 VAL A O 1
ATOM 8364 N N . LYS A 1 1080 ? -21.984 -10.143 59.704 1.00 89.75 1080 LYS A N 1
ATOM 8365 C CA . LYS A 1 1080 ? -23.151 -10.316 60.573 1.00 89.75 1080 LYS A CA 1
ATOM 8366 C C . LYS A 1 1080 ? -24.482 -10.278 59.795 1.00 89.75 1080 LYS A C 1
ATOM 8368 O O . LYS A 1 1080 ? -25.247 -11.223 59.963 1.00 89.75 1080 LYS A O 1
ATOM 8373 N N . PRO A 1 1081 ? -24.752 -9.296 58.907 1.00 91.12 1081 PRO A N 1
ATOM 8374 C CA . PRO A 1 1081 ? -25.962 -9.298 58.077 1.00 91.12 1081 PRO A CA 1
ATOM 8375 C C . PRO A 1 1081 ? -26.151 -10.580 57.256 1.00 91.12 1081 PRO A C 1
ATOM 8377 O O . PRO A 1 1081 ? -27.273 -11.068 57.114 1.00 91.12 1081 PRO A O 1
ATOM 8380 N N . VAL A 1 1082 ? -25.054 -11.144 56.739 1.00 90.25 1082 VAL A N 1
ATOM 8381 C CA . VAL A 1 1082 ? -25.079 -12.401 55.982 1.00 90.25 1082 VAL A CA 1
ATOM 8382 C C . VAL A 1 1082 ? -25.447 -13.584 56.879 1.00 90.25 1082 VAL A C 1
ATOM 8384 O O . VAL A 1 1082 ? -26.328 -14.363 56.523 1.00 90.25 1082 VAL A O 1
ATOM 8387 N N . LEU A 1 1083 ? -24.818 -13.710 58.052 1.00 89.94 1083 LEU A N 1
ATOM 8388 C CA . LEU A 1 1083 ? -25.106 -14.794 59.000 1.00 89.94 1083 LEU A CA 1
ATOM 8389 C C . LEU A 1 1083 ? -26.536 -14.724 59.550 1.00 89.94 1083 LEU A C 1
ATOM 8391 O O . LEU A 1 1083 ? -27.209 -15.754 59.619 1.00 89.94 1083 LEU A O 1
ATOM 8395 N N . ASP A 1 1084 ? -27.001 -13.517 59.881 1.00 88.06 1084 ASP A N 1
ATOM 8396 C CA . ASP A 1 1084 ? -28.362 -13.267 60.363 1.00 88.06 1084 ASP A CA 1
ATOM 8397 C C . ASP A 1 1084 ? -29.395 -13.689 59.297 1.00 88.06 1084 ASP A C 1
ATOM 8399 O O . ASP A 1 1084 ? -30.376 -14.364 59.614 1.00 88.06 1084 ASP A O 1
ATOM 8403 N N . SER A 1 1085 ? -29.143 -13.373 58.019 1.00 86.50 1085 SER A N 1
ATOM 8404 C CA . SER A 1 1085 ? -30.019 -13.744 56.891 1.00 86.50 1085 SER A CA 1
ATOM 8405 C C . SER A 1 1085 ? -30.030 -15.248 56.597 1.00 86.50 1085 SER A C 1
ATOM 8407 O O . SER A 1 1085 ? -31.027 -15.777 56.114 1.00 86.50 1085 SER A O 1
ATOM 8409 N N . LEU A 1 1086 ? -28.938 -15.948 56.910 1.00 85.25 1086 LEU A N 1
ATOM 8410 C CA . LEU A 1 1086 ? -28.820 -17.402 56.779 1.00 85.25 1086 LEU A CA 1
ATOM 8411 C C . LEU A 1 1086 ? -29.342 -18.167 58.007 1.00 85.25 1086 LEU A C 1
ATOM 8413 O O . LEU A 1 1086 ? -29.230 -19.391 58.053 1.00 85.25 1086 LEU A O 1
ATOM 8417 N N . ALA A 1 1087 ? -29.895 -17.464 59.003 1.00 78.81 1087 ALA A N 1
ATOM 8418 C CA . ALA A 1 1087 ? -30.380 -18.026 60.263 1.00 78.81 1087 ALA A CA 1
ATOM 8419 C C . ALA A 1 1087 ? -29.322 -18.833 61.051 1.00 78.81 1087 ALA A C 1
ATOM 8421 O O . ALA A 1 1087 ? -29.663 -19.706 61.854 1.00 78.81 1087 ALA A O 1
ATOM 8422 N N . PHE A 1 1088 ? -28.031 -18.524 60.876 1.00 70.81 1088 PHE A N 1
ATOM 8423 C CA . PHE A 1 1088 ? -26.976 -19.069 61.728 1.00 70.81 1088 PHE A CA 1
ATOM 8424 C C . PHE A 1 1088 ? -27.016 -18.364 63.086 1.00 70.81 1088 PHE A C 1
ATOM 8426 O O . PHE A 1 1088 ? -26.623 -17.205 63.212 1.00 70.81 1088 PHE A O 1
ATOM 8433 N N . SER A 1 1089 ? -27.462 -19.056 64.138 1.00 44.78 1089 SER A N 1
ATOM 8434 C CA . SER A 1 1089 ? -27.380 -18.512 65.493 1.00 44.78 1089 SER A CA 1
ATOM 8435 C C . SER A 1 1089 ? -25.919 -18.486 65.951 1.00 44.78 1089 SER A C 1
ATOM 8437 O O . SER A 1 1089 ? -25.379 -19.498 66.401 1.00 44.78 1089 SER A O 1
ATOM 8439 N N . VAL A 1 1090 ? -25.264 -17.330 65.862 1.00 44.75 1090 VAL A N 1
ATOM 8440 C CA . VAL A 1 1090 ? -23.985 -17.118 66.542 1.00 44.75 1090 VAL A CA 1
ATOM 8441 C C . VAL A 1 1090 ? -24.289 -16.983 68.032 1.00 44.75 1090 VAL A C 1
ATOM 8443 O O . VAL A 1 1090 ? -24.693 -15.921 68.505 1.00 44.75 1090 VAL A O 1
ATOM 8446 N N . SER A 1 1091 ? -24.122 -18.061 68.800 1.00 37.53 1091 SER A N 1
ATOM 8447 C CA . SER A 1 1091 ? -24.033 -17.942 70.254 1.00 37.53 1091 SER A CA 1
ATOM 8448 C C . SER A 1 1091 ? -22.785 -17.113 70.564 1.00 37.53 1091 SER A C 1
ATOM 8450 O O . SER A 1 1091 ? -21.664 -17.603 70.439 1.00 37.53 1091 SER A O 1
ATOM 8452 N N . CYS A 1 1092 ? -22.979 -15.834 70.892 1.00 39.22 1092 CYS A N 1
ATOM 8453 C CA . CYS A 1 1092 ? -21.941 -14.901 71.321 1.00 39.22 1092 CYS A CA 1
ATOM 8454 C C . CYS A 1 1092 ? -20.990 -15.552 72.336 1.00 39.22 1092 CYS A C 1
ATOM 8456 O O . CYS A 1 1092 ? -21.351 -15.708 73.498 1.00 39.22 1092 CYS A O 1
ATOM 8458 N N . THR A 1 1093 ? -19.787 -15.930 71.902 1.00 34.78 1093 THR A N 1
ATOM 8459 C CA . THR A 1 1093 ? -18.548 -16.036 72.702 1.00 34.78 1093 THR A CA 1
ATOM 8460 C C . THR A 1 1093 ? -17.364 -16.341 71.775 1.00 34.78 1093 THR A C 1
ATOM 8462 O O . THR A 1 1093 ? -16.605 -17.280 71.968 1.00 34.78 1093 THR A O 1
ATOM 8465 N N . LEU A 1 1094 ? -17.177 -15.521 70.743 1.00 36.62 1094 LEU A N 1
ATOM 8466 C CA . LEU A 1 1094 ? -15.847 -15.317 70.172 1.00 36.62 1094 LEU A CA 1
ATOM 8467 C C . LEU A 1 1094 ? -15.413 -13.929 70.620 1.00 36.62 1094 LEU A C 1
ATOM 8469 O O . LEU A 1 1094 ? -15.706 -12.920 69.984 1.00 36.62 1094 LEU A O 1
ATOM 8473 N N . SER A 1 1095 ? -14.786 -13.882 71.796 1.00 33.75 1095 SER A N 1
ATOM 8474 C CA . SER A 1 1095 ? -13.925 -12.765 72.156 1.00 33.75 1095 SER A CA 1
ATOM 8475 C C . SER A 1 1095 ? -12.907 -12.607 71.031 1.00 33.75 1095 SER A C 1
ATOM 8477 O O . SER A 1 1095 ? -12.149 -13.540 70.765 1.00 33.75 1095 SER A O 1
ATOM 8479 N N . LEU A 1 1096 ? -12.919 -11.454 70.366 1.00 37.47 1096 LEU A N 1
ATOM 8480 C CA . LEU A 1 1096 ? -11.869 -11.012 69.454 1.00 37.47 1096 LEU A CA 1
ATOM 8481 C C . LEU A 1 1096 ? -10.532 -10.975 70.218 1.00 37.47 1096 LEU A C 1
ATOM 8483 O O . LEU A 1 1096 ? -10.162 -9.957 70.792 1.00 37.47 1096 LEU A O 1
ATOM 8487 N N . GLN A 1 1097 ? -9.840 -12.112 70.271 1.00 31.03 1097 GLN A N 1
ATOM 8488 C CA . GLN A 1 1097 ? -8.391 -12.197 70.413 1.00 31.03 1097 GLN A CA 1
ATOM 8489 C C . GLN A 1 1097 ? -7.847 -12.565 69.032 1.00 31.03 1097 GLN A C 1
ATOM 8491 O O . GLN A 1 1097 ? -7.638 -13.736 68.725 1.00 31.03 1097 GLN A O 1
ATOM 8496 N N . PHE A 1 1098 ? -7.701 -11.545 68.194 1.00 31.92 1098 PHE A N 1
ATOM 8497 C CA . PHE A 1 1098 ? -6.783 -11.518 67.063 1.00 31.92 1098 PHE A CA 1
ATOM 8498 C C . PHE A 1 1098 ? -6.125 -10.146 67.039 1.00 31.92 1098 PHE A C 1
ATOM 8500 O O . PHE A 1 1098 ? -6.874 -9.147 67.183 1.00 31.92 1098 PHE A O 1
#

Nearest PDB structures (foldseek):
  3zfw-assembly1_A  TM=6.235E-01  e=8.255E-03  Mus musculus
  3zfw-assembly2_B  TM=5.156E-01  e=1.140E-02  Mus musculus
  7w5m-assembly1_A  TM=3.911E-01  e=1.182E-02  Arabidopsis thaliana
  8rtc-assembly1_A  TM=2.935E-01  e=4.817E-03  Bacillus phage phi3T
  6sl0-assembly1_B  TM=1.400E-01  e=6.898E-03  Thermochaetoides thermophila DSM 1495

Solvent-accessible surface area (backbone atoms only — not comparable to full-atom values): 58930 Å² total; per-residue (Å²): 139,81,90,85,90,85,78,89,74,82,75,78,80,74,78,74,78,76,72,50,43,45,47,43,44,39,41,30,60,74,78,85,80,73,90,80,75,86,78,59,64,34,32,39,30,36,38,65,60,44,99,79,62,61,52,51,75,37,67,36,44,79,78,49,97,56,32,30,34,32,85,50,78,44,65,60,54,99,82,65,60,61,41,45,35,38,30,18,22,76,87,66,49,68,45,17,41,36,77,44,64,72,77,76,74,85,82,76,83,91,69,94,65,90,80,73,73,58,78,46,78,41,62,28,48,83,54,58,53,32,69,58,33,36,51,53,13,52,50,27,40,54,46,18,76,74,67,71,42,68,66,31,40,52,50,12,39,54,30,16,48,51,16,42,75,63,37,57,76,86,42,90,60,35,29,55,34,23,27,53,35,14,50,39,27,44,57,48,20,79,76,67,70,44,67,66,31,30,53,53,13,36,55,30,12,52,50,16,56,72,55,45,60,95,83,46,87,58,52,41,60,22,23,45,51,32,16,52,28,27,43,56,44,22,78,74,68,68,45,67,70,27,49,57,50,15,52,54,26,39,52,51,23,55,72,73,43,57,82,93,70,61,57,39,67,60,30,43,53,51,16,51,49,24,43,58,47,18,78,73,68,71,39,68,67,31,30,51,50,14,35,56,33,21,49,52,20,52,75,69,46,55,93,87,42,87,62,46,35,57,44,24,39,55,33,16,54,34,23,42,55,43,22,68,75,70,64,46,66,67,32,35,54,50,14,37,53,30,18,51,51,18,51,74,71,48,56,94,87,42,85,60,45,32,57,44,28,38,52,32,20,54,34,23,44,54,47,21,66,40,65,61,46,67,70,34,31,52,51,15,29,58,34,16,48,52,22,56,75,61,52,60,93,82,53,68,83,56,49,34,60,39,30,38,54,25,18,51,27,25,32,53,44,19,70,60,68,68,46,64,68,34,41,53,50,16,40,53,33,18,53,50,17,48,71,64,47,56,95,85,41,88,57,45,44,59,39,29,38,54,36,17,51,39,29,43,58,50,20,72,56,67,69,43,68,67,34,37,49,49,15,36,53,34,12,49,49,19,44,71,78,39,54,96,85,42,90,60,41,38,61,25,27,40,54,32,10,52,33,27,35,56,49,17,79,56,65,70,42,66,60,30,33,39,52,13,34,43,26,19,50,51,19,44,70,72,48,60,100,80,46,83,60,44,31,60,38,29,35,55,28,15,54,32,28,39,58,46,20,79,75,68,72,44,65,68,31,43,54,51,15,43,53,26,20,52,52,17,50,72,72,43,62,92,82,37,49,57,48,29,57,40,25,39,53,38,14,52,41,29,40,58,50,23,73,80,41,68,90,47,62,65,34,46,52,50,13,49,53,28,21,50,51,15,45,74,68,41,55,94,83,41,72,61,42,31,57,37,29,30,50,44,15,52,50,30,45,54,51,27,73,77,70,67,46,69,68,34,47,52,52,14,44,53,30,17,51,50,14,50,74,70,45,61,91,86,44,64,59,48,33,54,37,31,39,56,37,18,55,46,23,46,56,49,19,74,74,70,67,43,68,64,33,43,52,48,17,42,53,30,24,50,55,15,49,74,70,44,59,87,67,36,30,64,44,26,56,44,30,35,53,40,14,48,44,28,46,60,45,22,77,80,47,66,42,68,67,24,42,54,50,17,40,54,28,12,48,50,13,34,65,42,92,33,45,58,51,57,61,22,29,53,25,16,47,52,24,20,55,53,26,48,75,78,37,61,89,39,73,62,26,58,52,25,38,54,53,24,58,56,30,53,59,60,58,53,38,75,58,47,42,54,64,60,35,51,58,58,50,59,80,56,59,65,53,49,42,46,44,28,49,52,27,53,70,76,75,32,43,44,57,17,50,32,46,39,61,60,51,49,58,43,73,56,50,56,53,49,57,53,65,55,86,49,65,76,47,37,76,77,39,51,70,63,35,48,52,51,51,56,45,26,54,50,49,56,62,54,31,67,62,73,84,75,86,61,81,64,88,77,59,53,67,68,58,55,44,53,56,40,53,55,52,37,51,40,32,52,44,33,53,49,49,56,52,50,52,53,46,42,32,74,73,41,89,91,29,64,63,64,95,48,84,68,50,48,61,56,54,32,71,69,42,59,87,86,57,73,48,77,47,77,46,60,23,91,92,46,24,37,35,36,38,40,46,52,87,47,88,62,47,48,76,42,81,23,87,79,39,46,41,69,56,52,53,50,44,51,51,42,51,46,56,54,32,54,77,68,75,41,88,66,94,82,72,80,92,78,78,97,75,87,90,77,89,81,92,77,92,76,94,76,97,75,78,82,73,81,68,77,68,65,94,78,79,69,98,73,77,94,74,80,66,98,78,81,70,83,84,74,90,65,94,63,82,74,75,92,77,77,80,76,85,78,62,50,73,65,55,41,52,52,47,47,38,66,34,49,51,47,59,51,37,59,75,69,68,55,82,76,79,90,75,78,76,87,83,125

Radius of gyration: 47.78 Å; Cα contacts (8 Å, |Δi|>4): 1508; chains: 1; bounding box: 106×71×164 Å

Sequence (1098 aa):
MAENDRPTQASVSISLQTTFYLTDIAVLREDSESKNDQLNIAELVIFGLEQSGIGTPFSLTPTSPNRWEVQASIKLPEEADELNVVTKSDEGAEIGSACLDLNSGGGGSAQSGSGCVTRMRAIVRGEANPGVFGTLGNQCLRRFQSTADLTDIACAIALIQKAVELTPPRHPVFPDFLTNLGAAFLSRFHHTRNISDVSHAIDALQQAVNSSPSSNSNLHSALENLGFSFRARFELTGDHSDIAAAVAAFRRAIGITPPGHLNPFLSKKLGRLYMDCFQQTNDLADITNAVTTLRKAVDLTSPDDKDLPDLLDDLGVCLRHRFKLQGDFSDITNAVTALQKAVNLTSPDDRDLPDRLNNLGGCLIHRFEYKGDLPDIRSAAETLQKAVDLDPPGSAASLPSRLNNLGISLRSLYERTGDFAYITTAIEVHEKAVKLAPPTDEKLPDLLNNLGCSFLARFKRTGDLSDISKAIEVAQKAVQFTTPSHPKLPKCLEIFGNSYRQRFDHTGDLADITNAIASHQKAVGLTPLGDPELPGRLSNLGTSLLARFQLTDEVSDIEDALAAHTKAVELTPPDHANQRVLHHNLAAAYGCYFDCQPDNLSFIDNAISAIKRAVELTPSDHPDLPSHLSALGHLWRRRFAETHDPSELVSAVEAQQKAIQLTPPGHANLPYHLFALGNSFIVRFRQTKDLSDITEAIAVFQRSLDLTPIDHPERSVRLANLAQSFCELSTLKDKRTNIDKCIAYLMSAATCSSGSSLSKLIASTNWAALSYSYHPESPQTLAAFEHSIRLLSMVAGLEQTVQSRHERLRELSRVPPQAPAFACSIGRPDKALEWMEHGRCLVWNQFNQLRTPLDELRLQDEDLAQRIWDVSKQLEKAGFRRHLGLSIIEASMTEKISKQEEAHSHILLAKEWDRLLTTVRTTVPGFKNFLQPPTCSDILQHLPSSGPVVVINVWRTRCDALALLAGLDEPLHIPLPNFSLKKAIAYRHDLTVYLERHGLRARGRGGETEESIKDGEDEGAGEDLDVLEVADEDSYDGFELEDIDGKPRQRSFRPAPPGGSRRRYSVHEILEGLWKDVVKPVLDSLAFSVSCTLSLQF

Secondary structure (DSSP, 8-state):
--------------------EE--EEEEES----TT----EEEEEEESSSTT-PPEEEE-EEEETTEEEE---EEPPTT-SEEEEEEEETTS-EEEEEEEETT---S------S-----EEEEEBSS--HHHHHHHHHHHHHHHHHH--HHHHHHHHHHHHHHHHHS-TTSTTHHHHHHHHHHHHHHHHHHH--HHHHHHHHHHHHHHHHH--TT-TTHHHHHHHHHHHHHHHHHHH--HHHHHHHHHHHHHHHHHS-GGG--HHHHHHHHHHHHHHHHHH--HHHHHHHHHHHHHHHHHS-TT-TTHHHHHHHHHHHHHHHHHHH--HHHHHHHHHHHHHHHHHS-TT-TTHHHHHHHHHHHHHHHHHHH--HHHHHHHHHHHHHHHHT--TT-TTTHHHHHHHHHHHHHHHHHHH--HHHHHHHHHHHHHHHHHS-TT-TTHHHHHHHHHHHHHHHHHHH--HHHHHHHHHHHHHHHHTS-TT-TTHHHHHHHHHHHHHHHHHHH--HHHHHHHHHHHHHHHHTS-TT-TTHHHHHHHHHHHHHHHHHHH--HHHHHHHHHHHHHHHHHS-TTSTTHHHHHHHHHHHHHHHHHH-TT-HHHHHHHHHHHHHHHHTS-TT-TTHHHHHHHHHHHHHHHHHHH--HHHHHHHHHHHHHHHHHSPTT-TTHHHHHHHHHHHHHHHHHHH--HHHHHHHHHHHHHHHHTS-TT-TTHHHHHHHHHHHHHHHHTTS-HHHHHHHHHHHHHHHHH-SSS-HHHHHHHHHHHHHHHHHH-TTSHHHHHHHHHHHHHHHHHT-TTS-HHHHHHHHHHTTTHHHHHHHHHHHTT-HHHHHHHHHHHTTHHHHHHHHTT---HHHHTT-HHHHHHHHHHHHHHHHHHT-------GGGS-HHHHHHHHHHHHHHHHHHHHHHHHHHHHHHHSTT-TTTTSPPPHHHHHHT--TT--EEEEEE-SS-EEEEEE-TT-SS-EEEE-TT--HHHHHHHHHHHHHHHHHTT---TTS---------------------------TT-S-S-----TT--------PPPPTT----PPPHHHHHHHHIIIIIHHHHHHTT----S------

pLDDT: mean 78.25, std 19.52, range [21.91, 97.69]

InterPro domains:
  IPR011990 Tetratricopeptide-like helical domain superfamily [G3DSA:1.25.40.10] (121-438)
  IPR011990 Tetratricopeptide-like helical domain superfamily [G3DSA:1.25.40.10] (460-592)
  IPR011990 Tetratricopeptide-like helical domain superfamily [G3DSA:1.25.40.10] (599-790)
  IPR011990 Tetratricopeptide-like helical domain superfamily [SSF48452] (156-392)
  IPR011990 Tetratricopeptide-like helical domain superfamily [SSF48452] (331-454)
  IPR011990 Tetratricopeptide-like helical domain superfamily [SSF48452] (425-722)

Organism: NCBI:txid2828524

Foldseek 3Di:
DDDDDDDDDPPPPPPPVVFQWAQKEKEFEPDPPPPDDQFAWFWKFKAQLDPLRGTDIFGWDDPDSGITIGRDTRGHDPPDQKIKIWIAHPVRHTQFIFIFGPPPDPDDDDDDDPDPHDHTYGYTHRAYALVSLQVSLVVLLVVCVVPVDPSSLVSSLVSLVVSLVSDDLQDQCNLVSLLSNLVSLVSSCVVPVDLVSLVSSLVSLVSSLVSHDLPRPCNLSSLQSNLVSLVSNCVVPVPPVSLVSSLVSLVVSQVSDDPVRRALVSLQVSLVSLVVVCVVVVDLVSLVSSLVSLVVSLVPDDLPDPCNLVSLLSNLLSLLSNCQQPVPLVSLVSSLVSLVSSLVSDDLPDQCNLVSLLSNLVSLLVNCQFQVDLVSLVSSLVSLVSSLVSHDVPPLPCNLSSLLSNLSSLLSNCLFPVDPVSLVSSLVSLVVSLVSDDLPDPCNLVSLLSNLVSLVSVCQFPVDPVSLVSSLVSLVVSLVSADPPHPCNLSSLQSNLSSLLSVCLFAVQPLSLLSNLLSLLSSLQSDDPSRPCNLVSLQSNLVSLLSVCVVQVPLLSLVSSLVSLVSSLVNDDLSTLCLLVSLQSNLSSLQSNCVVVVVDCVSLVSSLVSLVSSLVNADPSGQCNLVSLLSNLLSLLSSCVPPVDVVSLVSSLVSLVSSLVSHDPSGPCNLVSLQSNLVSLVSVCVVPVDPVSLVSSLVSLVVSLVSDDLAGQCNLVSLQSNLVSLCSVLVPDPVLVSLVSSLVSLVSSLPRPHHDLLSNLLSLVVSLVSCCVRPLVDPVNLVSLVSNLVSLLVNLALLAALVSSVVSVVLVVASLLVNLVSCVVVVNNQVSVLSNQSSPCSSVLVLVLLVDDCVVVCVQPVPLSVLSVVLSVLSNVLNPDDPPPDPCVPPDSVVVSVVSVSSSVSSVSRVVNVVSLVCCLPPPPPCVCPSNRDGSQRVLQPDDQPAWDWDWRADAVFIWIWIRHRPDNGTDIFTQHLDHPVLVVLLVVLVVVVCVVVVHDDPDDDDDDDDDDDDDDDDDDDPDDPDPPPPDPPPDDDDPDDPPPDDDDDPDPDPDPPDPPDDRDDPVNSVVSCCVRPVVSVCVSVVPDPPPDPDPPD